Protein AF-A0A353LVR1-F1 (afdb_monomer_lite)

Foldseek 3Di:
DFFFPQDQQFDWEFDDDDDDDDDDDDDDDDPLDLVHYPVQFPDKDKDALQNDPFFDKDWDQAPVRDIDIDGFRFTKMKTKHQDQFCVSVVVSCVVQVWAWRDDDRAWTWIWGQDPVAIKIWIWGHPDRGIIMIMIGGGDDHDDDDPDDDDPDDDDDDDDDDDDDDDDPDDDDDPDDPDDDPPVPPPVPDDDDPLDLVVDPVQFPDKDKDAFAWDKDWDQAPVRDIDIDTATFIKMKTKHADDDPDQVQVSSVVSCVVLVKDWPGDDSFWTWIWHQDPLQWIKIWIWGDDPPHRIIMIMIGTAREFDAPDKDKDQDDQPDFKDKHKYFAPLWFQKKKKKFFPWFWKKKWKWWWDDADQKIKIDIDIDIGHVLLPRMFIFLQDFRHGTMMMIMIGADNVRGTRMMMIHMYTFGTDDDAAAHLAWFKEKEPDLDDADKWKDARSNMDIDHPPDDDGAWFAEQNRITMGGGHFHFMKMWGDDPPFFIAIAGRQTTHGLFYWYFYFPVLLCLRVDPAAAEAEAEPQKDWADWDDDAQKIKTKIFGDLVPDDPFDFDQVQKWKAWLLHTWRWPDKAWDPDAAAEEEEQEQAQVCQVPLVVSLVLVLVLLVPGDQPHFYWYWYDALATDTFDDGTSVRVNVRSVPRHRYFHGAPQNNLVVQLVVCQPPDHYAYEYEDAEDQAGPVRPDGSHPDDLVVSLVSLLVRLHQYEYEYEDPHYDPVSNQSSRVSHVYGYDYPVDPCRSVVNVVSVVSSRRRMMMIMTRHDFDPPRFLQAEEEEEEEQAQQCQDDCVVDVLRRSNLSLVLVLVLVLLSLADLRYWYWYWYDAPAIHGLHRTDSDSSSVNSSSSPRHHHHHGDLLRSLVSQLSSQQSRSHLNAEYEHEDQDQNADPPPNVSSLVSLQSLLVGSYAYEAEHASCPVPVVRQVVSCVSNVYYYDHYNDSVVVSVVSVVVRVSSPDGDPPDQWMKMKMWGWDQDPPSHIYIHIYIDTHGDDNRHHDPDNDDPCSIDTRDPPDDPDPVNSVQQVSDPPPPDPKNKGKHAFFWWDDWQFKTKTWGIKIKTQDDPRRGAPPQKIKIKTKIKMATPADWDWFWAFPVGDFDDDDPPDDPPTDTDIDTGRGKDKDQAQQQFKWKCFPLPDTWTFDLSLCRHPFRQDDNPGRMHIHDHPDIHIGITMTMGGPDHGQWIKMWGDDPVTDTDIITGGDDHPPDDPPQVQAAADDDPDPPQFWDKDFPDKDWAQDDPPGGHPPPTTTIGTGIRTGTRHPDGPPDPSVVPVPPPSPDD

Structure (mmCIF, N/CA/C/O backbone):
data_AF-A0A353LVR1-F1
#
_entry.id   AF-A0A353LVR1-F1
#
loop_
_atom_site.group_PDB
_atom_site.id
_atom_site.type_symbol
_atom_site.label_atom_id
_atom_site.label_alt_id
_atom_site.label_comp_id
_atom_site.label_asym_id
_atom_site.label_entity_id
_atom_site.label_seq_id
_atom_site.pdbx_PDB_ins_code
_atom_site.Cartn_x
_atom_site.Cartn_y
_atom_site.Cartn_z
_atom_site.occupancy
_atom_site.B_iso_or_equiv
_atom_site.auth_seq_id
_atom_site.auth_comp_id
_atom_site.auth_asym_id
_atom_site.auth_atom_id
_atom_site.pdbx_PDB_model_num
ATOM 1 N N . MET A 1 1 ? -41.857 15.232 -18.801 1.00 36.56 1 MET A N 1
ATOM 2 C CA . MET A 1 1 ? -41.812 16.324 -17.791 1.00 36.56 1 MET A CA 1
ATOM 3 C C . MET A 1 1 ? -40.558 16.066 -16.995 1.00 36.56 1 MET A C 1
ATOM 5 O O . MET A 1 1 ? -40.290 14.905 -16.788 1.00 36.56 1 MET A O 1
ATOM 9 N N . ALA A 1 2 ? -39.736 17.067 -16.703 1.00 32.31 2 ALA A N 1
ATOM 10 C CA . ALA A 1 2 ? -38.332 16.871 -16.335 1.00 32.31 2 ALA A CA 1
ATOM 11 C C . ALA A 1 2 ? -37.907 17.927 -15.306 1.00 32.31 2 ALA A C 1
ATOM 13 O O . ALA A 1 2 ? -38.621 18.932 -15.181 1.00 32.31 2 ALA A O 1
ATOM 14 N N . PRO A 1 3 ? -36.763 17.743 -14.622 1.00 29.50 3 PRO A N 1
ATOM 15 C CA . PRO A 1 3 ? -36.069 18.810 -13.916 1.00 29.50 3 PRO A CA 1
ATOM 16 C C . PRO A 1 3 ? -35.928 20.020 -14.823 1.00 29.50 3 PRO A C 1
ATOM 18 O O . PRO A 1 3 ? -35.878 19.894 -16.052 1.00 29.50 3 PRO A O 1
ATOM 21 N N . GLY A 1 4 ? -35.862 21.204 -14.214 1.00 32.81 4 GLY A N 1
ATOM 22 C CA . GLY A 1 4 ? -35.329 22.357 -14.918 1.00 32.81 4 GLY A CA 1
ATOM 23 C C . GLY A 1 4 ? -34.028 21.920 -15.576 1.00 32.81 4 GLY A C 1
ATOM 24 O O . GLY A 1 4 ? -33.097 21.502 -14.899 1.00 32.81 4 GLY A O 1
ATOM 25 N N . LYS A 1 5 ? -33.995 21.940 -16.906 1.00 30.67 5 LYS A N 1
ATOM 26 C CA . LYS A 1 5 ? -32.736 21.933 -17.632 1.00 30.67 5 LYS A CA 1
ATOM 27 C C . LYS A 1 5 ? -31.898 23.049 -17.004 1.00 30.67 5 LYS A C 1
ATOM 29 O O . LYS A 1 5 ? -32.273 24.213 -17.151 1.00 30.67 5 LYS A O 1
ATOM 34 N N . TYR A 1 6 ? -30.790 22.723 -16.344 1.00 32.91 6 TYR A N 1
ATOM 35 C CA . TYR A 1 6 ? -29.706 23.687 -16.238 1.00 32.91 6 TYR A CA 1
ATOM 36 C C . TYR A 1 6 ? -29.227 23.904 -17.671 1.00 32.91 6 TYR A C 1
ATOM 38 O O . TYR A 1 6 ? -28.541 23.092 -18.284 1.00 32.91 6 TYR A O 1
ATOM 46 N N . HIS A 1 7 ? -29.753 24.948 -18.292 1.00 34.16 7 HIS A N 1
ATOM 47 C CA . HIS A 1 7 ? -29.200 25.476 -19.516 1.00 34.16 7 HIS A CA 1
ATOM 48 C C . HIS A 1 7 ? -28.336 26.646 -19.083 1.00 34.16 7 HIS A C 1
ATOM 50 O O . HIS A 1 7 ? -28.871 27.724 -18.845 1.00 34.16 7 HIS A O 1
ATOM 56 N N . ARG A 1 8 ? -27.013 26.446 -19.012 1.00 29.73 8 ARG A N 1
ATOM 57 C CA . ARG A 1 8 ? -26.073 27.564 -19.128 1.00 29.73 8 ARG A CA 1
ATOM 58 C C . ARG A 1 8 ? -26.325 28.189 -20.497 1.00 29.73 8 ARG A C 1
ATOM 60 O O . ARG A 1 8 ? -25.906 27.671 -21.530 1.00 29.73 8 ARG A O 1
ATOM 67 N N . VAL A 1 9 ? -27.126 29.248 -20.532 1.00 32.09 9 VAL A N 1
ATOM 68 C CA . VAL A 1 9 ? -27.379 29.991 -21.765 1.00 32.09 9 VAL A CA 1
ATOM 69 C C . VAL A 1 9 ? -26.359 31.105 -21.848 1.00 32.09 9 VAL A C 1
ATOM 71 O O . VAL A 1 9 ? -26.551 32.158 -21.254 1.00 32.09 9 VAL A O 1
ATOM 74 N N . LEU A 1 10 ? -25.316 30.882 -22.641 1.00 32.91 10 LEU A N 1
ATOM 75 C CA . LEU A 1 10 ? -24.325 31.893 -22.982 1.00 32.91 10 LEU A CA 1
ATOM 76 C C . LEU A 1 10 ? -25.000 33.049 -23.744 1.00 32.91 10 LEU A C 1
ATOM 78 O O . LEU A 1 10 ? -25.311 32.931 -24.932 1.00 32.91 10 LEU A O 1
ATOM 82 N N . VAL A 1 11 ? -25.272 34.170 -23.071 1.00 35.19 11 VAL A N 1
ATOM 83 C CA . VAL A 1 11 ? -25.813 35.374 -23.725 1.00 35.19 11 VAL A CA 1
ATOM 84 C C . VAL A 1 11 ? -24.747 36.455 -23.825 1.00 35.19 11 VAL A C 1
ATOM 86 O O . VAL A 1 11 ? -24.528 37.214 -22.889 1.00 35.19 11 VAL A O 1
ATOM 89 N N . VAL A 1 12 ? -24.164 36.582 -25.013 1.00 35.00 12 VAL A N 1
ATOM 90 C CA . VAL A 1 12 ? -23.096 37.540 -25.308 1.00 35.00 12 VAL A CA 1
ATOM 91 C C . VAL A 1 12 ? -23.592 38.981 -25.490 1.00 35.00 12 VAL A C 1
ATOM 93 O O . VAL A 1 12 ? -24.300 39.286 -26.447 1.00 35.00 12 VAL A O 1
ATOM 96 N N . CYS A 1 13 ? -23.181 39.887 -24.590 1.00 33.50 13 CYS A N 1
ATOM 97 C CA . CYS A 1 13 ? -23.453 41.339 -24.619 1.00 33.50 13 CYS A CA 1
ATOM 98 C C . CYS A 1 13 ? -22.220 42.220 -24.313 1.00 33.50 13 CYS A C 1
ATOM 100 O O . CYS A 1 13 ? -21.720 42.207 -23.197 1.00 33.50 13 CYS A O 1
ATOM 102 N N . VAL A 1 14 ? -21.816 43.099 -25.235 1.00 30.19 14 VAL A N 1
ATOM 103 C CA . VAL A 1 14 ? -20.640 43.993 -25.094 1.00 30.19 14 VAL A CA 1
ATOM 104 C C . VAL A 1 14 ? -20.987 45.314 -24.372 1.00 30.19 14 VAL A C 1
ATOM 106 O O . VAL A 1 14 ? -21.784 46.078 -24.917 1.00 30.19 14 VAL A O 1
ATOM 109 N N . VAL A 1 15 ? -20.392 45.653 -23.208 1.00 26.73 15 VAL A N 1
ATOM 110 C CA . VAL A 1 15 ? -20.510 47.005 -22.573 1.00 26.73 15 VAL A CA 1
ATOM 111 C C . VAL A 1 15 ? -19.268 47.413 -21.735 1.00 26.73 15 VAL A C 1
ATOM 113 O O . VAL A 1 15 ? -18.753 46.594 -20.981 1.00 26.73 15 VAL A O 1
ATOM 116 N N . LEU A 1 16 ? -18.868 48.702 -21.811 1.00 29.47 16 LEU A N 1
ATOM 117 C CA . LEU A 1 16 ? -17.653 49.376 -21.273 1.00 29.47 16 LEU A CA 1
ATOM 118 C C . LEU A 1 16 ? -17.880 50.241 -20.001 1.00 29.47 16 LEU A C 1
ATOM 120 O O . LEU A 1 16 ? -18.845 51.007 -19.992 1.00 29.47 16 LEU A O 1
ATOM 124 N N . LEU A 1 17 ? -16.947 50.260 -19.020 1.00 25.28 17 LEU A N 1
ATOM 125 C CA . LEU A 1 17 ? -16.780 51.348 -18.011 1.00 25.28 17 LEU A CA 1
ATOM 126 C C . LEU A 1 17 ? -15.429 51.317 -17.228 1.00 25.28 17 LEU A C 1
ATOM 128 O O . LEU A 1 17 ? -14.849 50.258 -17.043 1.00 25.28 17 LEU A O 1
ATOM 132 N N . LEU A 1 18 ? -14.959 52.497 -16.770 1.00 34.00 18 LEU A N 1
ATOM 133 C CA . LEU A 1 18 ? -13.667 52.836 -16.102 1.00 34.00 18 LEU A CA 1
ATOM 134 C C . LEU A 1 18 ? -13.894 53.476 -14.704 1.00 34.00 18 LEU A C 1
ATOM 136 O O . LEU A 1 18 ? -14.921 54.141 -14.572 1.00 34.00 18 LEU A O 1
ATOM 140 N N . ILE A 1 19 ? -12.929 53.402 -13.748 1.00 26.00 19 ILE A N 1
ATOM 141 C CA . ILE A 1 19 ? -12.440 54.472 -12.803 1.00 26.00 19 ILE A CA 1
ATOM 142 C C . ILE A 1 19 ? -11.344 53.958 -11.805 1.00 26.00 19 ILE A C 1
ATOM 144 O O . ILE A 1 19 ? -11.320 52.786 -11.466 1.00 26.00 19 ILE A O 1
ATOM 148 N N . GLN A 1 20 ? -10.462 54.880 -11.357 1.00 26.86 20 GLN A N 1
ATOM 149 C CA . GLN A 1 20 ? -9.179 54.786 -10.602 1.00 26.86 20 GLN A CA 1
ATOM 150 C C . GLN A 1 20 ? -9.241 54.976 -9.049 1.00 26.86 20 GLN A C 1
ATOM 152 O O . GLN A 1 20 ? -10.103 55.729 -8.594 1.00 26.86 20 GLN A O 1
ATOM 157 N N . GLY A 1 21 ? -8.195 54.536 -8.298 1.00 27.19 21 GLY A N 1
ATOM 158 C CA . GLY A 1 21 ? -7.348 55.432 -7.450 1.00 27.19 21 GLY A CA 1
ATOM 159 C C . GLY A 1 21 ? -6.803 55.020 -6.038 1.00 27.19 21 GLY A C 1
ATOM 160 O O . GLY A 1 21 ? -7.577 55.085 -5.089 1.00 27.19 21 GLY A O 1
ATOM 161 N N . ALA A 1 22 ? -5.452 54.883 -5.934 1.00 24.38 22 ALA A N 1
ATOM 162 C CA . ALA A 1 22 ? -4.429 55.272 -4.893 1.00 24.38 22 ALA A CA 1
ATOM 163 C C . ALA A 1 22 ? -4.274 54.552 -3.516 1.00 24.38 22 ALA A C 1
ATOM 165 O O . ALA A 1 22 ? -5.298 54.230 -2.930 1.00 24.38 22 ALA A O 1
ATOM 166 N N . VAL A 1 23 ? -3.125 54.467 -2.791 1.00 27.66 23 VAL A N 1
ATOM 167 C CA . VAL A 1 23 ? -1.611 54.430 -2.894 1.00 27.66 23 VAL A CA 1
ATOM 168 C C . VAL A 1 23 ? -1.082 54.476 -1.426 1.00 27.66 23 VAL A C 1
ATOM 170 O O . VAL A 1 23 ? -1.587 55.360 -0.730 1.00 27.66 23 VAL A O 1
ATOM 173 N N . VAL A 1 24 ? -0.067 53.680 -0.996 1.00 26.11 24 VAL A N 1
ATOM 174 C CA . VAL A 1 24 ? 1.196 54.023 -0.227 1.00 26.11 24 VAL A CA 1
ATOM 175 C C . VAL A 1 24 ? 2.090 52.753 -0.073 1.00 26.11 24 VAL A C 1
ATOM 177 O O . VAL A 1 24 ? 1.785 51.941 0.779 1.00 26.11 24 VAL A O 1
ATOM 180 N N . GLN A 1 25 ? 3.123 52.517 -0.898 1.00 29.98 25 GLN A N 1
ATOM 181 C CA . GLN A 1 25 ? 4.590 52.805 -0.799 1.00 29.98 25 GLN A CA 1
ATOM 182 C C . GLN A 1 25 ? 5.501 52.008 0.196 1.00 29.98 25 GLN A C 1
ATOM 184 O O . GLN A 1 25 ? 5.551 52.327 1.386 1.00 29.98 25 GLN A O 1
ATOM 189 N N . ALA A 1 26 ? 6.370 51.131 -0.354 1.00 31.02 26 ALA A N 1
ATOM 190 C CA . ALA A 1 26 ? 7.584 50.541 0.253 1.00 31.02 26 ALA A CA 1
ATOM 191 C C . ALA A 1 26 ? 8.863 50.865 -0.577 1.00 31.02 26 ALA A C 1
ATOM 193 O O . ALA A 1 26 ? 8.777 51.262 -1.737 1.00 31.02 26 ALA A O 1
ATOM 194 N N . ASP A 1 27 ? 10.045 50.784 0.050 1.00 42.00 27 ASP A N 1
ATOM 195 C CA . ASP A 1 27 ? 11.240 51.623 -0.216 1.00 42.00 27 ASP A CA 1
ATOM 196 C C . ASP A 1 27 ? 12.225 51.182 -1.336 1.00 42.00 27 ASP A C 1
ATOM 198 O O . ASP A 1 27 ? 13.273 51.808 -1.501 1.00 42.00 27 ASP A O 1
ATOM 202 N N . SER A 1 28 ? 11.903 50.196 -2.171 1.00 62.25 28 SER A N 1
ATOM 203 C CA . SER A 1 28 ? 12.523 50.043 -3.503 1.00 62.25 28 SER A CA 1
ATOM 204 C C . SER A 1 28 ? 11.581 49.257 -4.401 1.00 62.25 28 SER A C 1
ATOM 206 O O . SER A 1 28 ? 11.556 48.029 -4.405 1.00 62.25 28 SER A O 1
ATOM 208 N N . GLU A 1 29 ? 10.741 50.008 -5.096 1.00 66.94 29 GLU A N 1
ATOM 209 C CA . GLU A 1 29 ? 9.706 49.486 -5.972 1.00 66.94 29 GLU A CA 1
ATOM 210 C C . GLU A 1 29 ? 10.323 49.041 -7.307 1.00 66.94 29 GLU A C 1
ATOM 212 O O . GLU A 1 29 ? 11.092 49.818 -7.888 1.00 66.94 29 GLU A O 1
ATOM 217 N N . PRO A 1 30 ? 10.016 47.827 -7.803 1.00 83.31 30 PRO A N 1
ATOM 218 C CA . PRO A 1 30 ? 10.460 47.406 -9.124 1.00 83.31 30 PRO A CA 1
ATOM 219 C C . PRO A 1 30 ? 9.888 48.359 -10.181 1.00 83.31 30 PRO A C 1
ATOM 221 O O . PRO A 1 30 ? 8.786 48.900 -10.036 1.00 83.31 30 PRO A O 1
ATOM 224 N N . TYR A 1 31 ? 10.616 48.559 -11.280 1.00 83.81 31 TYR A N 1
ATOM 225 C CA . TYR A 1 31 ? 10.121 49.390 -12.380 1.00 83.81 31 TYR A CA 1
ATOM 226 C C . TYR A 1 31 ? 8.847 48.804 -13.006 1.00 83.81 31 TYR A C 1
ATOM 228 O O . TYR A 1 31 ? 7.928 49.544 -13.369 1.00 83.81 31 TYR A O 1
ATOM 236 N N . VAL A 1 32 ? 8.786 47.472 -13.095 1.00 85.38 32 VAL A N 1
ATOM 237 C CA . VAL A 1 32 ? 7.589 46.725 -13.480 1.00 85.38 32 VAL A CA 1
ATOM 238 C C . VAL A 1 32 ? 6.810 46.384 -12.210 1.00 85.38 32 VAL A C 1
ATOM 240 O O . VAL A 1 32 ? 7.077 45.396 -11.541 1.00 85.38 32 VAL A O 1
ATOM 243 N N . ASN A 1 33 ? 5.831 47.226 -11.890 1.00 87.50 33 ASN A N 1
ATOM 244 C CA . ASN A 1 33 ? 4.884 47.028 -10.796 1.00 87.50 33 ASN A CA 1
ATOM 245 C C . ASN A 1 33 ? 3.447 47.181 -11.337 1.00 87.50 33 ASN A C 1
ATOM 247 O O . ASN A 1 33 ? 2.930 48.308 -11.374 1.00 87.50 33 ASN A O 1
ATOM 251 N N . PRO A 1 34 ? 2.794 46.100 -11.807 1.00 82.69 34 PRO A N 1
ATOM 252 C CA . PRO A 1 34 ? 1.479 46.178 -12.448 1.00 82.69 34 PRO A CA 1
ATOM 253 C C . PRO A 1 34 ? 0.365 46.702 -11.537 1.00 82.69 34 PRO A C 1
ATOM 255 O O . PRO A 1 34 ? -0.509 47.432 -12.020 1.00 82.69 34 PRO A O 1
ATOM 258 N N . LEU A 1 35 ? 0.408 46.394 -10.236 1.00 82.50 35 LEU A N 1
ATOM 259 C CA . LEU A 1 35 ? -0.560 46.907 -9.261 1.00 82.50 35 LEU A CA 1
ATOM 260 C C . LEU A 1 35 ? -0.219 48.325 -8.775 1.00 82.50 35 LEU A C 1
ATOM 262 O O . LEU A 1 35 ? -1.095 49.043 -8.289 1.00 82.50 35 LEU A O 1
ATOM 266 N N . GLY A 1 36 ? 1.030 48.765 -8.969 1.00 70.81 36 GLY A N 1
ATOM 267 C CA . GLY A 1 36 ? 1.512 50.110 -8.639 1.00 70.81 36 GLY A CA 1
ATOM 268 C C . GLY A 1 36 ? 1.531 50.431 -7.141 1.00 70.81 36 GLY A C 1
ATOM 269 O O . GLY A 1 36 ? 1.701 51.595 -6.776 1.00 70.81 36 GLY A O 1
ATOM 270 N N . ASP A 1 37 ? 1.297 49.426 -6.295 1.00 77.19 37 ASP A N 1
ATOM 271 C CA . ASP A 1 37 ? 1.430 49.480 -4.843 1.00 77.19 37 ASP A CA 1
ATOM 272 C C . ASP A 1 37 ? 1.903 48.110 -4.347 1.00 77.19 37 ASP A C 1
ATOM 274 O O . ASP A 1 37 ? 1.313 47.094 -4.708 1.00 77.19 37 ASP A O 1
ATOM 278 N N . LEU A 1 38 ? 2.981 48.072 -3.563 1.00 72.38 38 LEU A N 1
ATOM 279 C CA . LEU A 1 38 ? 3.578 46.810 -3.108 1.00 72.38 38 LEU A CA 1
ATOM 280 C C . LEU A 1 38 ? 2.737 46.113 -2.031 1.00 72.38 38 LEU A C 1
ATOM 282 O O . LEU A 1 38 ? 2.775 44.895 -1.926 1.00 72.38 38 LEU A O 1
ATOM 286 N N . ASP A 1 39 ? 1.911 46.866 -1.305 1.00 72.06 39 ASP A N 1
ATOM 287 C CA . ASP A 1 39 ? 0.977 46.315 -0.315 1.00 72.06 39 ASP A CA 1
ATOM 288 C C . ASP A 1 39 ? -0.264 45.660 -0.962 1.00 72.06 39 ASP A C 1
ATOM 290 O O . ASP A 1 39 ? -1.131 45.142 -0.257 1.00 72.06 39 ASP A O 1
ATOM 294 N N . ALA A 1 40 ? -0.404 45.732 -2.294 1.00 71.62 40 ALA A N 1
ATOM 295 C CA . ALA A 1 40 ? -1.528 45.146 -3.026 1.00 71.62 40 ALA A CA 1
ATOM 296 C C . ALA A 1 40 ? -1.305 43.678 -3.424 1.00 71.62 40 ALA A C 1
ATOM 298 O O . ALA A 1 40 ? -2.254 43.037 -3.872 1.00 71.62 40 ALA A O 1
ATOM 299 N N . TYR A 1 41 ? -0.083 43.167 -3.273 1.00 76.88 41 TYR A N 1
ATOM 300 C CA . TYR A 1 41 ? 0.246 41.767 -3.520 1.00 76.88 41 TYR A CA 1
ATOM 301 C C . TYR A 1 41 ? -0.067 40.929 -2.276 1.00 76.88 41 TYR A C 1
ATOM 303 O O . TYR A 1 41 ? 0.176 41.372 -1.150 1.00 76.88 41 TYR A O 1
ATOM 311 N N . SER A 1 42 ? -0.628 39.733 -2.465 1.00 74.50 42 SER A N 1
ATOM 312 C CA . SER A 1 42 ? -0.910 38.792 -1.369 1.00 74.50 42 SER A CA 1
ATOM 313 C C . SER A 1 42 ? 0.377 38.218 -0.772 1.00 74.50 42 SER A C 1
ATOM 315 O O . SER A 1 42 ? 0.441 37.970 0.435 1.00 74.50 42 SER A O 1
ATOM 317 N N . TYR A 1 43 ? 1.416 38.105 -1.596 1.00 72.75 43 TYR A N 1
ATOM 318 C CA . TYR A 1 43 ? 2.765 37.706 -1.223 1.00 72.75 43 TYR A CA 1
ATOM 319 C C . TYR A 1 43 ? 3.795 38.528 -2.010 1.00 72.75 43 TYR A C 1
ATOM 321 O O . TYR A 1 43 ? 3.567 38.883 -3.169 1.00 72.75 43 TYR A O 1
ATOM 329 N N . LEU A 1 44 ? 4.909 38.869 -1.362 1.00 78.62 44 LEU A N 1
ATOM 330 C CA . LEU A 1 44 ? 6.015 39.620 -1.950 1.00 78.62 44 LEU A CA 1
ATOM 331 C C . LEU A 1 44 ? 7.324 39.173 -1.308 1.00 78.62 44 LEU A C 1
ATOM 333 O O . LEU A 1 44 ? 7.465 39.264 -0.086 1.00 78.62 44 LEU A O 1
ATOM 337 N N . ASP A 1 45 ? 8.285 38.787 -2.142 1.00 78.44 45 ASP A N 1
ATOM 338 C CA . ASP A 1 45 ? 9.665 38.525 -1.741 1.00 78.44 45 ASP A CA 1
ATOM 339 C C . ASP A 1 45 ? 10.660 39.229 -2.678 1.00 78.44 45 ASP A C 1
ATOM 341 O O . ASP A 1 45 ? 10.379 39.449 -3.859 1.00 78.44 45 ASP A O 1
ATOM 345 N N . LEU A 1 46 ? 11.809 39.636 -2.134 1.00 83.69 46 LEU A N 1
ATOM 346 C CA . LEU A 1 46 ? 12.903 40.267 -2.878 1.00 83.69 46 LEU A CA 1
ATOM 347 C C . LEU A 1 46 ? 14.208 39.544 -2.569 1.00 83.69 46 LEU A C 1
ATOM 349 O O . LEU A 1 46 ? 14.715 39.621 -1.449 1.00 83.69 46 LEU A O 1
ATOM 353 N N . ILE A 1 47 ? 14.793 38.960 -3.606 1.00 81.62 47 ILE A N 1
ATOM 354 C CA . ILE A 1 47 ? 16.097 38.313 -3.573 1.00 81.62 47 ILE A CA 1
ATOM 355 C C . ILE A 1 47 ? 17.084 39.220 -4.323 1.00 81.62 47 ILE A C 1
ATOM 357 O O . ILE A 1 47 ? 17.003 39.344 -5.547 1.00 81.62 47 ILE A O 1
ATOM 361 N N . PRO A 1 48 ? 17.994 39.922 -3.627 1.00 80.50 48 PRO A N 1
ATOM 362 C CA . PRO A 1 48 ? 18.969 40.776 -4.294 1.00 80.50 48 PRO A CA 1
ATOM 363 C C . PRO A 1 48 ? 20.030 39.937 -5.022 1.00 80.50 48 PRO A C 1
ATOM 365 O O . PRO A 1 48 ? 20.424 38.874 -4.547 1.00 80.50 48 PRO A O 1
ATOM 368 N N . VAL A 1 49 ? 20.579 40.455 -6.125 1.00 81.69 49 VAL A N 1
ATOM 369 C CA . VAL A 1 49 ? 21.576 39.768 -6.973 1.00 81.69 49 VAL A CA 1
ATOM 370 C C . VAL A 1 49 ? 22.837 39.350 -6.208 1.00 81.69 49 VAL A C 1
ATOM 372 O O . VAL A 1 49 ? 23.529 38.417 -6.597 1.00 81.69 49 VAL A O 1
ATOM 375 N N . SER A 1 50 ? 23.153 40.021 -5.093 1.00 77.06 50 SER A N 1
ATOM 376 C CA . SER A 1 50 ? 24.270 39.637 -4.220 1.00 77.06 50 SER A CA 1
ATOM 377 C C . SER A 1 50 ? 24.082 38.272 -3.560 1.00 77.06 50 SER A C 1
ATOM 379 O O . SER A 1 50 ? 25.076 37.613 -3.236 1.00 77.06 50 SER A O 1
ATOM 381 N N . ASP A 1 51 ? 22.828 37.872 -3.363 1.00 76.44 51 ASP A N 1
ATOM 382 C CA . ASP A 1 51 ? 22.433 36.700 -2.590 1.00 76.44 51 ASP A CA 1
ATOM 383 C C . ASP A 1 51 ? 22.150 35.492 -3.504 1.00 76.44 51 ASP A C 1
ATOM 385 O O . ASP A 1 51 ? 22.116 34.363 -3.019 1.00 76.44 51 ASP A O 1
ATOM 389 N N . LEU A 1 52 ? 22.053 35.704 -4.825 1.00 72.44 52 LEU A N 1
ATOM 390 C CA . LEU A 1 52 ? 21.962 34.642 -5.834 1.00 72.44 52 LEU A CA 1
ATOM 391 C C . LEU A 1 52 ? 23.302 33.909 -5.988 1.00 72.44 52 LEU A C 1
ATOM 393 O O . LEU A 1 52 ? 24.352 34.547 -6.091 1.00 72.44 52 LEU A O 1
ATOM 397 N N . TRP A 1 53 ? 23.280 32.574 -5.960 1.00 70.00 53 TRP A N 1
ATOM 398 C CA . TRP A 1 53 ? 24.460 31.729 -6.201 1.00 70.00 53 TRP A CA 1
ATOM 399 C C . TRP A 1 53 ? 24.680 31.409 -7.678 1.00 70.00 53 TRP A C 1
ATOM 401 O O . TRP A 1 53 ? 25.838 31.409 -8.089 1.00 70.00 53 TRP A O 1
ATOM 411 N N . ASP A 1 54 ? 23.589 31.293 -8.432 1.00 79.94 54 ASP A N 1
ATOM 412 C CA . ASP A 1 54 ? 23.509 31.013 -9.868 1.00 79.94 54 ASP A CA 1
ATOM 413 C C . ASP A 1 54 ? 22.513 32.001 -10.521 1.00 79.94 54 ASP A C 1
ATOM 415 O O . ASP A 1 54 ? 21.748 32.656 -9.790 1.00 79.94 54 ASP A O 1
ATOM 419 N N . PRO A 1 55 ? 22.543 32.213 -11.856 1.00 81.38 55 PRO A N 1
ATOM 420 C CA . PRO A 1 55 ? 21.560 33.068 -12.518 1.00 81.38 55 PRO A CA 1
ATOM 421 C C . PRO A 1 55 ? 20.141 32.537 -12.295 1.00 81.38 55 PRO A C 1
ATOM 423 O O . PRO A 1 55 ? 19.924 31.354 -12.068 1.00 81.38 55 PRO A O 1
ATOM 426 N N . TRP A 1 56 ? 19.149 33.422 -12.354 1.00 84.06 56 TRP A N 1
ATOM 427 C CA . TRP A 1 56 ? 17.761 32.995 -12.244 1.00 84.06 56 TRP A CA 1
ATOM 428 C C . TRP A 1 56 ? 17.295 32.410 -13.579 1.00 84.06 56 TRP A C 1
ATOM 430 O O . TRP A 1 56 ? 17.178 33.154 -14.561 1.00 84.06 56 TRP A O 1
ATOM 440 N N . ASP A 1 57 ? 17.021 31.106 -13.592 1.00 84.31 57 ASP A N 1
ATOM 441 C CA . ASP A 1 57 ? 16.662 30.350 -14.791 1.00 84.31 57 ASP A CA 1
ATOM 442 C C . ASP A 1 57 ? 15.149 30.175 -14.944 1.00 84.31 57 ASP A C 1
ATOM 444 O O . ASP A 1 57 ? 14.423 29.833 -14.009 1.00 84.31 57 ASP A O 1
ATOM 448 N N . PHE A 1 58 ? 14.653 30.439 -16.149 1.00 81.69 58 PHE A N 1
ATOM 449 C CA . PHE A 1 58 ? 13.270 30.195 -16.550 1.00 81.69 58 PHE A CA 1
ATOM 450 C C . PHE A 1 58 ? 13.176 30.105 -18.072 1.00 81.69 58 PHE A C 1
ATOM 452 O O . PHE A 1 58 ? 13.973 30.714 -18.767 1.00 81.69 58 PHE A O 1
ATOM 459 N N . GLY A 1 59 ? 12.184 29.407 -18.620 1.00 77.50 59 GLY A N 1
ATOM 460 C CA . GLY A 1 59 ? 11.993 29.337 -20.072 1.00 77.50 59 GLY A CA 1
ATOM 461 C C . GLY A 1 59 ? 10.581 29.666 -20.524 1.00 77.50 59 GLY A C 1
ATOM 462 O O . GLY A 1 59 ? 9.678 29.902 -19.712 1.00 77.50 59 GLY A O 1
ATOM 463 N N . TYR A 1 60 ? 10.406 29.712 -21.840 1.00 78.88 60 TYR A N 1
ATOM 464 C CA . TYR A 1 60 ? 9.105 29.826 -22.483 1.00 78.88 60 TYR A CA 1
ATOM 465 C C . TYR A 1 60 ? 9.068 29.105 -23.827 1.00 78.88 60 TYR A C 1
ATOM 467 O O . TYR A 1 60 ? 10.087 29.005 -24.496 1.00 78.88 60 TYR A O 1
ATOM 475 N N . LEU A 1 61 ? 7.877 28.661 -24.229 1.00 71.00 61 LEU A N 1
ATOM 476 C CA . LEU A 1 61 ? 7.602 28.210 -25.593 1.00 71.00 61 LEU A CA 1
ATOM 477 C C . LEU A 1 61 ? 7.247 29.427 -26.455 1.00 71.00 61 LEU A C 1
ATOM 479 O O . LEU A 1 61 ? 6.442 30.270 -26.026 1.00 71.00 61 LEU A O 1
ATOM 483 N N . ASP A 1 62 ? 7.881 29.567 -27.615 1.00 68.56 62 ASP A N 1
ATOM 484 C CA . ASP A 1 62 ? 7.583 30.647 -28.558 1.00 68.56 62 ASP A CA 1
ATOM 485 C C . ASP A 1 62 ? 6.334 30.348 -29.420 1.00 68.56 62 ASP A C 1
ATOM 487 O O . ASP A 1 62 ? 5.519 29.494 -29.077 1.00 68.56 62 ASP A O 1
ATOM 491 N N . GLU A 1 63 ? 6.094 31.123 -30.486 1.00 58.56 63 GLU A N 1
ATOM 492 C CA . GLU A 1 63 ? 4.897 30.944 -31.329 1.00 58.56 63 GLU A CA 1
ATOM 493 C C . GLU A 1 63 ? 4.917 29.640 -32.163 1.00 58.56 63 GLU A C 1
ATOM 495 O O . GLU A 1 63 ? 3.873 29.299 -32.724 1.00 58.56 63 GLU A O 1
ATOM 500 N N . ASP A 1 64 ? 6.051 28.929 -32.219 1.00 72.06 64 ASP A N 1
ATOM 501 C CA . ASP A 1 64 ? 6.261 27.686 -32.971 1.00 72.06 64 ASP A CA 1
ATOM 502 C C . ASP A 1 64 ? 6.419 26.445 -32.045 1.00 72.06 64 ASP A C 1
ATOM 504 O O . ASP A 1 64 ? 6.791 25.376 -32.516 1.00 72.06 64 ASP A O 1
ATOM 508 N N . ASP A 1 65 ? 6.068 26.553 -30.751 1.00 63.38 65 ASP A N 1
ATOM 509 C CA . ASP A 1 65 ? 6.184 25.497 -29.716 1.00 63.38 65 ASP A CA 1
ATOM 510 C C . ASP A 1 65 ? 7.636 25.039 -29.409 1.00 63.38 65 ASP A C 1
ATOM 512 O O . ASP A 1 65 ? 7.849 23.983 -28.809 1.00 63.38 65 ASP A O 1
ATOM 516 N N . GLU A 1 66 ? 8.644 25.858 -29.732 1.00 68.75 66 GLU A N 1
ATOM 517 C CA . GLU A 1 66 ? 10.052 25.602 -29.395 1.00 68.75 66 GLU A CA 1
ATOM 518 C C . GLU A 1 66 ? 10.417 26.204 -28.022 1.00 68.75 66 GLU A C 1
ATOM 520 O O . GLU A 1 66 ? 10.052 27.344 -27.707 1.00 68.75 66 GLU A O 1
ATOM 525 N N . TYR A 1 67 ? 11.107 25.439 -27.163 1.00 73.75 67 TYR A N 1
ATOM 526 C CA . TYR A 1 67 ? 11.435 25.860 -25.794 1.00 73.75 67 TYR A CA 1
ATOM 527 C C . TYR A 1 67 ? 12.714 26.699 -25.740 1.00 73.75 67 TYR A C 1
ATOM 529 O O . TYR A 1 67 ? 13.808 26.209 -25.998 1.00 73.75 67 TYR A O 1
ATOM 537 N N . TRP A 1 68 ? 12.584 27.947 -25.293 1.00 72.69 68 TRP A N 1
ATOM 538 C CA . TRP A 1 68 ? 13.694 28.879 -25.120 1.00 72.69 68 TRP A CA 1
ATOM 539 C C . TRP A 1 68 ? 14.038 29.078 -23.636 1.00 72.69 68 TRP A C 1
ATOM 541 O O . TRP A 1 68 ? 13.265 29.733 -22.921 1.00 72.69 68 TRP A O 1
ATOM 551 N N . PRO A 1 69 ? 15.194 28.582 -23.151 1.00 77.88 69 PRO A N 1
ATOM 552 C CA . PRO A 1 69 ? 15.675 28.867 -21.802 1.00 77.88 69 PRO A CA 1
ATOM 553 C C . PRO A 1 69 ? 16.237 30.297 -21.690 1.00 77.88 69 PRO A C 1
ATOM 555 O O . PRO A 1 69 ? 16.860 30.831 -22.610 1.00 77.88 69 PRO A O 1
ATOM 558 N N . ILE A 1 70 ? 16.022 30.934 -20.539 1.00 82.06 70 ILE A N 1
ATOM 559 C CA . ILE A 1 70 ? 16.517 32.265 -20.180 1.00 82.06 70 ILE A CA 1
ATOM 560 C C . ILE A 1 70 ? 17.202 32.193 -18.808 1.00 82.06 70 ILE A C 1
ATOM 562 O O . ILE A 1 70 ? 16.551 31.910 -17.806 1.00 82.06 70 ILE A O 1
ATOM 566 N N . SER A 1 71 ? 18.481 32.567 -18.765 1.00 86.12 71 SER A N 1
ATOM 567 C CA . SER A 1 71 ? 19.285 32.686 -17.540 1.00 86.12 71 SER A CA 1
ATOM 568 C C . SER A 1 71 ? 19.656 34.145 -17.281 1.00 86.12 71 SER A C 1
ATOM 570 O O . SER A 1 71 ? 20.352 34.762 -18.095 1.00 86.12 71 SER A O 1
ATOM 572 N N . VAL A 1 72 ? 19.198 34.736 -16.169 1.00 86.75 72 VAL A N 1
ATOM 573 C CA . VAL A 1 72 ? 19.379 36.178 -15.893 1.00 86.75 72 VAL A CA 1
ATOM 574 C C . VAL A 1 72 ? 19.926 36.431 -14.489 1.00 86.75 72 VAL A C 1
ATOM 576 O O . VAL A 1 72 ? 19.312 36.082 -13.486 1.00 86.75 72 VAL A O 1
ATOM 579 N N . TRP A 1 73 ? 21.052 37.144 -14.409 1.00 85.94 73 TRP A N 1
ATOM 580 C CA . TRP A 1 73 ? 21.538 37.736 -13.160 1.00 85.94 73 TRP A CA 1
ATOM 581 C C . TRP A 1 73 ? 20.801 39.046 -12.884 1.00 85.94 73 TRP A C 1
ATOM 583 O O . TRP A 1 73 ? 20.743 39.922 -13.746 1.00 85.94 73 TRP A O 1
ATOM 593 N N . GLY A 1 74 ? 20.237 39.214 -11.689 1.00 87.00 74 GLY A N 1
ATOM 594 C CA . GLY A 1 74 ? 19.496 40.426 -11.356 1.00 87.00 74 GLY A CA 1
ATOM 595 C C . GLY A 1 74 ? 18.919 40.441 -9.951 1.00 87.00 74 GLY A C 1
ATOM 596 O O . GLY A 1 74 ? 18.954 39.436 -9.250 1.00 87.00 74 GLY A O 1
ATOM 597 N N . ASP A 1 75 ? 18.407 41.596 -9.524 1.00 87.12 75 ASP A N 1
ATOM 598 C CA . ASP A 1 75 ? 17.551 41.623 -8.334 1.00 87.12 75 ASP A CA 1
ATOM 599 C C . ASP A 1 75 ? 16.201 41.016 -8.739 1.00 87.12 75 ASP A C 1
ATOM 601 O O . ASP A 1 75 ? 15.586 41.478 -9.705 1.00 87.12 75 ASP A O 1
ATOM 605 N N . VAL A 1 76 ? 15.770 39.971 -8.036 1.00 89.62 76 VAL A N 1
ATOM 606 C CA . VAL A 1 76 ? 14.562 39.201 -8.342 1.00 89.62 76 VAL A CA 1
ATOM 607 C C . VAL A 1 76 ? 13.477 39.587 -7.353 1.00 89.62 76 VAL A C 1
ATOM 609 O O . VAL A 1 76 ? 13.619 39.401 -6.146 1.00 89.62 76 VAL A O 1
ATOM 612 N N . TRP A 1 77 ? 12.372 40.111 -7.866 1.00 90.38 77 TRP A N 1
ATOM 613 C CA . TRP A 1 77 ? 11.152 40.276 -7.096 1.00 90.38 77 TRP A CA 1
ATOM 614 C C . TRP A 1 77 ? 10.147 39.205 -7.496 1.00 90.38 77 TRP A C 1
ATOM 616 O O . TRP A 1 77 ? 9.844 39.064 -8.681 1.00 90.38 77 TRP A O 1
ATOM 626 N N . HIS A 1 78 ? 9.595 38.509 -6.510 1.00 87.88 78 HIS A N 1
ATOM 627 C CA . HIS A 1 78 ? 8.523 37.542 -6.704 1.00 87.88 78 HIS A CA 1
ATOM 628 C C . HIS A 1 78 ? 7.249 38.045 -6.023 1.00 87.88 78 HIS A C 1
ATOM 630 O O . HIS A 1 78 ? 7.271 38.448 -4.857 1.00 87.88 78 HIS A O 1
ATOM 636 N N . PHE A 1 79 ? 6.146 38.062 -6.763 1.00 85.31 79 PHE A N 1
ATOM 637 C CA . PHE A 1 79 ? 4.853 38.567 -6.322 1.00 85.31 79 PHE A CA 1
ATOM 638 C C . PHE A 1 79 ? 3.763 37.533 -6.548 1.00 85.31 79 PHE A C 1
ATOM 640 O O . PHE A 1 79 ? 3.746 36.866 -7.575 1.00 85.31 79 PHE A O 1
ATOM 647 N N . GLU A 1 80 ? 2.773 37.515 -5.666 1.00 86.25 80 GLU A N 1
ATOM 648 C CA . GLU A 1 80 ? 1.501 36.848 -5.929 1.00 86.25 80 GLU A CA 1
ATOM 649 C C . GLU A 1 80 ? 0.433 37.904 -6.220 1.00 86.25 80 GLU A C 1
ATOM 651 O O . GLU A 1 80 ? 0.194 38.830 -5.430 1.00 86.25 80 GLU A O 1
ATOM 656 N N . VAL A 1 81 ? -0.176 37.808 -7.399 1.00 82.62 81 VAL A N 1
ATOM 657 C CA . VAL A 1 81 ? -1.186 38.747 -7.878 1.00 82.62 81 VAL A CA 1
ATOM 658 C C . VAL A 1 81 ? -2.538 38.062 -7.829 1.00 82.62 81 VAL A C 1
ATOM 660 O O . VAL A 1 81 ? -2.792 37.164 -8.622 1.00 82.62 81 VAL A O 1
ATOM 663 N N . SER A 1 82 ? -3.420 38.502 -6.925 1.00 82.00 82 SER A N 1
ATOM 664 C CA . SER A 1 82 ? -4.797 37.991 -6.802 1.00 82.00 82 SER A CA 1
ATOM 665 C C . SER A 1 82 ? -5.682 38.448 -7.972 1.00 82.00 82 SER A C 1
ATOM 667 O O . SER A 1 82 ? -6.581 39.284 -7.831 1.00 82.00 82 SER A O 1
ATOM 669 N N . ASP A 1 83 ? -5.356 37.956 -9.156 1.00 75.06 83 ASP A N 1
ATOM 670 C CA . ASP A 1 83 ? -6.051 38.151 -10.413 1.00 75.06 83 ASP A CA 1
ATOM 671 C C . ASP A 1 83 ? -6.003 36.812 -11.143 1.00 75.06 83 ASP A C 1
ATOM 673 O O . ASP A 1 83 ? -4.947 36.204 -11.274 1.00 75.06 83 ASP A O 1
ATOM 677 N N . SER A 1 84 ? -7.145 36.350 -11.624 1.00 74.19 84 SER A N 1
ATOM 678 C CA . SER A 1 84 ? -7.285 35.038 -12.252 1.00 74.19 84 SER A CA 1
ATOM 679 C C . SER A 1 84 ? -6.806 35.002 -13.706 1.00 74.19 84 SER A C 1
ATOM 681 O O . SER A 1 84 ? -7.135 34.095 -14.466 1.00 74.19 84 SER A O 1
ATOM 683 N N . SER A 1 85 ? -6.126 36.062 -14.159 1.00 81.81 85 SER A N 1
ATOM 684 C CA . SER A 1 85 ? -5.719 36.223 -15.550 1.00 81.81 85 SER A CA 1
ATOM 685 C C . SER A 1 85 ? -4.522 37.156 -15.724 1.00 81.81 85 SER A C 1
ATOM 687 O O . SER A 1 85 ? -4.503 38.296 -15.252 1.00 81.81 85 SER A O 1
ATOM 689 N N . LEU A 1 86 ? -3.595 36.752 -16.595 1.00 84.75 86 LEU A N 1
ATOM 690 C CA . LEU A 1 86 ? -2.434 37.549 -17.014 1.00 84.75 86 LEU A CA 1
ATOM 691 C C . LEU A 1 86 ? -2.787 38.760 -17.903 1.00 84.75 86 LEU A C 1
ATOM 693 O O . LEU A 1 86 ? -1.927 39.564 -18.278 1.00 84.75 86 LEU A O 1
ATOM 697 N N . LYS A 1 87 ? -4.065 38.961 -18.244 1.00 82.56 87 LYS A N 1
ATOM 698 C CA . LYS A 1 87 ? -4.517 40.015 -19.168 1.00 82.56 87 LYS A CA 1
ATOM 699 C C . LYS A 1 87 ? -4.220 41.428 -18.669 1.00 82.56 87 LYS A C 1
ATOM 701 O O . LYS A 1 87 ? -3.850 42.302 -19.464 1.00 82.56 87 LYS A O 1
ATOM 706 N N . ASN A 1 88 ? -4.390 41.674 -17.370 1.00 83.50 88 ASN A N 1
ATOM 707 C CA . ASN A 1 88 ? -4.122 42.986 -16.780 1.00 83.50 88 ASN A CA 1
ATOM 708 C C . ASN A 1 88 ? -2.619 43.285 -16.750 1.00 83.50 88 ASN A C 1
ATOM 710 O O . ASN A 1 88 ? -2.217 44.407 -17.084 1.00 83.50 88 ASN A O 1
ATOM 714 N N . LEU A 1 89 ? -1.797 42.270 -16.469 1.00 87.62 89 LEU A N 1
ATOM 715 C CA . LEU A 1 89 ? -0.345 42.336 -16.594 1.00 87.62 89 LEU A CA 1
ATOM 716 C C . LEU A 1 89 ? 0.078 42.640 -18.032 1.00 87.62 89 LEU A C 1
ATOM 718 O O . LEU A 1 89 ? 0.799 43.608 -18.263 1.00 87.62 89 LEU A O 1
ATOM 722 N N . ARG A 1 90 ? -0.440 41.913 -19.027 1.00 86.31 90 ARG A N 1
ATOM 723 C CA . ARG A 1 90 ? -0.124 42.153 -20.444 1.00 86.31 90 ARG A CA 1
ATOM 724 C C . ARG A 1 90 ? -0.454 43.579 -20.886 1.00 86.31 90 ARG A C 1
ATOM 726 O O . ARG A 1 90 ? 0.346 44.244 -21.545 1.00 86.31 90 ARG A O 1
ATOM 733 N N . ALA A 1 91 ? -1.629 44.084 -20.509 1.00 83.88 91 ALA A N 1
ATOM 734 C CA . ALA A 1 91 ? -2.039 45.453 -20.819 1.00 83.88 91 ALA A CA 1
ATOM 735 C C . ALA A 1 91 ? -1.200 46.510 -20.074 1.00 83.88 91 ALA A C 1
ATOM 737 O O . ALA A 1 91 ? -1.061 47.648 -20.535 1.00 83.88 91 ALA A O 1
ATOM 738 N N . TYR A 1 92 ? -0.664 46.173 -18.901 1.00 88.12 92 TYR A N 1
ATOM 739 C CA . TYR A 1 92 ? 0.311 46.994 -18.193 1.00 88.12 92 TYR A CA 1
ATOM 740 C C . TYR A 1 92 ? 1.662 47.016 -18.916 1.00 88.12 92 TYR A C 1
ATOM 742 O O . TYR A 1 92 ? 2.145 48.104 -19.232 1.00 88.12 92 TYR A O 1
ATOM 750 N N . LEU A 1 93 ? 2.204 45.856 -19.280 1.00 87.06 93 LEU A N 1
ATOM 751 C CA . LEU A 1 93 ? 3.477 45.721 -19.991 1.00 87.06 93 LEU A CA 1
ATOM 752 C C . LEU A 1 93 ? 3.451 46.425 -21.354 1.00 87.06 93 LEU A C 1
ATOM 754 O O . LEU A 1 93 ? 4.337 47.222 -21.660 1.00 87.06 93 LEU A O 1
ATOM 758 N N . GLY A 1 94 ? 2.354 46.296 -22.106 1.00 81.19 94 GLY A N 1
ATOM 759 C CA . GLY A 1 94 ? 2.171 47.022 -23.367 1.00 81.19 94 GLY A CA 1
ATOM 760 C C . GLY A 1 94 ? 2.188 48.555 -23.227 1.00 81.19 94 GLY A C 1
ATOM 761 O O . GLY A 1 94 ? 2.477 49.259 -24.193 1.00 81.19 94 GLY A O 1
ATOM 762 N N . ARG A 1 95 ? 1.919 49.112 -22.033 1.00 86.69 95 ARG A N 1
ATOM 763 C CA . ARG A 1 95 ? 2.075 50.559 -21.760 1.00 86.69 95 ARG A CA 1
ATOM 764 C C . ARG A 1 95 ? 3.520 50.961 -21.470 1.00 86.69 95 ARG A C 1
ATOM 766 O O . ARG A 1 95 ? 3.832 52.145 -21.601 1.00 86.69 95 ARG A O 1
ATOM 773 N N . LEU A 1 96 ? 4.366 50.011 -21.083 1.00 81.56 96 LEU A N 1
ATOM 774 C CA . LEU A 1 96 ? 5.799 50.192 -20.855 1.00 81.56 96 LEU A CA 1
ATOM 775 C C . LEU A 1 96 ? 6.639 49.955 -22.121 1.00 81.56 96 LEU A C 1
ATOM 777 O O . LEU A 1 96 ? 7.861 49.954 -22.035 1.00 81.56 96 LEU A O 1
ATOM 781 N N . ASP A 1 97 ? 5.997 49.806 -23.289 1.00 81.50 97 ASP A N 1
ATOM 782 C CA . ASP A 1 97 ? 6.666 49.504 -24.567 1.00 81.50 97 ASP A CA 1
ATOM 783 C C . ASP A 1 97 ? 7.494 48.202 -24.475 1.00 81.50 97 ASP A C 1
ATOM 785 O O . ASP A 1 97 ? 8.622 48.114 -24.959 1.00 81.50 97 ASP A O 1
ATOM 789 N N . SER A 1 98 ? 6.934 47.203 -23.777 1.00 85.88 98 SER A N 1
ATOM 790 C CA . SER A 1 98 ? 7.543 45.889 -23.564 1.00 85.88 98 SER A CA 1
ATOM 791 C C . SER A 1 98 ? 7.585 45.053 -24.842 1.00 85.88 98 SER A C 1
ATOM 793 O O . SER A 1 98 ? 6.626 45.058 -25.619 1.00 85.88 98 SER A O 1
ATOM 795 N N . THR A 1 99 ? 8.622 44.236 -24.992 1.00 91.00 99 THR A N 1
ATOM 796 C CA . THR A 1 99 ? 8.673 43.157 -25.985 1.00 91.00 99 THR A CA 1
ATOM 797 C C . THR A 1 99 ? 8.150 41.886 -25.325 1.00 91.00 99 THR A C 1
ATOM 799 O O . THR A 1 99 ? 8.796 41.358 -24.428 1.00 91.00 99 THR A O 1
ATOM 802 N N . ILE A 1 100 ? 6.949 41.446 -25.701 1.00 87.88 100 ILE A N 1
ATOM 803 C CA . ILE A 1 100 ? 6.373 40.187 -25.203 1.00 87.88 100 ILE A CA 1
ATOM 804 C C . ILE A 1 100 ? 6.985 39.056 -26.022 1.00 87.88 100 ILE A C 1
ATOM 806 O O . ILE A 1 100 ? 6.914 39.117 -27.248 1.00 87.88 100 ILE A O 1
ATOM 810 N N . MET A 1 101 ? 7.582 38.085 -25.338 1.00 83.88 101 MET A N 1
ATOM 811 C CA . MET A 1 101 ? 8.239 36.933 -25.950 1.00 83.88 101 MET A CA 1
ATOM 812 C C . MET A 1 101 ? 7.269 35.758 -26.090 1.00 83.88 101 MET A C 1
ATOM 814 O O . MET A 1 101 ? 7.133 35.217 -27.176 1.00 83.88 101 MET A O 1
ATOM 818 N N . THR A 1 102 ? 6.502 35.462 -25.033 1.00 84.12 102 THR A N 1
ATOM 819 C CA . THR A 1 102 ? 5.350 34.551 -25.098 1.00 84.12 102 THR A CA 1
ATOM 820 C C . THR A 1 102 ? 4.182 35.068 -24.275 1.00 84.12 102 THR A C 1
ATOM 822 O O . THR A 1 102 ? 4.355 35.853 -23.333 1.00 84.12 102 THR A O 1
ATOM 825 N N . HIS A 1 103 ? 2.981 34.619 -24.624 1.00 82.75 103 HIS A N 1
ATOM 826 C CA . HIS A 1 103 ? 1.780 34.871 -23.842 1.00 82.75 103 HIS A CA 1
ATOM 827 C C . HIS A 1 103 ? 0.684 33.842 -24.149 1.00 82.75 103 HIS A C 1
ATOM 829 O O . HIS A 1 103 ? -0.017 33.962 -25.160 1.00 82.75 103 HIS A O 1
ATOM 835 N N . THR A 1 104 ? 0.473 32.919 -23.218 1.00 83.19 104 THR A N 1
ATOM 836 C CA . THR A 1 104 ? -0.682 32.020 -23.134 1.00 83.19 104 THR A CA 1
ATOM 837 C C . THR A 1 104 ? -1.644 32.501 -22.036 1.00 83.19 104 THR A C 1
ATOM 839 O O . THR A 1 104 ? -1.480 33.598 -21.492 1.00 83.19 104 THR A O 1
ATOM 842 N N . GLU A 1 105 ? -2.704 31.740 -21.745 1.00 74.19 105 GLU A N 1
ATOM 843 C CA . GLU A 1 105 ? -3.578 32.046 -20.600 1.00 74.19 105 GLU A CA 1
ATOM 844 C C . GLU A 1 105 ? -2.871 31.799 -19.257 1.00 74.19 105 GLU A C 1
ATOM 846 O O . GLU A 1 105 ? -3.124 32.535 -18.303 1.00 74.19 105 GLU A O 1
ATOM 851 N N . GLU A 1 106 ? -1.938 30.844 -19.225 1.00 82.69 106 GLU A N 1
ATOM 852 C CA . GLU A 1 106 ? -1.235 30.391 -18.022 1.00 82.69 106 GLU A CA 1
ATOM 853 C C . GLU A 1 106 ? 0.181 30.964 -17.890 1.00 82.69 106 GLU A C 1
ATOM 855 O O . GLU A 1 106 ? 0.662 31.068 -16.774 1.00 82.69 106 GLU A O 1
ATOM 860 N N . LEU A 1 107 ? 0.841 31.402 -18.970 1.00 87.12 107 LEU A N 1
ATOM 861 C CA . LEU A 1 107 ? 2.228 31.886 -18.942 1.00 87.12 107 LEU A CA 1
ATOM 862 C C . LEU A 1 107 ? 2.406 33.179 -19.752 1.00 87.12 107 LEU A C 1
ATOM 864 O O . LEU A 1 107 ? 1.970 33.290 -20.896 1.00 87.12 107 LEU A O 1
ATOM 868 N N . LEU A 1 108 ? 3.109 34.168 -19.199 1.00 90.31 108 LEU A N 1
ATOM 869 C CA . LEU A 1 108 ? 3.510 35.393 -19.898 1.00 90.31 108 LEU A CA 1
ATOM 870 C C . LEU A 1 108 ? 4.983 35.675 -19.626 1.00 90.31 108 LEU A C 1
ATOM 872 O O . LEU A 1 108 ? 5.349 35.920 -18.480 1.00 90.31 108 LEU A O 1
ATOM 876 N N . VAL A 1 109 ? 5.799 35.751 -20.682 1.00 91.81 109 VAL A N 1
ATOM 877 C CA . VAL A 1 109 ? 7.194 36.211 -20.589 1.00 91.81 109 VAL A CA 1
ATOM 878 C C . VAL A 1 109 ? 7.415 37.451 -21.449 1.00 91.81 109 VAL A C 1
ATOM 880 O O . VAL A 1 109 ? 7.030 37.499 -22.619 1.00 91.81 109 VAL A O 1
ATOM 883 N N . ALA A 1 110 ? 8.024 38.489 -20.878 1.00 93.00 110 ALA A N 1
ATOM 884 C CA . ALA A 1 110 ? 8.291 39.743 -21.570 1.00 93.00 110 ALA A CA 1
ATOM 885 C C . ALA A 1 110 ? 9.567 40.437 -21.083 1.00 93.00 110 ALA A C 1
ATOM 887 O O . ALA A 1 110 ? 9.955 40.345 -19.922 1.00 93.00 110 ALA A O 1
ATOM 888 N N . GLN A 1 111 ? 10.157 41.229 -21.975 1.00 93.38 111 GLN A N 1
ATOM 889 C CA . GLN A 1 111 ? 11.225 42.173 -21.675 1.00 93.38 111 GLN A CA 1
ATOM 890 C C . GLN A 1 111 ? 10.705 43.609 -21.666 1.00 93.38 111 GLN A C 1
ATOM 892 O O . GLN A 1 111 ? 9.953 44.032 -22.549 1.00 93.38 111 GLN A O 1
ATOM 897 N N . VAL A 1 112 ? 11.167 44.408 -20.713 1.00 90.75 112 VAL A N 1
ATOM 898 C CA . VAL A 1 112 ? 10.821 45.822 -20.578 1.00 90.75 112 VAL A CA 1
ATOM 899 C C . VAL A 1 112 ? 12.100 46.644 -20.487 1.00 90.75 112 VAL A C 1
ATOM 901 O O . VAL A 1 112 ? 12.953 46.407 -19.639 1.00 90.75 112 VAL A O 1
ATOM 904 N N . ASN A 1 113 ? 12.237 47.659 -21.340 1.00 86.25 113 ASN A N 1
ATOM 905 C CA . ASN A 1 113 ? 13.364 48.585 -21.249 1.00 86.25 113 ASN A CA 1
ATOM 906 C C . ASN A 1 113 ? 13.127 49.583 -20.108 1.00 86.25 113 ASN A C 1
ATOM 908 O O . ASN A 1 113 ? 12.393 50.563 -20.266 1.00 86.25 113 ASN A O 1
ATOM 912 N N . GLY A 1 114 ? 13.743 49.321 -18.957 1.00 79.81 114 GLY A N 1
ATOM 913 C CA . GLY A 1 114 ? 13.671 50.168 -17.775 1.00 79.81 114 GLY A CA 1
ATOM 914 C C . GLY A 1 114 ? 14.654 51.347 -17.794 1.00 79.81 114 GLY A C 1
ATOM 915 O O . GLY A 1 114 ? 15.463 51.505 -18.710 1.00 79.81 114 GLY A O 1
ATOM 916 N N . PRO A 1 115 ? 14.588 52.232 -16.785 1.00 72.94 115 PRO A N 1
ATOM 917 C CA . PRO A 1 115 ? 15.431 53.423 -16.704 1.00 72.94 115 PRO A CA 1
ATOM 918 C C . PRO A 1 115 ? 16.910 53.125 -16.406 1.00 72.94 115 PRO A C 1
ATOM 920 O O . PRO A 1 115 ? 17.756 53.931 -16.801 1.00 72.94 115 PRO A O 1
ATOM 923 N N . GLU A 1 116 ? 17.215 52.013 -15.726 1.00 72.38 116 GLU A N 1
ATOM 924 C CA . GLU A 1 116 ? 18.580 51.622 -15.325 1.00 72.38 116 GLU A CA 1
ATOM 925 C C . GLU A 1 116 ? 19.113 50.370 -16.045 1.00 72.38 116 GLU A C 1
ATOM 927 O O . GLU A 1 116 ? 20.316 50.125 -16.006 1.00 72.38 116 GLU A O 1
ATOM 932 N N . GLY A 1 117 ? 18.272 49.645 -16.788 1.00 79.25 117 GLY A N 1
ATOM 933 C CA . GLY A 1 117 ? 18.653 48.399 -17.454 1.00 79.25 117 GLY A CA 1
ATOM 934 C C . GLY A 1 117 ? 17.469 47.696 -18.112 1.00 79.25 117 GLY A C 1
ATOM 935 O O . GLY A 1 117 ? 16.368 48.254 -18.183 1.00 79.25 117 GLY A O 1
ATOM 936 N N . LEU A 1 118 ? 17.707 46.488 -18.617 1.00 89.44 118 LEU A N 1
ATOM 937 C CA . LEU A 1 118 ? 16.659 45.605 -19.123 1.00 89.44 118 LEU A CA 1
ATOM 938 C C . LEU A 1 118 ? 15.960 44.926 -17.940 1.00 89.44 118 LEU A C 1
ATOM 940 O O . LEU A 1 118 ? 16.597 44.586 -16.948 1.00 89.44 118 LEU A O 1
ATOM 944 N N . TRP A 1 119 ? 14.645 44.782 -18.029 1.00 93.38 119 TRP A N 1
ATOM 945 C CA . TRP A 1 119 ? 13.841 44.109 -17.018 1.00 93.38 119 TRP A CA 1
ATOM 946 C C . TRP A 1 119 ? 13.146 42.914 -17.645 1.00 93.38 119 TRP A C 1
ATOM 948 O O . TRP A 1 119 ? 12.544 43.048 -18.713 1.00 93.38 119 TRP A O 1
ATOM 958 N N . TRP A 1 120 ? 13.188 41.782 -16.961 1.00 94.06 120 TRP A N 1
ATOM 959 C CA . TRP A 1 120 ? 12.475 40.575 -17.343 1.00 94.06 120 TRP A CA 1
ATOM 960 C C . TRP A 1 120 ? 11.231 40.404 -16.495 1.00 94.06 120 TRP A C 1
ATOM 962 O O . TRP A 1 120 ? 11.200 40.780 -15.325 1.00 94.06 120 TRP A O 1
ATOM 972 N N . VAL A 1 121 ? 10.188 39.873 -17.116 1.00 92.88 121 VAL A N 1
ATOM 973 C CA . VAL A 1 121 ? 8.894 39.644 -16.492 1.00 92.88 121 VAL A CA 1
ATOM 974 C C . VAL A 1 121 ? 8.436 38.259 -16.895 1.00 92.88 121 VAL A C 1
ATOM 976 O O . VAL A 1 121 ? 8.242 38.025 -18.085 1.00 92.88 121 VAL A O 1
ATOM 979 N N . ARG A 1 122 ? 8.250 37.375 -15.919 1.00 93.56 122 ARG A N 1
ATOM 980 C CA . ARG A 1 122 ? 7.613 36.068 -16.078 1.00 93.56 122 ARG A CA 1
ATOM 981 C C . ARG A 1 122 ? 6.406 36.020 -15.163 1.00 93.56 122 ARG A C 1
ATOM 983 O O . ARG A 1 122 ? 6.522 36.369 -13.995 1.00 93.56 122 ARG A O 1
ATOM 990 N N . ALA A 1 123 ? 5.264 35.602 -15.676 1.00 91.94 123 ALA A N 1
ATOM 991 C CA . ALA A 1 123 ? 4.098 35.354 -14.853 1.00 91.94 123 ALA A CA 1
ATOM 992 C C . ALA A 1 123 ? 3.460 34.026 -15.212 1.00 91.94 123 ALA A C 1
ATOM 994 O O . ALA A 1 123 ? 3.331 33.738 -16.399 1.00 91.94 123 ALA A O 1
ATOM 995 N N . GLU A 1 124 ? 3.075 33.265 -14.196 1.00 90.06 124 GLU A N 1
ATOM 996 C CA . GLU A 1 124 ? 2.525 31.921 -14.325 1.00 90.06 124 GLU A CA 1
ATOM 997 C C . GLU A 1 124 ? 1.272 31.778 -13.455 1.00 90.06 124 GLU A C 1
ATOM 999 O O . GLU A 1 124 ? 1.270 32.149 -12.281 1.00 90.06 124 GLU A O 1
ATOM 1004 N N . SER A 1 125 ? 0.179 31.311 -14.049 1.00 81.00 125 SER A N 1
ATOM 1005 C CA . SER A 1 125 ? -1.105 31.100 -13.383 1.00 81.00 125 SER A CA 1
ATOM 1006 C C . SER A 1 125 ? -1.224 29.628 -13.006 1.00 81.00 125 SER A C 1
ATOM 1008 O O . SER A 1 125 ? -1.331 28.787 -13.891 1.00 81.00 125 SER A O 1
ATOM 1010 N N . TRP A 1 126 ? -1.214 29.325 -11.708 1.00 59.19 126 TRP A N 1
ATOM 1011 C CA . TRP A 1 126 ? -1.283 27.949 -11.196 1.00 59.19 126 TRP A CA 1
ATOM 1012 C C . TRP A 1 126 ? -2.702 27.515 -10.786 1.00 59.19 126 TRP A C 1
ATOM 1014 O O . TRP A 1 126 ? -2.957 26.321 -10.665 1.00 59.19 126 TRP A O 1
ATOM 1024 N N . ASP A 1 127 ? -3.625 28.464 -10.575 1.00 54.75 127 ASP A N 1
ATOM 1025 C CA . ASP A 1 127 ? -4.998 28.209 -10.108 1.00 54.75 127 ASP A CA 1
ATOM 1026 C C . ASP A 1 127 ? -5.979 29.302 -10.604 1.00 54.75 127 ASP A C 1
ATOM 1028 O O . ASP A 1 127 ? -5.555 30.319 -11.160 1.00 54.75 127 ASP A O 1
ATOM 1032 N N . GLU A 1 128 ? -7.295 29.140 -10.403 1.00 59.09 128 GLU A N 1
ATOM 1033 C CA . GLU A 1 128 ? -8.319 30.068 -10.943 1.00 59.09 128 GLU A CA 1
ATOM 1034 C C . GLU A 1 128 ? -8.408 31.444 -10.239 1.00 59.09 128 GLU A C 1
ATOM 1036 O O . GLU A 1 128 ? -9.184 32.282 -10.690 1.00 59.09 128 GLU A O 1
ATOM 1041 N N . ASP A 1 129 ? -7.656 31.723 -9.165 1.00 73.81 129 ASP A N 1
ATOM 1042 C CA . ASP A 1 129 ? -7.844 32.936 -8.338 1.00 73.81 129 ASP A CA 1
ATOM 1043 C C . ASP A 1 129 ? -6.606 33.860 -8.214 1.00 73.81 129 ASP A C 1
ATOM 1045 O O . ASP A 1 129 ? -6.743 35.002 -7.751 1.00 73.81 129 ASP A O 1
ATOM 1049 N N . TYR A 1 130 ? -5.409 33.425 -8.634 1.00 82.88 130 TYR A N 1
ATOM 1050 C CA . TYR A 1 130 ? -4.182 34.236 -8.604 1.00 82.88 130 TYR A CA 1
ATOM 1051 C C . TYR A 1 130 ? -3.133 33.766 -9.628 1.00 82.88 130 TYR A C 1
ATOM 1053 O O . TYR A 1 130 ? -3.170 32.629 -10.090 1.00 82.88 130 TYR A O 1
ATOM 1061 N N . TYR A 1 131 ? -2.160 34.628 -9.939 1.00 87.38 131 TYR A N 1
ATOM 1062 C CA . TYR A 1 131 ? -0.951 34.249 -10.672 1.00 87.38 131 TYR A CA 1
ATOM 1063 C C . TYR A 1 131 ? 0.316 34.713 -9.953 1.00 87.38 131 TYR A C 1
ATOM 1065 O O . TYR A 1 131 ? 0.344 35.761 -9.298 1.00 87.38 131 TYR A O 1
ATOM 1073 N N . GLU A 1 132 ? 1.384 33.946 -10.113 1.00 90.19 132 GLU A N 1
ATOM 1074 C CA . GLU A 1 132 ? 2.721 34.296 -9.656 1.00 90.19 132 GLU A CA 1
ATOM 1075 C C . GLU A 1 132 ? 3.403 35.190 -10.688 1.00 90.19 132 GLU A C 1
ATOM 1077 O O . GLU A 1 132 ? 3.274 34.994 -11.895 1.00 90.19 132 GLU A O 1
ATOM 1082 N N . LEU A 1 133 ? 4.123 36.205 -10.228 1.00 92.62 133 LEU A N 1
ATOM 1083 C CA . LEU A 1 133 ? 4.803 37.189 -11.056 1.00 92.62 133 LEU A CA 1
ATOM 1084 C C . LEU A 1 133 ? 6.231 37.369 -10.565 1.00 92.62 133 LEU A C 1
ATOM 1086 O O . LEU A 1 133 ? 6.470 37.963 -9.518 1.00 92.62 133 LEU A O 1
ATOM 1090 N N . THR A 1 134 ? 7.179 36.956 -11.388 1.00 92.94 134 THR A N 1
ATOM 1091 C CA . THR A 1 134 ? 8.601 37.203 -11.191 1.00 92.94 134 THR A CA 1
ATOM 1092 C C . THR A 1 134 ? 9.046 38.356 -12.084 1.00 92.94 134 THR A C 1
ATOM 1094 O O . THR A 1 134 ? 8.836 38.355 -13.299 1.00 92.94 134 THR A O 1
ATOM 1097 N N . VAL A 1 135 ? 9.670 39.365 -11.484 1.00 92.50 135 VAL A N 1
ATOM 1098 C CA . VAL A 1 135 ? 10.249 40.519 -12.174 1.00 92.50 135 VAL A CA 1
ATOM 1099 C C . VAL A 1 135 ? 11.722 40.606 -11.814 1.00 92.50 135 VAL A C 1
ATOM 1101 O O . VAL A 1 135 ? 12.061 40.628 -10.636 1.00 92.50 135 VAL A O 1
ATOM 1104 N N . ILE A 1 136 ? 12.591 40.710 -12.817 1.00 92.31 136 ILE A N 1
ATOM 1105 C CA . ILE A 1 136 ? 14.043 40.707 -12.622 1.00 92.31 136 ILE A CA 1
ATOM 1106 C C . ILE A 1 136 ? 14.642 41.956 -13.258 1.00 92.31 136 ILE A C 1
ATOM 1108 O O . ILE A 1 136 ? 14.442 42.203 -14.447 1.00 92.31 136 ILE A O 1
ATOM 1112 N N . GLU A 1 137 ? 15.376 42.751 -12.480 1.00 91.44 137 GLU A N 1
ATOM 1113 C CA . GLU A 1 137 ? 16.227 43.812 -13.029 1.00 91.44 137 GLU A CA 1
ATOM 1114 C C . GLU A 1 137 ? 17.580 43.218 -13.410 1.00 91.44 137 GLU A C 1
ATOM 1116 O O . GLU A 1 137 ? 18.367 42.897 -12.522 1.00 91.44 137 GLU A O 1
ATOM 1121 N N . GLU A 1 138 ? 17.863 43.100 -14.707 1.00 89.88 138 GLU A N 1
ATOM 1122 C CA . GLU A 1 138 ? 19.105 42.494 -15.190 1.00 89.88 138 GLU A CA 1
ATOM 1123 C C . GLU A 1 138 ? 20.329 43.323 -14.763 1.00 89.88 138 GLU A C 1
ATOM 1125 O O . GLU A 1 138 ? 20.430 44.525 -15.045 1.00 89.88 138 GLU A O 1
ATOM 1130 N N . LYS A 1 139 ? 21.264 42.670 -14.066 1.00 87.56 139 LYS A N 1
ATOM 1131 C CA . LYS A 1 139 ? 22.512 43.227 -13.529 1.00 87.56 139 LYS A CA 1
ATOM 1132 C C . LYS A 1 139 ? 23.681 42.303 -13.850 1.00 87.56 139 LYS A C 1
ATOM 1134 O O . LYS A 1 139 ? 23.507 41.127 -14.144 1.00 87.56 139 LYS A O 1
ATOM 1139 N N . ASP A 1 140 ? 24.893 42.846 -13.767 1.00 86.00 140 ASP A N 1
ATOM 1140 C CA . ASP A 1 140 ? 26.100 42.025 -13.848 1.00 86.00 140 ASP A CA 1
ATOM 1141 C C . ASP A 1 140 ? 26.129 41.016 -12.682 1.00 86.00 140 ASP A C 1
ATOM 1143 O O . ASP A 1 140 ? 25.714 41.343 -11.564 1.00 86.00 140 ASP A O 1
ATOM 1147 N N . ALA A 1 141 ? 26.649 39.813 -12.941 1.00 80.69 141 ALA A N 1
ATOM 1148 C CA . ALA A 1 141 ? 26.855 38.787 -11.921 1.00 80.69 141 ALA A CA 1
ATOM 1149 C C . ALA A 1 141 ? 27.668 39.339 -10.726 1.00 80.69 141 ALA A C 1
ATOM 1151 O O . ALA A 1 141 ? 28.557 40.180 -10.919 1.00 80.69 141 ALA A O 1
ATOM 1152 N N . PRO A 1 142 ? 27.390 38.898 -9.486 1.00 81.00 142 PRO A N 1
ATOM 1153 C CA . PRO A 1 142 ? 28.076 39.419 -8.310 1.00 81.00 142 PRO A CA 1
ATOM 1154 C C . PRO A 1 142 ? 29.577 39.082 -8.349 1.00 81.00 142 PRO A C 1
ATOM 1156 O O . PRO A 1 142 ? 29.962 37.927 -8.509 1.00 81.00 142 PRO A O 1
ATOM 1159 N N . ASP A 1 143 ? 30.440 40.088 -8.148 1.00 68.81 143 ASP A N 1
ATOM 1160 C CA . ASP A 1 143 ? 31.893 39.893 -8.008 1.00 68.81 143 ASP A CA 1
ATOM 1161 C C . ASP A 1 143 ? 32.183 39.045 -6.750 1.00 68.81 143 ASP A C 1
ATOM 1163 O O . ASP A 1 143 ? 32.169 39.560 -5.625 1.00 68.81 143 ASP A O 1
ATOM 1167 N N . ARG A 1 144 ? 32.458 37.748 -6.924 1.00 64.69 144 ARG A N 1
ATOM 1168 C CA . ARG A 1 144 ? 32.883 36.839 -5.848 1.00 64.69 144 ARG A CA 1
ATOM 1169 C C . ARG A 1 144 ? 34.368 36.503 -6.019 1.00 64.69 144 ARG A C 1
ATOM 1171 O O . ARG A 1 144 ? 34.798 36.075 -7.085 1.00 64.69 144 ARG A O 1
ATOM 1178 N N . ASP A 1 145 ? 35.166 36.757 -4.976 1.00 45.50 145 ASP A N 1
ATOM 1179 C CA . ASP A 1 145 ? 36.577 36.353 -4.928 1.00 45.50 145 ASP A CA 1
ATOM 1180 C C . ASP A 1 145 ? 36.640 34.811 -4.990 1.00 45.50 145 ASP A C 1
ATOM 1182 O O . ASP A 1 145 ? 36.127 34.143 -4.092 1.00 45.50 145 ASP A O 1
ATOM 1186 N N . GLU A 1 146 ? 37.253 34.262 -6.047 1.00 47.84 146 GLU A N 1
ATOM 1187 C CA . GLU A 1 146 ? 37.546 32.830 -6.243 1.00 47.84 146 GLU A CA 1
ATOM 1188 C C . GLU A 1 146 ? 38.465 32.305 -5.121 1.00 47.84 146 GLU A C 1
ATOM 1190 O O . GLU A 1 146 ? 39.679 32.255 -5.290 1.00 47.84 146 GLU A O 1
ATOM 1195 N N . ASP A 1 147 ? 37.920 32.001 -3.944 1.00 41.38 147 ASP A N 1
ATOM 1196 C CA . ASP A 1 147 ? 38.620 31.309 -2.850 1.00 41.38 147 ASP A CA 1
ATOM 1197 C C . ASP A 1 147 ? 37.612 30.869 -1.756 1.00 41.38 147 ASP A C 1
ATOM 1199 O O . ASP A 1 147 ? 37.839 31.129 -0.580 1.00 41.38 147 ASP A O 1
ATOM 1203 N N . TYR A 1 148 ? 36.481 30.240 -2.104 1.00 32.53 148 TYR A N 1
ATOM 1204 C CA . TYR A 1 148 ? 35.690 29.404 -1.178 1.00 32.53 148 TYR A CA 1
ATOM 1205 C C . TYR A 1 148 ? 34.916 28.334 -1.964 1.00 32.53 148 TYR A C 1
ATOM 1207 O O . TYR A 1 148 ? 34.247 28.648 -2.943 1.00 32.53 148 TYR A O 1
ATOM 1215 N N . ASP A 1 149 ? 35.090 27.089 -1.524 1.00 43.38 149 ASP A N 1
ATOM 1216 C CA . ASP A 1 149 ? 34.656 25.827 -2.127 1.00 43.38 149 ASP A CA 1
ATOM 1217 C C . ASP A 1 149 ? 33.151 25.749 -2.445 1.00 43.38 149 ASP A C 1
ATOM 1219 O O . ASP A 1 149 ? 32.326 26.153 -1.627 1.00 43.38 149 ASP A O 1
ATOM 1223 N N . ASN A 1 150 ? 32.816 25.148 -3.595 1.00 31.06 150 ASN A N 1
ATOM 1224 C CA . ASN A 1 150 ? 31.532 24.485 -3.821 1.00 31.06 150 ASN A CA 1
ATOM 1225 C C . ASN A 1 150 ? 31.751 23.257 -4.725 1.00 31.06 150 ASN A C 1
ATOM 1227 O O . ASN A 1 150 ? 31.852 23.357 -5.946 1.00 31.06 150 ASN A O 1
ATOM 1231 N N . GLU A 1 151 ? 31.894 22.101 -4.078 1.00 39.47 151 GLU A N 1
ATOM 1232 C CA . GLU A 1 151 ? 31.544 20.797 -4.634 1.00 39.47 151 GLU A CA 1
ATOM 1233 C C . GLU A 1 151 ? 30.016 20.710 -4.630 1.00 39.47 151 GLU A C 1
ATOM 1235 O O . GLU A 1 151 ? 29.436 20.504 -3.575 1.00 39.47 151 GLU A O 1
ATOM 1240 N N . TYR A 1 152 ? 29.378 20.899 -5.781 1.00 29.58 152 TYR A N 1
ATOM 1241 C CA . TYR A 1 152 ? 28.148 20.212 -6.181 1.00 29.58 152 TYR A CA 1
ATOM 1242 C C . TYR A 1 152 ? 28.104 20.306 -7.709 1.00 29.58 152 TYR A C 1
ATOM 1244 O O . TYR A 1 152 ? 28.117 21.395 -8.274 1.00 29.58 152 TYR A O 1
ATOM 1252 N N . TYR A 1 153 ? 28.194 19.149 -8.361 1.00 29.70 153 TYR A N 1
ATOM 1253 C CA . TYR A 1 153 ? 28.080 19.014 -9.807 1.00 29.70 153 TYR A CA 1
ATOM 1254 C C . TYR A 1 153 ? 26.607 19.195 -10.187 1.00 29.70 153 TYR A C 1
ATOM 1256 O O . TYR A 1 153 ? 25.777 18.388 -9.772 1.00 29.70 153 TYR A O 1
ATOM 1264 N N . GLU A 1 154 ? 26.301 20.232 -10.963 1.00 29.36 154 GLU A N 1
ATOM 1265 C CA . GLU A 1 154 ? 25.185 20.197 -11.905 1.00 29.36 154 GLU A CA 1
ATOM 1266 C C . GLU A 1 154 ? 25.706 19.640 -13.231 1.00 29.36 154 GLU A C 1
ATOM 1268 O O . GLU A 1 154 ? 26.782 20.012 -13.711 1.00 29.36 154 GLU A O 1
ATOM 1273 N N . ASP A 1 155 ? 24.952 18.679 -13.753 1.00 31.05 155 ASP A N 1
ATOM 1274 C CA . ASP A 1 155 ? 25.130 18.070 -15.058 1.00 31.05 155 ASP A CA 1
ATOM 1275 C C . ASP A 1 155 ? 24.705 19.060 -16.150 1.00 31.05 155 ASP A C 1
ATOM 1277 O O . ASP A 1 155 ? 23.550 19.480 -16.220 1.00 31.05 155 ASP A O 1
ATOM 1281 N N . ASP A 1 156 ? 25.644 19.381 -17.039 1.00 27.89 156 ASP A N 1
ATOM 1282 C CA . ASP A 1 156 ? 25.368 19.983 -18.339 1.00 27.89 156 ASP A CA 1
ATOM 1283 C C . ASP A 1 156 ? 24.620 18.960 -19.222 1.00 27.89 156 ASP A C 1
ATOM 1285 O O . ASP A 1 156 ? 25.228 18.030 -19.761 1.00 27.89 156 ASP A O 1
ATOM 1289 N N . TYR A 1 157 ? 23.318 19.161 -19.430 1.00 26.77 157 TYR A N 1
ATOM 1290 C CA . TYR A 1 157 ? 22.638 18.762 -20.666 1.00 26.77 157 TYR A CA 1
ATOM 1291 C C . TYR A 1 157 ? 22.020 20.013 -21.308 1.00 26.77 157 TYR A C 1
ATOM 1293 O O . TYR A 1 157 ? 20.875 20.370 -21.046 1.00 26.77 157 TYR A O 1
ATOM 1301 N N . GLU A 1 158 ? 22.806 20.682 -22.156 1.00 28.73 158 GLU A N 1
ATOM 1302 C CA . GLU A 1 158 ? 22.281 21.452 -23.288 1.00 28.73 158 GLU A CA 1
ATOM 1303 C C . GLU A 1 158 ? 21.820 20.441 -24.355 1.00 28.73 158 GLU A C 1
ATOM 1305 O O . GLU A 1 158 ? 22.655 19.794 -24.988 1.00 28.73 158 GLU A O 1
ATOM 1310 N N . ASP A 1 159 ? 20.506 20.306 -24.554 1.00 28.36 159 ASP A N 1
ATOM 1311 C CA . ASP A 1 159 ? 19.925 19.807 -25.804 1.00 28.36 159 ASP A CA 1
ATOM 1312 C C . ASP A 1 159 ? 19.381 21.022 -26.574 1.00 28.36 159 ASP A C 1
ATOM 1314 O O . ASP A 1 159 ? 18.309 21.548 -26.276 1.00 28.36 159 ASP A O 1
ATOM 1318 N N . ASP A 1 160 ? 20.158 21.467 -27.564 1.00 27.72 160 ASP A N 1
ATOM 1319 C CA . ASP A 1 160 ? 19.680 22.257 -28.698 1.00 27.72 160 ASP A CA 1
ATOM 1320 C C . ASP A 1 160 ? 18.777 21.356 -29.570 1.00 27.72 160 ASP A C 1
ATOM 1322 O O . ASP A 1 160 ? 19.270 20.423 -30.212 1.00 27.72 160 ASP A O 1
ATOM 1326 N N . TYR A 1 161 ? 17.480 21.659 -29.660 1.00 27.52 161 TYR A N 1
ATOM 1327 C CA . TYR A 1 161 ? 16.627 21.232 -30.775 1.00 27.52 161 TYR A CA 1
ATOM 1328 C C . TYR A 1 161 ? 15.913 22.454 -31.365 1.00 27.52 161 TYR A C 1
ATOM 1330 O O . TYR A 1 161 ? 14.826 22.802 -30.918 1.00 27.52 161 TYR A O 1
ATOM 1338 N N . ASP A 1 162 ? 16.537 23.047 -32.392 1.00 30.19 162 ASP A N 1
ATOM 1339 C CA . ASP A 1 162 ? 15.853 23.832 -33.430 1.00 30.19 162 ASP A CA 1
ATOM 1340 C C . ASP A 1 162 ? 14.858 22.906 -34.166 1.00 30.19 162 ASP A C 1
ATOM 1342 O O . ASP A 1 162 ? 15.251 21.859 -34.707 1.00 30.19 162 ASP A O 1
ATOM 1346 N N . ASP A 1 163 ? 13.587 23.312 -34.224 1.00 31.09 163 ASP A N 1
ATOM 1347 C CA . ASP A 1 163 ? 12.521 22.686 -35.010 1.00 31.09 163 ASP A CA 1
ATOM 1348 C C . ASP A 1 163 ? 12.510 23.267 -36.442 1.00 31.09 163 ASP A C 1
ATOM 1350 O O . ASP A 1 163 ? 12.158 24.420 -36.688 1.00 31.09 163 ASP A O 1
ATOM 1354 N N . GLU A 1 164 ? 12.871 22.455 -37.441 1.00 31.02 164 GLU A N 1
ATOM 1355 C CA . GLU A 1 164 ? 12.414 22.668 -38.820 1.00 31.02 164 GLU A CA 1
ATOM 1356 C C . GLU A 1 164 ? 11.720 21.395 -39.337 1.00 31.02 164 GLU A C 1
ATOM 1358 O O . GLU A 1 164 ? 12.306 20.577 -40.044 1.00 31.02 164 GLU A O 1
ATOM 1363 N N . GLY A 1 165 ? 10.443 21.252 -38.972 1.00 33.44 165 GLY A N 1
ATOM 1364 C CA . GLY A 1 165 ? 9.306 20.883 -39.824 1.00 33.44 165 GLY A CA 1
ATOM 1365 C C . GLY A 1 165 ? 9.472 19.762 -40.857 1.00 33.44 165 GLY A C 1
ATOM 1366 O O . GLY A 1 165 ? 10.105 19.943 -41.897 1.00 33.44 165 GLY A O 1
ATOM 1367 N N . TYR A 1 166 ? 8.703 18.678 -40.686 1.00 26.34 166 TYR A N 1
ATOM 1368 C CA . TYR A 1 166 ? 8.465 17.704 -41.755 1.00 26.34 166 TYR A CA 1
ATOM 1369 C C . TYR A 1 166 ? 6.982 17.425 -42.014 1.00 26.34 166 TYR A C 1
ATOM 1371 O O . TYR A 1 166 ? 6.257 16.837 -41.213 1.00 26.34 166 TYR A O 1
ATOM 1379 N N . ASP A 1 167 ? 6.583 17.852 -43.215 1.00 27.95 167 ASP A N 1
ATOM 1380 C CA . ASP A 1 167 ? 5.526 17.274 -44.037 1.00 27.95 167 ASP A CA 1
ATOM 1381 C C . ASP A 1 167 ? 5.693 15.744 -44.147 1.00 27.95 167 ASP A C 1
ATOM 1383 O O . ASP A 1 167 ? 6.802 15.216 -44.246 1.00 27.95 167 ASP A O 1
ATOM 1387 N N . ASP A 1 168 ? 4.555 15.052 -44.227 1.00 35.69 168 ASP A N 1
ATOM 1388 C CA . ASP A 1 168 ? 4.428 13.664 -44.671 1.00 35.69 168 ASP A CA 1
ATOM 1389 C C . ASP A 1 168 ? 5.229 13.406 -45.968 1.00 35.69 168 ASP A C 1
ATOM 1391 O O . ASP A 1 168 ? 4.833 13.882 -47.033 1.00 35.69 168 ASP A O 1
ATOM 1395 N N . GLU A 1 169 ? 6.306 12.615 -45.862 1.00 31.92 169 GLU A N 1
ATOM 1396 C CA . GLU A 1 169 ? 7.067 11.868 -46.893 1.00 31.92 169 GLU A CA 1
ATOM 1397 C C . GLU A 1 169 ? 8.589 12.011 -46.666 1.00 31.92 169 GLU A C 1
ATOM 1399 O O . GLU A 1 169 ? 9.230 12.698 -47.443 1.00 31.92 169 GLU A O 1
ATOM 1404 N N . ASP A 1 170 ? 9.178 11.350 -45.654 1.00 25.91 170 ASP A N 1
ATOM 1405 C CA . ASP A 1 170 ? 10.553 10.797 -45.707 1.00 25.91 170 ASP A CA 1
ATOM 1406 C C . ASP A 1 170 ? 10.861 9.939 -44.454 1.00 25.91 170 ASP A C 1
ATOM 1408 O O . ASP A 1 170 ? 11.073 10.425 -43.349 1.00 25.91 170 ASP A O 1
ATOM 1412 N N . TYR A 1 171 ? 10.858 8.612 -44.624 1.00 31.02 171 TYR A N 1
ATOM 1413 C CA . TYR A 1 171 ? 11.416 7.663 -43.653 1.00 31.02 171 TYR A CA 1
ATOM 1414 C C . TYR A 1 171 ? 12.940 7.630 -43.839 1.00 31.02 171 TYR A C 1
ATOM 1416 O O . TYR A 1 171 ? 13.436 6.841 -44.650 1.00 31.02 171 TYR A O 1
ATOM 1424 N N . GLU A 1 172 ? 13.687 8.447 -43.096 1.00 27.00 172 GLU A N 1
ATOM 1425 C CA . GLU A 1 172 ? 15.137 8.273 -42.968 1.00 27.00 172 GLU A CA 1
ATOM 1426 C C . GLU A 1 172 ? 15.450 7.367 -41.769 1.00 27.00 172 GLU A C 1
ATOM 1428 O O . GLU A 1 172 ? 15.285 7.709 -40.602 1.00 27.00 172 GLU A O 1
ATOM 1433 N N . ALA A 1 173 ? 15.862 6.140 -42.089 1.00 29.92 173 ALA A N 1
ATOM 1434 C CA . ALA A 1 173 ? 16.573 5.264 -41.174 1.00 29.92 173 ALA A CA 1
ATOM 1435 C C . ALA A 1 173 ? 17.874 5.951 -40.745 1.00 29.92 173 ALA A C 1
ATOM 1437 O O . ALA A 1 173 ? 18.560 6.483 -41.615 1.00 29.92 173 ALA A O 1
ATOM 1438 N N . TYR A 1 174 ? 18.238 5.877 -39.458 1.00 31.70 174 TYR A N 1
ATOM 1439 C CA . TYR A 1 174 ? 19.573 6.245 -38.983 1.00 31.70 174 TYR A CA 1
ATOM 1440 C C . TYR A 1 174 ? 20.624 5.752 -39.980 1.00 31.70 174 TYR A C 1
ATOM 1442 O O . TYR A 1 174 ? 20.750 4.542 -40.219 1.00 31.70 174 TYR A O 1
ATOM 1450 N N . GLU A 1 175 ? 21.330 6.695 -40.604 1.00 30.09 175 GLU A N 1
ATOM 1451 C CA . GLU A 1 175 ? 22.447 6.390 -41.476 1.00 30.09 175 GLU A CA 1
ATOM 1452 C C . GLU A 1 175 ? 23.444 5.555 -40.671 1.00 30.09 175 GLU A C 1
ATOM 1454 O O . GLU A 1 175 ? 24.101 6.008 -39.733 1.00 30.09 175 GLU A O 1
ATOM 1459 N N . ARG A 1 176 ? 23.524 4.274 -41.041 1.00 40.69 176 ARG A N 1
ATOM 1460 C CA . ARG A 1 176 ? 24.686 3.421 -40.802 1.00 40.69 176 ARG A CA 1
ATOM 1461 C C . ARG A 1 176 ? 25.917 4.268 -41.107 1.00 40.69 176 ARG A C 1
ATOM 1463 O O . ARG A 1 176 ? 25.957 4.818 -42.198 1.00 40.69 176 ARG A O 1
ATOM 1470 N N . TYR A 1 177 ? 26.886 4.329 -40.192 1.00 35.78 177 TYR A N 1
ATOM 1471 C CA . TYR A 1 177 ? 28.204 4.933 -40.414 1.00 35.78 177 TYR A CA 1
ATOM 1472 C C . TYR A 1 177 ? 28.769 4.571 -41.801 1.00 35.78 177 TYR A C 1
ATOM 1474 O O . TYR A 1 177 ? 29.428 3.545 -41.973 1.00 35.78 177 TYR A O 1
ATOM 1482 N N . ASP A 1 178 ? 28.495 5.430 -42.772 1.00 36.53 178 ASP A N 1
ATOM 1483 C CA . ASP A 1 178 ? 28.966 5.404 -44.150 1.00 36.53 178 ASP A CA 1
ATOM 1484 C C . ASP A 1 178 ? 29.287 6.865 -44.504 1.00 36.53 178 ASP A C 1
ATOM 1486 O O . ASP A 1 178 ? 28.668 7.444 -45.379 1.00 36.53 178 ASP A O 1
ATOM 1490 N N . ASP A 1 179 ? 30.214 7.495 -43.767 1.00 32.91 179 ASP A N 1
ATOM 1491 C CA . ASP A 1 179 ? 31.104 8.538 -44.307 1.00 32.91 179 ASP A CA 1
ATOM 1492 C C . ASP A 1 179 ? 32.154 8.999 -43.275 1.00 32.91 179 ASP A C 1
ATOM 1494 O O . ASP A 1 179 ? 31.957 9.906 -42.477 1.00 32.91 179 ASP A O 1
ATOM 1498 N N . GLU A 1 180 ? 33.310 8.339 -43.283 1.00 34.38 180 GLU A N 1
ATOM 1499 C CA . GLU A 1 180 ? 34.609 8.937 -43.622 1.00 34.38 180 GLU A CA 1
ATOM 1500 C C . GLU A 1 180 ? 35.645 7.802 -43.598 1.00 34.38 180 GLU A C 1
ATOM 1502 O O . GLU A 1 180 ? 35.747 7.052 -42.627 1.00 34.38 180 GLU A O 1
ATOM 1507 N N . GLU A 1 181 ? 36.416 7.652 -44.683 1.00 39.25 181 GLU A N 1
ATOM 1508 C CA . GLU A 1 181 ? 37.581 6.760 -44.777 1.00 39.25 181 GLU A CA 1
ATOM 1509 C C . GLU A 1 181 ? 38.643 7.146 -43.721 1.00 39.25 181 GLU A C 1
ATOM 1511 O O . GLU A 1 181 ? 39.696 7.706 -44.034 1.00 39.25 181 GLU A O 1
ATOM 1516 N N . SER A 1 182 ? 38.414 6.820 -42.451 1.00 38.88 182 SER A N 1
ATOM 1517 C CA . SER A 1 182 ? 39.507 6.427 -41.578 1.00 38.88 182 SER A CA 1
ATOM 1518 C C . SER A 1 182 ? 39.780 4.965 -41.917 1.00 38.88 182 SER A C 1
ATOM 1520 O O . SER A 1 182 ? 38.912 4.110 -41.756 1.00 38.88 182 SER A O 1
ATOM 1522 N N . GLU A 1 183 ? 40.952 4.665 -42.482 1.00 43.19 183 GLU A N 1
ATOM 1523 C CA . GLU A 1 183 ? 41.439 3.285 -42.553 1.00 43.19 183 GLU A CA 1
ATOM 1524 C C . GLU A 1 183 ? 41.566 2.791 -41.104 1.00 43.19 183 GLU A C 1
ATOM 1526 O O . GLU A 1 183 ? 42.611 2.950 -40.473 1.00 43.19 183 GLU A O 1
ATOM 1531 N N . THR A 1 184 ? 40.481 2.256 -40.539 1.00 50.50 184 THR A N 1
ATOM 1532 C CA . THR A 1 184 ? 40.523 1.560 -39.260 1.00 50.50 184 THR A CA 1
ATOM 1533 C C . THR A 1 184 ? 41.452 0.377 -39.485 1.00 50.50 184 THR A C 1
ATOM 1535 O O . THR A 1 184 ? 41.184 -0.474 -40.336 1.00 50.50 184 THR A O 1
ATOM 1538 N N . ASP A 1 185 ? 42.598 0.353 -38.806 1.00 60.28 185 ASP A N 1
ATOM 1539 C CA . ASP A 1 185 ? 43.533 -0.759 -38.927 1.00 60.28 185 ASP A CA 1
ATOM 1540 C C . ASP A 1 185 ? 42.859 -2.011 -38.350 1.00 60.28 185 ASP A C 1
ATOM 1542 O O . ASP A 1 185 ? 42.868 -2.252 -37.143 1.00 60.28 185 ASP A O 1
ATOM 1546 N N . LEU A 1 186 ? 42.249 -2.813 -39.228 1.00 64.56 186 LEU A N 1
ATOM 1547 C CA . LEU A 1 186 ? 41.534 -4.043 -38.879 1.00 64.56 186 LEU A CA 1
ATOM 1548 C C . LEU A 1 186 ? 42.430 -5.059 -38.149 1.00 64.56 186 LEU A C 1
ATOM 1550 O O . LEU A 1 186 ? 41.921 -6.033 -37.599 1.00 64.56 186 LEU A O 1
ATOM 1554 N N . SER A 1 187 ? 43.756 -4.853 -38.120 1.00 64.06 187 SER A N 1
ATOM 1555 C CA . SER A 1 187 ? 44.679 -5.685 -37.346 1.00 64.06 187 SER A CA 1
ATOM 1556 C C . SER A 1 187 ? 44.682 -5.394 -35.839 1.00 64.06 187 SER A C 1
ATOM 1558 O O . SER A 1 187 ? 45.160 -6.237 -35.075 1.00 64.06 187 SER A O 1
ATOM 1560 N N . GLU A 1 188 ? 44.129 -4.256 -35.404 1.00 71.38 188 GLU A N 1
ATOM 1561 C CA . GLU A 1 188 ? 44.034 -3.858 -33.990 1.00 71.38 188 GLU A CA 1
ATOM 1562 C C . GLU A 1 188 ? 42.626 -4.054 -33.391 1.00 71.38 188 GLU A C 1
ATOM 1564 O O . GLU A 1 188 ? 42.447 -3.912 -32.180 1.00 71.38 188 GLU A O 1
ATOM 1569 N N . VAL A 1 189 ? 41.636 -4.441 -34.206 1.00 80.06 189 VAL A N 1
ATOM 1570 C CA . VAL A 1 189 ? 40.243 -4.643 -33.775 1.00 80.06 189 VAL A CA 1
ATOM 1571 C C . VAL A 1 189 ? 40.086 -5.985 -33.036 1.00 80.06 189 VAL A C 1
ATOM 1573 O O . VAL A 1 189 ? 40.515 -7.025 -33.551 1.00 80.06 189 VAL A O 1
ATOM 1576 N N . PRO A 1 190 ? 39.467 -6.016 -31.839 1.00 86.94 190 PRO A N 1
ATOM 1577 C CA . PRO A 1 190 ? 39.166 -7.270 -31.154 1.00 86.94 190 PRO A CA 1
ATOM 1578 C C . PRO A 1 190 ? 38.162 -8.102 -31.965 1.00 86.94 190 PRO A C 1
ATOM 1580 O O . PRO A 1 190 ? 37.206 -7.578 -32.527 1.00 86.94 190 PRO A O 1
ATOM 1583 N N . LEU A 1 191 ? 38.374 -9.419 -32.031 1.00 89.00 191 LEU A N 1
ATOM 1584 C CA . LEU A 1 191 ? 37.473 -10.332 -32.742 1.00 89.00 191 LEU A CA 1
ATOM 1585 C C . LEU A 1 191 ? 36.293 -10.753 -31.855 1.00 89.00 191 LEU A C 1
ATOM 1587 O O . LEU A 1 191 ? 36.537 -11.149 -30.709 1.00 89.00 191 LEU A O 1
ATOM 1591 N N . PRO A 1 192 ? 35.053 -10.789 -32.382 1.00 93.44 192 PRO A N 1
ATOM 1592 C CA . PRO A 1 192 ? 33.918 -11.297 -31.629 1.00 93.44 192 PRO A CA 1
ATOM 1593 C C . PRO A 1 192 ? 34.016 -12.814 -31.435 1.00 93.44 192 PRO A C 1
ATOM 1595 O O . PRO A 1 192 ? 34.534 -13.534 -32.294 1.00 93.44 192 PRO A O 1
ATOM 1598 N N . LEU A 1 193 ? 33.480 -13.320 -30.317 1.00 93.62 193 LEU A N 1
ATOM 1599 C CA . LEU A 1 193 ? 33.395 -14.763 -30.057 1.00 93.62 193 LEU A CA 1
ATOM 1600 C C . LEU A 1 193 ? 32.528 -15.473 -31.108 1.00 93.62 193 LEU A C 1
ATOM 1602 O O . LEU A 1 193 ? 32.878 -16.558 -31.579 1.00 93.62 193 LEU A O 1
ATOM 1606 N N . ILE A 1 194 ? 31.403 -14.853 -31.473 1.00 94.19 194 ILE A N 1
ATOM 1607 C CA . ILE A 1 194 ? 30.508 -15.330 -32.528 1.00 94.19 194 ILE A CA 1
ATOM 1608 C C . ILE A 1 194 ? 31.039 -14.794 -33.858 1.00 94.19 194 ILE A C 1
ATOM 1610 O O . ILE A 1 194 ? 30.749 -13.672 -34.258 1.00 94.19 194 ILE A O 1
ATOM 1614 N N . ASN A 1 195 ? 31.855 -15.603 -34.530 1.00 92.75 195 ASN A N 1
ATOM 1615 C CA . ASN A 1 195 ? 32.532 -15.226 -35.768 1.00 92.75 195 ASN A CA 1
ATOM 1616 C C . ASN A 1 195 ? 32.478 -16.391 -36.777 1.00 92.75 195 ASN A C 1
ATOM 1618 O O . ASN A 1 195 ? 33.359 -17.259 -36.764 1.00 92.75 195 ASN A O 1
ATOM 1622 N N . PRO A 1 196 ? 31.460 -16.435 -37.662 1.00 90.75 196 PRO A N 1
ATOM 1623 C CA . PRO A 1 196 ? 31.255 -17.560 -38.576 1.00 90.75 196 PRO A CA 1
ATOM 1624 C C . PRO A 1 196 ? 32.349 -17.724 -39.643 1.00 90.75 196 PRO A C 1
ATOM 1626 O O . PRO A 1 196 ? 32.561 -18.844 -40.113 1.00 90.75 196 PRO A O 1
ATOM 1629 N N . LEU A 1 197 ? 33.047 -16.651 -40.037 1.00 88.19 197 LEU A N 1
ATOM 1630 C CA . LEU A 1 197 ? 34.066 -16.706 -41.097 1.00 88.19 197 LEU A CA 1
ATOM 1631 C C . LEU A 1 197 ? 35.502 -16.834 -40.575 1.00 88.19 197 LEU A C 1
ATOM 1633 O O . LEU A 1 197 ? 36.376 -17.258 -41.332 1.00 88.19 197 LEU A O 1
ATOM 1637 N N . VAL A 1 198 ? 35.745 -16.533 -39.293 1.00 80.31 198 VAL A N 1
ATOM 1638 C CA . VAL A 1 198 ? 37.055 -16.491 -38.607 1.00 80.31 198 VAL A CA 1
ATOM 1639 C C . VAL A 1 198 ? 38.015 -15.422 -39.156 1.00 80.31 198 VAL A C 1
ATOM 1641 O O . VAL A 1 198 ? 38.673 -14.745 -38.371 1.00 80.31 198 VAL A O 1
ATOM 1644 N N . ASP A 1 199 ? 38.092 -15.258 -40.475 1.00 85.31 199 ASP A N 1
ATOM 1645 C CA . ASP A 1 199 ? 38.895 -14.264 -41.189 1.00 85.31 199 ASP A CA 1
ATOM 1646 C C . ASP A 1 199 ? 38.073 -12.993 -41.466 1.00 85.31 199 ASP A C 1
ATOM 1648 O O . ASP A 1 199 ? 37.050 -13.065 -42.149 1.00 85.31 199 ASP A O 1
ATOM 1652 N N . ILE A 1 200 ? 38.508 -11.836 -40.944 1.00 82.56 200 ILE A N 1
ATOM 1653 C CA . ILE A 1 200 ? 37.808 -10.550 -41.134 1.00 82.56 200 ILE A CA 1
ATOM 1654 C C . ILE A 1 200 ? 37.794 -10.152 -42.617 1.00 82.56 200 ILE A C 1
ATOM 1656 O O . ILE A 1 200 ? 36.794 -9.631 -43.099 1.00 82.56 200 ILE A O 1
ATOM 1660 N N . GLU A 1 201 ? 38.856 -10.458 -43.375 1.00 84.75 201 GLU A N 1
ATOM 1661 C CA . GLU A 1 201 ? 38.937 -10.111 -44.804 1.00 84.75 201 GLU A CA 1
ATOM 1662 C C . GLU A 1 201 ? 37.912 -10.879 -45.666 1.00 84.75 201 GLU A C 1
ATOM 1664 O O . GLU A 1 201 ? 37.734 -10.571 -46.845 1.00 84.75 201 GLU A O 1
ATOM 1669 N N . ALA A 1 202 ? 37.249 -11.898 -45.103 1.00 88.31 202 ALA A N 1
ATOM 1670 C CA . ALA A 1 202 ? 36.209 -12.665 -45.782 1.00 88.31 202 ALA A CA 1
ATOM 1671 C C . ALA A 1 202 ? 34.805 -12.042 -45.668 1.00 88.31 202 ALA A C 1
ATOM 1673 O O . ALA A 1 202 ? 33.901 -12.478 -46.387 1.00 88.31 202 ALA A O 1
ATOM 1674 N N . TYR A 1 203 ? 34.612 -11.057 -44.787 1.00 89.75 203 TYR A N 1
ATOM 1675 C CA . TYR A 1 203 ? 33.364 -10.301 -44.694 1.00 89.75 203 TYR A CA 1
ATOM 1676 C C . TYR A 1 203 ? 33.276 -9.277 -45.831 1.00 89.75 203 TYR A C 1
ATOM 1678 O O . TYR A 1 203 ? 34.287 -8.737 -46.273 1.00 89.75 203 TYR A O 1
ATOM 1686 N N . GLU A 1 204 ? 32.062 -8.990 -46.308 1.00 89.81 204 GLU A N 1
ATOM 1687 C CA . GLU A 1 204 ? 31.866 -7.883 -47.260 1.00 89.81 204 GLU A CA 1
ATOM 1688 C C . GLU A 1 204 ? 32.006 -6.522 -46.575 1.00 89.81 204 GLU A C 1
ATOM 1690 O O . GLU A 1 204 ? 32.463 -5.561 -47.190 1.00 89.81 204 GLU A O 1
ATOM 1695 N N . TYR A 1 205 ? 31.625 -6.468 -45.302 1.00 89.38 205 TYR A N 1
ATOM 1696 C CA . TYR A 1 205 ? 31.744 -5.317 -44.423 1.00 89.38 205 TYR A CA 1
ATOM 1697 C C . TYR A 1 205 ? 31.909 -5.816 -42.989 1.00 89.38 205 TYR A C 1
ATOM 1699 O O . TYR A 1 205 ? 31.286 -6.812 -42.604 1.00 89.38 205 TYR A O 1
ATOM 1707 N N . PHE A 1 206 ? 32.757 -5.144 -42.220 1.00 90.00 206 PHE A N 1
ATOM 1708 C CA . PHE A 1 206 ? 33.015 -5.457 -40.822 1.00 90.00 206 PHE A CA 1
ATOM 1709 C C . PHE A 1 206 ? 33.426 -4.181 -40.097 1.00 90.00 206 PHE A C 1
ATOM 1711 O O . PHE A 1 206 ? 34.402 -3.541 -40.489 1.00 90.00 206 PHE A O 1
ATOM 1718 N N . GLY A 1 207 ? 32.713 -3.843 -39.031 1.00 89.81 207 GLY A N 1
ATOM 1719 C CA . GLY A 1 207 ? 33.074 -2.748 -38.148 1.00 89.81 207 GLY A CA 1
ATOM 1720 C C . GLY A 1 207 ? 32.900 -3.107 -36.680 1.00 89.81 207 GLY A C 1
ATOM 1721 O O . GLY A 1 207 ? 32.394 -4.177 -36.328 1.00 89.81 207 GLY A O 1
ATOM 1722 N N . TYR A 1 208 ? 33.407 -2.217 -35.834 1.00 91.19 208 TYR A N 1
ATOM 1723 C CA . TYR A 1 208 ? 33.502 -2.393 -34.393 1.00 91.19 208 TYR A CA 1
ATOM 1724 C C . TYR A 1 208 ? 33.268 -1.056 -33.690 1.00 91.19 208 TYR A C 1
ATOM 1726 O O . TYR A 1 208 ? 33.959 -0.078 -33.980 1.00 91.19 208 TYR A O 1
ATOM 1734 N N . GLY A 1 209 ? 32.319 -1.049 -32.760 1.00 89.44 209 GLY A N 1
ATOM 1735 C CA . GLY A 1 209 ? 32.103 0.006 -31.782 1.00 89.44 209 GLY A CA 1
ATOM 1736 C C . GLY A 1 209 ? 32.681 -0.413 -30.423 1.00 89.44 209 GLY A C 1
ATOM 1737 O O . GLY A 1 209 ? 32.385 -1.524 -29.964 1.00 89.44 209 GLY A O 1
ATOM 1738 N N . PRO A 1 210 ? 33.512 0.428 -29.776 1.00 86.75 210 PRO A N 1
ATOM 1739 C CA . PRO A 1 210 ? 33.953 0.191 -28.403 1.00 86.75 210 PRO A CA 1
ATOM 1740 C C . PRO A 1 210 ? 32.770 0.242 -27.423 1.00 86.75 210 PRO A C 1
ATOM 1742 O O . PRO A 1 210 ? 31.643 0.512 -27.817 1.00 86.75 210 PRO A O 1
ATOM 1745 N N . THR A 1 211 ? 33.030 -0.042 -26.144 1.00 86.44 211 THR A N 1
ATOM 1746 C CA . THR A 1 211 ? 32.000 -0.025 -25.097 1.00 86.44 211 THR A CA 1
ATOM 1747 C C . THR A 1 211 ? 31.298 1.324 -25.005 1.00 86.44 211 THR A C 1
ATOM 1749 O O . THR A 1 211 ? 31.891 2.285 -24.522 1.00 86.44 211 THR A O 1
ATOM 1752 N N . ASP A 1 212 ? 30.037 1.345 -25.417 1.00 87.31 212 ASP A N 1
ATOM 1753 C CA . ASP A 1 212 ? 29.151 2.503 -25.370 1.00 87.31 212 ASP A CA 1
ATOM 1754 C C . ASP A 1 212 ? 27.686 2.035 -25.352 1.00 87.31 212 ASP A C 1
ATOM 1756 O O . ASP A 1 212 ? 27.404 0.829 -25.452 1.00 87.31 212 ASP A O 1
ATOM 1760 N N . LEU A 1 213 ? 26.758 2.979 -25.222 1.00 86.31 213 LEU A N 1
ATOM 1761 C CA . LEU A 1 213 ? 25.346 2.734 -25.450 1.00 86.31 213 LEU A CA 1
ATOM 1762 C C . LEU A 1 213 ? 25.105 2.336 -26.909 1.00 86.31 213 LEU A C 1
ATOM 1764 O O . LEU A 1 213 ? 25.626 2.953 -27.836 1.00 86.31 213 LEU A O 1
ATOM 1768 N N . PHE A 1 214 ? 24.286 1.310 -27.123 1.00 88.31 214 PHE A N 1
ATOM 1769 C CA . PHE A 1 214 ? 23.917 0.887 -28.465 1.00 88.31 214 PHE A CA 1
ATOM 1770 C C . PHE A 1 214 ? 22.439 0.539 -28.586 1.00 88.31 214 PHE A C 1
ATOM 1772 O O . PHE A 1 214 ? 21.796 0.033 -27.660 1.00 88.31 214 PHE A O 1
ATOM 1779 N N . GLU A 1 215 ? 21.940 0.725 -29.802 1.00 88.19 215 GLU A N 1
ATOM 1780 C CA . GLU A 1 215 ? 20.607 0.333 -30.220 1.00 88.19 215 GLU A CA 1
ATOM 1781 C C . GLU A 1 215 ? 20.687 -0.437 -31.543 1.00 88.19 215 GLU A C 1
ATOM 1783 O O . GLU A 1 215 ? 21.240 0.045 -32.529 1.00 88.19 215 GLU A O 1
ATOM 1788 N N . ILE A 1 216 ? 20.147 -1.658 -31.573 1.00 88.00 216 ILE A N 1
ATOM 1789 C CA . ILE A 1 216 ? 20.116 -2.494 -32.778 1.00 88.00 216 ILE A CA 1
ATOM 1790 C C . ILE A 1 216 ? 18.665 -2.763 -33.157 1.00 88.00 216 ILE A C 1
ATOM 1792 O O . ILE A 1 216 ? 17.967 -3.527 -32.487 1.00 88.00 216 ILE A O 1
ATOM 1796 N N . SER A 1 217 ? 18.227 -2.169 -34.264 1.00 86.12 217 SER A N 1
ATOM 1797 C CA . SER A 1 217 ? 16.917 -2.431 -34.863 1.00 86.12 217 SER A CA 1
ATOM 1798 C C . SER A 1 217 ? 16.914 -3.742 -35.655 1.00 86.12 217 SER A C 1
ATOM 1800 O O . SER A 1 217 ? 17.800 -4.010 -36.471 1.00 86.12 217 SER A O 1
ATOM 1802 N N . TYR A 1 218 ? 15.891 -4.567 -35.452 1.00 88.50 218 TYR A N 1
ATOM 1803 C CA . TYR A 1 218 ? 15.692 -5.820 -36.172 1.00 88.50 218 TYR A CA 1
ATOM 1804 C C . TYR A 1 218 ? 14.214 -6.155 -36.346 1.00 88.50 218 TYR A C 1
ATOM 1806 O O . TYR A 1 218 ? 13.364 -5.650 -35.624 1.00 88.50 218 TYR A O 1
ATOM 1814 N N . TYR A 1 219 ? 13.903 -7.033 -37.298 1.00 85.25 219 TYR A N 1
ATOM 1815 C CA . TYR A 1 219 ? 12.575 -7.625 -37.412 1.00 85.25 219 TYR A CA 1
ATOM 1816 C C . TYR A 1 219 ? 12.540 -8.967 -36.684 1.00 85.25 219 TYR A C 1
ATOM 1818 O O . TYR A 1 219 ? 13.344 -9.859 -36.977 1.00 85.25 219 TYR A O 1
ATOM 1826 N N . ASN A 1 220 ? 11.619 -9.102 -35.731 1.00 83.75 220 ASN A N 1
ATOM 1827 C CA . ASN A 1 220 ? 11.454 -10.321 -34.941 1.00 83.75 220 ASN A CA 1
ATOM 1828 C C . ASN A 1 220 ? 10.868 -11.475 -35.784 1.00 83.75 220 ASN A C 1
ATOM 1830 O O . ASN A 1 220 ? 10.542 -11.328 -36.968 1.00 83.75 220 ASN A O 1
ATOM 1834 N N . ALA A 1 221 ? 10.694 -12.652 -35.178 1.00 82.25 221 ALA A N 1
ATOM 1835 C CA . ALA A 1 221 ? 10.140 -13.815 -35.876 1.00 82.25 221 ALA A CA 1
ATOM 1836 C C . ALA A 1 221 ? 8.702 -13.628 -36.424 1.00 82.25 221 ALA A C 1
ATOM 1838 O O . ALA A 1 221 ? 8.296 -14.386 -37.312 1.00 82.25 221 ALA A O 1
ATOM 1839 N N . LEU A 1 222 ? 7.944 -12.646 -35.919 1.00 79.00 222 LEU A N 1
ATOM 1840 C CA . LEU A 1 222 ? 6.604 -12.268 -36.388 1.00 79.00 222 LEU A CA 1
ATOM 1841 C C . LEU A 1 222 ? 6.645 -11.252 -37.545 1.00 79.00 222 LEU A C 1
ATOM 1843 O O . LEU A 1 222 ? 5.637 -11.060 -38.223 1.00 79.00 222 LEU A O 1
ATOM 1847 N N . GLY A 1 223 ? 7.816 -10.677 -37.837 1.00 79.19 223 GLY A N 1
ATOM 1848 C CA . GLY A 1 223 ? 8.005 -9.651 -38.863 1.00 79.19 223 GLY A CA 1
ATOM 1849 C C . GLY A 1 223 ? 7.732 -8.228 -38.373 1.00 79.19 223 GLY A C 1
ATOM 1850 O O . GLY A 1 223 ? 7.613 -7.324 -39.197 1.00 79.19 223 GLY A O 1
ATOM 1851 N N . GLU A 1 224 ? 7.635 -8.028 -37.061 1.00 77.75 224 GLU A N 1
ATOM 1852 C CA . GLU A 1 224 ? 7.447 -6.722 -36.426 1.00 77.75 224 GLU A CA 1
ATOM 1853 C C . GLU A 1 224 ? 8.806 -6.060 -36.187 1.00 77.75 224 GLU A C 1
ATOM 1855 O O . GLU A 1 224 ? 9.796 -6.748 -35.920 1.00 77.75 224 GLU A O 1
ATOM 1860 N N . ALA A 1 225 ? 8.858 -4.730 -36.279 1.00 79.25 225 ALA A N 1
ATOM 1861 C CA . ALA A 1 225 ? 10.050 -3.978 -35.906 1.00 79.25 225 ALA A CA 1
ATOM 1862 C C . ALA A 1 225 ? 10.297 -4.119 -34.396 1.00 79.25 225 ALA A C 1
ATOM 1864 O O . ALA A 1 225 ? 9.374 -4.098 -33.586 1.00 79.25 225 ALA A O 1
ATOM 1865 N N . SER A 1 226 ? 11.547 -4.324 -34.010 1.00 82.69 226 SER A N 1
ATOM 1866 C CA . SER A 1 226 ? 11.967 -4.539 -32.632 1.00 82.69 226 SER A CA 1
ATOM 1867 C C . SER A 1 226 ? 13.358 -3.965 -32.424 1.00 82.69 226 SER A C 1
ATOM 1869 O O . SER A 1 226 ? 14.157 -3.875 -33.355 1.00 82.69 226 SER A O 1
ATOM 1871 N N . THR A 1 227 ? 13.667 -3.639 -31.177 1.00 83.69 227 THR A N 1
ATOM 1872 C CA . THR A 1 227 ? 14.941 -3.030 -30.809 1.00 83.69 227 THR A CA 1
ATOM 1873 C C . THR A 1 227 ? 15.654 -3.880 -29.765 1.00 83.69 227 THR A C 1
ATOM 1875 O O . THR A 1 227 ? 15.051 -4.387 -28.818 1.00 83.69 227 THR A O 1
ATOM 1878 N N . HIS A 1 228 ? 16.963 -4.046 -29.931 1.00 85.81 228 HIS A N 1
ATOM 1879 C CA . HIS A 1 228 ? 17.856 -4.562 -28.906 1.00 85.81 228 HIS A CA 1
ATOM 1880 C C . HIS A 1 228 ? 18.728 -3.426 -28.373 1.00 85.81 228 HIS A C 1
ATOM 1882 O O . HIS A 1 228 ? 19.624 -2.946 -29.061 1.00 85.81 228 HIS A O 1
ATOM 1888 N N . PHE A 1 229 ? 18.445 -3.018 -27.141 1.00 86.44 229 PHE A N 1
ATOM 1889 C CA . PHE A 1 229 ? 19.147 -1.953 -26.432 1.00 86.44 229 PHE A CA 1
ATOM 1890 C C . PHE A 1 229 ? 20.184 -2.543 -25.467 1.00 86.44 229 PHE A C 1
ATOM 1892 O O . PHE A 1 229 ? 19.937 -3.607 -24.882 1.00 86.44 229 PHE A O 1
ATOM 1899 N N . GLY A 1 230 ? 21.333 -1.893 -25.285 1.00 88.50 230 GLY A N 1
ATOM 1900 C CA . GLY A 1 230 ? 22.401 -2.380 -24.407 1.00 88.50 230 GLY A CA 1
ATOM 1901 C C . GLY A 1 230 ? 23.537 -1.385 -24.192 1.00 88.50 230 GLY A C 1
ATOM 1902 O O . GLY A 1 230 ? 23.539 -0.301 -24.766 1.00 88.50 230 GLY A O 1
ATOM 1903 N N . TRP A 1 231 ? 24.503 -1.773 -23.356 1.00 90.81 231 TRP A N 1
ATOM 1904 C CA . TRP A 1 231 ? 25.724 -0.997 -23.112 1.00 90.81 231 TRP A CA 1
ATOM 1905 C C . TRP A 1 231 ? 26.940 -1.917 -23.120 1.00 90.81 231 TRP A C 1
ATOM 1907 O O . TRP A 1 231 ? 27.148 -2.702 -22.187 1.00 90.81 231 TRP A O 1
ATOM 1917 N N . GLY A 1 232 ? 27.755 -1.842 -24.167 1.00 92.12 232 GLY A N 1
ATOM 1918 C CA . GLY A 1 232 ? 28.781 -2.847 -24.425 1.00 92.12 232 GLY A CA 1
ATOM 1919 C C . GLY A 1 232 ? 29.515 -2.642 -25.741 1.00 92.12 232 GLY A C 1
ATOM 1920 O O . GLY A 1 232 ? 29.343 -1.638 -26.420 1.00 92.12 232 GLY A O 1
ATOM 1921 N N . GLU A 1 233 ? 30.376 -3.597 -26.084 1.00 94.31 233 GLU A N 1
ATOM 1922 C CA . GLU A 1 233 ? 31.052 -3.615 -27.387 1.00 94.31 233 GLU A CA 1
ATOM 1923 C C . GLU A 1 233 ? 30.091 -4.152 -28.462 1.00 94.31 233 GLU A C 1
ATOM 1925 O O . GLU A 1 233 ? 29.347 -5.106 -28.200 1.00 94.31 233 GLU A O 1
ATOM 1930 N N . VAL A 1 234 ? 30.141 -3.595 -29.676 1.00 95.25 234 VAL A N 1
ATOM 1931 C CA . VAL A 1 234 ? 29.296 -4.023 -30.804 1.00 95.25 234 VAL A CA 1
ATOM 1932 C C . VAL A 1 234 ? 30.147 -4.284 -32.041 1.00 95.25 234 VAL A C 1
ATOM 1934 O O . VAL A 1 234 ? 31.004 -3.487 -32.405 1.00 95.25 234 VAL A O 1
ATOM 1937 N N . TRP A 1 235 ? 29.883 -5.387 -32.730 1.00 95.12 235 TRP A N 1
ATOM 1938 C CA . TRP A 1 235 ? 30.414 -5.690 -34.054 1.00 95.12 235 TRP A CA 1
ATOM 1939 C C . TRP A 1 235 ? 29.264 -5.775 -35.035 1.00 95.12 235 TRP A C 1
ATOM 1941 O O . TRP A 1 235 ? 28.298 -6.490 -34.791 1.00 95.12 235 TRP A O 1
ATOM 1951 N N . PHE A 1 236 ? 29.399 -5.114 -36.171 1.00 93.44 236 PHE A N 1
ATOM 1952 C CA . PHE A 1 236 ? 28.397 -5.118 -37.228 1.00 93.44 236 PHE A CA 1
ATOM 1953 C C . PHE A 1 236 ? 29.053 -5.570 -38.526 1.00 93.44 236 PHE A C 1
ATOM 1955 O O . PHE A 1 236 ? 30.152 -5.137 -38.880 1.00 93.44 236 PHE A O 1
ATOM 1962 N N . SER A 1 237 ? 28.420 -6.511 -39.222 1.00 94.25 237 SER A N 1
ATOM 1963 C CA . SER A 1 237 ? 29.053 -7.167 -40.363 1.00 94.25 237 SER A CA 1
ATOM 1964 C C . SER A 1 237 ? 28.066 -7.653 -41.420 1.00 94.25 237 SER A C 1
ATOM 1966 O O . SER A 1 237 ? 26.909 -7.945 -41.123 1.00 94.25 237 SER A O 1
ATOM 1968 N N . HIS A 1 238 ? 28.537 -7.787 -42.662 1.00 94.50 238 HIS A N 1
ATOM 1969 C CA . HIS A 1 238 ? 27.802 -8.435 -43.753 1.00 94.50 238 HIS A CA 1
ATOM 1970 C C . HIS A 1 238 ? 28.506 -9.722 -44.170 1.00 94.50 238 HIS A C 1
ATOM 1972 O O . HIS A 1 238 ? 29.645 -9.710 -44.646 1.00 94.50 238 HIS A O 1
ATOM 1978 N N . VAL A 1 239 ? 27.808 -10.845 -44.006 1.00 94.31 239 VAL A N 1
ATOM 1979 C CA . VAL A 1 239 ? 28.349 -12.184 -44.254 1.00 94.31 239 VAL A CA 1
ATOM 1980 C C . VAL A 1 239 ? 27.860 -12.709 -45.608 1.00 94.31 239 VAL A C 1
ATOM 1982 O O . VAL A 1 239 ? 26.664 -12.996 -45.744 1.00 94.31 239 VAL A O 1
ATOM 1985 N N . PRO A 1 240 ? 28.743 -12.874 -46.612 1.00 93.69 240 PRO A N 1
ATOM 1986 C CA . PRO A 1 240 ? 28.365 -13.422 -47.912 1.00 93.69 240 PRO A CA 1
ATOM 1987 C C . PRO A 1 240 ? 28.136 -14.940 -47.855 1.00 93.69 240 PRO A C 1
ATOM 1989 O O . PRO A 1 240 ? 28.810 -15.666 -47.123 1.00 93.69 240 PRO A O 1
ATOM 1992 N N . PHE A 1 241 ? 27.229 -15.449 -48.691 1.00 92.56 241 PHE A N 1
ATOM 1993 C CA . PHE A 1 241 ? 26.989 -16.886 -48.868 1.00 92.56 241 PHE A CA 1
ATOM 1994 C C . PHE A 1 241 ? 26.753 -17.266 -50.339 1.00 92.56 241 PHE A C 1
ATOM 1996 O O . PHE A 1 241 ? 26.539 -16.418 -51.203 1.00 92.56 241 PHE A O 1
ATOM 2003 N N . GLY A 1 242 ? 26.849 -18.557 -50.666 1.00 87.81 242 GLY A N 1
ATOM 2004 C CA . GLY A 1 242 ? 26.670 -19.055 -52.029 1.00 87.81 242 GLY A CA 1
ATOM 2005 C C . GLY A 1 242 ? 25.208 -19.298 -52.414 1.00 87.81 242 GLY A C 1
ATOM 2006 O O . GLY A 1 242 ? 24.346 -19.553 -51.574 1.00 87.81 242 GLY A O 1
ATOM 2007 N N . ASP A 1 243 ? 24.927 -19.292 -53.722 1.00 79.12 243 ASP A N 1
ATOM 2008 C CA . ASP A 1 243 ? 23.600 -19.627 -54.256 1.00 79.12 243 ASP A CA 1
ATOM 2009 C C . ASP A 1 243 ? 23.138 -21.022 -53.791 1.00 79.12 243 ASP A C 1
ATOM 2011 O O . ASP A 1 243 ? 23.707 -22.048 -54.179 1.00 79.12 243 ASP A O 1
ATOM 2015 N N . GLY A 1 244 ? 22.047 -21.064 -53.022 1.00 76.50 244 GLY A N 1
ATOM 2016 C CA . GLY A 1 244 ? 21.448 -22.298 -52.504 1.00 76.50 244 GLY A CA 1
ATOM 2017 C C . GLY A 1 244 ? 21.965 -22.752 -51.135 1.00 76.50 244 GLY A C 1
ATOM 2018 O O . GLY A 1 244 ? 21.508 -23.792 -50.650 1.00 76.50 244 GLY A O 1
ATOM 2019 N N . ASP A 1 245 ? 22.867 -21.992 -50.511 1.00 85.56 245 ASP A N 1
ATOM 2020 C CA . ASP A 1 245 ? 23.264 -22.204 -49.120 1.00 85.56 245 ASP A CA 1
ATOM 2021 C C . ASP A 1 245 ? 22.123 -21.834 -48.157 1.00 85.56 245 ASP A C 1
ATOM 2023 O O . ASP A 1 245 ? 21.233 -21.044 -48.474 1.00 85.56 245 ASP A O 1
ATOM 2027 N N . ARG A 1 246 ? 22.136 -22.429 -46.957 1.00 86.25 246 ARG A N 1
ATOM 2028 C CA . ARG A 1 246 ? 21.237 -22.064 -45.850 1.00 86.25 246 ARG A CA 1
ATOM 2029 C C . ARG A 1 246 ? 22.081 -21.415 -44.745 1.00 86.25 246 ARG A C 1
ATOM 2031 O O . ARG A 1 246 ? 22.525 -22.136 -43.850 1.00 86.25 246 ARG A O 1
ATOM 2038 N N . PRO A 1 247 ? 22.355 -20.101 -44.831 1.00 90.31 247 PRO A N 1
ATOM 2039 C CA . PRO A 1 247 ? 23.357 -19.437 -43.997 1.00 90.31 247 PRO A CA 1
ATOM 2040 C C . PRO A 1 247 ? 22.955 -19.373 -42.520 1.00 90.31 247 PRO A C 1
ATOM 2042 O O . PRO A 1 247 ? 23.763 -19.707 -41.659 1.00 90.31 247 PRO A O 1
ATOM 2045 N N . LEU A 1 248 ? 21.695 -19.038 -42.217 1.00 93.88 248 LEU A N 1
ATOM 2046 C CA . LEU A 1 248 ? 21.230 -18.902 -40.832 1.00 93.88 248 LEU A CA 1
ATOM 2047 C C . LEU A 1 248 ? 21.240 -20.236 -40.059 1.00 93.88 248 LEU A C 1
ATOM 2049 O O . LEU A 1 248 ? 21.782 -20.251 -38.960 1.00 93.88 248 LEU A O 1
ATOM 2053 N N . PRO A 1 249 ? 20.798 -21.386 -40.617 1.00 94.12 249 PRO A N 1
ATOM 2054 C CA . PRO A 1 249 ? 20.989 -22.681 -39.953 1.00 94.12 249 PRO A CA 1
ATOM 2055 C C . PRO A 1 249 ? 22.456 -23.070 -39.712 1.00 94.12 249 PRO A C 1
ATOM 2057 O O . PRO A 1 249 ? 22.751 -23.778 -38.752 1.00 94.12 249 PRO A O 1
ATOM 2060 N N . ALA A 1 250 ? 23.385 -22.641 -40.575 1.00 91.88 250 ALA A N 1
ATOM 2061 C CA . ALA A 1 250 ? 24.813 -22.887 -40.368 1.00 91.88 250 ALA A CA 1
ATOM 2062 C C . ALA A 1 250 ? 25.379 -22.013 -39.235 1.00 91.88 250 ALA A C 1
ATOM 2064 O O . ALA A 1 250 ? 26.176 -22.494 -38.429 1.00 91.88 250 ALA A O 1
ATOM 2065 N N . LEU A 1 251 ? 24.935 -20.755 -39.145 1.00 94.56 251 LEU A N 1
ATOM 2066 C CA . LEU A 1 251 ? 25.234 -19.872 -38.017 1.00 94.56 251 LEU A CA 1
ATOM 2067 C C . LEU A 1 251 ? 24.630 -20.408 -36.710 1.00 94.56 251 LEU A C 1
ATOM 2069 O O . LEU A 1 251 ? 25.314 -20.427 -35.691 1.00 94.56 251 LEU A O 1
ATOM 2073 N N . GLU A 1 252 ? 23.398 -20.918 -36.747 1.00 95.88 252 GLU A N 1
ATOM 2074 C CA . GLU A 1 252 ? 22.750 -21.575 -35.609 1.00 95.88 252 GLU A CA 1
ATOM 2075 C C . GLU A 1 252 ? 23.594 -22.757 -35.100 1.00 95.88 252 GLU A C 1
ATOM 2077 O O . GLU A 1 252 ? 23.897 -22.835 -33.910 1.00 95.88 252 GLU A O 1
ATOM 2082 N N . GLU A 1 253 ? 24.058 -23.641 -35.994 1.00 94.62 253 GLU A N 1
ATOM 2083 C CA . GLU A 1 253 ? 24.952 -24.749 -35.631 1.00 94.62 253 GLU A CA 1
ATOM 2084 C C . GLU A 1 253 ? 26.278 -24.248 -35.036 1.00 94.62 253 GLU A C 1
ATOM 2086 O O . GLU A 1 253 ? 26.743 -24.791 -34.031 1.00 94.62 253 GLU A O 1
ATOM 2091 N N . HIS A 1 254 ? 26.874 -23.198 -35.612 1.00 93.88 254 HIS A N 1
ATOM 2092 C CA . HIS A 1 254 ? 28.095 -22.585 -35.085 1.00 93.88 254 HIS A CA 1
ATOM 2093 C C . HIS A 1 254 ? 27.902 -22.073 -33.649 1.00 93.88 254 HIS A C 1
ATOM 2095 O O . HIS A 1 254 ? 28.707 -22.385 -32.771 1.00 93.88 254 HIS A O 1
ATOM 2101 N N . ILE A 1 255 ? 26.804 -21.362 -33.384 1.00 95.88 255 ILE A N 1
ATOM 2102 C CA . ILE A 1 255 ? 26.469 -20.830 -32.058 1.00 95.88 255 ILE A CA 1
ATOM 2103 C C . ILE A 1 255 ? 26.195 -21.961 -31.058 1.00 95.88 255 ILE A C 1
ATOM 2105 O O . ILE A 1 255 ? 26.708 -21.938 -29.939 1.00 95.88 255 ILE A O 1
ATOM 2109 N N . LEU A 1 256 ? 25.470 -23.008 -31.462 1.00 95.25 256 LEU A N 1
ATOM 2110 C CA . LEU A 1 256 ? 25.241 -24.189 -30.622 1.00 95.25 256 LEU A CA 1
ATOM 2111 C C . LEU A 1 256 ? 26.552 -24.915 -30.267 1.00 95.25 256 LEU A C 1
ATOM 2113 O O . LEU A 1 256 ? 26.689 -25.432 -29.157 1.00 95.25 256 LEU A O 1
ATOM 2117 N N . VAL A 1 257 ? 27.543 -24.934 -31.168 1.00 95.31 257 VAL A N 1
ATOM 2118 C CA . VAL A 1 257 ? 28.886 -25.487 -30.894 1.00 95.31 257 VAL A CA 1
ATOM 2119 C C . VAL A 1 257 ? 29.653 -24.649 -29.870 1.00 95.31 257 VAL A C 1
ATOM 2121 O O . VAL A 1 257 ? 30.394 -25.216 -29.064 1.00 95.31 257 VAL A O 1
ATOM 2124 N N . LEU A 1 258 ? 29.446 -23.331 -29.854 1.00 94.56 258 LEU A N 1
ATOM 2125 C CA . LEU A 1 258 ? 29.965 -22.434 -28.816 1.00 94.56 258 LEU A CA 1
ATOM 2126 C C . LEU A 1 258 ? 29.232 -22.593 -27.470 1.00 94.56 258 LEU A C 1
ATOM 2128 O O . LEU A 1 258 ? 29.652 -22.011 -26.474 1.00 94.56 258 LEU A O 1
ATOM 2132 N N . GLY A 1 259 ? 28.177 -23.416 -27.416 1.00 94.12 259 GLY A N 1
ATOM 2133 C CA . GLY A 1 259 ? 27.342 -23.610 -26.231 1.00 94.12 259 GLY A CA 1
ATOM 2134 C C . GLY A 1 259 ? 26.246 -22.555 -26.074 1.00 94.12 259 GLY A C 1
ATOM 2135 O O . GLY A 1 259 ? 25.724 -22.399 -24.973 1.00 94.12 259 GLY A O 1
ATOM 2136 N N . GLY A 1 260 ? 25.916 -21.831 -27.146 1.00 93.19 260 GLY A N 1
ATOM 2137 C CA . GLY A 1 260 ? 24.881 -20.804 -27.146 1.00 93.19 260 GLY A CA 1
ATOM 2138 C C . GLY A 1 260 ? 23.456 -21.344 -27.092 1.00 93.19 260 GLY A C 1
ATOM 2139 O O . GLY A 1 260 ? 23.191 -22.520 -27.345 1.00 93.19 260 GLY A O 1
ATOM 2140 N N . THR A 1 261 ? 22.529 -20.445 -26.781 1.00 95.81 261 THR A N 1
ATOM 2141 C CA . THR A 1 261 ? 21.083 -20.668 -26.767 1.00 95.81 261 THR A CA 1
ATOM 2142 C C . THR A 1 261 ? 20.444 -19.868 -27.893 1.00 95.81 261 THR A C 1
ATOM 2144 O O . THR A 1 261 ? 20.730 -18.685 -28.061 1.00 95.81 261 THR A O 1
ATOM 2147 N N . ILE A 1 262 ? 19.571 -20.513 -28.662 1.00 95.62 262 ILE A N 1
ATOM 2148 C CA . ILE A 1 262 ? 18.800 -19.854 -29.718 1.00 95.62 262 ILE A CA 1
ATOM 2149 C C . ILE A 1 262 ? 17.561 -19.228 -29.082 1.00 95.62 262 ILE A C 1
ATOM 2151 O O . ILE A 1 262 ? 16.794 -19.931 -28.424 1.00 95.62 262 ILE A O 1
ATOM 2155 N N . ILE A 1 263 ? 17.405 -17.918 -29.261 1.00 91.56 263 ILE A N 1
ATOM 2156 C CA . ILE A 1 263 ? 16.286 -17.128 -28.736 1.00 91.56 263 ILE A CA 1
ATOM 2157 C C . ILE A 1 263 ? 15.154 -17.149 -29.768 1.00 91.56 263 ILE A C 1
ATOM 2159 O O . ILE A 1 263 ? 14.043 -17.568 -29.458 1.00 91.56 263 ILE A O 1
ATOM 2163 N N . GLU A 1 264 ? 15.468 -16.805 -31.019 1.00 91.06 264 GLU A N 1
ATOM 2164 C CA . GLU A 1 264 ? 14.537 -16.800 -32.152 1.00 91.06 264 GLU A CA 1
ATOM 2165 C C . GLU A 1 264 ? 15.250 -17.289 -33.420 1.00 91.06 264 GLU A C 1
ATOM 2167 O O . GLU A 1 264 ? 16.420 -16.985 -33.641 1.00 91.06 264 GLU A O 1
ATOM 2172 N N . SER A 1 265 ? 14.566 -18.056 -34.270 1.00 92.69 265 SER A N 1
ATOM 2173 C CA . SER A 1 265 ? 15.130 -18.549 -35.536 1.00 92.69 265 SER A CA 1
ATOM 2174 C C . SER A 1 265 ? 14.021 -18.739 -36.566 1.00 92.69 265 SER A C 1
ATOM 2176 O O . SER A 1 265 ? 13.051 -19.464 -36.330 1.00 92.69 265 SER A O 1
ATOM 2178 N N . THR A 1 266 ? 14.163 -18.086 -37.717 1.00 92.25 266 THR A N 1
ATOM 2179 C CA . THR A 1 266 ? 13.300 -18.238 -38.893 1.00 92.25 266 THR A CA 1
ATOM 2180 C C . THR A 1 266 ? 14.155 -18.446 -40.147 1.00 92.25 266 THR A C 1
ATOM 2182 O O . THR A 1 266 ? 15.379 -18.558 -40.084 1.00 92.25 266 THR A O 1
ATOM 2185 N N . GLU A 1 267 ? 13.535 -18.526 -41.329 1.00 87.31 267 GLU A N 1
ATOM 2186 C CA . GLU A 1 267 ? 14.309 -18.562 -42.578 1.00 87.31 267 GLU A CA 1
ATOM 2187 C C . GLU A 1 267 ? 14.984 -17.221 -42.909 1.00 87.31 267 GLU A C 1
ATOM 2189 O O . GLU A 1 267 ? 15.911 -17.219 -43.716 1.00 87.31 267 GLU A O 1
ATOM 2194 N N . SER A 1 268 ? 14.546 -16.110 -42.304 1.00 89.88 268 SER A N 1
ATOM 2195 C CA . SER A 1 268 ? 15.020 -14.751 -42.599 1.00 89.88 268 SER A CA 1
ATOM 2196 C C . SER A 1 268 ? 15.765 -14.069 -41.456 1.00 89.88 268 SER A C 1
ATOM 2198 O O . SER A 1 268 ? 16.459 -13.093 -41.724 1.00 89.88 268 SER A O 1
ATOM 2200 N N . MET A 1 269 ? 15.668 -14.566 -40.221 1.00 93.75 269 MET A N 1
ATOM 2201 C CA . MET A 1 269 ? 16.380 -14.006 -39.070 1.00 93.75 269 MET A CA 1
ATOM 2202 C C . MET A 1 269 ? 16.859 -15.093 -38.098 1.00 93.75 269 MET A C 1
ATOM 2204 O O . MET A 1 269 ? 16.257 -16.163 -38.003 1.00 93.75 269 MET A O 1
ATOM 2208 N N . LEU A 1 270 ? 17.932 -14.816 -37.358 1.00 95.50 270 LEU A N 1
ATOM 2209 C CA . LEU A 1 270 ? 18.400 -15.610 -36.221 1.00 95.50 270 LEU A CA 1
ATOM 2210 C C . LEU A 1 270 ? 18.809 -14.675 -35.077 1.00 95.50 270 LEU A C 1
ATOM 2212 O O . LEU A 1 270 ? 19.625 -13.785 -35.285 1.00 95.50 270 LEU A O 1
ATOM 2216 N N . ARG A 1 271 ? 18.297 -14.916 -33.870 1.00 95.50 271 ARG A N 1
ATOM 2217 C CA . ARG A 1 271 ? 18.739 -14.265 -32.636 1.00 95.50 271 ARG A CA 1
ATOM 2218 C C . ARG A 1 271 ? 19.173 -15.319 -31.629 1.00 95.50 271 ARG A C 1
ATOM 2220 O O . ARG A 1 271 ? 18.440 -16.271 -31.353 1.00 95.50 271 ARG A O 1
ATOM 2227 N N . ALA A 1 272 ? 20.364 -15.165 -31.071 1.00 96.19 272 ALA A N 1
ATOM 2228 C CA . ALA A 1 272 ? 20.925 -16.128 -30.133 1.00 96.19 272 ALA A CA 1
ATOM 2229 C C . ALA A 1 272 ? 21.875 -15.460 -29.136 1.00 96.19 272 ALA A C 1
ATOM 2231 O O . ALA A 1 272 ? 22.341 -14.350 -29.367 1.00 96.19 272 ALA A O 1
ATOM 2232 N N . SER A 1 273 ? 22.167 -16.156 -28.040 1.00 95.62 273 SER A N 1
ATOM 2233 C CA . SER A 1 273 ? 23.076 -15.699 -26.983 1.00 95.62 273 SER A CA 1
ATOM 2234 C C . SER A 1 273 ? 24.100 -16.782 -26.634 1.00 95.62 273 SER A C 1
ATOM 2236 O O . SER A 1 273 ? 23.766 -17.968 -26.573 1.00 95.62 273 SER A O 1
ATOM 2238 N N . VAL A 1 274 ? 25.355 -16.395 -26.407 1.00 96.94 274 VAL A N 1
ATOM 2239 C CA . VAL A 1 274 ? 26.434 -17.244 -25.884 1.00 96.94 274 VAL A CA 1
ATOM 2240 C C . VAL A 1 274 ? 26.994 -16.575 -24.641 1.00 96.94 274 VAL A C 1
ATOM 2242 O O . VAL A 1 274 ? 27.441 -15.439 -24.711 1.00 96.94 274 VAL A O 1
ATOM 2245 N N . ILE A 1 275 ? 27.044 -17.284 -23.516 1.00 94.62 275 ILE A N 1
ATOM 2246 C CA . ILE A 1 275 ? 27.729 -16.777 -22.325 1.00 94.62 275 ILE A CA 1
ATOM 2247 C C . ILE A 1 275 ? 29.097 -17.440 -22.226 1.00 94.62 275 ILE A C 1
ATOM 2249 O O . ILE A 1 275 ? 29.197 -18.671 -22.189 1.00 94.62 275 ILE A O 1
ATOM 2253 N N . ASP A 1 276 ? 30.150 -16.630 -22.193 1.00 92.81 276 ASP A N 1
ATOM 2254 C CA . ASP A 1 276 ? 31.521 -17.122 -22.127 1.00 92.81 276 ASP A CA 1
ATOM 2255 C C . ASP A 1 276 ? 31.971 -17.475 -20.692 1.00 92.81 276 ASP A C 1
ATOM 2257 O O . ASP A 1 276 ? 31.224 -17.399 -19.713 1.00 92.81 276 ASP A O 1
ATOM 2261 N N . ALA A 1 277 ? 33.221 -17.927 -20.557 1.00 88.94 277 ALA A N 1
ATOM 2262 C CA . ALA A 1 277 ? 33.786 -18.325 -19.267 1.00 88.94 277 ALA A CA 1
ATOM 2263 C C . ALA A 1 277 ? 34.066 -17.145 -18.315 1.00 88.94 277 ALA A C 1
ATOM 2265 O O . ALA A 1 277 ? 34.247 -17.374 -17.118 1.00 88.94 277 ALA A O 1
ATOM 2266 N N . GLU A 1 278 ? 34.116 -15.922 -18.839 1.00 87.94 278 GLU A N 1
ATOM 2267 C CA . GLU A 1 278 ? 34.342 -14.672 -18.107 1.00 87.94 278 GLU A CA 1
ATOM 2268 C C . GLU A 1 278 ? 33.019 -13.988 -17.727 1.00 87.94 278 GLU A C 1
ATOM 2270 O O . GLU A 1 278 ? 33.034 -12.942 -17.087 1.00 87.94 278 GLU A O 1
ATOM 2275 N N . SER A 1 279 ? 31.880 -14.633 -18.016 1.00 91.06 279 SER A N 1
ATOM 2276 C CA . SER A 1 279 ? 30.531 -14.114 -17.777 1.00 91.06 279 SER A CA 1
ATOM 2277 C C . SER A 1 279 ? 30.145 -12.961 -18.706 1.00 91.06 279 SER A C 1
ATOM 2279 O O . SER A 1 279 ? 29.210 -12.234 -18.389 1.00 91.06 279 SER A O 1
ATOM 2281 N N . ASN A 1 280 ? 30.801 -12.803 -19.860 1.00 94.06 280 ASN A N 1
ATOM 2282 C CA . ASN A 1 280 ? 30.273 -11.920 -20.898 1.00 94.06 280 ASN A CA 1
ATOM 2283 C C . ASN A 1 280 ? 29.156 -12.647 -21.649 1.00 94.06 280 ASN A C 1
ATOM 2285 O O . ASN A 1 280 ? 29.328 -13.791 -22.086 1.00 94.06 280 ASN A O 1
ATOM 2289 N N . GLU A 1 281 ? 28.017 -11.982 -21.798 1.00 95.56 281 GLU A N 1
ATOM 2290 C CA . GLU A 1 281 ? 26.972 -12.383 -22.722 1.00 95.56 281 GLU A CA 1
ATOM 2291 C C . GLU A 1 281 ? 27.276 -11.812 -24.106 1.00 95.56 281 GLU A C 1
ATOM 2293 O O . GLU A 1 281 ? 27.445 -10.608 -24.276 1.00 95.56 281 GLU A O 1
ATOM 2298 N N . TRP A 1 282 ? 27.320 -12.703 -25.089 1.00 96.94 282 TRP A N 1
ATOM 2299 C CA . TRP A 1 282 ? 27.473 -12.384 -26.494 1.00 96.94 282 TRP A CA 1
ATOM 2300 C C . TRP A 1 282 ? 26.142 -12.616 -27.203 1.00 96.94 282 TRP A C 1
ATOM 2302 O O . TRP A 1 282 ? 25.769 -13.777 -27.400 1.00 96.94 282 TRP A O 1
ATOM 2312 N N . GLN A 1 283 ? 25.419 -11.561 -27.587 1.00 95.88 283 GLN A N 1
ATOM 2313 C CA . GLN A 1 283 ? 24.212 -11.723 -28.407 1.00 95.88 283 GLN A CA 1
ATOM 2314 C C . GLN A 1 283 ? 24.550 -11.590 -29.884 1.00 95.88 283 GLN A C 1
ATOM 2316 O O . GLN A 1 283 ? 25.367 -10.764 -30.263 1.00 95.88 283 GLN A O 1
ATOM 2321 N N . ALA A 1 284 ? 23.925 -12.416 -30.717 1.00 96.69 284 ALA A N 1
ATOM 2322 C CA . ALA A 1 284 ? 24.002 -12.332 -32.167 1.00 96.69 284 ALA A CA 1
ATOM 2323 C C . ALA A 1 284 ? 22.603 -12.109 -32.734 1.00 96.69 284 ALA A C 1
ATOM 2325 O O . ALA A 1 284 ? 21.695 -12.889 -32.437 1.00 96.69 284 ALA A O 1
ATOM 2326 N N . ILE A 1 285 ? 22.456 -11.085 -33.570 1.00 96.62 285 ILE A N 1
ATOM 2327 C CA . ILE A 1 285 ? 21.245 -10.761 -34.321 1.00 96.62 285 ILE A CA 1
ATOM 2328 C C . ILE A 1 285 ? 21.618 -10.796 -35.800 1.00 96.62 285 ILE A C 1
ATOM 2330 O O . ILE A 1 285 ? 22.419 -9.997 -36.275 1.00 96.62 285 ILE A O 1
ATOM 2334 N N . ALA A 1 286 ? 21.072 -11.763 -36.529 1.00 96.31 286 ALA A N 1
ATOM 2335 C CA . ALA A 1 286 ? 21.345 -11.962 -37.942 1.00 96.31 286 ALA A CA 1
ATOM 2336 C C . ALA A 1 286 ? 20.068 -11.845 -38.772 1.00 96.31 286 ALA A C 1
ATOM 2338 O O . ALA A 1 286 ? 19.065 -12.469 -38.433 1.00 96.31 286 ALA A O 1
ATOM 2339 N N . GLN A 1 287 ? 20.109 -11.103 -39.879 1.00 95.31 287 GLN A N 1
ATOM 2340 C CA . GLN A 1 287 ? 18.963 -10.898 -40.773 1.00 95.31 287 GLN A CA 1
ATOM 2341 C C . GLN A 1 287 ? 19.384 -11.026 -42.241 1.00 95.31 287 GLN A C 1
ATOM 2343 O O . GLN A 1 287 ? 20.385 -10.450 -42.670 1.00 95.31 287 GLN A O 1
ATOM 2348 N N . LEU A 1 288 ? 18.634 -11.796 -43.036 1.00 92.88 288 LEU A N 1
ATOM 2349 C CA . LEU A 1 288 ? 18.862 -11.891 -44.480 1.00 92.88 288 LEU A CA 1
ATOM 2350 C C . LEU A 1 288 ? 18.617 -10.535 -45.144 1.00 92.88 288 LEU A C 1
ATOM 2352 O O . LEU A 1 288 ? 17.576 -9.921 -44.919 1.00 92.88 288 LEU A O 1
ATOM 2356 N N . VAL A 1 289 ? 19.518 -10.119 -46.037 1.00 89.94 289 VAL A N 1
ATOM 2357 C CA . VAL A 1 289 ? 19.310 -8.896 -46.817 1.00 89.94 289 VAL A CA 1
ATOM 2358 C C . VAL A 1 289 ? 18.479 -9.223 -48.067 1.00 89.94 289 VAL A C 1
ATOM 2360 O O . VAL A 1 289 ? 18.900 -10.049 -48.887 1.00 89.94 289 VAL A O 1
ATOM 2363 N N . PRO A 1 290 ? 17.282 -8.629 -48.249 1.00 85.69 290 PRO A N 1
ATOM 2364 C CA . PRO A 1 290 ? 16.407 -8.976 -49.364 1.00 85.69 290 PRO A CA 1
ATOM 2365 C C . PRO A 1 290 ? 17.060 -8.740 -50.733 1.00 85.69 290 PRO A C 1
ATOM 2367 O O . PRO A 1 290 ? 17.451 -7.630 -51.075 1.00 85.69 290 PRO A O 1
ATOM 2370 N N . GLY A 1 291 ? 17.115 -9.788 -51.560 1.00 84.94 291 GLY A N 1
ATOM 2371 C CA . GLY A 1 291 ? 17.632 -9.706 -52.933 1.00 84.94 291 GLY A CA 1
ATOM 2372 C C . GLY A 1 291 ? 19.152 -9.837 -53.067 1.00 84.94 291 GLY A C 1
ATOM 2373 O O . GLY A 1 291 ? 19.658 -9.771 -54.189 1.00 84.94 291 GLY A O 1
ATOM 2374 N N . GLU A 1 292 ? 19.864 -10.079 -51.967 1.00 89.06 292 GLU A N 1
ATOM 2375 C CA . GLU A 1 292 ? 21.319 -10.193 -51.930 1.00 89.06 292 GLU A CA 1
ATOM 2376 C C . GLU A 1 292 ? 21.748 -11.528 -51.302 1.00 89.06 292 GLU A C 1
ATOM 2378 O O . GLU A 1 292 ? 21.068 -12.085 -50.443 1.00 89.06 292 GLU A O 1
ATOM 2383 N N . ASN A 1 293 ? 22.895 -12.066 -51.724 1.00 92.69 293 ASN A N 1
ATOM 2384 C CA . ASN A 1 293 ? 23.445 -13.312 -51.176 1.00 92.69 293 ASN A CA 1
ATOM 2385 C C . ASN A 1 293 ? 24.296 -13.040 -49.926 1.00 92.69 293 ASN A C 1
ATOM 2387 O O . ASN A 1 293 ? 25.446 -13.476 -49.831 1.00 92.69 293 ASN A O 1
ATOM 2391 N N . ARG A 1 294 ? 23.737 -12.272 -48.989 1.00 93.19 294 ARG A N 1
ATOM 2392 C CA . ARG A 1 294 ? 24.369 -11.930 -47.715 1.00 93.19 294 ARG A CA 1
ATOM 2393 C C . ARG A 1 294 ? 23.340 -11.738 -46.610 1.00 93.19 294 ARG A C 1
ATOM 2395 O O . ARG A 1 294 ? 22.153 -11.537 -46.871 1.00 93.19 294 ARG A O 1
ATOM 2402 N N . TYR A 1 295 ? 23.803 -11.810 -45.373 1.00 94.62 295 TYR A N 1
ATOM 2403 C CA . TYR A 1 295 ? 23.020 -11.444 -44.198 1.00 94.62 295 TYR A CA 1
ATOM 2404 C C . TYR A 1 295 ? 23.793 -10.433 -43.357 1.00 94.62 295 TYR A C 1
ATOM 2406 O O . TYR A 1 295 ? 25.026 -10.482 -43.332 1.00 94.62 295 TYR A O 1
ATOM 2414 N N . SER A 1 296 ? 23.088 -9.508 -42.705 1.00 95.69 296 SER A N 1
ATOM 2415 C CA . SER A 1 296 ? 23.690 -8.681 -41.659 1.00 95.69 296 SER A CA 1
ATOM 2416 C C . SER A 1 296 ? 23.834 -9.516 -40.396 1.00 95.69 296 SER A C 1
ATOM 2418 O O . SER A 1 296 ? 22.954 -10.323 -40.097 1.00 95.69 296 SER A O 1
ATOM 2420 N N . LEU A 1 297 ? 24.943 -9.352 -39.687 1.00 96.31 297 LEU A N 1
ATOM 2421 C CA . LEU A 1 297 ? 25.212 -9.967 -38.398 1.00 96.31 297 LEU A CA 1
ATOM 2422 C C . LEU A 1 297 ? 25.747 -8.899 -37.457 1.00 96.31 297 LEU A C 1
ATOM 2424 O O . LEU A 1 297 ? 26.879 -8.435 -37.627 1.00 96.31 297 LEU A O 1
ATOM 2428 N N . ASP A 1 298 ? 24.932 -8.584 -36.463 1.00 96.81 298 ASP A N 1
ATOM 2429 C CA . ASP A 1 298 ? 25.273 -7.719 -35.350 1.00 96.81 298 ASP A CA 1
ATOM 2430 C C . ASP A 1 298 ? 25.566 -8.606 -34.136 1.00 96.81 298 ASP A C 1
ATOM 2432 O O . ASP A 1 298 ? 24.766 -9.474 -33.774 1.00 96.81 298 ASP A O 1
ATOM 2436 N N . VAL A 1 299 ? 26.750 -8.449 -33.550 1.00 96.62 299 VAL A N 1
ATOM 2437 C CA . VAL A 1 299 ? 27.188 -9.171 -32.355 1.00 96.62 299 VAL A CA 1
ATOM 2438 C C . VAL A 1 299 ? 27.458 -8.156 -31.262 1.00 96.62 299 VAL A C 1
ATOM 2440 O O . VAL A 1 299 ? 28.182 -7.198 -31.494 1.00 96.62 299 VAL A O 1
ATOM 2443 N N . THR A 1 300 ? 26.920 -8.369 -30.072 1.00 96.75 300 THR A N 1
ATOM 2444 C CA . THR A 1 300 ? 27.175 -7.520 -28.904 1.00 96.75 300 THR A CA 1
ATOM 2445 C C . THR A 1 300 ? 27.938 -8.305 -27.851 1.00 96.75 300 THR A C 1
ATOM 2447 O O . THR A 1 300 ? 27.907 -9.538 -27.854 1.00 96.75 300 THR A O 1
ATOM 2450 N N . LYS A 1 301 ? 28.636 -7.608 -26.957 1.00 96.12 301 LYS A N 1
ATOM 2451 C CA . LYS A 1 301 ? 29.271 -8.192 -25.773 1.00 96.12 301 LYS A CA 1
ATOM 2452 C C . LYS A 1 301 ? 29.005 -7.307 -24.564 1.00 96.12 301 LYS A C 1
ATOM 2454 O O . LYS A 1 301 ? 29.474 -6.172 -24.502 1.00 96.12 301 LYS A O 1
ATOM 2459 N N . GLU A 1 302 ? 28.307 -7.869 -23.587 1.00 95.88 302 GLU A N 1
ATOM 2460 C CA . GLU A 1 302 ? 27.905 -7.198 -22.350 1.00 95.88 302 GLU A CA 1
ATOM 2461 C C . GLU A 1 302 ? 28.324 -8.050 -21.141 1.00 95.88 302 GLU A C 1
ATOM 2463 O O . GLU A 1 302 ? 28.263 -9.281 -21.179 1.00 95.88 302 GLU A O 1
ATOM 2468 N N . LEU A 1 303 ? 28.761 -7.426 -20.045 1.00 94.62 303 LEU A N 1
ATOM 2469 C CA . LEU A 1 303 ? 29.177 -8.155 -18.844 1.00 94.62 303 LEU A CA 1
ATOM 2470 C C . LEU A 1 303 ? 27.952 -8.569 -18.015 1.00 94.62 303 LEU A C 1
ATOM 2472 O O . LEU A 1 303 ? 27.292 -7.731 -17.408 1.00 94.62 303 LEU A O 1
ATOM 2476 N N . LEU A 1 304 ? 27.652 -9.867 -17.955 1.00 95.00 304 LEU A N 1
ATOM 2477 C CA . LEU A 1 304 ? 26.465 -10.401 -17.288 1.00 95.00 304 LEU A CA 1
ATOM 2478 C C . LEU A 1 304 ? 26.747 -10.788 -15.834 1.00 95.00 304 LEU A C 1
ATOM 2480 O O . LEU A 1 304 ? 27.562 -11.673 -15.551 1.00 95.00 304 LEU A O 1
ATOM 2484 N N . VAL A 1 305 ? 25.973 -10.224 -14.907 1.00 95.19 305 VAL A N 1
ATOM 2485 C CA . VAL A 1 305 ? 25.920 -10.675 -13.511 1.00 95.19 305 VAL A CA 1
ATOM 2486 C C . VAL A 1 305 ? 24.895 -11.803 -13.393 1.00 95.19 305 VAL A C 1
ATOM 2488 O O . VAL A 1 305 ? 23.685 -11.587 -13.346 1.00 95.19 305 VAL A O 1
ATOM 2491 N N . GLN A 1 306 ? 25.382 -13.043 -13.350 1.00 89.25 306 GLN A N 1
ATOM 2492 C CA . GLN A 1 306 ? 24.517 -14.212 -13.172 1.00 89.25 306 GLN A CA 1
ATOM 2493 C C . GLN A 1 306 ? 24.025 -14.335 -11.719 1.00 89.25 306 GLN A C 1
ATOM 2495 O O . GLN A 1 306 ? 24.830 -14.158 -10.798 1.00 89.25 306 GLN A O 1
ATOM 2500 N N . PRO A 1 307 ? 22.762 -14.744 -11.486 1.00 86.50 307 PRO A N 1
ATOM 2501 C CA . PRO A 1 307 ? 22.265 -15.028 -10.143 1.00 86.50 307 PRO A CA 1
ATOM 2502 C C . PRO A 1 307 ? 23.185 -15.974 -9.356 1.00 86.50 307 PRO A C 1
ATOM 2504 O O . PRO A 1 307 ? 23.629 -17.013 -9.855 1.00 86.50 307 PRO A O 1
ATOM 2507 N N . GLY A 1 308 ? 23.507 -15.599 -8.115 1.00 80.38 308 GLY A N 1
ATOM 2508 C CA . GLY A 1 308 ? 24.389 -16.375 -7.235 1.00 80.38 308 GLY A CA 1
ATOM 2509 C C . GLY A 1 308 ? 25.886 -16.333 -7.586 1.00 80.38 308 GLY A C 1
ATOM 2510 O O . GLY A 1 308 ? 26.678 -17.020 -6.934 1.00 80.38 308 GLY A O 1
ATOM 2511 N N . ARG A 1 309 ? 26.299 -15.536 -8.582 1.00 87.44 309 ARG A N 1
ATOM 2512 C CA . ARG A 1 309 ? 27.704 -15.217 -8.871 1.00 87.44 309 ARG A CA 1
ATOM 2513 C C . ARG A 1 309 ? 27.952 -13.725 -8.669 1.00 87.44 309 ARG A C 1
ATOM 2515 O O . ARG A 1 309 ? 27.122 -12.897 -9.019 1.00 87.44 309 ARG A O 1
ATOM 2522 N N . SER A 1 310 ? 29.115 -13.391 -8.119 1.00 91.31 310 SER A N 1
ATOM 2523 C CA . SER A 1 310 ? 29.582 -12.010 -8.023 1.00 91.31 310 SER A CA 1
ATOM 2524 C C . SER A 1 310 ? 30.532 -11.686 -9.170 1.00 91.31 310 SER A C 1
ATOM 2526 O O . SER A 1 310 ? 31.460 -12.456 -9.435 1.00 91.31 310 SER A O 1
ATOM 2528 N N . VAL A 1 311 ? 30.349 -10.526 -9.783 1.00 92.88 311 VAL A N 1
ATOM 2529 C CA . VAL A 1 311 ? 31.304 -9.908 -10.701 1.00 92.88 311 VAL A CA 1
ATOM 2530 C C . VAL A 1 311 ? 32.140 -8.910 -9.909 1.00 92.88 311 VAL A C 1
ATOM 2532 O O . VAL A 1 311 ? 31.610 -8.154 -9.101 1.00 92.88 311 VAL A O 1
ATOM 2535 N N . THR A 1 312 ? 33.456 -8.923 -10.111 1.00 94.56 312 THR A N 1
ATOM 2536 C CA . THR A 1 312 ? 34.366 -7.956 -9.490 1.00 94.56 312 THR A CA 1
ATOM 2537 C C . THR A 1 312 ? 35.056 -7.148 -10.570 1.00 94.56 312 THR A C 1
ATOM 2539 O O . THR A 1 312 ? 35.731 -7.707 -11.433 1.00 94.56 312 THR A O 1
ATOM 2542 N N . ILE A 1 313 ? 34.913 -5.836 -10.470 1.00 93.31 313 ILE A N 1
ATOM 2543 C CA . ILE A 1 313 ? 35.501 -4.847 -11.359 1.00 93.31 313 ILE A CA 1
ATOM 2544 C C . ILE A 1 313 ? 36.628 -4.150 -10.596 1.00 93.31 313 ILE A C 1
ATOM 2546 O O . ILE A 1 313 ? 36.489 -3.812 -9.419 1.00 93.31 313 ILE A O 1
ATOM 2550 N N . MET A 1 314 ? 37.753 -3.961 -11.282 1.00 94.25 314 MET A N 1
ATOM 2551 C CA . MET A 1 314 ? 38.901 -3.185 -10.813 1.00 94.25 314 MET A CA 1
ATOM 2552 C C . MET A 1 314 ? 39.043 -1.973 -11.745 1.00 94.25 314 MET A C 1
ATOM 2554 O O . MET A 1 314 ? 39.716 -2.103 -12.780 1.00 94.25 314 MET A O 1
ATOM 2558 N N . PRO A 1 315 ? 38.374 -0.845 -11.439 1.00 92.19 315 PRO A N 1
ATOM 2559 C CA . PRO A 1 315 ? 38.375 0.333 -12.299 1.00 92.19 315 PRO A CA 1
ATOM 2560 C C . PRO A 1 315 ? 39.791 0.814 -12.633 1.00 92.19 315 PRO A C 1
ATOM 2562 O O . PRO A 1 315 ? 40.678 0.818 -11.776 1.00 92.19 315 PRO A O 1
ATOM 2565 N N . GLN A 1 316 ? 40.025 1.204 -13.886 1.00 89.25 316 GLN A N 1
ATOM 2566 C CA . GLN A 1 316 ? 41.323 1.728 -14.324 1.00 89.25 316 GLN A CA 1
ATOM 2567 C C . GLN A 1 316 ? 41.368 3.267 -14.266 1.00 89.25 316 GLN A C 1
ATOM 2569 O O . GLN A 1 316 ? 40.335 3.921 -14.415 1.00 89.25 316 GLN A O 1
ATOM 2574 N N . PRO A 1 317 ? 42.555 3.885 -14.101 1.00 84.50 317 PRO A N 1
ATOM 2575 C CA . PRO A 1 317 ? 42.705 5.331 -14.264 1.00 84.50 317 PRO A CA 1
ATOM 2576 C C . PRO A 1 317 ? 42.239 5.796 -15.651 1.00 84.50 317 PRO A C 1
ATOM 2578 O O . PRO A 1 317 ? 42.630 5.202 -16.656 1.00 84.50 317 PRO A O 1
ATOM 2581 N N . GLY A 1 318 ? 41.426 6.854 -15.700 1.00 81.75 318 GLY A N 1
ATOM 2582 C CA . GLY A 1 318 ? 40.831 7.382 -16.935 1.00 81.75 318 GLY A CA 1
ATOM 2583 C C . GLY A 1 318 ? 39.588 6.629 -17.428 1.00 81.75 318 GLY A C 1
ATOM 2584 O O . GLY A 1 318 ? 39.043 6.988 -18.466 1.00 81.75 318 GLY A O 1
ATOM 2585 N N . GLN A 1 319 ? 39.126 5.603 -16.706 1.00 84.31 319 GLN A N 1
ATOM 2586 C CA . GLN A 1 319 ? 37.848 4.950 -16.976 1.00 84.31 319 GLN A CA 1
ATOM 2587 C C . GLN A 1 319 ? 36.718 5.761 -16.329 1.00 84.31 319 GLN A C 1
ATOM 2589 O O . GLN A 1 319 ? 36.667 5.853 -15.099 1.00 84.31 319 GLN A O 1
ATOM 2594 N N . GLY A 1 320 ? 35.873 6.379 -17.159 1.00 86.69 320 GLY A N 1
ATOM 2595 C CA . GLY A 1 320 ? 34.734 7.193 -16.715 1.00 86.69 320 GLY A CA 1
ATOM 2596 C C . GLY A 1 320 ? 33.481 6.374 -16.406 1.00 86.69 320 GLY A C 1
ATOM 2597 O O . GLY A 1 320 ? 32.760 6.705 -15.475 1.00 86.69 320 GLY A O 1
ATOM 2598 N N . THR A 1 321 ? 33.260 5.267 -17.122 1.00 91.06 321 THR A N 1
ATOM 2599 C CA . THR A 1 321 ? 32.075 4.418 -16.942 1.00 91.06 321 THR A CA 1
ATOM 2600 C C . THR A 1 321 ? 32.409 2.926 -16.928 1.00 91.06 321 THR A C 1
ATOM 2602 O O . THR A 1 321 ? 33.403 2.457 -17.502 1.00 91.06 321 THR A O 1
ATOM 2605 N N . VAL A 1 322 ? 31.567 2.158 -16.239 1.00 92.00 322 VAL A N 1
ATOM 2606 C CA . VAL A 1 322 ? 31.535 0.691 -16.289 1.00 92.00 322 VAL A CA 1
ATOM 2607 C C . VAL A 1 322 ? 30.083 0.254 -16.411 1.00 92.00 322 VAL A C 1
ATOM 2609 O O . VAL A 1 322 ? 29.247 0.774 -15.687 1.00 92.00 322 VAL A O 1
ATOM 2612 N N . SER A 1 323 ? 29.781 -0.737 -17.249 1.00 93.62 323 SER A N 1
ATOM 2613 C CA . SER A 1 323 ? 28.438 -1.313 -17.325 1.00 93.62 323 SER A CA 1
ATOM 2614 C C . SER A 1 323 ? 28.410 -2.793 -16.951 1.00 93.62 323 SER A C 1
ATOM 2616 O O . SER A 1 323 ? 29.376 -3.538 -17.153 1.00 93.62 323 SER A O 1
ATOM 2618 N N . VAL A 1 324 ? 27.276 -3.230 -16.406 1.00 95.38 324 VAL A N 1
ATOM 2619 C CA . VAL A 1 324 ? 26.904 -4.642 -16.280 1.00 95.38 324 VAL A CA 1
ATOM 2620 C C . VAL A 1 324 ? 25.434 -4.829 -16.639 1.00 95.38 324 VAL A C 1
ATOM 2622 O O . VAL A 1 324 ? 24.648 -3.892 -16.574 1.00 95.38 324 VAL A O 1
ATOM 2625 N N . ILE A 1 325 ? 25.039 -6.051 -16.982 1.00 95.44 325 ILE A N 1
ATOM 2626 C CA . ILE A 1 325 ? 23.638 -6.398 -17.234 1.00 95.44 325 ILE A CA 1
ATOM 2627 C C . ILE A 1 325 ? 23.153 -7.498 -16.293 1.00 95.44 325 ILE A C 1
ATOM 2629 O O . ILE A 1 325 ? 23.925 -8.346 -15.829 1.00 95.44 325 ILE A O 1
ATOM 2633 N N . THR A 1 326 ? 21.847 -7.511 -16.047 1.00 95.00 326 THR A N 1
ATOM 2634 C CA . THR A 1 326 ? 21.141 -8.561 -15.303 1.00 95.00 326 THR A CA 1
ATOM 2635 C C . THR A 1 326 ? 19.879 -8.980 -16.049 1.00 95.00 326 THR A C 1
ATOM 2637 O O . THR A 1 326 ? 19.187 -8.137 -16.605 1.00 95.00 326 THR A O 1
ATOM 2640 N N . HIS A 1 327 ? 19.540 -10.272 -16.023 1.00 91.56 327 HIS A N 1
ATOM 2641 C CA . HIS A 1 327 ? 18.322 -10.807 -16.654 1.00 91.56 327 HIS A CA 1
ATOM 2642 C C . HIS A 1 327 ? 17.358 -11.362 -15.628 1.00 91.56 327 HIS A C 1
ATOM 2644 O O . HIS A 1 327 ? 17.742 -12.303 -14.930 1.00 91.56 327 HIS A O 1
ATOM 2650 N N . SER A 1 328 ? 16.126 -10.858 -15.583 1.00 90.88 328 SER A N 1
ATOM 2651 C CA . SER A 1 328 ? 15.019 -11.386 -14.778 1.00 90.88 328 SER A CA 1
ATOM 2652 C C . SER A 1 328 ? 14.060 -12.239 -15.602 1.00 90.88 328 SER A C 1
ATOM 2654 O O . SER A 1 328 ? 13.708 -11.895 -16.728 1.00 90.88 328 SER A O 1
ATOM 2656 N N . ASP A 1 329 ? 13.637 -13.369 -15.030 1.00 88.12 329 ASP A N 1
ATOM 2657 C CA . ASP A 1 329 ? 12.597 -14.234 -15.591 1.00 88.12 329 ASP A CA 1
ATOM 2658 C C . ASP A 1 329 ? 11.216 -14.001 -14.953 1.00 88.12 329 ASP A C 1
ATOM 2660 O O . ASP A 1 329 ? 10.264 -14.707 -15.289 1.00 88.12 329 ASP A O 1
ATOM 2664 N N . GLY A 1 330 ? 11.109 -13.043 -14.022 1.00 89.50 330 GLY A N 1
ATOM 2665 C CA . GLY A 1 330 ? 9.869 -12.709 -13.321 1.00 89.50 330 GLY A CA 1
ATOM 2666 C C . GLY A 1 330 ? 9.379 -13.765 -12.324 1.00 89.50 330 GLY A C 1
ATOM 2667 O O . GLY A 1 330 ? 8.215 -13.732 -11.931 1.00 89.50 330 GLY A O 1
ATOM 2668 N N . ARG A 1 331 ? 10.206 -14.753 -11.940 1.00 90.69 331 ARG A N 1
ATOM 2669 C CA . ARG A 1 331 ? 9.770 -15.877 -11.080 1.00 90.69 331 ARG A CA 1
ATOM 2670 C C . ARG A 1 331 ? 10.360 -15.883 -9.685 1.00 90.69 331 ARG A C 1
ATOM 2672 O O . ARG A 1 331 ? 9.844 -16.597 -8.821 1.00 90.69 331 ARG A O 1
ATOM 2679 N N . GLN A 1 332 ? 11.465 -15.184 -9.472 1.00 92.12 332 GLN A N 1
ATOM 2680 C CA . GLN A 1 332 ? 12.138 -15.103 -8.181 1.00 92.12 332 GLN A CA 1
ATOM 2681 C C . GLN A 1 332 ? 12.428 -13.646 -7.850 1.00 92.12 332 GLN A C 1
ATOM 2683 O O . GLN A 1 332 ? 12.951 -12.925 -8.695 1.00 92.12 332 GLN A O 1
ATOM 2688 N N . HIS A 1 333 ? 12.140 -13.259 -6.611 1.00 94.25 333 HIS A N 1
ATOM 2689 C CA . HIS A 1 333 ? 12.530 -11.982 -6.046 1.00 94.25 333 HIS A CA 1
ATOM 2690 C C . HIS A 1 333 ? 14.047 -11.880 -6.065 1.00 94.25 333 HIS A C 1
ATOM 2692 O O . HIS A 1 333 ? 14.749 -12.831 -5.690 1.00 94.25 333 HIS A O 1
ATOM 2698 N N . ARG A 1 334 ? 14.534 -10.715 -6.475 1.00 93.81 334 ARG A N 1
ATOM 2699 C CA . ARG A 1 334 ? 15.940 -10.412 -6.669 1.00 93.81 334 ARG A CA 1
ATOM 2700 C C . ARG A 1 334 ? 16.319 -9.136 -5.961 1.00 93.81 334 ARG A C 1
ATOM 2702 O O . ARG A 1 334 ? 15.634 -8.130 -6.081 1.00 93.81 334 ARG A O 1
ATOM 2709 N N . SER A 1 335 ? 17.476 -9.191 -5.326 1.00 95.75 335 SER A N 1
ATOM 2710 C CA . SER A 1 335 ? 18.117 -8.022 -4.743 1.00 95.75 335 SER A CA 1
ATOM 2711 C C . SER A 1 335 ? 19.447 -7.792 -5.437 1.00 95.75 335 SER A C 1
ATOM 2713 O O . SER A 1 335 ? 20.242 -8.733 -5.596 1.00 95.75 335 SER A O 1
ATOM 2715 N N . LEU A 1 336 ? 19.695 -6.549 -5.840 1.00 96.50 336 LEU A N 1
ATOM 2716 C CA . LEU A 1 336 ? 21.007 -6.134 -6.315 1.00 96.50 336 LEU A CA 1
ATOM 2717 C C . LEU A 1 336 ? 21.875 -5.836 -5.096 1.00 96.50 336 LEU A C 1
ATOM 2719 O O . LEU A 1 336 ? 21.468 -5.118 -4.188 1.00 96.50 336 LEU A O 1
ATOM 2723 N N . VAL A 1 337 ? 23.072 -6.410 -5.064 1.00 97.06 337 VAL A N 1
ATOM 2724 C CA . VAL A 1 337 ? 24.036 -6.196 -3.988 1.00 97.06 337 VAL A CA 1
ATOM 2725 C C . VAL A 1 337 ? 25.308 -5.628 -4.582 1.00 97.06 337 VAL A C 1
ATOM 2727 O O . VAL A 1 337 ? 25.952 -6.294 -5.400 1.00 97.06 337 VAL A O 1
ATOM 2730 N N . VAL A 1 338 ? 25.673 -4.430 -4.136 1.00 97.38 338 VAL A N 1
ATOM 2731 C CA . VAL A 1 338 ? 26.855 -3.698 -4.589 1.00 97.38 338 VAL A CA 1
ATOM 2732 C C . VAL A 1 338 ? 27.765 -3.427 -3.400 1.00 97.38 338 VAL A C 1
ATOM 2734 O O . VAL A 1 338 ? 27.332 -2.921 -2.369 1.00 97.38 338 VAL A O 1
ATOM 2737 N N . GLU A 1 339 ? 29.036 -3.789 -3.528 1.00 97.44 339 GLU A N 1
ATOM 2738 C CA . GLU A 1 339 ? 30.061 -3.550 -2.516 1.00 97.44 339 GLU A CA 1
ATOM 2739 C C . GLU A 1 339 ? 31.214 -2.749 -3.124 1.00 97.44 339 GLU A C 1
ATOM 2741 O O . GLU A 1 339 ? 31.793 -3.172 -4.132 1.00 97.44 339 GLU A O 1
ATOM 2746 N N . ILE A 1 340 ? 31.578 -1.631 -2.494 1.00 97.19 340 ILE A N 1
ATOM 2747 C CA . ILE A 1 340 ? 32.705 -0.786 -2.908 1.00 97.19 340 ILE A CA 1
ATOM 2748 C C . ILE A 1 340 ? 33.759 -0.673 -1.806 1.00 97.19 340 ILE A C 1
ATOM 2750 O O . ILE A 1 340 ? 33.455 -0.610 -0.613 1.00 97.19 340 ILE A O 1
ATOM 2754 N N . SER A 1 341 ? 35.032 -0.670 -2.203 1.00 96.06 341 SER A N 1
ATOM 2755 C CA . SER A 1 341 ? 36.159 -0.643 -1.261 1.00 96.06 341 SER A CA 1
ATOM 2756 C C . SER A 1 341 ? 36.401 0.709 -0.592 1.00 96.06 341 SER A C 1
ATOM 2758 O O . SER A 1 341 ? 36.965 0.724 0.499 1.00 96.06 341 SER A O 1
ATOM 2760 N N . ASN A 1 342 ? 36.053 1.804 -1.270 1.00 95.38 342 ASN A N 1
ATOM 2761 C CA . ASN A 1 342 ? 36.279 3.200 -0.888 1.00 95.38 342 ASN A CA 1
ATOM 2762 C C . ASN A 1 342 ? 35.575 4.120 -1.898 1.00 95.38 342 ASN A C 1
ATOM 2764 O O . ASN A 1 342 ? 35.266 3.657 -2.997 1.00 95.38 342 ASN A O 1
ATOM 2768 N N . GLY A 1 343 ? 35.440 5.403 -1.557 1.00 94.44 343 GLY A N 1
ATOM 2769 C CA . GLY A 1 343 ? 34.938 6.424 -2.472 1.00 94.44 343 GLY A CA 1
ATOM 2770 C C . GLY A 1 343 ? 33.465 6.233 -2.816 1.00 94.44 343 GLY A C 1
ATOM 2771 O O . GLY A 1 343 ? 32.715 5.672 -2.015 1.00 94.44 343 GLY A O 1
ATOM 2772 N N . GLU A 1 344 ? 33.058 6.658 -4.005 1.00 94.88 344 GLU A N 1
ATOM 2773 C CA . GLU A 1 344 ? 31.653 6.643 -4.410 1.00 94.88 344 GLU A CA 1
ATOM 2774 C C . GLU A 1 344 ? 31.473 6.405 -5.911 1.00 94.88 344 GLU A C 1
ATOM 2776 O O . GLU A 1 344 ? 32.409 6.557 -6.700 1.00 94.88 344 GLU A O 1
ATOM 2781 N N . ILE A 1 345 ? 30.264 5.993 -6.287 1.00 95.62 345 ILE A N 1
ATOM 2782 C CA . ILE A 1 345 ? 29.810 5.857 -7.673 1.00 95.62 345 ILE A CA 1
ATOM 2783 C C . ILE A 1 345 ? 28.344 6.289 -7.769 1.00 95.62 345 ILE A C 1
ATOM 2785 O O . ILE A 1 345 ? 27.573 6.039 -6.839 1.00 95.62 345 ILE A O 1
ATOM 2789 N N . SER A 1 346 ? 27.951 6.855 -8.911 1.00 95.88 346 SER A N 1
ATOM 2790 C CA . SER A 1 346 ? 26.541 6.838 -9.324 1.00 95.88 346 SER A CA 1
ATOM 2791 C C . SER A 1 346 ? 26.270 5.516 -10.026 1.00 95.88 346 SER A C 1
ATOM 2793 O O . SER A 1 346 ? 27.069 5.102 -10.870 1.00 95.88 346 SER A O 1
ATOM 2795 N N . LEU A 1 347 ? 25.200 4.825 -9.644 1.00 96.56 347 LEU A N 1
ATOM 2796 C CA . LEU A 1 347 ? 24.735 3.609 -10.296 1.00 96.56 347 LEU A CA 1
ATOM 2797 C C . LEU A 1 347 ? 23.365 3.862 -10.917 1.00 96.56 347 LEU A C 1
ATOM 2799 O O . LEU A 1 347 ? 22.384 3.960 -10.194 1.00 96.56 347 LEU A O 1
ATOM 2803 N N . ASP A 1 348 ? 23.289 3.837 -12.236 1.00 95.69 348 ASP A N 1
ATOM 2804 C CA . ASP A 1 348 ? 22.068 4.082 -12.992 1.00 95.69 348 ASP A CA 1
ATOM 2805 C C . ASP A 1 348 ? 21.540 2.769 -13.571 1.00 95.69 348 ASP A C 1
ATOM 2807 O O . ASP A 1 348 ? 22.248 2.028 -14.264 1.00 95.69 348 ASP A O 1
ATOM 2811 N N . GLY A 1 349 ? 20.304 2.431 -13.221 1.00 95.00 349 GLY A N 1
ATOM 2812 C CA . GLY A 1 349 ? 19.616 1.230 -13.662 1.00 95.00 349 GLY A CA 1
ATOM 2813 C C . GLY A 1 349 ? 18.584 1.554 -14.732 1.00 95.00 349 GLY A C 1
ATOM 2814 O O . GLY A 1 349 ? 17.676 2.334 -14.489 1.00 95.00 349 GLY A O 1
ATOM 2815 N N . ARG A 1 350 ? 18.671 0.898 -15.894 1.00 93.88 350 ARG A N 1
ATOM 2816 C CA . ARG A 1 350 ? 17.741 1.101 -17.010 1.00 93.88 350 ARG A CA 1
ATOM 2817 C C . ARG A 1 350 ? 17.152 -0.207 -17.508 1.00 93.88 350 ARG A C 1
ATOM 2819 O O . ARG A 1 350 ? 17.869 -1.175 -17.778 1.00 93.88 350 ARG A O 1
ATOM 2826 N N . MET A 1 351 ? 15.836 -0.244 -17.674 1.00 92.25 351 MET A N 1
ATOM 2827 C CA . MET A 1 351 ? 15.115 -1.382 -18.245 1.00 92.25 351 MET A CA 1
ATOM 2828 C C . MET A 1 351 ? 14.087 -0.888 -19.256 1.00 92.25 351 MET A C 1
ATOM 2830 O O . MET A 1 351 ? 13.372 0.071 -19.001 1.00 92.25 351 MET A O 1
ATOM 2834 N N . VAL A 1 352 ? 13.982 -1.565 -20.398 1.00 89.06 352 VAL A N 1
ATOM 2835 C CA . VAL A 1 352 ? 12.918 -1.324 -21.378 1.00 89.06 352 VAL A CA 1
ATOM 2836 C C . VAL A 1 352 ? 12.396 -2.669 -21.856 1.00 89.06 352 VAL A C 1
ATOM 2838 O O . VAL A 1 352 ? 13.171 -3.514 -22.309 1.00 89.06 352 VAL A O 1
ATOM 2841 N N . VAL A 1 353 ? 11.086 -2.872 -21.748 1.00 85.38 353 VAL A N 1
ATOM 2842 C CA . VAL A 1 353 ? 10.415 -4.095 -22.189 1.00 85.38 353 VAL A CA 1
ATOM 2843 C C . VAL A 1 353 ? 9.192 -3.727 -23.018 1.00 85.38 353 VAL A C 1
ATOM 2845 O O . VAL A 1 353 ? 8.414 -2.858 -22.631 1.00 85.38 353 VAL A O 1
ATOM 2848 N N . SER A 1 354 ? 9.024 -4.401 -24.153 1.00 83.44 354 SER A N 1
ATOM 2849 C CA . SER A 1 354 ? 7.916 -4.175 -25.080 1.00 83.44 354 SER A CA 1
ATOM 2850 C C . SER A 1 354 ? 7.149 -5.466 -25.330 1.00 83.44 354 SER A C 1
ATOM 2852 O O . SER A 1 354 ? 7.741 -6.535 -25.498 1.00 83.44 354 SER A O 1
ATOM 2854 N N . TYR A 1 355 ? 5.830 -5.343 -25.388 1.00 81.19 355 TYR A N 1
ATOM 2855 C CA . TYR A 1 355 ? 4.873 -6.384 -25.724 1.00 81.19 355 TYR A CA 1
ATOM 2856 C C . TYR A 1 355 ? 3.970 -5.798 -26.808 1.00 81.19 355 TYR A C 1
ATOM 2858 O O . TYR A 1 355 ? 2.937 -5.232 -26.485 1.00 81.19 355 TYR A O 1
ATOM 2866 N N . GLY A 1 356 ? 4.416 -5.853 -28.067 1.00 75.81 356 GLY A N 1
ATOM 2867 C CA . GLY A 1 356 ? 3.788 -5.119 -29.171 1.00 75.81 356 GLY A CA 1
ATOM 2868 C C . GLY A 1 356 ? 3.778 -3.600 -28.927 1.00 75.81 356 GLY A C 1
ATOM 2869 O O . GLY A 1 356 ? 4.848 -3.054 -28.655 1.00 75.81 356 GLY A O 1
ATOM 2870 N N . GLU A 1 357 ? 2.630 -2.917 -28.999 1.00 74.38 357 GLU A N 1
ATOM 2871 C CA . GLU A 1 357 ? 2.534 -1.460 -28.737 1.00 74.38 357 GLU A CA 1
ATOM 2872 C C . GLU A 1 357 ? 2.633 -1.093 -27.245 1.00 74.38 357 GLU A C 1
ATOM 2874 O O . GLU A 1 357 ? 2.903 0.058 -26.894 1.00 74.38 357 GLU A O 1
ATOM 2879 N N . TYR A 1 358 ? 2.473 -2.068 -26.346 1.00 85.31 358 TYR A N 1
ATOM 2880 C CA . TYR A 1 358 ? 2.665 -1.853 -24.917 1.00 85.31 358 TYR A CA 1
ATOM 2881 C C . TYR A 1 358 ? 4.159 -1.813 -24.556 1.00 85.31 358 TYR A C 1
ATOM 2883 O O . TYR A 1 358 ? 4.871 -2.810 -24.699 1.00 85.31 358 TYR A O 1
ATOM 2891 N N . LYS A 1 359 ? 4.639 -0.692 -24.007 1.00 87.69 359 LYS A N 1
ATOM 2892 C CA . LYS A 1 359 ? 6.008 -0.513 -23.506 1.00 87.69 359 LYS A CA 1
ATOM 2893 C C . LYS A 1 359 ? 6.018 -0.193 -22.008 1.00 87.69 359 LYS A C 1
ATOM 2895 O O . LYS A 1 359 ? 5.272 0.664 -21.537 1.00 87.69 359 LYS A O 1
ATOM 2900 N N . ARG A 1 360 ? 6.910 -0.856 -21.268 1.00 89.75 360 ARG A N 1
ATOM 2901 C CA . ARG A 1 360 ? 7.296 -0.502 -19.893 1.00 89.75 360 ARG A CA 1
ATOM 2902 C C . ARG A 1 360 ? 8.755 -0.077 -19.880 1.00 89.75 360 ARG A C 1
ATOM 2904 O O . ARG A 1 360 ? 9.595 -0.733 -20.504 1.00 89.75 360 ARG A O 1
ATOM 2911 N N . SER A 1 361 ? 9.058 0.995 -19.167 1.00 92.50 361 SER A N 1
ATOM 2912 C CA . SER A 1 361 ? 10.420 1.489 -19.000 1.00 92.50 361 SER A CA 1
ATOM 2913 C C . SER A 1 361 ? 10.709 1.847 -17.555 1.00 92.50 361 SER A C 1
ATOM 2915 O O . SER A 1 361 ? 9.842 2.318 -16.831 1.00 92.50 361 SER A O 1
ATOM 2917 N N . TRP A 1 362 ? 11.957 1.647 -17.167 1.00 94.94 362 TRP A N 1
ATOM 2918 C CA . TRP A 1 362 ? 12.501 2.033 -15.881 1.00 94.94 362 TRP A CA 1
ATOM 2919 C C . TRP A 1 362 ? 13.802 2.771 -16.089 1.00 94.94 362 TRP A C 1
ATOM 2921 O O . TRP A 1 362 ? 14.627 2.314 -16.892 1.00 94.94 362 TRP A O 1
ATOM 2931 N N . ASP A 1 363 ? 13.987 3.829 -15.322 1.00 93.12 363 ASP A N 1
ATOM 2932 C CA . ASP A 1 363 ? 15.257 4.510 -15.170 1.00 93.12 363 ASP A CA 1
ATOM 2933 C C . ASP A 1 363 ? 15.356 4.999 -13.721 1.00 93.12 363 ASP A C 1
ATOM 2935 O O . ASP A 1 363 ? 14.431 5.651 -13.239 1.00 93.12 363 ASP A O 1
ATOM 2939 N N . GLN A 1 364 ? 16.406 4.609 -12.999 1.00 94.19 364 GLN A N 1
ATOM 2940 C CA . GLN A 1 364 ? 16.623 5.060 -11.625 1.00 94.19 364 GLN A CA 1
ATOM 2941 C C . GLN A 1 364 ? 18.111 5.084 -11.276 1.00 94.19 364 GLN A C 1
ATOM 2943 O O . GLN A 1 364 ? 18.820 4.086 -11.449 1.00 94.19 364 GLN A O 1
ATOM 2948 N N . GLY A 1 365 ? 18.552 6.212 -10.721 1.00 93.50 365 GLY A N 1
ATOM 2949 C CA . GLY A 1 365 ? 19.896 6.412 -10.191 1.00 93.50 365 GLY A CA 1
ATOM 2950 C C . GLY A 1 365 ? 19.993 6.081 -8.702 1.00 93.50 365 GLY A C 1
ATOM 2951 O O . GLY A 1 365 ? 19.098 6.377 -7.909 1.00 93.50 365 GLY A O 1
ATOM 2952 N N . PHE A 1 366 ? 21.110 5.479 -8.305 1.00 93.00 366 PHE A N 1
ATOM 2953 C CA . PHE A 1 366 ? 21.431 5.140 -6.924 1.00 93.00 366 PHE A CA 1
ATOM 2954 C C . PHE A 1 366 ? 22.811 5.695 -6.559 1.00 93.00 366 PHE A C 1
ATOM 2956 O O . PHE A 1 366 ? 23.820 5.214 -7.089 1.00 93.00 366 PHE A O 1
ATOM 2963 N N . PRO A 1 367 ? 22.908 6.639 -5.607 1.00 92.44 367 PRO A N 1
ATOM 2964 C CA . PRO A 1 367 ? 24.198 7.040 -5.070 1.00 92.44 367 PRO A CA 1
ATOM 2965 C C . PRO A 1 367 ? 24.757 5.916 -4.189 1.00 92.44 367 PRO A C 1
ATOM 2967 O O . PRO A 1 367 ? 24.114 5.464 -3.238 1.00 92.44 367 PRO A O 1
ATOM 2970 N N . ILE A 1 368 ? 25.971 5.456 -4.488 1.00 94.81 368 ILE A N 1
ATOM 2971 C CA . ILE A 1 368 ? 26.660 4.417 -3.717 1.00 94.81 368 ILE A CA 1
ATOM 2972 C C . ILE A 1 368 ? 27.929 5.014 -3.137 1.00 94.81 368 ILE A C 1
ATOM 2974 O O . ILE A 1 368 ? 28.924 5.183 -3.835 1.00 94.81 368 ILE A O 1
ATOM 2978 N N . VAL A 1 369 ? 27.900 5.274 -1.834 1.00 93.44 369 VAL A N 1
ATOM 2979 C CA . VAL A 1 369 ? 28.959 5.991 -1.115 1.00 93.44 369 VAL A CA 1
ATOM 2980 C C . VAL A 1 369 ? 29.506 5.097 -0.005 1.00 93.44 369 VAL A C 1
ATOM 2982 O O . VAL A 1 369 ? 28.759 4.605 0.845 1.00 93.44 369 VAL A O 1
ATOM 2985 N N . HIS A 1 370 ? 30.817 4.863 0.007 1.00 94.06 370 HIS A N 1
ATOM 2986 C CA . HIS A 1 370 ? 31.447 3.917 0.929 1.00 94.06 370 HIS A CA 1
ATOM 2987 C C . HIS A 1 370 ? 31.279 4.340 2.395 1.00 94.06 370 HIS A C 1
ATOM 2989 O O . HIS A 1 370 ? 31.071 3.499 3.274 1.00 94.06 370 HIS A O 1
ATOM 2995 N N . GLU A 1 371 ? 31.348 5.644 2.653 1.00 89.25 371 GLU A N 1
ATOM 2996 C CA . GLU A 1 371 ? 31.190 6.279 3.958 1.00 89.25 371 GLU A CA 1
ATOM 2997 C C . GLU A 1 371 ? 29.792 6.023 4.541 1.00 89.25 371 GLU A C 1
ATOM 2999 O O . GLU A 1 371 ? 29.663 5.789 5.751 1.00 89.25 371 GLU A O 1
ATOM 3004 N N . ARG A 1 372 ? 28.756 5.964 3.685 1.00 89.25 372 ARG A N 1
ATOM 3005 C CA . ARG A 1 372 ? 27.412 5.520 4.081 1.00 89.25 372 ARG A CA 1
ATOM 3006 C C . ARG A 1 372 ? 27.470 4.061 4.507 1.00 89.25 372 ARG A C 1
ATOM 3008 O O . ARG A 1 372 ? 27.186 3.716 5.656 1.00 89.25 372 ARG A O 1
ATOM 3015 N N . THR A 1 373 ? 27.919 3.186 3.615 1.00 92.31 373 THR A N 1
ATOM 3016 C CA . THR A 1 373 ? 28.218 1.785 3.925 1.00 92.31 373 THR A CA 1
ATOM 3017 C C . THR A 1 373 ? 29.035 1.153 2.798 1.00 92.31 373 THR A C 1
ATOM 3019 O O . THR A 1 373 ? 28.753 1.388 1.631 1.00 92.31 373 THR A O 1
ATOM 3022 N N . PRO A 1 374 ? 30.008 0.270 3.081 1.00 94.12 374 PRO A N 1
ATOM 3023 C CA . PRO A 1 374 ? 30.713 -0.449 2.021 1.00 94.12 374 PRO A CA 1
ATOM 3024 C C . PRO A 1 374 ? 29.799 -1.384 1.220 1.00 94.12 374 PRO A C 1
ATOM 3026 O O . PRO A 1 374 ? 30.136 -1.726 0.093 1.00 94.12 374 PRO A O 1
ATOM 3029 N N . LEU A 1 375 ? 28.670 -1.818 1.793 1.00 95.38 375 LEU A N 1
ATOM 3030 C CA . LEU A 1 375 ? 27.719 -2.760 1.202 1.00 95.38 375 LEU A CA 1
ATOM 3031 C C . LEU A 1 375 ? 26.355 -2.085 1.034 1.00 95.38 375 LEU A C 1
ATOM 3033 O O . LEU A 1 375 ? 25.793 -1.624 2.024 1.00 95.38 375 LEU A O 1
ATOM 3037 N N . HIS A 1 376 ? 25.808 -2.093 -0.175 1.00 96.56 376 HIS A N 1
ATOM 3038 C CA . HIS A 1 376 ? 24.473 -1.599 -0.511 1.00 96.56 376 HIS A CA 1
ATOM 3039 C C . HIS A 1 376 ? 23.623 -2.757 -1.038 1.00 96.56 376 HIS A C 1
ATOM 3041 O O . HIS A 1 376 ? 24.093 -3.566 -1.845 1.00 96.56 376 HIS A O 1
ATOM 3047 N N . ILE A 1 377 ? 22.388 -2.858 -0.553 1.00 96.62 377 ILE A N 1
ATOM 3048 C CA . ILE A 1 377 ? 21.402 -3.849 -0.985 1.00 96.62 377 ILE A CA 1
ATOM 3049 C C . ILE A 1 377 ? 20.171 -3.088 -1.468 1.00 96.62 377 ILE A C 1
ATOM 3051 O O . ILE A 1 377 ? 19.624 -2.271 -0.727 1.00 96.62 377 ILE A O 1
ATOM 3055 N N . PHE A 1 378 ? 19.746 -3.374 -2.696 1.00 95.75 378 PHE A N 1
ATOM 3056 C CA . PHE A 1 378 ? 18.575 -2.772 -3.324 1.00 95.75 378 PHE A CA 1
ATOM 3057 C C . PHE A 1 378 ? 17.506 -3.839 -3.551 1.00 95.75 378 PHE A C 1
ATOM 3059 O O . PHE A 1 378 ? 17.702 -4.772 -4.336 1.00 95.75 378 PHE A O 1
ATOM 3066 N N . ASP A 1 379 ? 16.387 -3.691 -2.842 1.00 95.31 379 ASP A N 1
ATOM 3067 C CA . ASP A 1 379 ? 15.194 -4.542 -2.950 1.00 95.31 379 ASP A CA 1
ATOM 3068 C C . ASP A 1 379 ? 14.074 -3.893 -3.787 1.00 95.31 379 ASP A C 1
ATOM 3070 O O . ASP A 1 379 ? 13.153 -4.573 -4.229 1.00 95.31 379 ASP A O 1
ATOM 3074 N N . CYS A 1 380 ? 14.165 -2.587 -4.057 1.00 91.88 380 CYS A N 1
ATOM 3075 C CA . CYS A 1 380 ? 13.208 -1.823 -4.864 1.00 91.88 380 CYS A CA 1
ATOM 3076 C C . CYS A 1 380 ? 13.550 -1.797 -6.368 1.00 91.88 380 CYS A C 1
ATOM 3078 O O . CYS A 1 380 ? 13.144 -0.886 -7.075 1.00 91.88 380 CYS A O 1
ATOM 3080 N N . ILE A 1 381 ? 14.272 -2.800 -6.876 1.00 93.56 381 ILE A N 1
ATOM 3081 C CA . ILE A 1 381 ? 14.588 -2.921 -8.310 1.00 93.56 381 ILE A CA 1
ATOM 3082 C C . ILE A 1 381 ? 13.475 -3.674 -9.059 1.00 93.56 381 ILE A C 1
ATOM 3084 O O . ILE A 1 381 ? 12.814 -4.519 -8.441 1.00 93.56 381 ILE A O 1
ATOM 3088 N N . PRO A 1 382 ? 13.299 -3.469 -10.379 1.00 91.94 382 PRO A N 1
ATOM 3089 C CA . PRO A 1 382 ? 12.255 -4.143 -11.141 1.00 91.94 382 PRO A CA 1
ATOM 3090 C C . PRO A 1 382 ? 12.354 -5.668 -11.053 1.00 91.94 382 PRO A C 1
ATOM 3092 O O . PRO A 1 382 ? 13.403 -6.268 -11.297 1.00 91.94 382 PRO A O 1
ATOM 3095 N N . GLN A 1 383 ? 11.231 -6.304 -10.724 1.00 92.81 383 GLN A N 1
ATOM 3096 C CA . GLN A 1 383 ? 11.140 -7.759 -10.550 1.00 92.81 383 GLN A CA 1
ATOM 3097 C C . GLN A 1 383 ? 10.560 -8.483 -11.774 1.00 92.81 383 GLN A C 1
ATOM 3099 O O . GLN A 1 383 ? 10.589 -9.711 -11.844 1.00 92.81 383 GLN A O 1
ATOM 3104 N N . GLU A 1 384 ? 10.035 -7.732 -12.741 1.00 88.88 384 GLU A N 1
ATOM 3105 C CA . GLU A 1 384 ? 9.389 -8.237 -13.954 1.00 88.88 384 GLU A CA 1
ATOM 3106 C C . GLU A 1 384 ? 10.385 -8.936 -14.897 1.00 88.88 384 GLU A C 1
ATOM 3108 O O . GLU A 1 384 ? 11.600 -8.880 -14.710 1.00 88.88 384 GLU A O 1
ATOM 3113 N N . GLN A 1 385 ? 9.881 -9.646 -15.912 1.00 89.31 385 GLN A N 1
ATOM 3114 C CA . GLN A 1 385 ? 10.738 -10.292 -16.908 1.00 89.31 385 GLN A CA 1
ATOM 3115 C C . GLN A 1 385 ? 11.411 -9.236 -17.799 1.00 89.31 385 GLN A C 1
ATOM 3117 O O . GLN A 1 385 ? 10.724 -8.446 -18.440 1.00 89.31 385 GLN A O 1
ATOM 3122 N N . GLY A 1 386 ? 12.741 -9.269 -17.911 1.00 89.25 386 GLY A N 1
ATOM 3123 C CA . GLY A 1 386 ? 13.474 -8.297 -18.723 1.00 89.25 386 GLY A CA 1
ATOM 3124 C C . GLY A 1 386 ? 14.988 -8.307 -18.522 1.00 89.25 386 GLY A C 1
ATOM 3125 O O . GLY A 1 386 ? 15.512 -8.987 -17.635 1.00 89.25 386 GLY A O 1
ATOM 3126 N N . LYS A 1 387 ? 15.689 -7.545 -19.372 1.00 91.81 387 LYS A N 1
ATOM 3127 C CA . LYS A 1 387 ? 17.112 -7.210 -19.217 1.00 91.81 387 LYS A CA 1
ATOM 3128 C C . LYS A 1 387 ? 17.214 -5.824 -18.580 1.00 91.81 387 LYS A C 1
ATOM 3130 O O . LYS A 1 387 ? 16.680 -4.872 -19.141 1.00 91.81 387 LYS A O 1
ATOM 3135 N N . THR A 1 388 ? 17.943 -5.714 -17.476 1.00 94.50 388 THR A N 1
ATOM 3136 C CA . THR A 1 388 ? 18.309 -4.433 -16.856 1.00 94.50 388 THR A CA 1
ATOM 3137 C C . THR A 1 388 ? 19.778 -4.150 -17.133 1.00 94.50 388 THR A C 1
ATOM 3139 O O . THR A 1 388 ? 20.624 -5.037 -16.976 1.00 94.50 388 THR A O 1
ATOM 3142 N N . ILE A 1 389 ? 20.066 -2.928 -17.556 1.00 94.75 389 ILE A N 1
ATOM 3143 C CA . ILE A 1 389 ? 21.406 -2.396 -17.771 1.00 94.75 389 ILE A CA 1
ATOM 3144 C C . ILE A 1 389 ? 21.748 -1.549 -16.555 1.00 94.75 389 ILE A C 1
ATOM 3146 O O . ILE A 1 389 ? 20.930 -0.756 -16.110 1.00 94.75 389 ILE A O 1
ATOM 3150 N N . TRP A 1 390 ? 22.944 -1.737 -16.025 1.00 96.00 390 TRP A N 1
ATOM 3151 C CA . TRP A 1 390 ? 23.463 -0.994 -14.890 1.00 96.00 390 TRP A CA 1
ATOM 3152 C C . TRP A 1 390 ? 24.714 -0.262 -15.340 1.00 96.00 390 TRP A C 1
ATOM 3154 O O . TRP A 1 390 ? 25.697 -0.912 -15.707 1.00 96.00 390 TRP A O 1
ATOM 3164 N N . VAL A 1 391 ? 24.680 1.063 -15.323 1.00 94.88 391 VAL A N 1
ATOM 3165 C CA . VAL A 1 391 ? 25.811 1.923 -15.667 1.00 94.88 391 VAL A CA 1
ATOM 3166 C C . VAL A 1 391 ? 26.348 2.527 -14.381 1.00 94.88 391 VAL A C 1
ATOM 3168 O O . VAL A 1 391 ? 25.598 2.999 -13.543 1.00 94.88 391 VAL A O 1
ATOM 3171 N N . MET A 1 392 ? 27.657 2.450 -14.189 1.00 95.31 392 MET A N 1
ATOM 3172 C CA . MET A 1 392 ? 28.347 3.062 -13.064 1.00 95.31 392 MET A CA 1
ATOM 3173 C C . MET A 1 392 ? 29.203 4.202 -13.576 1.00 95.31 392 MET A C 1
ATOM 3175 O O . MET A 1 392 ? 30.138 3.958 -14.348 1.00 95.31 392 MET A O 1
ATOM 3179 N N . THR A 1 393 ? 28.929 5.405 -13.094 1.00 94.62 393 THR A N 1
ATOM 3180 C CA . THR A 1 393 ? 29.726 6.597 -13.381 1.00 94.62 393 THR A CA 1
ATOM 3181 C C . THR A 1 393 ? 30.786 6.772 -12.299 1.00 94.62 393 THR A C 1
ATOM 3183 O O . THR A 1 393 ? 30.510 6.675 -11.102 1.00 94.62 393 THR A O 1
ATOM 3186 N N . LEU A 1 394 ? 32.036 6.959 -12.731 1.00 93.31 394 LEU A N 1
ATOM 3187 C CA . LEU A 1 394 ? 33.225 6.965 -11.883 1.00 93.31 394 LEU A CA 1
ATOM 3188 C C . LEU A 1 394 ? 33.929 8.325 -11.949 1.00 93.31 394 LEU A C 1
ATOM 3190 O O . LEU A 1 394 ? 34.664 8.599 -12.904 1.00 93.31 394 LEU A O 1
ATOM 3194 N N . ALA A 1 395 ? 33.799 9.132 -10.897 1.00 90.44 395 ALA A N 1
ATOM 3195 C CA . ALA A 1 395 ? 34.594 10.348 -10.746 1.00 90.44 395 ALA A CA 1
ATOM 3196 C C . ALA A 1 395 ? 36.074 10.009 -10.487 1.00 90.44 395 ALA A C 1
ATOM 3198 O O . ALA A 1 395 ? 36.404 9.003 -9.857 1.00 90.44 395 ALA A O 1
ATOM 3199 N N . GLU A 1 396 ? 37.005 10.822 -10.998 1.00 88.25 396 GLU A N 1
ATOM 3200 C CA . GLU A 1 396 ? 38.437 10.499 -10.927 1.00 88.25 396 GLU A CA 1
ATOM 3201 C C . GLU A 1 396 ? 38.984 10.513 -9.490 1.00 88.25 396 GLU A C 1
ATOM 3203 O O . GLU A 1 396 ? 39.829 9.676 -9.158 1.00 88.25 396 GLU A O 1
ATOM 3208 N N . GLU A 1 397 ? 38.482 11.417 -8.647 1.00 89.38 397 GLU A N 1
ATOM 3209 C CA . GLU A 1 397 ? 38.960 11.632 -7.276 1.00 89.38 397 GLU A CA 1
ATOM 3210 C C . GLU A 1 397 ? 38.383 10.626 -6.275 1.00 89.38 397 GLU A C 1
ATOM 3212 O O . GLU A 1 397 ? 39.103 10.144 -5.396 1.00 89.38 397 GLU A O 1
ATOM 3217 N N . THR A 1 398 ? 37.118 10.244 -6.453 1.00 91.94 398 THR A N 1
ATOM 3218 C CA . THR A 1 398 ? 36.384 9.329 -5.567 1.00 91.94 398 THR A CA 1
ATOM 3219 C C . THR A 1 398 ? 36.269 7.909 -6.134 1.00 91.94 398 THR A C 1
ATOM 3221 O O . THR A 1 398 ? 35.600 7.059 -5.552 1.00 91.94 398 THR A O 1
ATOM 3224 N N . ARG A 1 399 ? 36.992 7.588 -7.220 1.00 93.94 399 ARG A N 1
ATOM 3225 C CA . ARG A 1 399 ? 36.988 6.260 -7.861 1.00 93.94 399 ARG A CA 1
ATOM 3226 C C . ARG A 1 399 ? 37.296 5.126 -6.861 1.00 93.94 399 ARG A C 1
ATOM 3228 O O . ARG A 1 399 ? 38.396 5.090 -6.290 1.00 93.94 399 ARG A O 1
ATOM 3235 N N . PRO A 1 400 ? 36.420 4.113 -6.734 1.00 95.31 400 PRO A N 1
ATOM 3236 C CA . PRO A 1 400 ? 36.715 2.934 -5.928 1.00 95.31 400 PRO A CA 1
ATOM 3237 C C . PRO A 1 400 ? 37.850 2.088 -6.516 1.00 95.31 400 PRO A C 1
ATOM 3239 O O . PRO A 1 400 ? 37.930 1.872 -7.726 1.00 95.31 400 PRO A O 1
ATOM 3242 N N . GLU A 1 401 ? 38.694 1.508 -5.657 1.00 95.25 401 GLU A N 1
ATOM 3243 C CA . GLU A 1 401 ? 39.707 0.532 -6.090 1.00 95.25 401 GLU A CA 1
ATOM 3244 C C . GLU A 1 401 ? 39.079 -0.787 -6.569 1.00 95.25 401 GLU A C 1
ATOM 3246 O O . GLU A 1 401 ? 39.641 -1.488 -7.416 1.00 95.25 401 GLU A O 1
ATOM 3251 N N . LYS A 1 402 ? 37.928 -1.152 -5.996 1.00 96.75 402 LYS A N 1
ATOM 3252 C CA . LYS A 1 402 ? 37.224 -2.403 -6.263 1.00 96.75 402 LYS A CA 1
ATOM 3253 C C . LYS A 1 402 ? 35.717 -2.207 -6.124 1.00 96.75 402 LYS A C 1
ATOM 3255 O O . LYS A 1 402 ? 35.249 -1.753 -5.083 1.00 96.75 402 LYS A O 1
ATOM 3260 N N . ILE A 1 403 ? 34.979 -2.680 -7.127 1.00 97.31 403 ILE A N 1
ATOM 3261 C CA . ILE A 1 403 ? 33.514 -2.761 -7.130 1.00 97.31 403 ILE A CA 1
ATOM 3262 C C . ILE A 1 403 ? 33.126 -4.234 -7.263 1.00 97.31 403 ILE A C 1
ATOM 3264 O O . ILE A 1 403 ? 33.664 -4.955 -8.105 1.00 97.31 403 ILE A O 1
ATOM 3268 N N . THR A 1 404 ? 32.232 -4.723 -6.411 1.00 97.50 404 THR A N 1
ATOM 3269 C CA . THR A 1 404 ? 31.688 -6.085 -6.493 1.00 97.50 404 THR A CA 1
ATOM 3270 C C . THR A 1 404 ? 30.178 -6.018 -6.622 1.00 97.50 404 THR A C 1
ATOM 3272 O O . THR A 1 404 ? 29.525 -5.438 -5.766 1.00 97.50 404 THR A O 1
ATOM 3275 N N . ILE A 1 405 ? 29.628 -6.639 -7.663 1.00 96.50 405 ILE A N 1
ATOM 3276 C CA . ILE A 1 405 ? 28.188 -6.658 -7.935 1.00 96.50 405 ILE A CA 1
ATOM 3277 C C . ILE A 1 405 ? 27.709 -8.100 -7.953 1.00 96.50 405 ILE A C 1
ATOM 3279 O O . ILE A 1 405 ? 28.354 -8.980 -8.527 1.00 96.50 405 ILE A O 1
ATOM 3283 N N . SER A 1 406 ? 26.571 -8.359 -7.324 1.00 95.81 406 SER A N 1
ATOM 3284 C CA . SER A 1 406 ? 25.899 -9.652 -7.393 1.00 95.81 406 SER A CA 1
ATOM 3285 C C . SER A 1 406 ? 24.387 -9.490 -7.353 1.00 95.81 406 SER A C 1
ATOM 3287 O O . SER A 1 406 ? 23.877 -8.561 -6.737 1.00 95.81 406 SER A O 1
ATOM 3289 N N . VAL A 1 407 ? 23.678 -10.434 -7.970 1.00 95.25 407 VAL A N 1
ATOM 3290 C CA . VAL A 1 407 ? 22.222 -10.559 -7.848 1.00 95.25 407 VAL A CA 1
ATOM 3291 C C . VAL A 1 407 ? 21.910 -11.765 -6.972 1.00 95.25 407 VAL A C 1
ATOM 3293 O O . VAL A 1 407 ? 22.352 -12.889 -7.256 1.00 95.25 407 VAL A O 1
ATOM 3296 N N . LYS A 1 408 ? 21.157 -11.535 -5.896 1.00 94.00 408 LYS A N 1
ATOM 3297 C CA . LYS A 1 408 ? 20.679 -12.584 -4.992 1.00 94.00 408 LYS A CA 1
ATOM 3298 C C . LYS A 1 408 ? 19.221 -12.898 -5.300 1.00 94.00 408 LYS A C 1
ATOM 3300 O O . LYS A 1 408 ? 18.378 -12.024 -5.170 1.00 94.00 408 LYS A O 1
ATOM 3305 N N . GLU A 1 409 ? 18.929 -14.147 -5.650 1.00 93.81 409 GLU A N 1
ATOM 3306 C CA . GLU A 1 409 ? 17.554 -14.659 -5.720 1.00 93.81 409 GLU A CA 1
ATOM 3307 C C . GLU A 1 409 ? 17.147 -15.228 -4.358 1.00 93.81 409 GLU A C 1
ATOM 3309 O O . GLU A 1 409 ? 17.903 -16.007 -3.766 1.00 93.81 409 GLU A O 1
ATOM 3314 N N . SER A 1 410 ? 15.974 -14.842 -3.851 1.00 90.56 410 SER A N 1
ATOM 3315 C CA . SER A 1 410 ? 15.581 -15.143 -2.467 1.00 90.56 410 SER A CA 1
ATOM 3316 C C . SER A 1 410 ? 14.220 -15.831 -2.310 1.00 90.56 410 SER A C 1
ATOM 3318 O O . SER A 1 410 ? 14.123 -16.800 -1.552 1.00 90.56 410 SER A O 1
ATOM 3320 N N . LEU A 1 411 ? 13.173 -15.364 -2.996 1.00 90.00 411 LEU A N 1
ATOM 3321 C CA . LEU A 1 411 ? 11.781 -15.782 -2.767 1.00 90.00 411 LEU A CA 1
ATOM 3322 C C . LEU A 1 411 ? 11.054 -16.045 -4.092 1.00 90.00 411 LEU A C 1
ATOM 3324 O O . LEU A 1 411 ? 11.342 -15.364 -5.067 1.00 90.00 411 LEU A O 1
ATOM 3328 N N . PRO A 1 412 ? 10.086 -16.974 -4.168 1.00 88.25 412 PRO A N 1
ATOM 3329 C CA . PRO A 1 412 ? 9.243 -17.098 -5.353 1.00 88.25 412 PRO A CA 1
ATOM 3330 C C . PRO A 1 412 ? 8.311 -15.889 -5.497 1.00 88.25 412 PRO A C 1
ATOM 3332 O O . PRO A 1 412 ? 7.682 -15.488 -4.523 1.00 88.25 412 PRO A O 1
ATOM 3335 N N . LEU A 1 413 ? 8.188 -15.369 -6.718 1.00 85.62 413 LEU A N 1
ATOM 3336 C CA . LEU A 1 413 ? 7.226 -14.324 -7.076 1.00 85.62 413 LEU A CA 1
ATOM 3337 C C . LEU A 1 413 ? 5.986 -14.916 -7.738 1.00 85.62 413 LEU A C 1
ATOM 3339 O O . LEU A 1 413 ? 6.012 -16.014 -8.309 1.00 85.62 413 LEU A O 1
ATOM 3343 N N . GLN A 1 414 ? 4.900 -14.153 -7.707 1.00 76.44 414 GLN A N 1
ATOM 3344 C CA . GLN A 1 414 ? 3.735 -14.457 -8.517 1.00 76.44 414 GLN A CA 1
ATOM 3345 C C . GLN A 1 414 ? 4.036 -14.235 -9.996 1.00 76.44 414 GLN A C 1
ATOM 3347 O O . GLN A 1 414 ? 4.460 -13.160 -10.393 1.00 76.44 414 GLN A O 1
ATOM 3352 N N . THR A 1 415 ? 3.795 -15.249 -10.824 1.00 75.31 415 THR A N 1
ATOM 3353 C CA . THR A 1 415 ? 4.041 -15.143 -12.265 1.00 75.31 415 THR A CA 1
ATOM 3354 C C . THR A 1 415 ? 3.035 -14.195 -12.912 1.00 75.31 415 THR A C 1
ATOM 3356 O O . THR A 1 415 ? 1.834 -14.449 -12.841 1.00 75.31 415 THR A O 1
ATOM 3359 N N . LEU A 1 416 ? 3.544 -13.150 -13.567 1.00 84.75 416 LEU A N 1
ATOM 3360 C CA . LEU A 1 416 ? 2.760 -12.231 -14.386 1.00 84.75 416 LEU A CA 1
ATOM 3361 C C . LEU A 1 416 ? 2.546 -12.797 -15.795 1.00 84.75 416 LEU A C 1
ATOM 3363 O O . LEU A 1 416 ? 3.466 -13.337 -16.416 1.00 84.75 416 LEU A O 1
ATOM 3367 N N . ARG A 1 417 ? 1.333 -12.641 -16.323 1.00 85.56 417 ARG A N 1
ATOM 3368 C CA . ARG A 1 417 ? 1.012 -12.840 -17.736 1.00 85.56 417 ARG A CA 1
ATOM 3369 C C . ARG A 1 417 ? 1.040 -11.484 -18.435 1.00 85.56 417 ARG A C 1
ATOM 3371 O O . ARG A 1 417 ? 0.051 -10.760 -18.423 1.00 85.56 417 ARG A O 1
ATOM 3378 N N . MET A 1 418 ? 2.178 -11.170 -19.039 1.00 84.81 418 MET A N 1
ATOM 3379 C CA . MET A 1 418 ? 2.366 -9.944 -19.819 1.00 84.81 418 MET A CA 1
ATOM 3380 C C . MET A 1 418 ? 1.686 -10.048 -21.195 1.00 84.81 418 MET A C 1
ATOM 3382 O O . MET A 1 418 ? 1.572 -11.147 -21.749 1.00 84.81 418 MET A O 1
ATOM 3386 N N . GLY A 1 419 ? 1.247 -8.915 -21.745 1.00 79.56 419 GLY A N 1
ATOM 3387 C CA . GLY A 1 419 ? 0.641 -8.805 -23.076 1.00 79.56 419 GLY A CA 1
ATOM 3388 C C . GLY A 1 419 ? 0.011 -7.429 -23.319 1.00 79.56 419 GLY A C 1
ATOM 3389 O O . GLY A 1 419 ? -0.142 -6.664 -22.375 1.00 79.56 419 GLY A O 1
ATOM 3390 N N . GLU A 1 420 ? -0.367 -7.149 -24.571 1.00 75.81 420 GLU A N 1
ATOM 3391 C CA . GLU A 1 420 ? -1.035 -5.901 -25.009 1.00 75.81 420 GLU A CA 1
ATOM 3392 C C . GLU A 1 420 ? -2.457 -5.723 -24.469 1.00 75.81 420 GLU A C 1
ATOM 3394 O O . GLU A 1 420 ? -3.045 -4.663 -24.593 1.00 75.81 420 GLU A O 1
ATOM 3399 N N . GLN A 1 421 ? -3.070 -6.771 -23.921 1.00 75.06 421 GLN A N 1
ATOM 3400 C CA . GLN A 1 421 ? -4.414 -6.648 -23.367 1.00 75.06 421 GLN A CA 1
ATOM 3401 C C . GLN A 1 421 ? -4.340 -6.054 -21.961 1.00 75.06 421 GLN A C 1
ATOM 3403 O O . GLN A 1 421 ? -3.596 -6.562 -21.117 1.00 75.06 421 GLN A O 1
ATOM 3408 N N . LEU A 1 422 ? -5.182 -5.058 -21.677 1.00 80.19 422 LEU A N 1
ATOM 3409 C CA . LEU A 1 422 ? -5.396 -4.584 -20.311 1.00 80.19 422 LEU A CA 1
ATOM 3410 C C . LEU A 1 422 ? -5.891 -5.730 -19.409 1.00 80.19 422 LEU A C 1
ATOM 3412 O O . LEU A 1 422 ? -6.622 -6.633 -19.832 1.00 80.19 422 LEU A O 1
ATOM 3416 N N . GLY A 1 423 ? -5.471 -5.695 -18.150 1.00 82.19 423 GLY A N 1
ATOM 3417 C CA . GLY A 1 423 ? -6.070 -6.452 -17.059 1.00 82.19 423 GLY A CA 1
ATOM 3418 C C . GLY A 1 423 ? -7.018 -5.577 -16.245 1.00 82.19 423 GLY A C 1
ATOM 3419 O O . GLY A 1 423 ? -7.122 -4.370 -16.459 1.00 82.19 423 GLY A O 1
ATOM 3420 N N . VAL A 1 424 ? -7.704 -6.189 -15.284 1.00 81.75 424 VAL A N 1
ATOM 3421 C CA . VAL A 1 424 ? -8.573 -5.477 -14.340 1.00 81.75 424 VAL A CA 1
ATOM 3422 C C . VAL A 1 424 ? -8.080 -5.709 -12.921 1.00 81.75 424 VAL A C 1
ATOM 3424 O O . VAL A 1 424 ? -7.876 -6.852 -12.522 1.00 81.75 424 VAL A O 1
ATOM 3427 N N . LEU A 1 425 ? -7.937 -4.645 -12.139 1.00 86.12 425 LEU A N 1
ATOM 3428 C CA . LEU A 1 425 ? -7.702 -4.706 -10.702 1.00 86.12 425 LEU A CA 1
ATOM 3429 C C . LEU A 1 425 ? -8.958 -4.231 -9.968 1.00 86.12 425 LEU A C 1
ATOM 3431 O O . LEU A 1 425 ? -9.316 -3.061 -10.036 1.00 86.12 425 LEU A O 1
ATOM 3435 N N . ARG A 1 426 ? -9.631 -5.140 -9.260 1.00 84.31 426 ARG A N 1
ATOM 3436 C CA . ARG A 1 426 ? -10.769 -4.828 -8.388 1.00 84.31 426 ARG A CA 1
ATOM 3437 C C . ARG A 1 426 ? -10.316 -4.798 -6.932 1.00 84.31 426 ARG A C 1
ATOM 3439 O O . ARG A 1 426 ? -9.854 -5.816 -6.422 1.00 84.31 426 ARG A O 1
ATOM 3446 N N . ILE A 1 427 ? -10.479 -3.668 -6.257 1.00 85.19 427 ILE A N 1
ATOM 3447 C CA . ILE A 1 427 ? -10.127 -3.464 -4.851 1.00 85.19 427 ILE A CA 1
ATOM 3448 C C . ILE A 1 427 ? -11.398 -3.493 -4.007 1.00 85.19 427 ILE A C 1
ATOM 3450 O O . ILE A 1 427 ? -12.286 -2.657 -4.159 1.00 85.19 427 ILE A O 1
ATOM 3454 N N . VAL A 1 428 ? -11.466 -4.466 -3.103 1.00 81.38 428 VAL A N 1
ATOM 3455 C CA . VAL A 1 428 ? -12.634 -4.772 -2.273 1.00 81.38 428 VAL A CA 1
ATOM 3456 C C . VAL A 1 428 ? -12.382 -4.355 -0.831 1.00 81.38 428 VAL A C 1
ATOM 3458 O O . VAL A 1 428 ? -11.341 -4.680 -0.252 1.00 81.38 428 VAL A O 1
ATOM 3461 N N . GLY A 1 429 ? -13.389 -3.731 -0.218 1.00 73.81 429 GLY A N 1
ATOM 3462 C CA . GLY A 1 429 ? -13.426 -3.478 1.223 1.00 73.81 429 GLY A CA 1
ATOM 3463 C C . GLY A 1 429 ? -12.658 -2.244 1.694 1.00 73.81 429 GLY A C 1
ATOM 3464 O O . GLY A 1 429 ? -12.386 -2.163 2.889 1.00 73.81 429 GLY A O 1
ATOM 3465 N N . ALA A 1 430 ? -12.317 -1.313 0.799 1.00 80.75 430 ALA A N 1
ATOM 3466 C CA . ALA A 1 430 ? -11.843 0.021 1.165 1.00 80.75 430 ALA A CA 1
A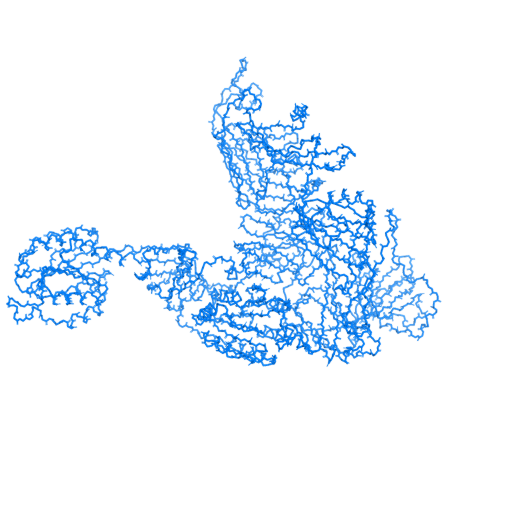TOM 3467 C C . ALA A 1 430 ? -13.004 0.816 1.800 1.00 80.75 430 ALA A C 1
ATOM 3469 O O . ALA A 1 430 ? -14.006 1.079 1.142 1.00 80.75 430 ALA A O 1
ATOM 3470 N N . SER A 1 431 ? -12.917 1.118 3.098 1.00 67.00 431 SER A N 1
ATOM 3471 C CA . SER A 1 431 ? -14.041 1.635 3.892 1.00 67.00 431 SER A CA 1
ATOM 3472 C C . SER A 1 431 ? -14.279 3.138 3.738 1.00 67.00 431 SER A C 1
ATOM 3474 O O . SER A 1 431 ? -15.430 3.572 3.736 1.00 67.00 431 SER A O 1
ATOM 3476 N N . VAL A 1 432 ? -13.202 3.925 3.668 1.00 68.50 432 VAL A N 1
ATOM 3477 C CA . VAL A 1 432 ? -13.201 5.396 3.639 1.00 68.50 432 VAL A CA 1
ATOM 3478 C C . VAL A 1 432 ? -11.942 5.877 2.910 1.00 68.50 432 VAL A C 1
ATOM 3480 O O . VAL A 1 432 ? -10.916 5.197 2.946 1.00 68.50 432 VAL A O 1
ATOM 3483 N N . GLY A 1 433 ? -12.001 7.055 2.295 1.00 71.44 433 GLY A N 1
ATOM 3484 C CA . GLY A 1 433 ? -10.859 7.669 1.622 1.00 71.44 433 GLY A CA 1
ATOM 3485 C C . GLY A 1 433 ? -10.795 7.358 0.130 1.00 71.44 433 GLY A C 1
ATOM 3486 O O . GLY A 1 433 ? -11.543 6.528 -0.391 1.00 71.44 433 GLY A O 1
ATOM 3487 N N . GLU A 1 434 ? -9.907 8.074 -0.542 1.00 82.19 434 GLU A N 1
ATOM 3488 C CA . GLU A 1 434 ? -9.595 7.893 -1.952 1.00 82.19 434 GLU A CA 1
ATOM 3489 C C . GLU A 1 434 ? -8.666 6.689 -2.123 1.00 82.19 434 GLU A C 1
ATOM 3491 O O . GLU A 1 434 ? -7.805 6.433 -1.277 1.00 82.19 434 GLU A O 1
ATOM 3496 N N . VAL A 1 435 ? -8.872 5.931 -3.199 1.00 89.06 435 VAL A N 1
ATOM 3497 C CA . VAL A 1 435 ? -8.011 4.813 -3.587 1.00 89.06 435 VAL A CA 1
ATOM 3498 C C . VAL A 1 435 ? -7.401 5.136 -4.940 1.00 89.06 435 VAL A C 1
ATOM 3500 O O . VAL A 1 435 ? -8.130 5.371 -5.902 1.00 89.06 435 VAL A O 1
ATOM 3503 N N . SER A 1 436 ? -6.078 5.095 -5.011 1.00 91.06 436 SER A N 1
ATOM 3504 C CA . SER A 1 436 ? -5.292 5.274 -6.228 1.00 91.06 436 SER A CA 1
ATOM 3505 C C . SER A 1 436 ? -4.382 4.067 -6.450 1.00 91.06 436 SER A C 1
ATOM 3507 O O . SER A 1 436 ? -4.204 3.213 -5.571 1.00 91.06 436 SER A O 1
ATOM 3509 N N . VAL A 1 437 ? -3.842 3.960 -7.661 1.00 92.75 437 VAL A N 1
ATOM 3510 C CA . VAL A 1 437 ? -2.880 2.920 -8.020 1.00 92.75 437 VAL A CA 1
ATOM 3511 C C . VAL A 1 437 ? -1.747 3.529 -8.820 1.00 92.75 437 VAL A C 1
ATOM 3513 O O . VAL A 1 437 ? -1.993 4.353 -9.685 1.00 92.75 437 VAL A O 1
ATOM 3516 N N . GLU A 1 438 ? -0.525 3.079 -8.581 1.00 93.38 438 GLU A N 1
ATOM 3517 C CA . GLU A 1 438 ? 0.657 3.512 -9.327 1.00 93.38 438 GLU A CA 1
ATOM 3518 C C . GLU A 1 438 ? 1.474 2.291 -9.772 1.00 93.38 438 GLU A C 1
ATOM 3520 O O . GLU A 1 438 ? 1.400 1.231 -9.141 1.00 93.38 438 GLU A O 1
ATOM 3525 N N . PRO A 1 439 ? 2.239 2.358 -10.870 1.00 93.31 439 PRO A N 1
ATOM 3526 C CA . PRO A 1 439 ? 3.116 1.258 -11.246 1.00 93.31 439 PRO A CA 1
ATOM 3527 C C . PRO A 1 439 ? 4.184 1.029 -10.167 1.00 93.31 439 PRO A C 1
ATOM 3529 O O . PRO A 1 439 ? 4.934 1.944 -9.831 1.00 93.31 439 PRO A O 1
ATOM 3532 N N . SER A 1 440 ? 4.313 -0.204 -9.660 1.00 92.31 440 SER A N 1
ATOM 3533 C CA . SER A 1 440 ? 5.384 -0.527 -8.707 1.00 92.31 440 SER A CA 1
ATOM 3534 C C . SER A 1 440 ? 6.757 -0.237 -9.321 1.00 92.31 440 SER A C 1
ATOM 3536 O O . SER A 1 440 ? 6.935 -0.352 -10.537 1.00 92.31 440 SER A O 1
ATOM 3538 N N . PHE A 1 441 ? 7.754 0.042 -8.474 1.00 91.38 441 PHE A N 1
ATOM 3539 C CA . PHE A 1 441 ? 9.131 0.367 -8.894 1.00 91.38 441 PHE A CA 1
ATOM 3540 C C . PHE A 1 441 ? 9.249 1.648 -9.734 1.00 91.38 441 PHE A C 1
ATOM 3542 O O . PHE A 1 441 ? 10.251 1.802 -10.429 1.00 91.38 441 PHE A O 1
ATOM 3549 N N . GLU A 1 442 ? 8.235 2.521 -9.707 1.00 89.81 442 GLU A N 1
ATOM 3550 C CA . GLU A 1 442 ? 8.200 3.759 -10.499 1.00 89.81 442 GLU A CA 1
ATOM 3551 C C . GLU A 1 442 ? 8.323 3.467 -12.012 1.00 89.81 442 GLU A C 1
ATOM 3553 O O . GLU A 1 442 ? 9.052 4.123 -12.754 1.00 89.81 442 GLU A O 1
ATOM 3558 N N . MET A 1 443 ? 7.634 2.418 -12.492 1.00 91.12 443 MET A N 1
ATOM 3559 C CA . MET A 1 443 ? 7.624 2.073 -13.921 1.00 91.12 443 MET A CA 1
ATOM 3560 C C . MET A 1 443 ? 6.920 3.131 -14.766 1.00 91.12 443 MET A C 1
ATOM 3562 O O . MET A 1 443 ? 5.721 3.360 -14.623 1.00 91.12 443 MET A O 1
ATOM 3566 N N . GLY A 1 444 ? 7.627 3.644 -15.771 1.00 91.69 444 GLY A N 1
ATOM 3567 C CA . GLY A 1 444 ? 7.019 4.327 -16.904 1.00 91.69 444 GLY A CA 1
ATOM 3568 C C . GLY A 1 444 ? 6.222 3.346 -17.765 1.00 91.69 444 GLY A C 1
ATOM 3569 O O . GLY A 1 444 ? 6.689 2.250 -18.093 1.00 91.69 444 GLY A O 1
ATOM 3570 N N . ILE A 1 445 ? 5.010 3.741 -18.146 1.00 90.06 445 ILE A N 1
ATOM 3571 C CA . ILE A 1 445 ? 4.081 2.938 -18.943 1.00 90.06 445 ILE A CA 1
ATOM 3572 C C . ILE A 1 445 ? 3.667 3.733 -20.176 1.00 90.06 445 ILE A C 1
ATOM 3574 O O . ILE A 1 445 ? 3.205 4.863 -20.070 1.00 90.06 445 ILE A O 1
ATOM 3578 N N . HIS A 1 446 ? 3.760 3.102 -21.342 1.00 86.94 446 HIS A N 1
ATOM 3579 C CA . HIS A 1 446 ? 3.146 3.587 -22.570 1.00 86.94 446 HIS A CA 1
ATOM 3580 C C . HIS A 1 446 ? 2.283 2.480 -23.166 1.00 86.94 446 HIS A C 1
ATOM 3582 O O . HIS A 1 446 ? 2.789 1.400 -23.468 1.00 86.94 446 HIS A O 1
ATOM 3588 N N . HIS A 1 447 ? 0.985 2.728 -23.313 1.00 82.25 447 HIS A N 1
ATOM 3589 C CA . HIS A 1 447 ? 0.041 1.761 -23.861 1.00 82.25 447 HIS A CA 1
ATOM 3590 C C . HIS A 1 447 ? -1.112 2.508 -24.555 1.00 82.25 447 HIS A C 1
ATOM 3592 O O . HIS A 1 447 ? -1.664 3.425 -23.949 1.00 82.25 447 HIS A O 1
ATOM 3598 N N . PRO A 1 448 ? -1.519 2.122 -25.779 1.00 68.12 448 PRO A N 1
ATOM 3599 C CA . PRO A 1 448 ? -2.494 2.875 -26.581 1.00 68.12 448 PRO A CA 1
ATOM 3600 C C . PRO A 1 448 ? -3.855 3.044 -25.884 1.00 68.12 448 PRO A C 1
ATOM 3602 O O . PRO A 1 448 ? -4.437 4.127 -25.904 1.00 68.12 448 PRO A O 1
ATOM 3605 N N . ASP A 1 449 ? -4.326 1.995 -25.205 1.00 67.44 449 ASP A N 1
ATOM 3606 C CA . ASP A 1 449 ? -5.606 2.001 -24.478 1.00 67.44 449 ASP A CA 1
ATOM 3607 C C . ASP A 1 449 ? -5.528 2.449 -23.004 1.00 67.44 449 ASP A C 1
ATOM 3609 O O . ASP A 1 449 ? -6.535 2.393 -22.296 1.00 67.44 449 ASP A O 1
ATOM 3613 N N . PHE A 1 450 ? -4.361 2.871 -22.505 1.00 73.81 450 PHE A N 1
ATOM 3614 C CA . PHE A 1 450 ? -4.191 3.315 -21.116 1.00 73.81 450 PHE A CA 1
ATOM 3615 C C . PHE A 1 450 ? -3.803 4.791 -21.087 1.00 73.81 450 PHE A C 1
ATOM 3617 O O . PHE A 1 450 ? -2.692 5.157 -21.460 1.00 73.81 450 PHE A O 1
ATOM 3624 N N . GLN A 1 451 ? -4.731 5.637 -20.641 1.00 56.19 451 GLN A N 1
ATOM 3625 C CA . GLN A 1 451 ? -4.505 7.082 -20.550 1.00 56.19 451 GLN A CA 1
ATOM 3626 C C . GLN A 1 451 ? -4.368 7.583 -19.112 1.00 56.19 451 GLN A C 1
ATOM 3628 O O . GLN A 1 451 ? -3.690 8.585 -18.906 1.00 56.19 451 GLN A O 1
ATOM 3633 N N . ARG A 1 452 ? -5.016 6.930 -18.132 1.00 62.16 452 ARG A N 1
ATOM 3634 C CA . ARG A 1 452 ? -4.978 7.296 -16.706 1.00 62.16 452 ARG A CA 1
ATOM 3635 C C . ARG A 1 452 ? -5.235 6.085 -15.805 1.00 62.16 452 ARG A C 1
ATOM 3637 O O . ARG A 1 452 ? -5.929 5.146 -16.186 1.00 62.16 452 ARG A O 1
ATOM 3644 N N . ASP A 1 453 ? -4.729 6.172 -14.590 1.00 65.88 453 ASP A N 1
ATOM 3645 C CA . ASP A 1 453 ? -4.782 5.242 -13.461 1.00 65.88 453 ASP A CA 1
ATOM 3646 C C . ASP A 1 453 ? -5.961 5.513 -12.505 1.00 65.88 453 ASP A C 1
ATOM 3648 O O . ASP A 1 453 ? -5.844 5.360 -11.291 1.00 65.88 453 ASP A O 1
ATOM 3652 N N . VAL A 1 454 ? -7.133 5.896 -13.031 1.00 66.19 454 VAL A N 1
ATOM 3653 C CA . VAL A 1 454 ? -8.292 6.235 -12.185 1.00 66.19 454 VAL A CA 1
ATOM 3654 C C . VAL A 1 454 ? -9.293 5.086 -12.073 1.00 66.19 454 VAL A C 1
ATOM 3656 O O . VAL A 1 454 ? -9.668 4.471 -13.074 1.00 66.19 454 VAL A O 1
ATOM 3659 N N . GLY A 1 455 ? -9.733 4.802 -10.847 1.00 75.19 455 GLY A N 1
ATOM 3660 C CA . GLY A 1 455 ? -10.633 3.694 -10.531 1.00 75.19 455 GLY A CA 1
ATOM 3661 C C . GLY A 1 455 ? -12.109 4.067 -10.640 1.00 75.19 455 GLY A C 1
ATOM 3662 O O . GLY A 1 455 ? -12.547 5.074 -10.088 1.00 75.19 455 GLY A O 1
ATOM 3663 N N . ASP A 1 456 ? -12.895 3.220 -11.303 1.00 78.94 456 ASP A N 1
ATOM 3664 C CA . ASP A 1 456 ? -14.356 3.311 -11.311 1.00 78.94 456 ASP A CA 1
ATOM 3665 C C . ASP A 1 456 ? -14.939 2.625 -10.068 1.00 78.94 456 ASP A C 1
ATOM 3667 O O . ASP A 1 456 ? -14.507 1.536 -9.685 1.00 78.94 456 ASP A O 1
ATOM 3671 N N . LEU A 1 457 ? -15.975 3.205 -9.466 1.00 81.19 457 LEU A N 1
ATOM 3672 C CA . LEU A 1 457 ? -16.725 2.570 -8.390 1.00 81.19 457 LEU A CA 1
ATOM 3673 C C . LEU A 1 457 ? -17.750 1.581 -8.967 1.00 81.19 457 LEU A C 1
ATOM 3675 O O . LEU A 1 457 ? -18.523 1.898 -9.872 1.00 81.19 457 LEU A O 1
ATOM 3679 N N . SER A 1 458 ? -17.782 0.368 -8.430 1.00 80.56 458 SER A N 1
ATOM 3680 C CA . SER A 1 458 ? -18.796 -0.644 -8.741 1.00 80.56 458 SER A CA 1
ATOM 3681 C C . SER A 1 458 ? -20.082 -0.444 -7.916 1.00 80.56 458 SER A C 1
ATOM 3683 O O . SER A 1 458 ? -20.070 0.272 -6.910 1.00 80.56 458 SER A O 1
ATOM 3685 N N . PRO A 1 459 ? -21.208 -1.089 -8.281 1.00 75.38 459 PRO A N 1
ATOM 3686 C CA . PRO A 1 459 ? -22.439 -1.057 -7.482 1.00 75.38 459 PRO A CA 1
ATOM 3687 C C . PRO A 1 459 ? -22.268 -1.584 -6.054 1.00 75.38 459 PRO A C 1
ATOM 3689 O O . PRO A 1 459 ? -22.969 -1.146 -5.143 1.00 75.38 459 PRO A O 1
ATOM 3692 N N . GLU A 1 460 ? -21.342 -2.522 -5.855 1.00 74.62 460 GLU A N 1
ATOM 3693 C CA . GLU A 1 460 ? -20.997 -3.089 -4.553 1.00 74.62 460 GLU A CA 1
ATOM 3694 C C . GLU A 1 460 ? -20.124 -2.152 -3.697 1.00 74.62 460 GLU A C 1
ATOM 3696 O O . GLU A 1 460 ? -19.943 -2.417 -2.508 1.00 74.62 460 GLU A O 1
ATOM 3701 N N . GLY A 1 461 ? -19.619 -1.052 -4.272 1.00 77.81 461 GLY A N 1
ATOM 3702 C CA . GLY A 1 461 ? -18.700 -0.115 -3.621 1.00 77.81 461 GLY A CA 1
ATOM 3703 C C . GLY A 1 461 ? -17.219 -0.488 -3.752 1.00 77.81 461 GLY A C 1
ATOM 3704 O O . GLY A 1 461 ? -16.378 0.162 -3.139 1.00 77.81 461 GLY A O 1
ATOM 3705 N N . ASP A 1 462 ? -16.885 -1.512 -4.542 1.00 82.75 462 ASP A N 1
ATOM 3706 C CA . ASP A 1 462 ? -15.497 -1.862 -4.871 1.00 82.75 462 ASP A CA 1
ATOM 3707 C C . ASP A 1 462 ? -14.932 -0.896 -5.918 1.00 82.75 462 ASP A C 1
ATOM 3709 O O . ASP A 1 462 ? -15.659 -0.502 -6.834 1.00 82.75 462 ASP A O 1
ATOM 3713 N N . TYR A 1 463 ? -13.635 -0.596 -5.850 1.00 84.81 463 TYR A N 1
ATOM 3714 C CA . TYR A 1 463 ? -12.935 0.164 -6.889 1.00 84.81 463 TYR A CA 1
ATOM 3715 C C . TYR A 1 463 ? -12.445 -0.769 -8.000 1.00 84.81 463 TYR A C 1
ATOM 3717 O O . TYR A 1 463 ? -11.956 -1.862 -7.721 1.00 84.81 463 TYR A O 1
ATOM 3725 N N . VAL A 1 464 ? -12.555 -0.359 -9.261 1.00 82.75 464 VAL A N 1
ATOM 3726 C CA . VAL A 1 464 ? -12.193 -1.152 -10.442 1.00 82.75 464 VAL A CA 1
ATOM 3727 C C . VAL A 1 464 ? -11.281 -0.334 -11.350 1.00 82.75 464 VAL A C 1
ATOM 3729 O O . VAL A 1 464 ? -11.687 0.692 -11.885 1.00 82.75 464 VAL A O 1
ATOM 3732 N N . PHE A 1 465 ? -10.066 -0.823 -11.567 1.00 85.00 465 PHE A N 1
ATOM 3733 C CA . PHE A 1 465 ? -9.054 -0.201 -12.414 1.00 85.00 465 PHE A CA 1
ATOM 3734 C C . PHE A 1 465 ? -8.778 -1.078 -13.635 1.00 85.00 465 PHE A C 1
ATOM 3736 O O . PHE A 1 465 ? -8.674 -2.299 -13.511 1.00 85.00 465 PHE A O 1
ATOM 3743 N N . TYR A 1 466 ? -8.622 -0.461 -14.803 1.00 80.50 466 TYR A N 1
ATOM 3744 C CA . TYR A 1 466 ? -8.220 -1.132 -16.040 1.00 80.50 466 TYR A CA 1
ATOM 3745 C C . TYR A 1 466 ? -6.767 -0.781 -16.318 1.00 80.50 466 TYR A C 1
ATOM 3747 O O . TYR A 1 466 ? -6.457 0.352 -16.672 1.00 80.50 466 TYR A O 1
ATOM 3755 N N . LEU A 1 467 ? -5.876 -1.740 -16.102 1.00 87.00 467 LEU A N 1
ATOM 3756 C CA . LEU A 1 467 ? -4.448 -1.475 -15.988 1.00 87.00 467 LEU A CA 1
ATOM 3757 C C . LEU A 1 467 ? -3.662 -2.389 -16.931 1.00 87.00 467 LEU A C 1
ATOM 3759 O O . LEU A 1 467 ? -3.975 -3.581 -17.030 1.00 87.00 467 LEU A O 1
ATOM 3763 N N . PRO A 1 468 ? -2.619 -1.880 -17.605 1.00 89.56 468 PRO A N 1
ATOM 3764 C CA . PRO A 1 468 ? -1.654 -2.724 -18.290 1.00 89.56 468 PRO A CA 1
ATOM 3765 C C . PRO A 1 468 ? -1.041 -3.771 -17.351 1.00 89.56 468 PRO A C 1
ATOM 3767 O O . PRO A 1 468 ? -0.878 -3.547 -16.147 1.00 89.56 468 PRO A O 1
ATOM 3770 N N . ALA A 1 469 ? -0.693 -4.932 -17.906 1.00 90.06 469 ALA A N 1
ATOM 3771 C CA . ALA A 1 469 ? -0.118 -6.024 -17.128 1.00 90.06 469 ALA A CA 1
ATOM 3772 C C . ALA A 1 469 ? 1.220 -5.623 -16.481 1.00 90.06 469 ALA A C 1
ATOM 3774 O O . ALA A 1 469 ? 2.083 -5.040 -17.132 1.00 90.06 469 ALA A O 1
ATOM 3775 N N . GLY A 1 470 ? 1.408 -5.959 -15.208 1.00 91.75 470 GLY A N 1
ATOM 3776 C CA . GLY A 1 470 ? 2.568 -5.541 -14.421 1.00 91.75 470 GLY A CA 1
ATOM 3777 C C . GLY A 1 470 ? 2.298 -5.614 -12.922 1.00 91.75 470 GLY A C 1
ATOM 3778 O O . GLY A 1 470 ? 1.216 -6.031 -12.500 1.00 91.75 470 GLY A O 1
ATOM 3779 N N . TYR A 1 471 ? 3.274 -5.208 -12.116 1.00 92.81 471 TYR A N 1
ATOM 3780 C CA . TYR A 1 471 ? 3.046 -4.944 -10.694 1.00 92.81 471 TYR A CA 1
ATOM 3781 C C . TYR A 1 471 ? 2.586 -3.500 -10.471 1.00 92.81 471 TYR A C 1
ATOM 3783 O O . TYR A 1 471 ? 3.088 -2.577 -11.117 1.00 92.81 471 TYR A O 1
ATOM 3791 N N . TRP A 1 472 ? 1.631 -3.339 -9.560 1.00 93.31 472 TRP A N 1
ATOM 3792 C CA . TRP A 1 472 ? 1.017 -2.071 -9.188 1.00 93.31 472 TRP A CA 1
ATOM 3793 C C . TRP A 1 472 ? 0.994 -1.916 -7.672 1.00 93.31 472 TRP A C 1
ATOM 3795 O O . TRP A 1 472 ? 0.731 -2.876 -6.946 1.00 93.31 472 TRP A O 1
ATOM 3805 N N . ASP A 1 473 ? 1.232 -0.709 -7.193 1.00 94.06 473 ASP A N 1
ATOM 3806 C CA . ASP A 1 473 ? 1.036 -0.342 -5.805 1.00 94.06 473 ASP A CA 1
ATOM 3807 C C . ASP A 1 473 ? -0.358 0.257 -5.654 1.00 94.06 473 ASP A C 1
ATOM 3809 O O . ASP A 1 473 ? -0.811 1.033 -6.488 1.00 94.06 473 ASP A O 1
ATOM 3813 N N . VAL A 1 474 ? -1.064 -0.156 -4.608 1.00 93.06 474 VAL A N 1
ATOM 3814 C CA . VAL A 1 474 ? -2.373 0.388 -4.246 1.00 93.06 474 VAL A CA 1
ATOM 3815 C C . VAL A 1 474 ? -2.174 1.335 -3.081 1.00 93.06 474 VAL A C 1
ATOM 3817 O O . VAL A 1 474 ? -1.662 0.905 -2.046 1.00 93.06 474 VAL A O 1
ATOM 3820 N N . GLU A 1 475 ? -2.634 2.571 -3.207 1.00 92.81 475 GLU A N 1
ATOM 3821 C CA . GLU A 1 475 ? -2.630 3.549 -2.128 1.00 92.81 475 GLU A CA 1
ATOM 3822 C C . GLU A 1 475 ? -4.062 3.899 -1.722 1.00 92.81 475 GLU A C 1
ATOM 3824 O O . GLU A 1 475 ? -4.962 4.035 -2.547 1.00 92.81 475 GLU A O 1
ATOM 3829 N N . GLN A 1 476 ? -4.288 3.991 -0.416 1.00 90.88 476 GLN A N 1
ATOM 3830 C CA . GLN A 1 476 ? -5.524 4.481 0.168 1.00 90.88 476 GLN A CA 1
ATOM 3831 C C . GLN A 1 476 ? -5.190 5.656 1.077 1.00 90.88 476 GLN A C 1
ATOM 3833 O O . GLN A 1 476 ? -4.408 5.523 2.025 1.00 90.88 476 GLN A O 1
ATOM 3838 N N . PHE A 1 477 ? -5.816 6.794 0.806 1.00 86.31 477 PHE A N 1
ATOM 3839 C CA . PHE A 1 477 ? -5.567 8.042 1.507 1.00 86.31 477 PHE A CA 1
ATOM 3840 C C . PHE A 1 477 ? -6.867 8.653 2.029 1.00 86.31 477 PHE A C 1
ATOM 3842 O O . PHE A 1 477 ? -7.901 8.666 1.365 1.00 86.31 477 PHE A O 1
ATOM 3849 N N . SER A 1 478 ? -6.806 9.192 3.243 1.00 85.50 478 SER A N 1
ATOM 3850 C CA . SER A 1 478 ? -7.875 9.985 3.840 1.00 85.50 478 SER A CA 1
ATOM 3851 C C . SER A 1 478 ? -7.249 11.165 4.567 1.00 85.50 478 SER A C 1
ATOM 3853 O O . SER A 1 478 ? -6.284 10.993 5.317 1.00 85.50 478 SER A O 1
ATOM 3855 N N . THR A 1 479 ? -7.791 12.366 4.363 1.00 81.56 479 THR A N 1
ATOM 3856 C CA . THR A 1 479 ? -7.282 13.585 4.997 1.00 81.56 479 THR A CA 1
ATOM 3857 C C . THR A 1 479 ? -7.200 13.413 6.518 1.00 81.56 479 THR A C 1
ATOM 3859 O O . THR A 1 479 ? -8.141 12.939 7.152 1.00 81.56 479 THR A O 1
ATOM 3862 N N . GLY A 1 480 ? -6.062 13.793 7.107 1.00 79.88 480 GLY A N 1
ATOM 3863 C CA . GLY A 1 480 ? -5.828 13.708 8.555 1.00 79.88 480 GLY A CA 1
ATOM 3864 C C . GLY A 1 480 ? -5.430 12.323 9.081 1.00 79.88 480 GLY A C 1
ATOM 3865 O O . GLY A 1 480 ? -5.198 12.190 10.279 1.00 79.88 480 GLY A O 1
ATOM 3866 N N . HIS A 1 481 ? -5.307 11.314 8.215 1.00 87.12 481 HIS A N 1
ATOM 3867 C CA . HIS A 1 481 ? -4.934 9.952 8.594 1.00 87.12 481 HIS A CA 1
ATOM 3868 C C . HIS A 1 481 ? -3.659 9.485 7.883 1.00 87.12 481 HIS A C 1
ATOM 3870 O O . HIS A 1 481 ? -3.274 10.019 6.845 1.00 87.12 481 HIS A O 1
ATOM 3876 N N . ALA A 1 482 ? -3.010 8.461 8.444 1.00 90.44 482 ALA A N 1
ATOM 3877 C CA . ALA A 1 482 ? -1.839 7.839 7.832 1.00 90.44 482 ALA A CA 1
ATOM 3878 C C . ALA A 1 482 ? -2.231 7.130 6.520 1.00 90.44 482 ALA A C 1
ATOM 3880 O O . ALA A 1 482 ? -3.131 6.280 6.561 1.00 90.44 482 ALA A O 1
ATOM 3881 N N . PRO A 1 483 ? -1.571 7.423 5.383 1.00 93.12 483 PRO A N 1
ATOM 3882 C CA . PRO A 1 483 ? -1.828 6.717 4.135 1.00 93.12 483 PRO A CA 1
ATOM 3883 C C . PRO A 1 483 ? -1.442 5.241 4.248 1.00 93.12 483 PRO A C 1
ATOM 3885 O O . PRO A 1 483 ? -0.525 4.858 4.988 1.00 93.12 483 PRO A O 1
ATOM 3888 N N . ILE A 1 484 ? -2.163 4.406 3.503 1.00 92.81 484 ILE A N 1
ATOM 3889 C CA . ILE A 1 484 ? -1.968 2.959 3.461 1.00 92.81 484 ILE A CA 1
ATOM 3890 C C . ILE A 1 484 ? -1.543 2.558 2.061 1.00 92.81 484 ILE A C 1
ATOM 3892 O O . ILE A 1 484 ? -2.279 2.793 1.112 1.00 92.81 484 ILE A O 1
ATOM 3896 N N . ARG A 1 485 ? -0.414 1.861 1.948 1.00 94.62 485 ARG A N 1
ATOM 3897 C CA . ARG A 1 485 ? 0.070 1.307 0.684 1.00 94.62 485 ARG A CA 1
ATOM 3898 C C . ARG A 1 485 ? 0.053 -0.214 0.699 1.00 94.62 485 ARG A C 1
ATOM 3900 O O . ARG A 1 485 ? 0.276 -0.854 1.727 1.00 94.62 485 ARG A O 1
ATOM 3907 N N . ALA A 1 486 ? -0.204 -0.830 -0.442 1.00 92.12 486 ALA A N 1
ATOM 3908 C CA . ALA A 1 486 ? 0.001 -2.251 -0.672 1.00 92.12 486 ALA A CA 1
ATOM 3909 C C . ALA A 1 486 ? 0.826 -2.421 -1.941 1.00 92.12 486 ALA A C 1
ATOM 3911 O O . ALA A 1 486 ? 0.361 -2.097 -3.029 1.00 92.12 486 ALA A O 1
ATOM 3912 N N . ARG A 1 487 ? 2.051 -2.917 -1.785 1.00 92.12 487 ARG A N 1
ATOM 3913 C CA . ARG A 1 487 ? 3.050 -2.948 -2.845 1.00 92.12 487 ARG A CA 1
ATOM 3914 C C . ARG A 1 487 ? 2.998 -4.240 -3.649 1.00 92.12 487 ARG A C 1
ATOM 3916 O O . ARG A 1 487 ? 2.732 -5.317 -3.100 1.00 92.12 487 ARG A O 1
ATOM 3923 N N . MET A 1 488 ? 3.360 -4.148 -4.924 1.00 91.75 488 MET A N 1
ATOM 3924 C CA . MET A 1 488 ? 3.497 -5.282 -5.844 1.00 91.75 488 MET A CA 1
ATOM 3925 C C . MET A 1 488 ? 2.211 -6.111 -6.038 1.00 91.75 488 MET A C 1
ATOM 3927 O O . MET A 1 488 ? 2.253 -7.341 -6.128 1.00 91.75 488 MET A O 1
ATOM 3931 N N . VAL A 1 489 ? 1.050 -5.463 -6.136 1.00 90.44 489 VAL A N 1
ATOM 3932 C CA . VAL A 1 489 ? -0.215 -6.107 -6.519 1.00 90.44 489 VAL A CA 1
ATOM 3933 C C . VAL A 1 489 ? -0.166 -6.469 -8.013 1.00 90.44 489 VAL A C 1
ATOM 3935 O O . VAL A 1 489 ? 0.009 -5.593 -8.856 1.00 90.44 489 VAL A O 1
ATOM 3938 N N . PRO A 1 490 ? -0.292 -7.752 -8.396 1.00 89.12 490 PRO A N 1
ATOM 3939 C CA . PRO A 1 490 ? -0.086 -8.163 -9.781 1.00 89.12 490 PRO A CA 1
ATOM 3940 C C . PRO A 1 490 ? -1.340 -7.959 -10.632 1.00 89.12 490 PRO A C 1
ATOM 3942 O O . PRO A 1 490 ? -2.417 -8.449 -10.292 1.00 89.12 490 PRO A O 1
ATOM 3945 N N . VAL A 1 491 ? -1.181 -7.355 -11.804 1.00 88.25 491 VAL A N 1
ATOM 3946 C CA . VAL A 1 491 ? -2.204 -7.272 -12.852 1.00 88.25 491 VAL A CA 1
ATOM 3947 C C . VAL A 1 491 ? -1.762 -8.106 -14.047 1.00 88.25 491 VAL A C 1
ATOM 3949 O O . VAL A 1 491 ? -0.635 -7.989 -14.524 1.00 88.25 491 VAL A O 1
ATOM 3952 N N . ASN A 1 492 ? -2.651 -8.972 -14.528 1.00 85.81 492 ASN A N 1
ATOM 3953 C CA . ASN A 1 492 ? -2.378 -9.892 -15.629 1.00 85.81 492 ASN A CA 1
ATOM 3954 C C . ASN A 1 492 ? -3.189 -9.499 -16.865 1.00 85.81 492 ASN A C 1
ATOM 3956 O O . ASN A 1 492 ? -4.374 -9.186 -16.752 1.00 85.81 492 ASN A O 1
ATOM 3960 N N . ALA A 1 493 ? -2.568 -9.580 -18.042 1.00 83.31 493 ALA A N 1
ATOM 3961 C CA . ALA A 1 493 ? -3.218 -9.264 -19.308 1.00 83.31 493 ALA A CA 1
ATOM 3962 C C . ALA A 1 493 ? -4.440 -10.169 -19.533 1.00 83.31 493 ALA A C 1
ATOM 3964 O O . ALA A 1 493 ? -4.322 -11.403 -19.524 1.00 83.31 493 ALA A O 1
ATOM 3965 N N . GLY A 1 494 ? -5.608 -9.554 -19.741 1.00 74.31 494 GLY A N 1
ATOM 3966 C C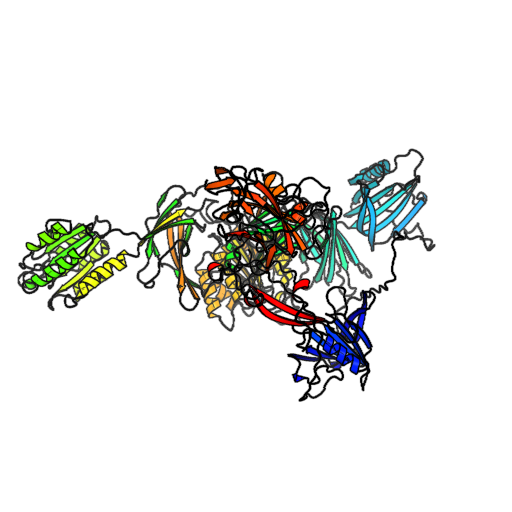A . GLY A 1 494 ? -6.864 -10.262 -19.986 1.00 74.31 494 GLY A CA 1
ATOM 3967 C C . GLY A 1 494 ? -7.449 -10.997 -18.771 1.00 74.31 494 GLY A C 1
ATOM 3968 O O . GLY A 1 494 ? -8.299 -11.872 -18.952 1.00 74.31 494 GLY A O 1
ATOM 3969 N N . GLU A 1 495 ? -7.010 -10.693 -17.545 1.00 76.44 495 GLU A N 1
ATOM 3970 C CA . GLU A 1 495 ? -7.524 -11.311 -16.311 1.00 76.44 495 GLU A CA 1
ATOM 3971 C C . GLU A 1 495 ? -7.990 -10.266 -15.283 1.00 76.44 495 GLU A C 1
ATOM 3973 O O . GLU A 1 495 ? -7.679 -9.081 -15.394 1.00 76.44 495 GLU A O 1
ATOM 3978 N N . ILE A 1 496 ? -8.735 -10.722 -14.267 1.00 76.31 496 ILE A N 1
ATOM 3979 C CA . ILE A 1 496 ? -9.205 -9.890 -13.153 1.00 76.31 496 ILE A CA 1
ATOM 3980 C C . ILE A 1 496 ? -8.435 -10.274 -11.883 1.00 76.31 496 ILE A C 1
ATOM 3982 O O . ILE A 1 496 ? -8.540 -11.394 -11.376 1.00 76.31 496 ILE A O 1
ATOM 3986 N N . THR A 1 497 ? -7.694 -9.326 -11.325 1.00 81.31 497 THR A N 1
ATOM 3987 C CA . THR A 1 497 ? -7.100 -9.417 -9.992 1.00 81.31 497 THR A CA 1
ATOM 3988 C C . THR A 1 497 ? -8.069 -8.820 -8.979 1.00 81.31 497 THR A C 1
ATOM 3990 O O . THR A 1 497 ? -8.479 -7.676 -9.131 1.00 81.31 497 THR A O 1
ATOM 3993 N N . VAL A 1 498 ? -8.430 -9.568 -7.930 1.00 80.38 498 VAL A N 1
ATOM 3994 C CA . VAL A 1 498 ? -9.244 -9.044 -6.823 1.00 80.38 498 VAL A CA 1
ATOM 3995 C C . VAL A 1 498 ? -8.363 -8.871 -5.590 1.00 80.38 498 VAL A C 1
ATOM 3997 O O . VAL A 1 498 ? -7.948 -9.832 -4.937 1.00 80.38 498 VAL A O 1
ATOM 4000 N N . PHE A 1 499 ? -8.066 -7.623 -5.268 1.00 81.62 499 PHE A N 1
ATOM 4001 C CA . PHE A 1 499 ? -7.311 -7.241 -4.089 1.00 81.62 499 PHE A CA 1
ATOM 4002 C C . PHE A 1 499 ? -8.278 -6.933 -2.941 1.00 81.62 499 PHE A C 1
ATOM 4004 O O . PHE A 1 499 ? -9.223 -6.170 -3.107 1.00 81.62 499 PHE A O 1
ATOM 4011 N N . HIS A 1 500 ? -8.077 -7.544 -1.776 1.00 77.19 500 HIS A N 1
ATOM 4012 C CA . HIS A 1 500 ? -8.888 -7.286 -0.588 1.00 77.19 500 HIS A CA 1
ATOM 4013 C C . HIS A 1 500 ? -8.088 -6.429 0.381 1.00 77.19 500 HIS A C 1
ATOM 4015 O O . HIS A 1 500 ? -7.118 -6.902 0.978 1.00 77.19 500 HIS A O 1
ATOM 4021 N N . MET A 1 501 ? -8.531 -5.191 0.583 1.00 77.44 501 MET A N 1
ATOM 4022 C CA . MET A 1 501 ? -7.854 -4.285 1.497 1.00 77.44 501 MET A CA 1
ATOM 4023 C C . MET A 1 501 ? -7.944 -4.826 2.938 1.00 77.44 501 MET A C 1
ATOM 4025 O O . MET A 1 501 ? -9.052 -5.069 3.433 1.00 77.44 501 MET A O 1
ATOM 4029 N N . PRO A 1 502 ? -6.822 -5.031 3.657 1.00 75.81 502 PRO A N 1
ATOM 4030 C CA . PRO A 1 502 ? -6.862 -5.578 5.010 1.00 75.81 502 PRO A CA 1
ATOM 4031 C C . PRO A 1 502 ? -7.615 -4.657 5.974 1.00 75.81 502 PRO A C 1
ATOM 4033 O O . PRO A 1 502 ? -7.145 -3.570 6.307 1.00 75.81 502 PRO A O 1
ATOM 4036 N N . SER A 1 503 ? -8.760 -5.108 6.490 1.00 71.44 503 SER A N 1
ATOM 4037 C CA . SER A 1 503 ? -9.578 -4.315 7.425 1.00 71.44 503 SER A CA 1
ATOM 4038 C C . SER A 1 503 ? -8.824 -3.919 8.699 1.00 71.44 503 SER A C 1
ATOM 4040 O O . SER A 1 503 ? -9.045 -2.844 9.243 1.00 71.44 503 SER A O 1
ATOM 4042 N N . ILE A 1 504 ? -7.885 -4.757 9.153 1.00 71.31 504 ILE A N 1
ATOM 4043 C CA . ILE A 1 504 ? -7.024 -4.476 10.314 1.00 71.31 504 ILE A CA 1
ATOM 4044 C C . ILE A 1 504 ? -6.147 -3.243 10.063 1.00 71.31 504 ILE A C 1
ATOM 4046 O O . ILE A 1 504 ? -5.996 -2.412 10.957 1.00 71.31 504 ILE A O 1
ATOM 4050 N N . THR A 1 505 ? -5.580 -3.106 8.862 1.00 80.19 505 THR A N 1
ATOM 4051 C CA . THR A 1 505 ? -4.743 -1.954 8.506 1.00 80.19 505 THR A CA 1
ATOM 4052 C C . THR A 1 505 ? -5.599 -0.699 8.364 1.00 80.19 505 THR A C 1
ATOM 4054 O O . THR A 1 505 ? -5.229 0.337 8.898 1.00 80.19 505 THR A O 1
ATOM 4057 N N . GLN A 1 506 ? -6.795 -0.818 7.781 1.00 81.25 506 GLN A N 1
ATOM 4058 C CA . GLN A 1 506 ? -7.749 0.289 7.625 1.00 81.25 506 GLN A CA 1
ATOM 4059 C C . GLN A 1 506 ? -8.273 0.867 8.936 1.00 81.25 506 GLN A C 1
ATOM 4061 O O . GLN A 1 506 ? -8.834 1.960 8.925 1.00 81.25 506 GLN A O 1
ATOM 4066 N N . THR A 1 507 ? -8.047 0.193 10.072 1.00 78.50 507 THR A N 1
ATOM 4067 C CA . THR A 1 507 ? -8.378 0.781 11.371 1.00 78.50 507 THR A CA 1
ATOM 4068 C C . THR A 1 507 ? -7.757 2.155 11.522 1.00 78.50 507 THR A C 1
ATOM 4070 O O . THR A 1 507 ? -8.392 2.969 12.155 1.00 78.50 507 THR A O 1
ATOM 4073 N N . VAL A 1 508 ? -6.598 2.462 10.924 1.00 83.19 508 VAL A N 1
ATOM 4074 C CA . VAL A 1 508 ? -5.939 3.780 11.025 1.00 83.19 508 VAL A CA 1
ATOM 4075 C C . VAL A 1 508 ? -6.690 4.933 10.370 1.00 83.19 508 VAL A C 1
ATOM 4077 O O . VAL A 1 508 ? -6.395 6.065 10.726 1.00 83.19 508 VAL A O 1
ATOM 4080 N N . LEU A 1 509 ? -7.642 4.659 9.475 1.00 81.75 509 LEU A N 1
ATOM 4081 C CA . LEU A 1 509 ? -8.433 5.665 8.753 1.00 81.75 509 LEU A CA 1
ATOM 4082 C C . LEU A 1 509 ? -9.727 6.054 9.477 1.00 81.75 509 LEU A C 1
ATOM 4084 O O . LEU A 1 509 ? -10.507 6.851 8.966 1.00 81.75 509 LEU A O 1
ATOM 4088 N N . GLU A 1 510 ? -10.009 5.447 10.629 1.00 73.75 510 GLU A N 1
ATOM 4089 C CA . GLU A 1 510 ? -11.199 5.797 11.398 1.00 73.75 510 GLU A CA 1
ATOM 4090 C C . GLU A 1 510 ? -10.864 7.023 12.272 1.00 73.75 510 GLU A C 1
ATOM 4092 O O . GLU A 1 510 ? -9.910 6.988 13.058 1.00 73.75 510 GLU A O 1
ATOM 4097 N N . ASP A 1 511 ? -11.644 8.101 12.176 1.00 59.19 511 ASP A N 1
ATOM 4098 C CA . ASP A 1 511 ? -11.543 9.225 13.109 1.00 59.19 511 ASP A CA 1
ATOM 4099 C C . ASP A 1 511 ? -11.954 8.717 14.490 1.00 59.19 511 ASP A C 1
ATOM 4101 O O . ASP A 1 511 ? -13.150 8.565 14.770 1.00 59.19 511 ASP A O 1
ATOM 4105 N N . PHE A 1 512 ? -10.976 8.411 15.352 1.00 50.59 512 PHE A N 1
ATOM 4106 C CA . PHE A 1 512 ? -11.293 8.127 16.738 1.00 50.59 512 PHE A CA 1
ATOM 4107 C C . PHE A 1 512 ? -11.109 9.363 17.593 1.00 50.59 512 PHE A C 1
ATOM 4109 O O . PHE A 1 512 ? -9.998 9.876 17.725 1.00 50.59 512 PHE A O 1
ATOM 4116 N N . PRO A 1 513 ? -12.198 9.806 18.226 1.00 45.47 513 PRO A N 1
ATOM 4117 C CA . PRO A 1 513 ? -12.072 10.723 19.320 1.00 45.47 513 PRO A CA 1
ATOM 4118 C C . PRO A 1 513 ? -11.189 10.132 20.431 1.00 45.47 513 PRO A C 1
ATOM 4120 O O . PRO A 1 513 ? -11.077 8.908 20.518 1.00 45.47 513 PRO A O 1
ATOM 4123 N N . GLU A 1 514 ? -10.585 10.986 21.267 1.00 49.53 514 GLU A N 1
ATOM 4124 C CA . GLU A 1 514 ? -9.670 10.622 22.367 1.00 49.53 514 GLU A CA 1
ATOM 4125 C C . GLU A 1 514 ? -10.057 9.264 22.997 1.00 49.53 514 GLU A C 1
ATOM 4127 O O . GLU A 1 514 ? -11.196 9.072 23.436 1.00 49.53 514 GLU A O 1
ATOM 4132 N N . LEU A 1 515 ? -9.157 8.274 22.935 1.00 51.56 515 LEU A N 1
ATOM 4133 C CA . LEU A 1 515 ? -9.496 6.882 23.236 1.00 51.56 515 LEU A CA 1
ATOM 4134 C C . LEU A 1 515 ? -9.257 6.574 24.715 1.00 51.56 515 LEU A C 1
ATOM 4136 O O . LEU A 1 515 ? -8.116 6.527 25.168 1.00 51.56 515 LEU A O 1
ATOM 4140 N N . VAL A 1 516 ? -10.321 6.265 25.451 1.00 58.41 516 VAL A N 1
ATOM 4141 C CA . VAL A 1 516 ? -10.224 5.807 26.844 1.00 58.41 516 VAL A CA 1
ATOM 4142 C C . VAL A 1 516 ? -10.608 4.333 26.918 1.00 58.41 516 VAL A C 1
ATOM 4144 O O . VAL A 1 516 ? -11.757 3.967 26.673 1.00 58.41 516 VAL A O 1
ATOM 4147 N N . GLU A 1 517 ? -9.665 3.459 27.271 1.00 61.25 517 GLU A N 1
ATOM 4148 C CA . GLU A 1 517 ? -9.955 2.040 27.497 1.00 61.25 517 GLU A CA 1
ATOM 4149 C C . GLU A 1 517 ? -10.274 1.768 28.972 1.00 61.25 517 GLU A C 1
ATOM 4151 O O . GLU A 1 517 ? -9.468 2.006 29.871 1.00 61.25 517 GLU A O 1
ATOM 4156 N N . VAL A 1 518 ? -11.460 1.219 29.234 1.00 68.56 518 VAL A N 1
ATOM 4157 C CA . VAL A 1 518 ? -11.891 0.804 30.573 1.00 68.56 518 VAL A CA 1
ATOM 4158 C C . VAL A 1 518 ? -11.911 -0.719 30.624 1.00 68.56 518 VAL A C 1
ATOM 4160 O O . VAL A 1 518 ? -12.869 -1.372 30.203 1.00 68.56 518 VAL A O 1
ATOM 4163 N N . SER A 1 519 ? -10.829 -1.291 31.147 1.00 66.56 519 SER A N 1
ATOM 4164 C CA . SER A 1 519 ? -10.697 -2.735 31.354 1.00 66.56 519 SER A CA 1
ATOM 4165 C C . SER A 1 519 ? -11.507 -3.225 32.557 1.00 66.56 519 SER A C 1
ATOM 4167 O O . SER A 1 519 ? -11.620 -2.540 33.573 1.00 66.56 519 SER A O 1
ATOM 4169 N N . GLY A 1 520 ? -12.045 -4.445 32.466 1.00 64.19 520 GLY A N 1
ATOM 4170 C CA . GLY A 1 520 ? -12.853 -5.049 33.532 1.00 64.19 520 GLY A CA 1
ATOM 4171 C C . GLY A 1 520 ? -14.261 -4.458 33.639 1.00 64.19 520 GLY A C 1
ATOM 4172 O O . GLY A 1 520 ? -14.872 -4.506 34.705 1.00 64.19 520 GLY A O 1
ATOM 4173 N N . ALA A 1 521 ? -14.769 -3.886 32.546 1.00 67.75 521 ALA A N 1
ATOM 4174 C CA . ALA A 1 521 ? -16.066 -3.218 32.504 1.00 67.75 521 ALA A CA 1
ATOM 4175 C C . ALA A 1 521 ? -17.262 -4.185 32.587 1.00 67.75 521 ALA A C 1
ATOM 4177 O O . ALA A 1 521 ? -18.363 -3.800 32.992 1.00 67.75 521 ALA A O 1
ATOM 4178 N N . PHE A 1 522 ? -17.044 -5.445 32.212 1.00 76.81 522 PHE A N 1
ATOM 4179 C CA . PHE A 1 522 ? -18.077 -6.472 32.160 1.00 76.81 522 PHE A CA 1
ATOM 4180 C C . PHE A 1 522 ? -17.677 -7.688 32.983 1.00 76.81 522 PHE A C 1
ATOM 4182 O O . PHE A 1 522 ? -16.527 -8.127 32.930 1.00 76.81 522 PHE A O 1
ATOM 4189 N N . ASP A 1 523 ? -18.657 -8.278 33.662 1.00 72.19 523 ASP A N 1
ATOM 4190 C CA . ASP A 1 523 ? -18.543 -9.646 34.163 1.00 72.19 523 ASP A CA 1
ATOM 4191 C C . ASP A 1 523 ? -19.169 -10.593 33.133 1.00 72.19 523 ASP A C 1
ATOM 4193 O O . ASP A 1 523 ? -20.391 -10.606 32.941 1.00 72.19 523 ASP A O 1
ATOM 4197 N N . LEU A 1 524 ? -18.320 -11.320 32.401 1.00 78.44 524 LEU A N 1
ATOM 4198 C CA . LEU A 1 524 ? -18.735 -12.286 31.386 1.00 78.44 524 LEU A CA 1
ATOM 4199 C C . LEU A 1 524 ? -18.930 -13.656 32.038 1.00 78.44 524 LEU A C 1
ATOM 4201 O O . LEU A 1 524 ? -18.031 -14.202 32.674 1.00 78.44 524 LEU A O 1
ATOM 4205 N N . SER A 1 525 ? -20.084 -14.272 31.806 1.00 74.56 525 SER A N 1
ATOM 4206 C CA . SER A 1 525 ? -20.430 -15.565 32.386 1.00 74.56 525 SER A CA 1
ATOM 4207 C C . SER A 1 525 ? -21.181 -16.460 31.398 1.00 74.56 525 SER A C 1
ATOM 4209 O O . SER A 1 525 ? -21.640 -16.037 30.340 1.00 74.56 525 SER A O 1
ATOM 4211 N N . ARG A 1 526 ? -21.301 -17.749 31.742 1.00 67.88 526 ARG A N 1
ATOM 4212 C CA . ARG A 1 526 ? -22.148 -18.715 31.020 1.00 67.88 526 ARG A CA 1
ATOM 4213 C C . ARG A 1 526 ? -21.822 -18.890 29.527 1.00 67.88 526 ARG A C 1
ATOM 4215 O O . ARG A 1 526 ? -22.715 -19.155 28.729 1.00 67.88 526 ARG A O 1
ATOM 4222 N N . HIS A 1 527 ? -20.544 -18.816 29.156 1.00 78.88 527 HIS A N 1
ATOM 4223 C CA . HIS A 1 527 ? -20.129 -19.116 27.785 1.00 78.88 527 HIS A CA 1
ATOM 4224 C C . HIS A 1 527 ? -20.471 -20.559 27.398 1.00 78.88 527 HIS A C 1
ATOM 4226 O O . HIS A 1 527 ? -20.079 -21.520 28.069 1.00 78.88 527 HIS A O 1
ATOM 4232 N N . MET A 1 528 ? -21.239 -20.704 26.322 1.00 77.25 528 MET A N 1
ATOM 4233 C CA . MET A 1 528 ? -21.691 -21.974 25.778 1.00 77.25 528 MET A CA 1
ATOM 4234 C C . MET A 1 528 ? -21.486 -22.008 24.266 1.00 77.25 528 MET A C 1
ATOM 4236 O O . MET A 1 528 ? -22.027 -21.199 23.520 1.00 77.25 528 MET A O 1
ATOM 4240 N N . VAL A 1 529 ? -20.762 -23.021 23.796 1.00 78.00 529 VAL A N 1
ATOM 4241 C CA . VAL A 1 529 ? -20.561 -23.271 22.365 1.00 78.00 529 VAL A CA 1
ATOM 4242 C C . VAL A 1 529 ? -21.676 -24.171 21.821 1.00 78.00 529 VAL A C 1
ATOM 4244 O O . VAL A 1 529 ? -21.918 -25.264 22.345 1.00 78.00 529 VAL A O 1
ATOM 4247 N N . LYS A 1 530 ? -22.324 -23.749 20.730 1.00 79.00 530 LYS A N 1
ATOM 4248 C CA . LYS A 1 530 ? -23.368 -24.486 19.999 1.00 79.00 530 LYS A CA 1
ATOM 4249 C C . LYS A 1 530 ? -23.021 -24.583 18.508 1.00 79.00 530 LYS A C 1
ATOM 4251 O O . LYS A 1 530 ? -23.538 -23.846 17.675 1.00 79.00 530 LYS A O 1
ATOM 4256 N N . GLY A 1 531 ? -22.173 -25.549 18.154 1.00 76.12 531 GLY A N 1
ATOM 4257 C CA . GLY A 1 531 ? -21.733 -25.735 16.767 1.00 76.12 531 GLY A CA 1
ATOM 4258 C C . GLY A 1 531 ? -20.781 -24.617 16.336 1.00 76.12 531 GLY A C 1
ATOM 4259 O O . GLY A 1 531 ? -19.726 -24.458 16.946 1.00 76.12 531 GLY A O 1
ATOM 4260 N N . GLU A 1 532 ? -21.157 -23.865 15.301 1.00 79.19 532 GLU A N 1
ATOM 4261 C CA . GLU A 1 532 ? -20.391 -22.716 14.785 1.00 79.19 532 GLU A CA 1
ATOM 4262 C C . GLU A 1 532 ? -20.737 -21.395 15.491 1.00 79.19 532 GLU A C 1
ATOM 4264 O O . GLU A 1 532 ? -20.125 -20.369 15.224 1.00 79.19 532 GLU A O 1
ATOM 4269 N N . GLN A 1 533 ? -21.696 -21.414 16.418 1.00 85.62 533 GLN A N 1
ATOM 4270 C CA . GLN A 1 533 ? -22.090 -20.255 17.216 1.00 85.62 533 GLN A CA 1
ATOM 4271 C C . GLN A 1 533 ? -21.675 -20.440 18.673 1.00 85.62 533 GLN A C 1
ATOM 4273 O O . GLN A 1 533 ? -21.520 -21.566 19.161 1.00 85.62 533 GLN A O 1
ATOM 4278 N N . ALA A 1 534 ? -21.517 -19.330 19.379 1.00 83.88 534 ALA A N 1
ATOM 4279 C CA . ALA A 1 534 ? -21.401 -19.308 20.825 1.00 83.88 534 ALA A CA 1
ATOM 4280 C C . ALA A 1 534 ? -22.315 -18.235 21.406 1.00 83.88 534 ALA A C 1
ATOM 4282 O O . ALA A 1 534 ? -22.671 -17.256 20.752 1.00 83.88 534 ALA A O 1
ATOM 4283 N N . GLU A 1 535 ? -22.713 -18.468 22.648 1.00 88.44 535 GLU A N 1
ATOM 4284 C CA . GLU A 1 535 ? -23.548 -17.564 23.423 1.00 88.44 535 GLU A CA 1
ATOM 4285 C C . GLU A 1 535 ? -22.936 -17.363 24.808 1.00 88.44 535 GLU A C 1
ATOM 4287 O O . GLU A 1 535 ? -22.317 -18.282 25.352 1.00 88.44 535 GLU A O 1
ATOM 4292 N N . PHE A 1 536 ? -23.094 -16.177 25.383 1.00 85.81 536 PHE A N 1
ATOM 4293 C CA . PHE A 1 536 ? -22.731 -15.902 26.773 1.00 85.81 536 PHE A CA 1
ATOM 4294 C C . PHE A 1 536 ? -23.606 -14.782 27.339 1.00 85.81 536 PHE A C 1
ATOM 4296 O O . PHE A 1 536 ? -24.220 -14.013 26.597 1.00 85.81 536 PHE A O 1
ATOM 4303 N N . ASP A 1 537 ? -23.653 -14.715 28.667 1.00 83.25 537 ASP A N 1
ATOM 4304 C CA . ASP A 1 537 ? -24.351 -13.669 29.404 1.00 83.25 537 ASP A CA 1
ATOM 4305 C C . ASP A 1 537 ? -23.299 -12.688 29.944 1.00 83.25 537 ASP A C 1
ATOM 4307 O O . ASP A 1 537 ? -22.267 -13.116 30.465 1.00 83.25 537 ASP A O 1
ATOM 4311 N N . PHE A 1 538 ? -23.539 -11.381 29.857 1.00 82.50 538 PHE A N 1
ATOM 4312 C CA . PHE A 1 538 ? -22.661 -10.388 30.482 1.00 82.50 538 PHE A CA 1
ATOM 4313 C C . PHE A 1 538 ? -23.443 -9.370 31.308 1.00 82.50 538 PHE A C 1
ATOM 4315 O O . PHE A 1 538 ? -24.587 -9.028 30.991 1.00 82.50 538 PHE A O 1
ATOM 4322 N N . VAL A 1 539 ? -22.820 -8.910 32.394 1.00 76.06 539 VAL A N 1
ATOM 4323 C CA . VAL A 1 539 ? -23.376 -7.896 33.296 1.00 76.06 539 VAL A CA 1
ATOM 4324 C C . VAL A 1 539 ? -22.567 -6.608 33.177 1.00 76.06 539 VAL A C 1
ATOM 4326 O O . VAL A 1 539 ? -21.347 -6.625 33.341 1.00 76.06 539 VAL A O 1
ATOM 4329 N N . LEU A 1 540 ? -23.253 -5.493 32.915 1.00 72.00 540 LEU A N 1
ATOM 4330 C CA . LEU A 1 540 ? -22.666 -4.153 32.980 1.00 72.00 540 LEU A CA 1
ATOM 4331 C C . LEU A 1 540 ? -22.424 -3.774 34.447 1.00 72.00 540 LEU A C 1
ATOM 4333 O O . LEU A 1 540 ? -23.361 -3.767 35.253 1.00 72.00 540 LEU A O 1
ATOM 4337 N N . ALA A 1 541 ? -21.182 -3.435 34.801 1.00 65.31 541 ALA A N 1
ATOM 4338 C CA . ALA A 1 541 ? -20.863 -2.973 36.148 1.00 65.31 541 ALA A CA 1
ATOM 4339 C C . ALA A 1 541 ? -21.613 -1.664 36.467 1.00 65.31 541 ALA A C 1
ATOM 4341 O O . ALA A 1 541 ? -21.531 -0.699 35.713 1.00 65.31 541 ALA A O 1
ATOM 4342 N N . SER A 1 542 ? -22.308 -1.590 37.613 1.00 53.53 542 SER A N 1
ATOM 4343 C CA . SER A 1 542 ? -23.176 -0.442 37.961 1.00 53.53 542 SER A CA 1
ATOM 4344 C C . SER A 1 542 ? -22.435 0.890 38.183 1.00 53.53 542 SER A C 1
ATOM 4346 O O . SER A 1 542 ? -23.076 1.903 38.452 1.00 53.53 542 SER A O 1
ATOM 4348 N N . ALA A 1 543 ? -21.099 0.877 38.159 1.00 53.56 543 ALA A N 1
ATOM 4349 C CA . ALA A 1 543 ? -20.250 2.061 38.282 1.00 53.56 543 ALA A CA 1
ATOM 4350 C C . ALA A 1 543 ? -19.983 2.758 36.933 1.00 53.56 543 ALA A C 1
ATOM 4352 O O . ALA A 1 543 ? -19.461 3.870 36.923 1.00 53.56 543 ALA A O 1
ATOM 4353 N N . LEU A 1 544 ? -20.320 2.108 35.817 1.00 56.09 544 LEU A N 1
ATOM 4354 C CA . LEU A 1 544 ? -20.238 2.657 34.466 1.00 56.09 544 LEU A CA 1
ATOM 4355 C C . LEU A 1 544 ? -21.564 3.387 34.199 1.00 56.09 544 LEU A C 1
ATOM 4357 O O . LEU A 1 544 ? -22.612 2.869 34.574 1.00 56.09 544 LEU A O 1
ATOM 4361 N N . GLY A 1 545 ? -21.501 4.619 33.686 1.00 50.22 545 GLY A N 1
ATOM 4362 C CA . GLY A 1 545 ? -22.553 5.642 33.775 1.00 50.22 545 GLY A CA 1
ATOM 4363 C C . GLY A 1 545 ? -23.992 5.209 33.449 1.00 50.22 545 GLY A C 1
ATOM 4364 O O . GLY A 1 545 ? -24.244 4.237 32.740 1.00 50.22 545 GLY A O 1
ATOM 4365 N N . GLU A 1 546 ? -24.961 5.972 33.970 1.00 50.75 546 GLU A N 1
ATOM 4366 C CA . GLU A 1 546 ? -26.387 5.837 33.638 1.00 50.75 546 GLU A CA 1
ATOM 4367 C C . GLU A 1 546 ? -26.600 6.024 32.116 1.00 50.75 546 GLU A C 1
ATOM 4369 O O . GLU A 1 546 ? -26.827 7.145 31.669 1.00 50.75 546 GLU A O 1
ATOM 4374 N N . GLY A 1 547 ? -26.522 4.962 31.300 1.00 59.16 547 GLY A N 1
ATOM 4375 C CA . GLY A 1 547 ? -26.810 5.077 29.861 1.00 59.16 547 GLY A CA 1
ATOM 4376 C C . GLY A 1 547 ? -26.194 4.059 28.896 1.00 59.16 547 GLY A C 1
ATOM 4377 O O . GLY A 1 547 ? -26.683 3.980 27.771 1.00 59.16 547 GLY A O 1
ATOM 4378 N N . LEU A 1 548 ? -25.192 3.263 29.289 1.00 72.94 548 LEU A N 1
ATOM 4379 C CA . LEU A 1 548 ? -24.518 2.351 28.352 1.00 72.94 548 LEU A CA 1
ATOM 4380 C C . LEU A 1 548 ? -25.448 1.209 27.894 1.00 72.94 548 LEU A C 1
ATOM 4382 O O . LEU A 1 548 ? -25.732 0.279 28.652 1.00 72.94 548 LEU A O 1
ATOM 4386 N N . VAL A 1 549 ? -25.912 1.264 26.640 1.00 80.38 549 VAL A N 1
ATOM 4387 C CA . VAL A 1 549 ? -26.746 0.222 26.016 1.00 80.38 549 VAL A CA 1
ATOM 4388 C C . VAL A 1 549 ? -25.962 -0.451 24.880 1.00 80.38 549 VAL A C 1
ATOM 4390 O O . VAL A 1 549 ? -25.771 0.160 23.828 1.00 80.38 549 VAL A O 1
ATOM 4393 N N . PRO A 1 550 ? -25.507 -1.705 25.052 1.00 84.19 550 PRO A N 1
ATOM 4394 C CA . PRO A 1 550 ? -24.816 -2.441 24.002 1.00 84.19 550 PRO A CA 1
ATOM 4395 C C . PRO A 1 550 ? -25.776 -2.789 22.858 1.00 84.19 550 PRO A C 1
ATOM 4397 O O . PRO A 1 550 ? -26.841 -3.374 23.068 1.00 84.19 550 PRO A O 1
ATOM 4400 N N . THR A 1 551 ? -25.380 -2.451 21.633 1.00 85.75 551 THR A N 1
ATOM 4401 C CA . THR A 1 551 ? -26.079 -2.803 20.387 1.00 85.75 551 THR A CA 1
ATOM 4402 C C . THR A 1 551 ? -25.129 -3.543 19.450 1.00 85.75 551 THR A C 1
ATOM 4404 O O . THR A 1 551 ? -23.923 -3.540 19.678 1.00 85.75 551 THR A O 1
ATOM 4407 N N . ILE A 1 552 ? -25.644 -4.178 18.393 1.00 83.44 552 ILE A N 1
ATOM 4408 C CA . ILE A 1 552 ? -24.797 -4.867 17.402 1.00 83.44 552 ILE A CA 1
ATOM 4409 C C . ILE A 1 552 ? -23.807 -3.885 16.748 1.00 83.44 552 ILE A C 1
ATOM 4411 O O . ILE A 1 552 ? -22.661 -4.247 16.524 1.00 83.44 552 ILE A O 1
ATOM 4415 N N . GLU A 1 553 ? -24.227 -2.643 16.501 1.00 75.62 553 GLU A N 1
ATOM 4416 C CA . GLU A 1 553 ? -23.406 -1.596 15.871 1.00 75.62 553 GLU A CA 1
ATOM 4417 C C . GLU A 1 553 ? -22.330 -1.040 16.816 1.00 75.62 553 GLU A C 1
ATOM 4419 O O . GLU A 1 553 ? -21.259 -0.632 16.378 1.00 75.62 553 GLU A O 1
ATOM 4424 N N . THR A 1 554 ? -22.594 -1.046 18.126 1.00 81.12 554 THR A N 1
ATOM 4425 C CA . THR A 1 554 ? -21.690 -0.486 19.145 1.00 81.12 554 THR A CA 1
ATOM 4426 C C . THR A 1 554 ? -20.863 -1.539 19.879 1.00 81.12 554 THR A C 1
ATOM 4428 O O . THR A 1 554 ? -20.113 -1.194 20.792 1.00 81.12 554 THR A O 1
ATOM 4431 N N . THR A 1 555 ? -20.977 -2.818 19.510 1.00 83.94 555 THR A N 1
ATOM 4432 C CA . THR A 1 555 ? -20.337 -3.931 20.222 1.00 83.94 555 THR A CA 1
ATOM 4433 C C . THR A 1 555 ? -19.475 -4.760 19.280 1.00 83.94 555 THR A C 1
ATOM 4435 O O . THR A 1 555 ? -19.892 -5.105 18.181 1.00 83.94 555 THR A O 1
ATOM 4438 N N . GLU A 1 556 ? -18.288 -5.147 19.735 1.00 82.31 556 GLU A N 1
ATOM 4439 C CA . GLU A 1 556 ? -17.387 -6.053 19.023 1.00 82.31 556 GLU A CA 1
ATOM 4440 C C . GLU A 1 556 ? -17.091 -7.279 19.877 1.00 82.31 556 GLU A C 1
ATOM 4442 O O . GLU A 1 556 ? -17.005 -7.197 21.107 1.00 82.31 556 GLU A O 1
ATOM 4447 N N . ILE A 1 557 ? -16.879 -8.417 19.218 1.00 80.81 557 ILE A N 1
ATOM 4448 C CA . ILE A 1 557 ? -16.463 -9.640 19.887 1.00 80.81 557 ILE A CA 1
ATOM 4449 C C . ILE A 1 557 ? -15.330 -10.331 19.148 1.00 80.81 557 ILE A C 1
ATOM 4451 O O . ILE A 1 557 ? -15.379 -10.515 17.932 1.00 80.81 557 ILE A O 1
ATOM 4455 N N . SER A 1 558 ? -14.343 -10.792 19.908 1.00 68.50 558 SER A N 1
ATOM 4456 C CA . SER A 1 558 ? -13.314 -11.685 19.402 1.00 68.50 558 SER A CA 1
ATOM 4457 C C . SER A 1 558 ? -13.120 -12.909 20.288 1.00 68.50 558 SER A C 1
ATOM 4459 O O . SER A 1 558 ? -13.334 -12.878 21.499 1.00 68.50 558 SER A O 1
ATOM 4461 N N . GLU A 1 559 ? -12.727 -14.021 19.671 1.00 70.56 559 GLU A N 1
ATOM 4462 C CA . GLU A 1 559 ? -12.420 -15.284 20.336 1.00 70.56 559 GLU A CA 1
ATOM 4463 C C . GLU A 1 559 ? -11.034 -15.758 19.885 1.00 70.56 559 GLU A C 1
ATOM 4465 O O . GLU A 1 559 ? -10.807 -16.051 18.714 1.00 70.56 559 GLU A O 1
ATOM 4470 N N . GLY A 1 560 ? -10.083 -15.810 20.819 1.00 60.66 560 GLY A N 1
ATOM 4471 C CA . GLY A 1 560 ? -8.688 -16.128 20.520 1.00 60.66 560 GLY A CA 1
ATOM 4472 C C . GLY A 1 560 ? -8.048 -15.087 19.612 1.00 60.66 560 GLY A C 1
ATOM 4473 O O . GLY A 1 560 ? -7.281 -15.448 18.732 1.00 60.66 560 GLY A O 1
ATOM 4474 N N . GLY A 1 561 ? -8.432 -13.820 19.781 1.00 53.97 561 GLY A N 1
ATOM 4475 C CA . GLY A 1 561 ? -8.043 -12.717 18.909 1.00 53.97 561 GLY A CA 1
ATOM 4476 C C . GLY A 1 561 ? -8.954 -12.560 17.693 1.00 53.97 561 GLY A C 1
ATOM 4477 O O . GLY A 1 561 ? -9.255 -11.431 17.339 1.00 53.97 561 GLY A O 1
ATOM 4478 N N . LEU A 1 562 ? -9.442 -13.641 17.079 1.00 58.12 562 LEU A N 1
ATOM 4479 C CA . LEU A 1 562 ? -10.199 -13.589 15.820 1.00 58.12 562 LEU A CA 1
ATOM 4480 C C . LEU A 1 562 ? -11.599 -12.981 16.000 1.00 58.12 562 LEU A C 1
ATOM 4482 O O . LEU A 1 562 ? -12.326 -13.369 16.915 1.00 58.12 562 LEU A O 1
ATOM 4486 N N . MET A 1 563 ? -11.996 -12.070 15.106 1.00 61.12 563 MET A N 1
ATOM 4487 C CA . MET A 1 563 ? -13.308 -11.414 15.158 1.00 61.12 563 MET A CA 1
ATOM 4488 C C . MET A 1 563 ? -14.445 -12.394 14.856 1.00 61.12 563 MET A C 1
ATOM 4490 O O . MET A 1 563 ? -14.404 -13.140 13.877 1.00 61.12 563 MET A O 1
ATOM 4494 N N . GLY A 1 564 ? -15.469 -12.377 15.706 1.00 68.31 564 GLY A N 1
ATOM 4495 C CA . GLY A 1 564 ? -16.744 -13.047 15.470 1.00 68.31 564 GLY A CA 1
ATOM 4496 C C . GLY A 1 564 ? -17.801 -12.057 14.984 1.00 68.31 564 GLY A C 1
ATOM 4497 O O . GLY A 1 564 ? -17.725 -10.863 15.263 1.00 68.31 564 GLY A O 1
ATOM 4498 N N . SER A 1 565 ? -18.822 -12.549 14.286 1.00 78.44 565 SER A N 1
ATOM 4499 C CA . SER A 1 565 ? -19.963 -11.719 13.879 1.00 78.44 565 SER A CA 1
ATOM 4500 C C . SER A 1 565 ? -21.071 -11.820 14.924 1.00 78.44 565 SER A C 1
ATOM 4502 O O . SER A 1 565 ? -21.603 -12.908 15.156 1.00 78.44 565 SER A O 1
ATOM 4504 N N . ILE A 1 566 ? -21.433 -10.707 15.564 1.00 85.44 566 ILE A N 1
ATOM 4505 C CA . ILE A 1 566 ? -22.542 -10.676 16.527 1.00 85.44 566 ILE A CA 1
ATOM 4506 C C . ILE A 1 566 ? -23.856 -10.901 15.775 1.00 85.44 566 ILE A C 1
ATOM 4508 O O . ILE A 1 566 ? -24.163 -10.211 14.810 1.00 85.44 566 ILE A O 1
ATOM 4512 N N . ILE A 1 567 ? -24.631 -11.884 16.227 1.00 88.06 567 ILE A N 1
ATOM 4513 C CA . ILE A 1 567 ? -25.929 -12.243 15.647 1.00 88.06 567 ILE A CA 1
ATOM 4514 C C . ILE A 1 567 ? -27.049 -11.512 16.389 1.00 88.06 567 ILE A C 1
ATOM 4516 O O . ILE A 1 567 ? -27.984 -11.015 15.765 1.00 88.06 567 ILE A O 1
ATOM 4520 N N . SER A 1 568 ? -26.973 -11.454 17.721 1.00 89.19 568 SER A N 1
ATOM 4521 C CA . SER A 1 568 ? -27.982 -10.792 18.549 1.00 89.19 568 SER A CA 1
ATOM 4522 C C . SER A 1 568 ? -27.432 -10.378 19.909 1.00 89.19 568 SER A C 1
ATOM 4524 O O . SER A 1 568 ? -26.631 -11.104 20.500 1.00 89.19 568 SER A O 1
ATOM 4526 N N . ILE A 1 569 ? -27.940 -9.260 20.432 1.00 91.19 569 ILE A N 1
ATOM 4527 C CA . ILE A 1 569 ? -27.765 -8.811 21.818 1.00 91.19 569 ILE A CA 1
ATOM 4528 C C . ILE A 1 569 ? -29.161 -8.525 22.374 1.00 91.19 569 ILE A C 1
ATOM 4530 O O . ILE A 1 569 ? -29.864 -7.660 21.855 1.00 91.19 569 ILE A O 1
ATOM 4534 N N . GLU A 1 570 ? -29.578 -9.257 23.404 1.00 86.44 570 GLU A N 1
ATOM 4535 C CA . GLU A 1 570 ? -30.907 -9.118 24.008 1.00 86.44 570 GLU A CA 1
ATOM 4536 C C . GLU A 1 570 ? -30.800 -8.886 25.523 1.00 86.44 570 GLU A C 1
ATOM 4538 O O . GLU A 1 570 ? -30.064 -9.609 26.196 1.00 86.44 570 GLU A O 1
ATOM 4543 N N . PRO A 1 571 ? -31.533 -7.922 26.111 1.00 80.00 571 PRO A N 1
ATOM 4544 C CA . PRO A 1 571 ? -31.579 -7.773 27.561 1.00 80.00 571 PRO A CA 1
ATOM 4545 C C . PRO A 1 571 ? -32.256 -8.991 28.207 1.00 80.00 571 PRO A C 1
ATOM 4547 O O . PRO A 1 571 ? -33.321 -9.444 27.780 1.00 80.00 571 PRO A O 1
ATOM 4550 N N . VAL A 1 572 ? -31.667 -9.513 29.283 1.00 71.31 572 VAL A N 1
ATOM 4551 C CA . VAL A 1 572 ? -32.201 -10.670 30.011 1.00 71.31 572 VAL A CA 1
ATOM 4552 C C . VAL A 1 572 ? -33.314 -10.220 30.958 1.00 71.31 572 VAL A C 1
ATOM 4554 O O . VAL A 1 572 ? -33.086 -9.845 32.109 1.00 71.31 572 VAL A O 1
ATOM 4557 N N . ILE A 1 573 ? -34.558 -10.301 30.489 1.00 62.59 573 ILE A N 1
ATOM 4558 C CA . ILE A 1 573 ? -35.753 -9.982 31.282 1.00 62.59 573 ILE A CA 1
ATOM 4559 C C . ILE A 1 573 ? -36.225 -11.256 32.002 1.00 62.59 573 ILE A C 1
ATOM 4561 O O . ILE A 1 573 ? -37.092 -11.979 31.516 1.00 62.59 573 ILE A O 1
ATOM 4565 N N . MET A 1 574 ? -35.631 -11.569 33.159 1.00 63.47 574 MET A N 1
ATOM 4566 C CA . MET A 1 574 ? -36.068 -12.688 34.011 1.00 63.47 574 MET A CA 1
ATOM 4567 C C . MET A 1 574 ? -36.597 -12.159 35.356 1.00 63.47 574 MET A C 1
ATOM 4569 O O . MET A 1 574 ? -35.848 -11.470 36.051 1.00 63.47 574 MET A O 1
ATOM 4573 N N . PRO A 1 575 ? -37.850 -12.441 35.762 1.00 69.62 575 PRO A N 1
ATOM 4574 C CA . PRO A 1 575 ? -38.399 -11.914 37.013 1.00 69.62 575 PRO A CA 1
ATOM 4575 C C . PRO A 1 575 ? -37.648 -12.477 38.240 1.00 69.62 575 PRO A C 1
ATOM 4577 O O . PRO A 1 575 ? -37.216 -13.633 38.211 1.00 69.62 575 PRO A O 1
ATOM 4580 N N . PRO A 1 576 ? -37.453 -11.687 39.313 1.00 78.19 576 PRO A N 1
ATOM 4581 C CA . PRO A 1 576 ? -36.730 -12.133 40.504 1.00 78.19 576 PRO A CA 1
ATOM 4582 C C . PRO A 1 576 ? -37.511 -13.172 41.335 1.00 78.19 576 PRO A C 1
ATOM 4584 O O . PRO A 1 576 ? -38.739 -13.220 41.327 1.00 78.19 576 PRO A O 1
ATOM 4587 N N . ASP A 1 577 ? -36.793 -13.986 42.110 1.00 88.19 577 ASP A N 1
ATOM 4588 C CA . ASP A 1 577 ? -37.345 -14.864 43.145 1.00 88.19 577 ASP A CA 1
ATOM 4589 C C . ASP A 1 577 ? -37.202 -14.168 44.510 1.00 88.19 577 ASP A C 1
ATOM 4591 O O . ASP A 1 577 ? -36.105 -14.088 45.061 1.00 88.19 577 ASP A O 1
ATOM 4595 N N . ILE A 1 578 ? -38.295 -13.659 45.081 1.00 90.44 578 ILE A N 1
ATOM 4596 C CA . ILE A 1 578 ? -38.238 -12.795 46.269 1.00 90.44 578 ILE A CA 1
ATOM 4597 C C . ILE A 1 578 ? -38.703 -13.538 47.525 1.00 90.44 578 ILE A C 1
ATOM 4599 O O . ILE A 1 578 ? -39.810 -14.081 47.580 1.00 90.44 578 ILE A O 1
ATOM 4603 N N . VAL A 1 579 ? -37.895 -13.495 48.587 1.00 94.50 579 VAL A N 1
ATOM 4604 C CA . VAL A 1 579 ? -38.342 -13.821 49.949 1.00 94.50 579 VAL A CA 1
ATOM 4605 C C . VAL A 1 579 ? -38.454 -12.541 50.766 1.00 94.50 579 VAL A C 1
ATOM 4607 O O . VAL A 1 579 ? -37.515 -11.754 50.844 1.00 94.50 579 VAL A O 1
ATOM 4610 N N . VAL A 1 580 ? -39.606 -12.343 51.404 1.00 93.12 580 VAL A N 1
ATOM 4611 C CA . VAL A 1 580 ? -39.863 -11.197 52.283 1.00 93.12 580 VAL A CA 1
ATOM 4612 C C . VAL A 1 580 ? -39.931 -11.677 53.726 1.00 93.12 580 VAL A C 1
ATOM 4614 O O . VAL A 1 580 ? -40.802 -12.472 54.074 1.00 93.12 580 VAL A O 1
ATOM 4617 N N . LEU A 1 581 ? -39.042 -11.179 54.577 1.00 95.06 581 LEU A N 1
ATOM 4618 C CA . LEU A 1 581 ? -39.088 -11.375 56.020 1.00 95.06 581 LEU A CA 1
ATOM 4619 C C . LEU A 1 581 ? -39.855 -10.214 56.648 1.00 95.06 581 LEU A C 1
ATOM 4621 O O . LEU A 1 581 ? -39.469 -9.055 56.502 1.00 95.06 581 LEU A O 1
ATOM 4625 N N . LEU A 1 582 ? -40.939 -10.531 57.342 1.00 92.94 582 LEU A N 1
ATOM 4626 C CA . LEU A 1 582 ? -41.829 -9.563 57.961 1.00 92.94 582 LEU A CA 1
ATOM 4627 C C . LEU A 1 582 ? -41.775 -9.725 59.478 1.00 92.94 582 LEU A C 1
ATOM 4629 O O . LEU A 1 582 ? -42.238 -10.735 60.005 1.00 92.94 582 LEU A O 1
ATOM 4633 N N . ASP A 1 583 ? -41.214 -8.737 60.166 1.00 90.81 583 ASP A N 1
ATOM 4634 C CA . ASP A 1 583 ? -41.154 -8.726 61.624 1.00 90.81 583 ASP A CA 1
ATOM 4635 C C . ASP A 1 583 ? -42.554 -8.533 62.203 1.00 90.81 583 ASP A C 1
ATOM 4637 O O . ASP A 1 583 ? -43.230 -7.533 61.943 1.00 90.81 583 ASP A O 1
ATOM 4641 N N . SER A 1 584 ? -42.985 -9.504 62.996 1.00 90.25 584 SER A N 1
ATOM 4642 C CA . SER A 1 584 ? -44.233 -9.502 63.737 1.00 90.25 584 SER A CA 1
ATOM 4643 C C . SER A 1 584 ? -44.027 -9.536 65.239 1.00 90.25 584 SER A C 1
ATOM 4645 O O . SER A 1 584 ? -44.929 -9.967 65.949 1.00 90.25 584 SER A O 1
ATOM 4647 N N . SER A 1 585 ? -42.876 -9.102 65.737 1.00 88.75 585 SER A N 1
ATOM 4648 C CA . SER A 1 585 ? -42.590 -9.026 67.167 1.00 88.75 585 SER A CA 1
ATOM 4649 C C . SER A 1 585 ? -43.523 -8.064 67.913 1.00 88.75 585 SER A C 1
ATOM 4651 O O . SER A 1 585 ? -44.214 -7.217 67.338 1.00 88.75 585 SER A O 1
ATOM 4653 N N . GLY A 1 586 ? -43.571 -8.181 69.243 1.00 84.19 586 GLY A N 1
ATOM 4654 C CA . GLY A 1 586 ? -44.429 -7.341 70.081 1.00 84.19 586 GLY A CA 1
ATOM 4655 C C . GLY A 1 586 ? -44.140 -5.833 69.977 1.00 84.19 586 GLY A C 1
ATOM 4656 O O . GLY A 1 586 ? -45.069 -5.036 70.151 1.00 84.19 586 GLY A O 1
ATOM 4657 N N . SER A 1 587 ? -42.900 -5.427 69.665 1.00 82.81 587 SER A N 1
ATOM 4658 C CA . SER A 1 587 ? -42.522 -4.018 69.438 1.00 82.81 587 SER A CA 1
ATOM 4659 C C . SER A 1 587 ? -43.242 -3.420 68.231 1.00 82.81 587 SER A C 1
ATOM 4661 O O . SER A 1 587 ? -43.720 -2.282 68.298 1.00 82.81 587 SER A O 1
ATOM 4663 N N . MET A 1 588 ? -43.480 -4.245 67.208 1.00 85.75 588 MET A N 1
ATOM 4664 C CA . MET A 1 588 ? -44.168 -3.857 65.983 1.00 85.75 588 MET A CA 1
ATOM 4665 C C . MET A 1 588 ? -45.648 -3.515 66.196 1.00 85.75 588 MET A C 1
ATOM 4667 O O . MET A 1 588 ? -46.270 -2.983 65.283 1.00 85.75 588 MET A O 1
ATOM 4671 N N . TRP A 1 589 ? -46.263 -3.757 67.365 1.00 84.31 589 TRP A N 1
ATOM 4672 C CA . TRP A 1 589 ? -47.710 -3.549 67.580 1.00 84.31 589 TRP A CA 1
ATOM 4673 C C . TRP A 1 589 ? -48.220 -2.166 67.141 1.00 84.31 589 TRP A C 1
ATOM 4675 O O . TRP A 1 589 ? -49.312 -2.053 66.586 1.00 84.31 589 TRP A O 1
ATOM 4685 N N . GLY A 1 590 ? -47.444 -1.102 67.379 1.00 81.19 590 GLY A N 1
ATOM 4686 C CA . GLY A 1 590 ? -47.813 0.266 66.991 1.00 81.19 590 GLY A CA 1
ATOM 4687 C C . GLY A 1 590 ? -47.613 0.594 65.506 1.00 81.19 590 GLY A C 1
ATOM 4688 O O . GLY A 1 590 ? -48.149 1.598 65.042 1.00 81.19 590 GLY A O 1
ATOM 4689 N N . GLN A 1 591 ? -46.850 -0.230 64.783 1.00 83.38 591 GLN A N 1
ATOM 4690 C CA . GLN A 1 591 ? -46.399 0.002 63.405 1.00 83.38 591 GLN A CA 1
ATOM 4691 C C . GLN A 1 591 ? -46.882 -1.087 62.431 1.00 83.38 591 GLN A C 1
ATOM 4693 O O . GLN A 1 591 ? -46.848 -0.881 61.225 1.00 83.38 591 GLN A O 1
ATOM 4698 N N . MET A 1 592 ? -47.426 -2.196 62.940 1.00 86.69 592 MET A N 1
ATOM 4699 C CA . MET A 1 592 ? -47.835 -3.380 62.182 1.00 86.69 592 MET A CA 1
ATOM 4700 C C . MET A 1 592 ? -48.802 -3.056 61.041 1.00 86.69 592 MET A C 1
ATOM 4702 O O . MET A 1 592 ? -48.655 -3.575 59.939 1.00 86.69 592 MET A O 1
ATOM 4706 N N . ASP A 1 593 ? -49.766 -2.160 61.271 1.00 83.56 593 ASP A N 1
ATOM 4707 C CA . ASP A 1 593 ? -50.690 -1.733 60.216 1.00 83.56 593 ASP A CA 1
ATOM 4708 C C . ASP A 1 593 ? -49.945 -1.040 59.061 1.00 83.56 593 ASP A C 1
ATOM 4710 O O . ASP A 1 593 ? -50.256 -1.284 57.897 1.00 83.56 593 ASP A O 1
ATOM 4714 N N . GLN A 1 594 ? -48.937 -0.215 59.363 1.00 79.50 594 GLN A N 1
ATOM 4715 C CA . GLN A 1 594 ? -48.107 0.456 58.356 1.00 79.50 594 GLN A CA 1
ATOM 4716 C C . GLN A 1 594 ? -47.167 -0.529 57.660 1.00 79.50 594 GLN A C 1
ATOM 4718 O O . GLN A 1 594 ? -47.051 -0.492 56.440 1.00 79.50 594 GLN A O 1
ATOM 4723 N N . THR A 1 595 ? -46.558 -1.452 58.403 1.00 83.56 595 THR A N 1
ATOM 4724 C CA . THR A 1 595 ? -45.691 -2.499 57.854 1.00 83.56 595 THR A CA 1
ATOM 4725 C C . THR A 1 595 ? -46.459 -3.428 56.909 1.00 83.56 595 THR A C 1
ATOM 4727 O O . THR A 1 595 ? -45.962 -3.763 55.839 1.00 83.56 595 THR A O 1
ATOM 4730 N N . LEU A 1 596 ? -47.708 -3.784 57.236 1.00 86.06 596 LEU A N 1
ATOM 4731 C CA . LEU A 1 596 ? -48.571 -4.572 56.351 1.00 86.06 596 LEU A CA 1
ATOM 4732 C C . LEU A 1 596 ? -49.028 -3.795 55.112 1.00 86.06 596 LEU A C 1
ATOM 4734 O O . LEU A 1 596 ? -49.219 -4.409 54.065 1.00 86.06 596 LEU A O 1
ATOM 4738 N N . ILE A 1 597 ? -49.224 -2.475 55.210 1.00 83.44 597 ILE A N 1
ATOM 4739 C CA . ILE A 1 597 ? -49.491 -1.624 54.038 1.00 83.44 597 ILE A CA 1
ATOM 4740 C C . ILE A 1 597 ? -48.257 -1.595 53.133 1.00 83.44 597 ILE A C 1
ATOM 4742 O O . ILE A 1 597 ? -48.383 -1.913 51.957 1.00 83.44 597 ILE A O 1
ATOM 4746 N N . ALA A 1 598 ? -47.076 -1.330 53.693 1.00 78.94 598 ALA A N 1
ATOM 4747 C CA . ALA A 1 598 ? -45.809 -1.303 52.967 1.00 78.94 598 ALA A CA 1
ATOM 4748 C C . ALA A 1 598 ? -45.510 -2.640 52.269 1.00 78.94 598 ALA A C 1
ATOM 4750 O O . ALA A 1 598 ? -45.201 -2.670 51.081 1.00 78.94 598 ALA A O 1
ATOM 4751 N N . ALA A 1 599 ? -45.684 -3.760 52.976 1.00 84.38 599 ALA A N 1
ATOM 4752 C CA . ALA A 1 599 ? -45.519 -5.089 52.398 1.00 84.38 599 ALA A CA 1
ATOM 4753 C C . ALA A 1 599 ? -46.545 -5.363 51.284 1.00 84.38 599 ALA A C 1
ATOM 4755 O O . ALA A 1 599 ? -46.201 -5.962 50.269 1.00 84.38 599 ALA A O 1
ATOM 4756 N N . ARG A 1 600 ? -47.799 -4.908 51.431 1.00 87.31 600 ARG A N 1
ATOM 4757 C CA . ARG A 1 600 ? -48.827 -5.039 50.384 1.00 87.31 600 ARG A CA 1
ATOM 4758 C C . ARG A 1 600 ? -48.542 -4.188 49.156 1.00 87.31 600 ARG A C 1
ATOM 4760 O O . ARG A 1 600 ? -48.809 -4.655 48.057 1.00 87.31 600 ARG A O 1
ATOM 4767 N N . GLU A 1 601 ? -48.052 -2.968 49.336 1.00 82.75 601 GLU A N 1
ATOM 4768 C CA . GLU A 1 601 ? -47.665 -2.082 48.236 1.00 82.75 601 GLU A CA 1
ATOM 4769 C C . GLU A 1 601 ? -46.462 -2.656 47.489 1.00 82.75 601 GLU A C 1
ATOM 4771 O O . GLU A 1 601 ? -46.538 -2.804 46.273 1.00 82.75 601 GLU A O 1
ATOM 4776 N N . PHE A 1 602 ? -45.433 -3.105 48.217 1.00 82.56 602 PHE A N 1
ATOM 4777 C CA . PHE A 1 602 ? -44.267 -3.780 47.646 1.00 82.56 602 PHE A CA 1
ATOM 4778 C C . PHE A 1 602 ? -44.654 -5.049 46.876 1.00 82.56 602 PHE A C 1
ATOM 4780 O O . PHE A 1 602 ? -44.324 -5.193 45.709 1.00 82.56 602 PHE A O 1
ATOM 4787 N N . ILE A 1 603 ? -45.425 -5.956 47.484 1.00 86.12 603 ILE A N 1
ATOM 4788 C CA . ILE A 1 603 ? -45.878 -7.181 46.802 1.00 86.12 603 ILE A CA 1
ATOM 4789 C C . ILE A 1 603 ? -46.825 -6.845 45.637 1.00 86.12 603 ILE A C 1
ATOM 4791 O O . ILE A 1 603 ? -46.851 -7.539 44.624 1.00 86.12 603 ILE A O 1
ATOM 4795 N N . GLY A 1 604 ? -47.612 -5.777 45.770 1.00 83.31 604 GLY A N 1
ATOM 4796 C CA . GLY A 1 604 ? -48.537 -5.289 44.753 1.00 83.31 604 GLY A CA 1
ATOM 4797 C C . GLY A 1 604 ? -47.851 -4.708 43.514 1.00 83.31 604 GLY A C 1
ATOM 4798 O O . GLY A 1 604 ? -48.417 -4.830 42.426 1.00 83.31 604 GLY A O 1
ATOM 4799 N N . SER A 1 605 ? -46.660 -4.119 43.665 1.00 78.88 605 SER A N 1
ATOM 4800 C CA . SER A 1 605 ? -45.884 -3.531 42.566 1.00 78.88 605 SER A CA 1
ATOM 4801 C C . SER A 1 605 ? -45.080 -4.549 41.755 1.00 78.88 605 SER A C 1
ATOM 4803 O O . SER A 1 605 ? -44.595 -4.199 40.686 1.00 78.88 605 SER A O 1
ATOM 4805 N N . LEU A 1 606 ? -44.932 -5.787 42.237 1.00 81.00 606 LEU A N 1
ATOM 4806 C CA . LEU A 1 606 ? -44.224 -6.854 41.519 1.00 81.00 606 LEU A CA 1
ATOM 4807 C C . LEU A 1 606 ? -45.045 -7.392 40.338 1.00 81.00 606 LEU A C 1
ATOM 4809 O O . LEU A 1 606 ? -46.280 -7.382 40.384 1.00 81.00 606 LEU A O 1
ATOM 4813 N N . GLU A 1 607 ? -44.366 -7.900 39.310 1.00 79.38 607 GLU A N 1
ATOM 4814 C CA . GLU A 1 607 ? -44.999 -8.568 38.165 1.00 79.38 607 GLU A CA 1
ATOM 4815 C C . GLU A 1 607 ? -45.741 -9.842 38.600 1.00 79.38 607 GLU A C 1
ATOM 4817 O O . GLU A 1 607 ? -45.376 -10.506 39.576 1.00 79.38 607 GLU A O 1
ATOM 4822 N N . ASP A 1 608 ? -46.810 -10.195 37.883 1.00 79.50 608 ASP A N 1
ATOM 4823 C CA . ASP A 1 608 ? -47.709 -11.291 38.278 1.00 79.50 608 ASP A CA 1
ATOM 4824 C C . ASP A 1 608 ? -47.051 -12.689 38.205 1.00 79.50 608 ASP A C 1
ATOM 4826 O O . ASP A 1 608 ? -47.558 -13.638 38.812 1.00 79.50 608 ASP A O 1
ATOM 4830 N N . ASP A 1 609 ? -45.927 -12.825 37.497 1.00 80.00 609 ASP A N 1
ATOM 4831 C CA . ASP A 1 609 ? -45.130 -14.049 37.345 1.00 80.00 609 ASP A CA 1
ATOM 4832 C C . ASP A 1 609 ? -43.953 -14.165 38.336 1.00 80.00 609 ASP A C 1
ATOM 4834 O O . ASP A 1 609 ? -43.280 -15.198 38.372 1.00 80.00 609 ASP A O 1
ATOM 4838 N N . THR A 1 610 ? -43.740 -13.154 39.186 1.00 83.50 610 THR A N 1
ATOM 4839 C CA . THR A 1 610 ? -42.673 -13.130 40.200 1.00 83.50 610 THR A CA 1
ATOM 4840 C C . THR A 1 610 ? -42.952 -14.170 41.293 1.00 83.50 610 THR A C 1
ATOM 4842 O O . THR A 1 610 ? -44.041 -14.207 41.878 1.00 83.50 610 THR A O 1
ATOM 4845 N N . PHE A 1 611 ? -41.964 -15.011 41.620 1.00 88.94 611 PHE A N 1
ATOM 4846 C CA . PHE A 1 611 ? -42.047 -15.905 42.778 1.00 88.94 611 PHE A CA 1
ATOM 4847 C C . PHE A 1 611 ? -41.884 -15.090 44.061 1.00 88.94 611 PHE A C 1
ATOM 4849 O O . PHE A 1 611 ? -40.907 -14.360 44.218 1.00 88.94 611 PHE A O 1
ATOM 4856 N N . ILE A 1 612 ? -42.828 -15.222 44.995 1.00 91.62 612 ILE A N 1
ATOM 4857 C CA . ILE A 1 612 ? -42.825 -14.444 46.237 1.00 91.62 612 ILE A CA 1
ATOM 4858 C C . ILE A 1 612 ? -43.116 -15.369 47.406 1.00 91.62 612 ILE A C 1
ATOM 4860 O O . ILE A 1 612 ? -44.153 -16.020 47.432 1.00 91.62 612 ILE A O 1
ATOM 4864 N N . GLN A 1 613 ? -42.260 -15.387 48.420 1.00 94.00 613 GLN A N 1
ATOM 4865 C CA . GLN A 1 613 ? -42.506 -16.139 49.647 1.00 94.00 613 GLN A CA 1
ATOM 4866 C C . GLN A 1 613 ? -42.330 -15.238 50.867 1.00 94.00 613 GLN A C 1
ATOM 4868 O O . GLN A 1 613 ? -41.260 -14.690 51.102 1.00 94.00 613 GLN A O 1
ATOM 4873 N N . VAL A 1 614 ? -43.377 -15.105 51.683 1.00 94.44 614 VAL A N 1
ATOM 4874 C CA . VAL A 1 614 ? -43.306 -14.323 52.928 1.00 94.44 614 VAL A CA 1
ATOM 4875 C C . VAL A 1 614 ? -42.993 -15.238 54.108 1.00 94.44 614 VAL A C 1
ATOM 4877 O O . VAL A 1 614 ? -43.590 -16.312 54.248 1.00 94.44 614 VAL A O 1
ATOM 4880 N N . VAL A 1 615 ? -42.079 -14.797 54.965 1.00 95.31 615 VAL A N 1
ATOM 4881 C CA . VAL A 1 615 ? -41.783 -15.375 56.274 1.00 95.31 615 VAL A CA 1
ATOM 4882 C C . VAL A 1 615 ? -42.163 -14.348 57.332 1.00 95.31 615 VAL A C 1
ATOM 4884 O O . VAL A 1 615 ? -41.566 -13.284 57.433 1.00 95.31 615 VAL A O 1
ATOM 4887 N N . ASP A 1 616 ? -43.178 -14.688 58.108 1.00 94.06 616 ASP A N 1
ATOM 4888 C CA . ASP A 1 616 ? -43.614 -13.964 59.296 1.00 94.06 616 ASP A CA 1
ATOM 4889 C C . ASP A 1 616 ? -42.711 -14.357 60.468 1.00 94.06 616 ASP A C 1
ATOM 4891 O O . ASP A 1 616 ? -42.580 -15.554 60.740 1.00 94.06 616 ASP A O 1
ATOM 4895 N N . PHE A 1 617 ? -42.052 -13.412 61.139 1.00 93.88 617 PHE A N 1
ATOM 4896 C CA . PHE A 1 617 ? -41.139 -13.753 62.228 1.00 93.88 617 PHE A CA 1
ATOM 4897 C C . PHE A 1 617 ? -41.360 -12.948 63.504 1.00 93.88 617 PHE A C 1
ATOM 4899 O O . PHE A 1 617 ? -41.398 -11.727 63.510 1.00 93.88 617 PHE A O 1
ATOM 4906 N N . ASP A 1 618 ? -41.436 -13.680 64.611 1.00 90.69 618 ASP A N 1
ATOM 4907 C CA . ASP A 1 618 ? -41.507 -13.157 65.969 1.00 90.69 618 ASP A CA 1
ATOM 4908 C C . ASP A 1 618 ? -40.487 -13.877 66.866 1.00 90.69 618 ASP A C 1
ATOM 4910 O O . ASP A 1 618 ? -39.284 -13.660 66.774 1.00 90.69 618 ASP A O 1
ATOM 4914 N N . THR A 1 619 ? -40.945 -14.806 67.706 1.00 88.88 619 THR A N 1
ATOM 4915 C CA . THR A 1 619 ? -40.102 -15.704 68.500 1.00 88.88 619 THR A CA 1
ATOM 4916 C C . THR A 1 619 ? -39.512 -16.824 67.643 1.00 88.88 619 THR A C 1
ATOM 4918 O O . THR A 1 619 ? -38.526 -17.439 68.033 1.00 88.88 619 THR A O 1
ATOM 4921 N N . THR A 1 620 ? -40.135 -17.130 66.502 1.00 89.25 620 THR A N 1
ATOM 4922 C CA . THR A 1 620 ? -39.646 -18.116 65.526 1.00 89.25 620 THR A CA 1
ATOM 4923 C C . THR A 1 620 ? -40.066 -17.704 64.112 1.00 89.25 620 THR A C 1
ATOM 4925 O O . THR A 1 620 ? -41.209 -17.259 63.971 1.00 89.25 620 THR A O 1
ATOM 4928 N N . PRO A 1 621 ? -39.250 -17.933 63.067 1.00 92.12 621 PRO A N 1
ATOM 4929 C CA . PRO A 1 621 ? -39.660 -17.685 61.687 1.00 92.12 621 PRO A CA 1
ATOM 4930 C C . PRO A 1 621 ? -40.740 -18.682 61.238 1.00 92.12 621 PRO A C 1
ATOM 4932 O O . PRO A 1 621 ? -40.631 -19.893 61.457 1.00 92.12 621 PRO A O 1
ATOM 4935 N N . LYS A 1 622 ? -41.799 -18.181 60.597 1.00 93.88 622 LYS A N 1
ATOM 4936 C CA . LYS A 1 622 ? -42.956 -18.944 60.110 1.00 93.88 622 LYS A CA 1
ATOM 4937 C C . LYS A 1 622 ? -43.238 -18.585 58.652 1.00 93.88 622 LYS A C 1
ATOM 4939 O O . LYS A 1 622 ? -43.671 -17.486 58.328 1.00 93.88 622 LYS A O 1
ATOM 4944 N N . THR A 1 623 ? -43.062 -19.541 57.750 1.00 93.69 623 THR A N 1
ATOM 4945 C CA . THR A 1 623 ? -43.392 -19.358 56.330 1.00 93.69 623 THR A CA 1
ATOM 4946 C C . THR A 1 623 ? -44.909 -19.263 56.131 1.00 93.69 623 THR A C 1
ATOM 4948 O O . THR A 1 623 ? -45.655 -20.169 56.520 1.00 93.69 623 THR A O 1
ATOM 4951 N N . LEU A 1 624 ? -45.378 -18.176 55.515 1.00 92.62 624 LEU A N 1
ATOM 4952 C CA . LEU A 1 624 ? -46.785 -18.005 55.160 1.00 92.62 624 LEU A CA 1
ATOM 4953 C C . LEU A 1 624 ? -47.157 -18.855 53.937 1.00 92.62 624 LEU A C 1
ATOM 4955 O O . LEU A 1 624 ? -46.309 -19.290 53.161 1.00 92.62 624 LEU A O 1
ATOM 4959 N N . LYS A 1 625 ? -48.452 -19.145 53.777 1.00 86.56 625 LYS A N 1
ATOM 4960 C CA . LYS A 1 625 ? -48.940 -19.969 52.662 1.00 86.56 625 LYS A CA 1
ATOM 4961 C C . LYS A 1 625 ? -49.063 -19.147 51.383 1.00 86.56 625 LYS A C 1
ATOM 4963 O O . LYS A 1 625 ? -49.663 -18.080 51.423 1.00 86.56 625 LYS A O 1
ATOM 4968 N N . GLY A 1 626 ? -48.643 -19.741 50.269 1.00 85.94 626 GLY A N 1
ATOM 4969 C CA . GLY A 1 626 ? -48.753 -19.153 48.935 1.00 85.94 626 GLY A CA 1
ATOM 4970 C C . GLY A 1 626 ? -47.401 -18.701 48.407 1.00 85.94 626 GLY A C 1
ATOM 4971 O O . GLY A 1 626 ? -46.564 -18.258 49.189 1.00 85.94 626 GLY A O 1
ATOM 4972 N N . THR A 1 627 ? -47.205 -18.839 47.097 1.00 90.00 627 THR A N 1
ATOM 4973 C CA . THR A 1 627 ? -45.979 -18.385 46.409 1.00 90.00 627 THR A CA 1
ATOM 4974 C C . THR A 1 627 ? -46.257 -17.422 45.256 1.00 90.00 627 THR A C 1
ATOM 4976 O O . THR A 1 627 ? -45.338 -16.951 44.593 1.00 90.00 627 THR A O 1
ATOM 4979 N N . THR A 1 628 ? -47.538 -17.173 44.983 1.00 88.44 628 THR A N 1
ATOM 4980 C CA . THR A 1 628 ? -48.010 -16.237 43.961 1.00 88.44 628 THR A CA 1
ATOM 4981 C C . THR A 1 628 ? -48.478 -14.945 44.619 1.00 88.44 628 THR A C 1
ATOM 4983 O O . THR A 1 628 ? -48.972 -14.958 45.750 1.00 88.44 628 THR A O 1
ATOM 4986 N N . LYS A 1 629 ? -48.393 -13.827 43.895 1.00 87.69 629 LYS A N 1
ATOM 4987 C CA . LYS A 1 629 ? -48.798 -12.495 44.368 1.00 87.69 629 LYS A CA 1
ATOM 4988 C C . LYS A 1 629 ? -50.167 -12.482 45.055 1.00 87.69 629 LYS A C 1
ATOM 4990 O O . LYS A 1 629 ? -50.302 -11.967 46.162 1.00 87.69 629 LYS A O 1
ATOM 4995 N N . THR A 1 630 ? -51.182 -13.101 44.445 1.00 87.88 630 THR A N 1
ATOM 4996 C CA . THR A 1 630 ? -52.538 -13.158 45.018 1.00 87.88 630 THR A CA 1
ATOM 4997 C C . THR A 1 630 ? -52.586 -13.953 46.325 1.00 87.88 630 THR A C 1
ATOM 4999 O O . THR A 1 630 ? -53.137 -13.472 47.313 1.00 87.88 630 THR A O 1
ATOM 5002 N N . GLU A 1 631 ? -51.987 -15.147 46.359 1.00 90.12 631 GLU A N 1
ATOM 5003 C CA . GLU A 1 631 ? -52.003 -16.002 47.554 1.00 90.12 631 GLU A CA 1
ATOM 5004 C C . GLU A 1 631 ? -51.238 -15.364 48.720 1.00 90.12 631 GLU A C 1
ATOM 5006 O O . GLU A 1 631 ? -51.683 -15.420 49.869 1.00 90.12 631 GLU A O 1
ATOM 5011 N N . VAL A 1 632 ? -50.110 -14.716 48.421 1.00 90.88 632 VAL A N 1
ATOM 5012 C CA . VAL A 1 632 ? -49.291 -14.027 49.416 1.00 90.88 632 VAL A CA 1
ATOM 5013 C C . VAL A 1 632 ? -50.040 -12.828 49.999 1.00 90.88 632 VAL A C 1
ATOM 5015 O O . VAL A 1 632 ? -50.110 -12.706 51.225 1.00 90.88 632 VAL A O 1
ATOM 5018 N N . LEU A 1 633 ? -50.663 -11.980 49.171 1.00 90.00 633 LEU A N 1
ATOM 5019 C CA . LEU A 1 633 ? -51.445 -10.824 49.639 1.00 90.00 633 LEU A CA 1
ATOM 5020 C C . LEU A 1 633 ? -52.614 -11.221 50.558 1.00 90.00 633 LEU A C 1
ATOM 5022 O O . LEU A 1 633 ? -52.911 -10.510 51.532 1.00 90.00 633 LEU A O 1
ATOM 5026 N N . ASP A 1 634 ? -53.252 -12.362 50.278 1.00 88.31 634 ASP A N 1
ATOM 5027 C CA . ASP A 1 634 ? -54.294 -12.943 51.127 1.00 88.31 634 ASP A CA 1
ATOM 5028 C C . ASP A 1 634 ? -53.714 -13.423 52.470 1.00 88.31 634 ASP A C 1
ATOM 5030 O O . ASP A 1 634 ? -54.303 -13.187 53.537 1.00 88.31 634 ASP A O 1
ATOM 5034 N N . SER A 1 635 ? -52.531 -14.047 52.438 1.00 90.12 635 SER A N 1
ATOM 5035 C CA . SER A 1 635 ? -51.849 -14.600 53.616 1.00 90.12 635 SER A CA 1
ATOM 5036 C C . SER A 1 635 ? -51.449 -13.540 54.652 1.00 90.12 635 SER A C 1
ATOM 5038 O O . SER A 1 635 ? -51.549 -13.796 55.856 1.00 90.12 635 SER A O 1
ATOM 5040 N N . LEU A 1 636 ? -51.126 -12.315 54.214 1.00 89.44 636 LEU A N 1
ATOM 5041 C CA . LEU A 1 636 ? -50.755 -11.190 55.088 1.00 89.44 636 LEU A CA 1
ATOM 5042 C C . LEU A 1 636 ? -51.860 -10.802 56.086 1.00 89.44 636 LEU A C 1
ATOM 5044 O O . LEU A 1 636 ? -51.590 -10.217 57.131 1.00 89.44 636 LEU A O 1
ATOM 5048 N N . SER A 1 637 ? -53.125 -11.144 55.813 1.00 85.19 637 SER A N 1
ATOM 5049 C CA . SER A 1 637 ? -54.240 -10.871 56.732 1.00 85.19 637 SER A CA 1
ATOM 5050 C C . SER A 1 637 ? -54.149 -11.621 58.071 1.00 85.19 637 SER A C 1
ATOM 5052 O O . SER A 1 637 ? -54.822 -11.227 59.034 1.00 85.19 637 SER A O 1
ATOM 5054 N N . ALA A 1 638 ? -53.325 -12.672 58.145 1.00 83.62 638 ALA A N 1
ATOM 5055 C CA . ALA A 1 638 ? -53.132 -13.511 59.324 1.00 83.62 638 ALA A CA 1
ATOM 5056 C C . ALA A 1 638 ? -52.025 -13.018 60.275 1.00 83.62 638 ALA A C 1
ATOM 5058 O O . ALA A 1 638 ? -52.024 -13.432 61.434 1.00 83.62 638 ALA A O 1
ATOM 5059 N N . VAL A 1 639 ? -51.140 -12.126 59.820 1.00 88.69 639 VAL A N 1
ATOM 5060 C CA . VAL A 1 639 ? -49.983 -11.636 60.589 1.00 88.69 639 VAL A CA 1
ATOM 5061 C C . VAL A 1 639 ? -50.435 -10.720 61.725 1.00 88.69 639 VAL A C 1
ATOM 5063 O O . VAL A 1 639 ? -51.265 -9.826 61.527 1.00 88.69 639 VAL A O 1
ATOM 5066 N N . ARG A 1 640 ? -49.935 -10.945 62.941 1.00 85.38 640 ARG A N 1
ATOM 5067 C CA . ARG A 1 640 ? -50.256 -10.146 64.134 1.00 85.38 640 ARG A CA 1
ATOM 5068 C C . ARG A 1 640 ? -48.990 -9.941 64.953 1.00 85.38 640 ARG A C 1
ATOM 5070 O O . ARG A 1 640 ? -48.256 -10.896 65.149 1.00 85.38 640 ARG A O 1
ATOM 5077 N N . ALA A 1 641 ? -48.806 -8.727 65.466 1.00 87.62 641 ALA A N 1
ATOM 5078 C CA . ALA A 1 641 ? -47.689 -8.406 66.344 1.00 87.62 641 ALA A CA 1
ATOM 5079 C C . ALA A 1 641 ? -47.797 -9.166 67.682 1.00 87.62 641 ALA A C 1
ATOM 5081 O O . ALA A 1 641 ? -48.745 -8.936 68.441 1.00 87.62 641 ALA A O 1
ATOM 5082 N N . ASP A 1 642 ? -46.860 -10.069 67.954 1.00 82.81 642 ASP A N 1
ATOM 5083 C CA . ASP A 1 642 ? -46.718 -10.852 69.184 1.00 82.81 642 ASP A CA 1
ATOM 5084 C C . ASP A 1 642 ? -45.279 -11.393 69.293 1.00 82.81 642 ASP A C 1
ATOM 5086 O O . ASP A 1 642 ? -44.556 -11.455 68.316 1.00 82.81 642 ASP A O 1
ATOM 5090 N N . GLY A 1 643 ? -44.849 -11.829 70.469 1.00 86.00 643 GLY A N 1
ATOM 5091 C CA . GLY A 1 643 ? -43.560 -12.508 70.658 1.00 86.00 643 GLY A CA 1
ATOM 5092 C C . GLY A 1 643 ? -42.299 -11.623 70.711 1.00 86.00 643 GLY A C 1
ATOM 5093 O O . GLY A 1 643 ? -42.363 -10.398 70.789 1.00 86.00 643 GLY A O 1
ATOM 5094 N N . ALA A 1 644 ? -41.148 -12.306 70.750 1.00 87.62 644 ALA A N 1
ATOM 5095 C CA . ALA A 1 644 ? -39.784 -11.761 70.660 1.00 87.62 644 ALA A CA 1
ATOM 5096 C C . ALA A 1 644 ? -39.396 -11.378 69.208 1.00 87.62 644 ALA A C 1
ATOM 5098 O O . ALA A 1 644 ? -40.252 -11.465 68.335 1.00 87.62 644 ALA A O 1
ATOM 5099 N N . THR A 1 645 ? -38.133 -11.007 68.950 1.00 89.19 645 THR A N 1
ATOM 5100 C CA . THR A 1 645 ? -37.595 -10.661 67.615 1.00 89.19 645 THR A CA 1
ATOM 5101 C C . THR A 1 645 ? -36.409 -11.570 67.251 1.00 89.19 645 THR A C 1
ATOM 5103 O O . THR A 1 645 ? -35.268 -11.299 67.622 1.00 89.19 645 THR A O 1
ATOM 5106 N N . CYS A 1 646 ? -36.657 -12.665 66.524 1.00 93.00 646 CYS A N 1
ATOM 5107 C CA . CYS A 1 646 ? -35.639 -13.623 66.054 1.00 93.00 646 CYS A CA 1
ATOM 5108 C C . CYS A 1 646 ? -35.051 -13.250 64.674 1.00 93.00 646 CYS A C 1
ATOM 5110 O O . CYS A 1 646 ? -35.124 -14.011 63.704 1.00 93.00 646 CYS A O 1
ATOM 5112 N N . LEU A 1 647 ? -34.484 -12.047 64.564 1.00 93.38 647 LEU A N 1
ATOM 5113 C CA . LEU A 1 647 ? -33.997 -11.480 63.301 1.00 93.38 647 LEU A CA 1
ATOM 5114 C C . LEU A 1 647 ? -32.946 -12.371 62.616 1.00 93.38 647 LEU A C 1
ATOM 5116 O O . LEU A 1 647 ? -33.047 -12.645 61.420 1.00 93.38 647 LEU A O 1
ATOM 5120 N N . TYR A 1 648 ? -31.952 -12.852 63.363 1.00 94.75 648 TYR A N 1
ATOM 5121 C CA . TYR A 1 648 ? -30.853 -13.639 62.795 1.00 94.75 648 TYR A CA 1
ATOM 5122 C C . TYR A 1 648 ? -31.299 -15.014 62.287 1.00 94.75 648 TYR A C 1
ATOM 5124 O O . TYR A 1 648 ? -30.934 -15.399 61.175 1.00 94.75 648 TYR A O 1
ATOM 5132 N N . ASP A 1 649 ? -32.126 -15.730 63.052 1.00 93.81 649 ASP A N 1
ATOM 5133 C CA . ASP A 1 649 ? -32.680 -17.022 62.625 1.00 93.81 649 ASP A CA 1
ATOM 5134 C C . ASP A 1 649 ? -33.580 -16.858 61.386 1.00 93.81 649 ASP A C 1
ATOM 5136 O O . ASP A 1 649 ? -33.626 -17.734 60.520 1.00 93.81 649 ASP A O 1
ATOM 5140 N N . SER A 1 650 ? -34.259 -15.713 61.268 1.00 94.56 650 SER A N 1
ATOM 5141 C CA . SER A 1 650 ? -35.132 -15.397 60.135 1.00 94.56 650 SER A CA 1
ATOM 5142 C C . SER A 1 650 ? -34.352 -15.105 58.856 1.00 94.56 650 SER A C 1
ATOM 5144 O O . SER A 1 650 ? -34.746 -15.591 57.797 1.00 94.56 650 SER A O 1
ATOM 5146 N N . ILE A 1 651 ? -33.229 -14.379 58.939 1.00 94.94 651 ILE A N 1
ATOM 5147 C CA . ILE A 1 651 ? -32.344 -14.138 57.786 1.00 94.94 651 ILE A CA 1
ATOM 5148 C C . ILE A 1 651 ? -31.797 -15.461 57.250 1.00 94.94 651 ILE A C 1
ATOM 5150 O O . ILE A 1 651 ? -31.888 -15.711 56.051 1.00 94.94 651 ILE A O 1
ATOM 5154 N N . LEU A 1 652 ? -31.314 -16.348 58.126 1.00 95.00 652 LEU A N 1
ATOM 5155 C CA . LEU A 1 652 ? -30.837 -17.671 57.711 1.00 95.00 652 LEU A CA 1
ATOM 5156 C C . LEU A 1 652 ? -31.944 -18.498 57.041 1.00 95.00 652 LEU A C 1
ATOM 5158 O O . LEU A 1 652 ? -31.721 -19.070 55.976 1.00 95.00 652 LEU A O 1
ATOM 5162 N N . ALA A 1 653 ? -33.154 -18.505 57.610 1.00 94.25 653 ALA A N 1
ATOM 5163 C CA . ALA A 1 653 ? -34.297 -19.195 57.014 1.00 94.25 653 ALA A CA 1
ATOM 5164 C C . ALA A 1 653 ? -34.695 -18.609 55.646 1.00 94.25 653 ALA A C 1
ATOM 5166 O O . ALA A 1 653 ? -35.077 -19.352 54.742 1.00 94.25 653 ALA A O 1
ATOM 5167 N N . GLY A 1 654 ? -34.600 -17.287 55.482 1.00 94.44 654 GLY A N 1
ATOM 5168 C CA . GLY A 1 654 ? -34.842 -16.615 54.208 1.00 94.44 654 GLY A CA 1
ATOM 5169 C C . GLY A 1 654 ? -33.823 -17.004 53.141 1.00 94.44 654 GLY A C 1
ATOM 5170 O O . GLY A 1 654 ? -34.203 -17.373 52.032 1.00 94.44 654 GLY A O 1
ATOM 5171 N N . LEU A 1 655 ? -32.539 -17.007 53.503 1.00 93.81 655 LEU A N 1
ATOM 5172 C CA . LEU A 1 655 ? -31.457 -17.447 52.625 1.00 93.81 655 LEU A CA 1
ATOM 5173 C C . LEU A 1 655 ? -31.607 -18.925 52.219 1.00 93.81 655 LEU A C 1
ATOM 5175 O O . LEU A 1 655 ? -31.310 -19.274 51.080 1.00 93.81 655 LEU A O 1
ATOM 5179 N N . ASP A 1 656 ? -32.077 -19.805 53.113 1.00 93.25 656 ASP A N 1
ATOM 5180 C CA . ASP A 1 656 ? -32.319 -21.230 52.809 1.00 93.25 656 ASP A CA 1
ATOM 5181 C C . ASP A 1 656 ? -33.428 -21.426 51.765 1.00 93.25 656 ASP A C 1
ATOM 5183 O O . ASP A 1 656 ? -33.347 -22.309 50.912 1.00 93.25 656 ASP A O 1
ATOM 5187 N N . LEU A 1 657 ? -34.469 -20.590 51.797 1.00 92.06 657 LEU A N 1
ATOM 5188 C CA . LEU A 1 657 ? -35.557 -20.638 50.813 1.00 92.06 657 LEU A CA 1
ATOM 5189 C C . LEU A 1 657 ? -35.113 -20.184 49.413 1.00 92.06 657 LEU A C 1
ATOM 5191 O O . LEU A 1 657 ? -35.743 -20.558 48.416 1.00 92.06 657 LEU A O 1
ATOM 5195 N N . LEU A 1 658 ? -34.041 -19.396 49.355 1.00 92.25 658 LEU A N 1
ATOM 5196 C CA . LEU A 1 658 ? -33.497 -18.786 48.148 1.00 92.25 658 LEU A CA 1
ATOM 5197 C C . LEU A 1 658 ? -32.320 -19.563 47.529 1.00 92.25 658 LEU A C 1
ATOM 5199 O O . LEU A 1 658 ? -32.032 -19.362 46.357 1.00 92.25 658 LEU A O 1
ATOM 5203 N N . GLU A 1 659 ? -31.692 -20.497 48.250 1.00 86.00 659 GLU A N 1
ATOM 5204 C CA . GLU A 1 659 ? -30.447 -21.185 47.840 1.00 86.00 659 GLU A CA 1
ATOM 5205 C C . GLU A 1 659 ? -30.525 -21.920 46.482 1.00 86.00 659 GLU A C 1
ATOM 5207 O O . GLU A 1 659 ? -29.520 -22.087 45.801 1.00 86.00 659 GLU A O 1
ATOM 5212 N N . SER A 1 660 ? -31.716 -22.365 46.067 1.00 81.12 660 SER A N 1
ATOM 5213 C CA . SER A 1 660 ? -31.935 -23.100 44.803 1.00 81.12 660 SER A CA 1
ATOM 5214 C C . SER A 1 660 ? -32.718 -22.307 43.754 1.00 81.12 660 SER A C 1
ATOM 5216 O O . SER A 1 660 ? -33.257 -22.886 42.807 1.00 81.12 660 SER A O 1
ATOM 5218 N N . ARG A 1 661 ? -32.845 -20.995 43.955 1.00 84.31 661 ARG A N 1
ATOM 5219 C CA . ARG A 1 661 ? -33.616 -20.096 43.097 1.00 84.31 661 ARG A CA 1
ATOM 5220 C C . ARG A 1 661 ? -32.730 -19.469 42.030 1.00 84.31 661 ARG A C 1
ATOM 5222 O O . ARG A 1 661 ? -31.529 -19.336 42.227 1.00 84.31 661 ARG A O 1
ATOM 5229 N N . ASN A 1 662 ? -33.326 -19.128 40.889 1.00 74.69 662 ASN A N 1
ATOM 5230 C CA . ASN A 1 662 ? -32.558 -18.644 39.742 1.00 74.69 662 ASN A CA 1
ATOM 5231 C C . ASN A 1 662 ? -32.073 -17.212 39.974 1.00 74.69 662 ASN A C 1
ATOM 5233 O O . ASN A 1 662 ? -30.957 -16.885 39.587 1.00 74.69 662 ASN A O 1
ATOM 5237 N N . ARG A 1 663 ? -32.915 -16.365 40.584 1.00 79.12 663 ARG A N 1
ATOM 5238 C CA . ARG A 1 663 ? -32.626 -14.933 40.757 1.00 79.12 663 ARG A CA 1
ATOM 5239 C C . ARG A 1 663 ? -33.042 -14.432 42.151 1.00 79.12 663 ARG A C 1
ATOM 5241 O O . ARG A 1 663 ? -33.996 -13.662 42.256 1.00 79.12 663 ARG A O 1
ATOM 5248 N N . PRO A 1 664 ? -32.399 -14.931 43.225 1.00 88.19 664 PRO A N 1
ATOM 5249 C CA . PRO A 1 664 ? -32.858 -14.744 44.598 1.00 88.19 664 PRO A CA 1
ATOM 5250 C C . PRO A 1 664 ? -32.660 -13.320 45.128 1.00 88.19 664 PRO A C 1
ATOM 5252 O O . PRO A 1 664 ? -31.580 -12.756 45.000 1.00 88.19 664 PRO A O 1
ATOM 5255 N N . VAL A 1 665 ? -33.668 -12.775 45.813 1.00 89.12 665 VAL A N 1
ATOM 5256 C CA . VAL A 1 665 ? -33.575 -11.509 46.560 1.00 89.12 665 VAL A CA 1
ATOM 5257 C C . VAL A 1 665 ? -34.234 -11.661 47.928 1.00 89.12 665 VAL A C 1
ATOM 5259 O O . VAL A 1 665 ? -35.361 -12.157 48.032 1.00 89.12 665 VAL A O 1
ATOM 5262 N N . LEU A 1 666 ? -33.555 -11.209 48.984 1.00 93.44 666 LEU A N 1
ATOM 5263 C CA . LEU A 1 666 ? -34.076 -11.223 50.349 1.00 93.44 666 LEU A CA 1
ATOM 5264 C C . LEU A 1 666 ? -34.417 -9.798 50.802 1.00 93.44 666 LEU A C 1
ATOM 5266 O O . LEU A 1 666 ? -33.564 -8.917 50.791 1.00 93.44 666 LEU A O 1
ATOM 5270 N N . VAL A 1 667 ? -35.657 -9.567 51.235 1.00 91.81 667 VAL A N 1
ATOM 5271 C CA . VAL A 1 667 ? -36.117 -8.259 51.731 1.00 91.81 667 VAL A CA 1
ATOM 5272 C C . VAL A 1 667 ? -36.595 -8.397 53.169 1.00 91.81 667 VAL A C 1
ATOM 5274 O O . VAL A 1 667 ? -37.409 -9.266 53.462 1.00 91.81 667 VAL A O 1
ATOM 5277 N N . VAL A 1 668 ? -36.125 -7.544 54.076 1.00 92.94 668 VAL A N 1
ATOM 5278 C CA . VAL A 1 668 ? -36.404 -7.639 55.516 1.00 92.94 668 VAL A CA 1
ATOM 5279 C C . VAL A 1 668 ? -37.062 -6.368 56.023 1.00 92.94 668 VAL A C 1
ATOM 5281 O O . VAL A 1 668 ? -36.495 -5.290 55.903 1.00 92.94 668 VAL A O 1
ATOM 5284 N N . PHE A 1 669 ? -38.228 -6.499 56.646 1.00 90.75 669 PHE A N 1
ATOM 5285 C CA . PHE A 1 669 ? -38.966 -5.421 57.302 1.00 90.75 669 PHE A CA 1
ATOM 5286 C C . PHE A 1 669 ? -38.903 -5.642 58.816 1.00 90.75 669 PHE A C 1
ATOM 5288 O O . PHE A 1 669 ? -39.410 -6.660 59.277 1.00 90.75 669 PHE A O 1
ATOM 5295 N N . THR A 1 670 ? -38.305 -4.728 59.590 1.00 89.81 670 THR A N 1
ATOM 5296 C CA . THR A 1 670 ? -38.165 -4.873 61.059 1.00 89.81 670 THR A CA 1
ATOM 5297 C C . THR A 1 670 ? -38.074 -3.532 61.792 1.00 89.81 670 THR A C 1
ATOM 5299 O O . THR A 1 670 ? -37.553 -2.568 61.235 1.00 89.81 670 THR A O 1
ATOM 5302 N N . ASP A 1 671 ? -38.579 -3.447 63.031 1.00 82.44 671 ASP A N 1
ATOM 5303 C CA . ASP A 1 671 ? -38.398 -2.292 63.938 1.00 82.44 671 ASP A CA 1
ATOM 5304 C C . ASP A 1 671 ? -37.436 -2.553 65.105 1.00 82.44 671 ASP A C 1
ATOM 5306 O O . ASP A 1 671 ? -37.237 -1.676 65.954 1.00 82.44 671 ASP A O 1
ATOM 5310 N N . GLY A 1 672 ? -36.831 -3.743 65.147 1.00 76.06 672 GLY A N 1
ATOM 5311 C CA . GLY A 1 672 ? -36.182 -4.266 66.339 1.00 76.06 672 GLY A CA 1
ATOM 5312 C C . GLY A 1 672 ? -34.714 -4.643 66.169 1.00 76.06 672 GLY A C 1
ATOM 5313 O O . GLY A 1 672 ? -34.137 -4.662 65.083 1.00 76.06 672 GLY A O 1
ATOM 5314 N N . VAL A 1 673 ? -34.102 -4.942 67.310 1.00 84.00 673 VAL A N 1
ATOM 5315 C CA . VAL A 1 673 ? -32.852 -5.698 67.432 1.00 84.00 673 VAL A CA 1
ATOM 5316 C C . VAL A 1 673 ? -33.180 -7.167 67.640 1.00 84.00 673 VAL A C 1
ATOM 5318 O O . VAL A 1 673 ? -34.256 -7.491 68.131 1.00 84.00 673 VAL A O 1
ATOM 5321 N N . ASP A 1 674 ? -32.240 -8.060 67.335 1.00 87.44 674 ASP A N 1
ATOM 5322 C CA . ASP A 1 674 ? -32.376 -9.458 67.736 1.00 87.44 674 ASP A CA 1
ATOM 5323 C C . ASP A 1 674 ? -32.470 -9.575 69.270 1.00 87.44 674 ASP A C 1
ATOM 5325 O O . ASP A 1 674 ? -31.468 -9.432 69.978 1.00 87.44 674 ASP A O 1
ATOM 5329 N N . ALA A 1 675 ? -33.679 -9.791 69.792 1.00 84.69 675 ALA A N 1
ATOM 5330 C CA . ALA A 1 675 ? -33.972 -9.701 71.219 1.00 84.69 675 ALA A CA 1
ATOM 5331 C C . ALA A 1 675 ? -35.098 -10.648 71.651 1.00 84.69 675 ALA A C 1
ATOM 5333 O O . ALA A 1 675 ? -36.040 -10.929 70.911 1.00 84.69 675 ALA A O 1
ATOM 5334 N N . ASN A 1 676 ? -34.994 -11.167 72.874 1.00 83.19 676 ASN A N 1
ATOM 5335 C CA . ASN A 1 676 ? -36.032 -11.966 73.515 1.00 83.19 676 ASN A CA 1
ATOM 5336 C C . ASN A 1 676 ? -37.195 -11.081 74.026 1.00 83.19 676 ASN A C 1
ATOM 5338 O O . ASN A 1 676 ? -37.118 -9.862 74.021 1.00 83.19 676 ASN A O 1
ATOM 5342 N N . TRP A 1 677 ? -38.275 -11.695 74.525 1.00 74.12 677 TRP A N 1
ATOM 5343 C CA . TRP A 1 677 ? -39.515 -10.998 74.931 1.00 74.12 677 TRP A CA 1
ATOM 5344 C C . TRP A 1 677 ? -39.340 -9.845 75.951 1.00 74.12 677 TRP A C 1
ATOM 5346 O O . TRP A 1 677 ? -40.219 -8.993 76.062 1.00 74.12 677 TRP A O 1
ATOM 5356 N N . ASP A 1 678 ? -38.268 -9.836 76.751 1.00 76.25 678 ASP A N 1
ATOM 5357 C CA . ASP A 1 678 ? -38.003 -8.807 77.767 1.00 76.25 678 ASP A CA 1
ATOM 5358 C C . ASP A 1 678 ? -36.757 -7.946 77.488 1.00 76.25 678 ASP A C 1
ATOM 5360 O O . ASP A 1 678 ? -36.314 -7.227 78.387 1.00 76.25 678 ASP A O 1
ATOM 5364 N N . ASP A 1 679 ? -36.206 -8.009 76.270 1.00 73.94 679 ASP A N 1
ATOM 5365 C CA . ASP A 1 679 ? -34.996 -7.303 75.817 1.00 73.94 679 ASP A CA 1
ATOM 5366 C C . ASP A 1 679 ? -33.748 -7.559 76.691 1.00 73.94 679 ASP A C 1
ATOM 5368 O O . ASP A 1 679 ? -32.825 -6.742 76.760 1.00 73.94 679 ASP A O 1
ATOM 5372 N N . THR A 1 680 ? -33.698 -8.692 77.405 1.00 74.88 680 THR A N 1
ATOM 5373 C CA . THR A 1 680 ? -32.580 -9.046 78.303 1.00 74.88 680 THR A CA 1
ATOM 5374 C C . THR A 1 680 ? -31.554 -9.999 77.684 1.00 74.88 680 THR A C 1
ATOM 5376 O O . THR A 1 680 ? -30.501 -10.236 78.285 1.00 74.88 680 THR A O 1
ATOM 5379 N N . GLY A 1 681 ? -31.827 -10.538 76.495 1.00 78.50 681 GLY A N 1
ATOM 5380 C CA . GLY A 1 681 ? -30.952 -11.457 75.765 1.00 78.50 681 GLY A CA 1
ATOM 5381 C C . GLY A 1 681 ? -31.343 -11.594 74.287 1.00 78.50 681 GLY A C 1
ATOM 5382 O O . GLY A 1 681 ? -32.335 -10.997 73.881 1.00 78.50 681 GLY A O 1
ATOM 5383 N N . PRO A 1 682 ? -30.583 -12.363 73.483 1.00 83.25 682 PRO A N 1
ATOM 5384 C CA . PRO A 1 682 ? -30.838 -12.517 72.048 1.00 83.25 682 PRO A CA 1
ATOM 5385 C C . PRO A 1 682 ? -32.167 -13.230 71.777 1.00 83.25 682 PRO A C 1
ATOM 5387 O O . PRO A 1 682 ? -32.578 -14.112 72.540 1.00 83.25 682 PRO A O 1
ATOM 5390 N N . GLY A 1 683 ? -32.828 -12.830 70.693 1.00 83.94 683 GLY A N 1
ATOM 5391 C CA . GLY A 1 683 ? -34.076 -13.424 70.212 1.00 83.94 683 GLY A CA 1
ATOM 5392 C C . GLY A 1 683 ? -33.842 -14.656 69.342 1.00 83.94 683 GLY A C 1
ATOM 5393 O O . GLY A 1 683 ? -34.693 -15.544 69.306 1.00 83.94 683 GLY A O 1
ATOM 5394 N N . SER A 1 684 ? -32.671 -14.734 68.708 1.00 89.75 684 SER A N 1
ATOM 5395 C CA . SER A 1 684 ? -32.239 -15.851 67.872 1.00 89.75 684 SER A CA 1
ATOM 5396 C C . SER A 1 684 ? -31.275 -16.802 68.575 1.00 89.75 684 SER A C 1
ATOM 5398 O O . SER A 1 684 ? -30.573 -16.456 69.530 1.00 89.75 684 SER A O 1
ATOM 5400 N N . VAL A 1 685 ? -31.204 -18.028 68.055 1.00 91.56 685 VAL A N 1
ATOM 5401 C CA . VAL A 1 685 ? -30.138 -18.986 68.375 1.00 91.56 685 VAL A CA 1
ATOM 5402 C C . VAL A 1 685 ? -28.853 -18.631 67.621 1.00 91.56 685 VAL A C 1
ATOM 5404 O O . VAL A 1 685 ? -27.758 -18.792 68.169 1.00 91.56 685 VAL A O 1
ATOM 5407 N N . ALA A 1 686 ? -28.976 -18.156 66.379 1.00 89.69 686 ALA A N 1
ATOM 5408 C CA . ALA A 1 686 ? -27.863 -17.671 65.577 1.00 89.69 686 ALA A CA 1
ATOM 5409 C C . ALA A 1 686 ? -27.258 -16.375 66.138 1.00 89.69 686 ALA A C 1
ATOM 5411 O O . ALA A 1 686 ? -27.927 -15.544 66.749 1.00 89.69 686 ALA A O 1
ATOM 5412 N N . THR A 1 687 ? -25.959 -16.195 65.909 1.00 92.19 687 THR A N 1
ATOM 5413 C CA . THR A 1 687 ? -25.208 -14.989 66.284 1.00 92.19 687 THR A CA 1
ATOM 5414 C C . THR A 1 687 ? -24.906 -14.133 65.055 1.00 92.19 687 THR A C 1
ATOM 5416 O O . THR A 1 687 ? -24.756 -14.666 63.957 1.00 92.19 687 THR A O 1
ATOM 5419 N N . LEU A 1 688 ? -24.727 -12.819 65.235 1.00 89.50 688 LEU A N 1
ATOM 5420 C CA . LEU A 1 688 ? -24.410 -11.897 64.135 1.00 89.50 688 LEU A CA 1
ATOM 5421 C C . LEU A 1 688 ? -23.234 -12.365 63.244 1.00 89.50 688 LEU A C 1
ATOM 5423 O O . LEU A 1 688 ? -23.403 -12.355 62.029 1.00 89.50 688 LEU A O 1
ATOM 5427 N N . PRO A 1 689 ? -22.086 -12.849 63.772 1.00 91.44 689 PRO A N 1
ATOM 5428 C CA . PRO A 1 689 ? -21.001 -13.351 62.922 1.00 91.44 689 PRO A CA 1
ATOM 5429 C C . PRO A 1 689 ? -21.396 -14.540 62.034 1.00 91.44 689 PRO A C 1
ATOM 5431 O O . PRO A 1 689 ? -20.894 -14.652 60.923 1.00 91.44 689 PRO A O 1
ATOM 5434 N N . GLN A 1 690 ? -22.296 -15.414 62.503 1.00 91.62 690 GLN A N 1
ATOM 5435 C CA . GLN A 1 690 ? -22.790 -16.545 61.707 1.00 91.62 690 GLN A CA 1
ATOM 5436 C C . GLN A 1 690 ? -23.687 -16.072 60.562 1.00 91.62 690 GLN A C 1
ATOM 5438 O O . GLN A 1 690 ? -23.606 -16.621 59.470 1.00 91.62 690 GLN A O 1
ATOM 5443 N N . VAL A 1 691 ? -24.513 -15.048 60.796 1.00 92.94 691 VAL A N 1
ATOM 5444 C CA . VAL A 1 691 ? -25.344 -14.455 59.739 1.00 92.94 691 VAL A CA 1
ATOM 5445 C C . VAL A 1 691 ? -24.485 -13.699 58.734 1.00 92.94 691 VAL A C 1
ATOM 5447 O O . VAL A 1 691 ? -24.666 -13.898 57.543 1.00 92.94 691 VAL A O 1
ATOM 5450 N N . VAL A 1 692 ? -23.513 -12.899 59.189 1.00 91.38 692 VAL A N 1
ATOM 5451 C CA . VAL A 1 692 ? -22.569 -12.196 58.300 1.00 91.38 692 VAL A CA 1
ATOM 5452 C C . VAL A 1 692 ? -21.847 -13.186 57.388 1.00 91.38 692 VAL A C 1
ATOM 5454 O O . VAL A 1 692 ? -21.813 -12.981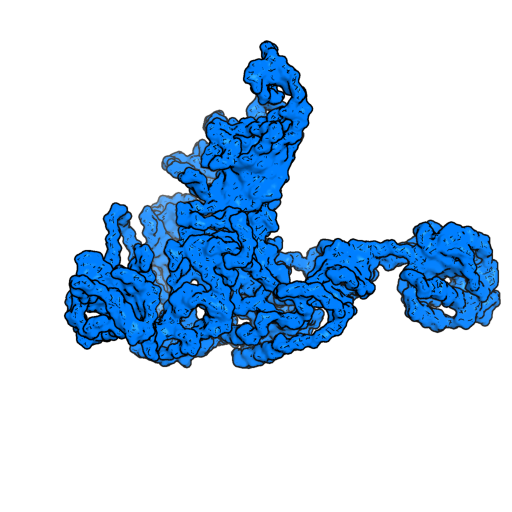 56.181 1.00 91.38 692 VAL A O 1
ATOM 5457 N N . GLN A 1 693 ? -21.338 -14.287 57.948 1.00 90.56 693 GLN A N 1
ATOM 5458 C CA . GLN A 1 693 ? -20.703 -15.338 57.158 1.00 90.56 693 GLN A CA 1
ATOM 5459 C C . GLN A 1 693 ? -21.680 -15.961 56.150 1.00 90.56 693 GLN A C 1
ATOM 5461 O O . GLN A 1 693 ? -21.329 -16.122 54.989 1.00 90.56 693 GLN A O 1
ATOM 5466 N N . ALA A 1 694 ? -22.913 -16.272 56.561 1.00 90.50 694 ALA A N 1
ATOM 5467 C CA . ALA A 1 694 ? -23.907 -16.865 55.668 1.00 90.50 694 ALA A CA 1
ATOM 5468 C C . ALA A 1 694 ? -24.351 -15.919 54.537 1.00 90.50 694 ALA A C 1
ATOM 5470 O O . ALA A 1 694 ? -24.585 -16.383 53.426 1.00 90.50 694 ALA A O 1
ATOM 5471 N N . VAL A 1 695 ? -24.459 -14.614 54.808 1.00 90.25 695 VAL A N 1
ATOM 5472 C CA . VAL A 1 695 ? -24.770 -13.593 53.794 1.00 90.25 695 VAL A CA 1
ATOM 5473 C C . VAL A 1 695 ? -23.626 -13.491 52.780 1.00 90.25 695 VAL A C 1
ATOM 5475 O O . VAL A 1 695 ? -23.886 -13.516 51.583 1.00 90.25 695 VAL A O 1
ATOM 5478 N N . GLN A 1 696 ? -22.371 -13.478 53.244 1.00 85.44 696 GLN A N 1
ATOM 5479 C CA . GLN A 1 696 ? -21.187 -13.451 52.373 1.00 85.44 696 GLN A CA 1
ATOM 5480 C C . GLN A 1 696 ? -21.027 -14.717 51.527 1.00 85.44 696 GLN A C 1
ATOM 5482 O O . GLN A 1 696 ? -20.668 -14.636 50.362 1.00 85.44 696 GLN A O 1
ATOM 5487 N N . GLU A 1 697 ? -21.260 -15.895 52.109 1.00 86.12 697 GLU A N 1
ATOM 5488 C CA . GLU A 1 697 ? -21.065 -17.176 51.416 1.00 86.12 697 GLU A CA 1
ATOM 5489 C C . GLU A 1 697 ? -22.127 -17.447 50.346 1.00 86.12 697 GLU A C 1
ATOM 5491 O O . GLU A 1 697 ? -21.860 -18.200 49.411 1.00 86.12 697 GLU A O 1
ATOM 5496 N N . ARG A 1 698 ? -23.332 -16.887 50.501 1.00 85.38 698 ARG A N 1
ATOM 5497 C CA . ARG A 1 698 ? -24.460 -17.150 49.596 1.00 85.38 698 ARG A CA 1
ATOM 5498 C C . ARG A 1 698 ? -24.636 -16.111 48.502 1.00 85.38 698 ARG A C 1
ATOM 5500 O O . ARG A 1 698 ? -25.326 -16.420 47.539 1.00 85.38 698 ARG A O 1
ATOM 5507 N N . ASP A 1 699 ? -24.053 -14.926 48.665 1.00 81.56 699 ASP A N 1
ATOM 5508 C CA . ASP A 1 699 ? -24.076 -13.847 47.670 1.00 81.56 699 ASP A CA 1
ATOM 5509 C C . ASP A 1 699 ? -25.496 -13.477 47.185 1.00 81.56 699 ASP A C 1
ATOM 5511 O O . ASP A 1 699 ? -25.754 -13.225 46.012 1.00 81.56 699 ASP A O 1
ATOM 5515 N N . ILE A 1 700 ? -26.468 -13.495 48.106 1.00 87.69 700 ILE A N 1
ATOM 5516 C CA . ILE A 1 700 ? -27.865 -13.127 47.830 1.00 87.69 700 ILE A CA 1
ATOM 5517 C C . ILE A 1 700 ? -28.072 -11.659 48.235 1.00 87.69 700 ILE A C 1
ATOM 5519 O O . ILE A 1 700 ? -27.868 -11.348 49.414 1.00 87.69 700 ILE A O 1
ATOM 5523 N N . PRO A 1 701 ? -28.536 -10.768 47.331 1.00 88.06 701 PRO A N 1
ATOM 5524 C CA . PRO A 1 701 ? -28.851 -9.381 47.666 1.00 88.06 701 PRO A CA 1
ATOM 5525 C C . PRO A 1 701 ? -29.853 -9.277 48.826 1.00 88.06 701 PRO A C 1
ATOM 5527 O O . PRO A 1 701 ? -30.973 -9.798 48.750 1.00 88.06 701 PRO A O 1
ATOM 5530 N N . LEU A 1 702 ? -29.443 -8.600 49.904 1.00 91.94 702 LEU A N 1
ATOM 5531 C CA . LEU A 1 702 ? -30.213 -8.416 51.132 1.00 91.94 702 LEU A CA 1
ATOM 5532 C C . LEU A 1 702 ? -30.597 -6.943 51.311 1.00 91.94 702 LEU A C 1
ATOM 5534 O O . LEU A 1 702 ? -29.773 -6.095 51.645 1.00 91.94 702 LEU A O 1
ATOM 5538 N N . TYR A 1 703 ? -31.884 -6.645 51.160 1.00 90.12 703 TYR A N 1
ATOM 5539 C CA . TYR A 1 703 ? -32.442 -5.316 51.396 1.00 90.12 703 TYR A CA 1
ATOM 5540 C C . TYR A 1 703 ? -33.090 -5.246 52.774 1.00 90.12 703 TYR A C 1
ATOM 5542 O O . TYR A 1 703 ? -33.925 -6.084 53.120 1.00 90.12 703 TYR A O 1
ATOM 5550 N N . THR A 1 704 ? -32.742 -4.238 53.570 1.00 90.75 704 THR A N 1
ATOM 5551 C CA . THR A 1 704 ? -33.271 -4.082 54.932 1.00 90.75 704 THR A CA 1
ATOM 5552 C C . THR A 1 704 ? -34.053 -2.779 55.080 1.00 90.75 704 THR A C 1
ATOM 5554 O O . THR A 1 704 ? -33.606 -1.712 54.671 1.00 90.75 704 THR A O 1
ATOM 5557 N N . ILE A 1 705 ? -35.246 -2.858 55.671 1.00 88.31 705 ILE A N 1
ATOM 5558 C CA . ILE A 1 705 ? -36.181 -1.745 55.861 1.00 88.31 705 ILE A CA 1
ATOM 5559 C C . ILE A 1 705 ? -36.461 -1.596 57.359 1.00 88.31 705 ILE A C 1
ATOM 5561 O O . ILE A 1 705 ? -37.132 -2.434 57.968 1.00 88.31 705 ILE A O 1
ATOM 5565 N N . GLY A 1 706 ? -35.926 -0.526 57.950 1.00 87.25 706 GLY A N 1
ATOM 5566 C CA . GLY A 1 706 ? -35.982 -0.271 59.394 1.00 87.25 706 GLY A CA 1
ATOM 5567 C C . GLY A 1 706 ? -37.140 0.640 59.813 1.00 87.25 706 GLY A C 1
ATOM 5568 O O . GLY A 1 706 ? -37.196 1.790 59.375 1.00 87.25 706 GLY A O 1
ATOM 5569 N N . PHE A 1 707 ? -38.031 0.164 60.685 1.00 80.62 707 PHE A N 1
ATOM 5570 C CA . PHE A 1 707 ? -39.185 0.902 61.215 1.00 80.62 707 PHE A CA 1
ATOM 5571 C C . PHE A 1 707 ? -38.906 1.525 62.593 1.00 80.62 707 PHE A C 1
ATOM 5573 O O . PHE A 1 707 ? -38.264 0.939 63.457 1.00 80.62 707 PHE A O 1
ATOM 5580 N N . GLY A 1 708 ? -39.437 2.724 62.840 1.00 73.38 708 GLY A N 1
ATOM 5581 C CA . GLY A 1 708 ? -39.276 3.419 64.120 1.00 73.38 708 GLY A CA 1
ATOM 5582 C C . GLY A 1 708 ? -37.846 3.906 64.395 1.00 73.38 708 GLY A C 1
ATOM 5583 O O . GLY A 1 708 ? -37.027 4.059 63.497 1.00 73.38 708 GLY A O 1
ATOM 5584 N N . SER A 1 709 ? -37.562 4.243 65.656 1.00 67.69 709 SER A N 1
ATOM 5585 C CA . SER A 1 709 ? -36.239 4.710 66.111 1.00 67.69 709 SER A CA 1
ATOM 5586 C C . SER A 1 709 ? -35.522 3.701 67.017 1.00 67.69 709 SER A C 1
ATOM 5588 O O . SER A 1 709 ? -34.546 4.068 67.669 1.00 67.69 709 SER A O 1
ATOM 5590 N N . GLY A 1 710 ? -36.080 2.495 67.160 1.00 66.38 710 GLY A N 1
ATOM 5591 C CA . GLY A 1 710 ? -35.644 1.461 68.106 1.00 66.38 710 GLY A CA 1
ATOM 5592 C C . GLY A 1 710 ? -34.808 0.339 67.487 1.00 66.38 710 GLY A C 1
ATOM 5593 O O . GLY A 1 710 ? -34.211 -0.429 68.239 1.00 66.38 710 GLY A O 1
ATOM 5594 N N . HIS A 1 711 ? -34.726 0.262 66.156 1.00 76.56 711 HIS A N 1
ATOM 5595 C CA . HIS A 1 711 ? -33.952 -0.751 65.441 1.00 76.56 711 HIS A CA 1
ATOM 5596 C C . HIS A 1 711 ? -32.456 -0.427 65.411 1.00 76.56 711 HIS A C 1
ATOM 5598 O O . HIS A 1 711 ? -32.038 0.735 65.453 1.00 76.56 711 HIS A O 1
ATOM 5604 N N . ASP A 1 712 ? -31.624 -1.458 65.267 1.00 80.69 712 ASP A N 1
ATOM 5605 C CA . ASP A 1 712 ? -30.181 -1.280 65.093 1.00 80.69 712 ASP A CA 1
ATOM 5606 C C . ASP A 1 712 ? -29.842 -1.037 63.624 1.00 80.69 712 ASP A C 1
ATOM 5608 O O . ASP A 1 712 ? -29.506 -1.944 62.861 1.00 80.69 712 ASP A O 1
ATOM 5612 N N . LYS A 1 713 ? -29.923 0.241 63.238 1.00 85.12 713 LYS A N 1
ATOM 5613 C CA . LYS A 1 713 ? -29.518 0.712 61.911 1.00 85.12 713 LYS A CA 1
ATOM 5614 C C . LYS A 1 713 ? -28.118 0.225 61.526 1.00 85.12 713 LYS A C 1
ATOM 5616 O O . LYS A 1 713 ? -27.907 -0.093 60.364 1.00 85.12 713 LYS A O 1
ATOM 5621 N N . THR A 1 714 ? -27.173 0.177 62.468 1.00 86.19 714 THR A N 1
ATOM 5622 C CA . THR A 1 714 ? -25.786 -0.214 62.171 1.00 86.19 714 THR A CA 1
ATOM 5623 C C . THR A 1 714 ? -25.732 -1.657 61.694 1.00 86.19 714 THR A C 1
ATOM 5625 O O . THR A 1 714 ? -25.085 -1.940 60.693 1.00 86.19 714 THR A O 1
ATOM 5628 N N . VAL A 1 715 ? -26.445 -2.558 62.374 1.00 88.69 715 VAL A N 1
ATOM 5629 C CA . VAL A 1 715 ? -26.489 -3.981 62.015 1.00 88.69 715 VAL A CA 1
ATOM 5630 C C . VAL A 1 715 ? -27.262 -4.214 60.718 1.00 88.69 715 VAL A C 1
ATOM 5632 O O . VAL A 1 715 ? -26.793 -4.964 59.868 1.00 88.69 715 VAL A O 1
ATOM 5635 N N . LEU A 1 716 ? -28.415 -3.563 60.529 1.00 90.62 716 LEU A N 1
ATOM 5636 C CA . LEU A 1 716 ? -29.201 -3.714 59.298 1.00 90.62 716 LEU A CA 1
ATOM 5637 C C . LEU A 1 716 ? -28.463 -3.185 58.065 1.00 90.62 716 LEU A C 1
ATOM 5639 O O . LEU A 1 716 ? -28.504 -3.822 57.015 1.00 90.62 716 LEU A O 1
ATOM 5643 N N . GLN A 1 717 ? -27.771 -2.054 58.210 1.00 89.31 717 GLN A N 1
ATOM 5644 C CA . GLN A 1 717 ? -26.931 -1.496 57.159 1.00 89.31 717 GLN A CA 1
ATOM 5645 C C . GLN A 1 717 ? -25.706 -2.373 56.905 1.00 89.31 717 GLN A C 1
ATOM 5647 O O . GLN A 1 717 ? -25.444 -2.710 55.764 1.00 89.31 717 GLN A O 1
ATOM 5652 N N . GLN A 1 718 ? -25.029 -2.855 57.951 1.00 91.00 718 GLN A N 1
ATOM 5653 C CA . GLN A 1 718 ? -23.908 -3.781 57.792 1.00 91.00 718 GLN A CA 1
ATOM 5654 C C . GLN A 1 718 ? -24.308 -5.061 57.041 1.00 91.00 718 GLN A C 1
ATOM 5656 O O . GLN A 1 718 ? -23.559 -5.525 56.190 1.00 91.00 718 GLN A O 1
ATOM 5661 N N . LEU A 1 719 ? -25.454 -5.661 57.369 1.00 89.56 719 LEU A N 1
ATOM 5662 C CA . LEU A 1 719 ? -25.921 -6.879 56.704 1.00 89.56 719 LEU A CA 1
ATOM 5663 C C . LEU A 1 719 ? -26.329 -6.614 55.250 1.00 89.56 719 LEU A C 1
ATOM 5665 O O . LEU A 1 719 ? -26.079 -7.466 54.403 1.00 89.56 719 LEU A O 1
ATOM 5669 N N . ALA A 1 720 ? -26.915 -5.446 54.968 1.00 88.94 720 ALA A N 1
ATOM 5670 C CA . ALA A 1 720 ? -27.237 -5.033 53.608 1.00 88.94 720 ALA A CA 1
ATOM 5671 C C . ALA A 1 720 ? -25.973 -4.761 52.781 1.00 88.94 720 ALA A C 1
ATOM 5673 O O . ALA A 1 720 ? -25.832 -5.393 51.749 1.00 88.94 720 ALA A O 1
ATOM 5674 N N . ASP A 1 721 ? -25.038 -3.936 53.268 1.00 84.44 721 ASP A N 1
ATOM 5675 C CA . ASP A 1 721 ? -23.811 -3.513 52.565 1.00 84.44 721 ASP A CA 1
ATOM 5676 C C . ASP A 1 721 ? -22.826 -4.670 52.300 1.00 84.44 721 ASP A C 1
ATOM 5678 O O . ASP A 1 721 ? -22.003 -4.607 51.391 1.00 84.44 721 ASP A O 1
ATOM 5682 N N . ILE A 1 722 ? -22.848 -5.711 53.142 1.00 85.56 722 ILE A N 1
ATOM 5683 C CA . ILE A 1 722 ? -22.023 -6.916 52.954 1.00 85.56 722 ILE A CA 1
ATOM 5684 C C . ILE A 1 722 ? -22.588 -7.820 51.847 1.00 85.56 722 ILE A C 1
ATOM 5686 O O . ILE A 1 722 ? -21.856 -8.637 51.293 1.00 85.56 722 ILE A O 1
ATOM 5690 N N . SER A 1 723 ? -23.873 -7.671 51.532 1.00 80.75 723 SER A N 1
ATOM 5691 C CA . SER A 1 723 ? -24.460 -8.168 50.289 1.00 80.75 723 SER A CA 1
ATOM 5692 C C . SER A 1 723 ? -24.471 -7.044 49.248 1.00 80.75 723 SER A C 1
ATOM 5694 O O . SER A 1 723 ? -24.303 -5.879 49.589 1.00 80.75 723 SER A O 1
ATOM 5696 N N . SER A 1 724 ? -24.766 -7.327 47.984 1.00 77.75 724 SER A N 1
ATOM 5697 C CA . SER A 1 724 ? -25.025 -6.272 46.985 1.00 77.75 724 SER A CA 1
ATOM 5698 C C . SER A 1 724 ? -26.388 -5.567 47.171 1.00 77.75 724 SER A C 1
ATOM 5700 O O . SER A 1 724 ? -27.008 -5.137 46.201 1.00 77.75 724 SER A O 1
ATOM 5702 N N . GLY A 1 725 ? -26.902 -5.503 48.406 1.00 83.06 725 GLY A N 1
ATOM 5703 C CA . GLY A 1 725 ? -28.181 -4.899 48.783 1.00 83.06 725 GLY A CA 1
ATOM 5704 C C . GLY A 1 725 ? -28.027 -3.513 49.419 1.00 83.06 725 GLY A C 1
ATOM 5705 O O . GLY A 1 725 ? -26.941 -2.948 49.465 1.00 83.06 725 GLY A O 1
ATOM 5706 N N . ASN A 1 726 ? -29.132 -2.944 49.916 1.00 85.31 726 ASN A N 1
ATOM 5707 C CA . ASN A 1 726 ? -29.161 -1.601 50.513 1.00 85.31 726 ASN A CA 1
ATOM 5708 C C . ASN A 1 726 ? -30.088 -1.517 51.740 1.00 85.31 726 ASN A C 1
ATOM 5710 O O . ASN A 1 726 ? -31.113 -2.203 51.819 1.00 85.31 726 ASN A O 1
ATOM 5714 N N . TYR A 1 727 ? -29.746 -0.634 52.685 1.00 86.25 727 TYR A N 1
ATOM 5715 C CA . TYR A 1 727 ? -30.586 -0.293 53.840 1.00 86.25 727 TYR A CA 1
ATOM 5716 C C . TYR A 1 727 ? -31.449 0.946 53.574 1.00 86.25 727 TYR A C 1
ATOM 5718 O O . TYR A 1 727 ? -30.942 1.993 53.166 1.00 86.25 727 TYR A O 1
ATOM 5726 N N . TYR A 1 728 ? -32.730 0.870 53.941 1.00 84.62 728 TYR A N 1
ATOM 5727 C CA . TYR A 1 728 ? -33.689 1.965 53.823 1.00 84.62 728 TYR A CA 1
ATOM 5728 C C . TYR A 1 728 ? -34.400 2.262 55.157 1.00 84.62 728 TYR A C 1
ATOM 5730 O O . TYR A 1 728 ? -34.916 1.357 55.820 1.00 84.62 728 TYR A O 1
ATOM 5738 N N . PRO A 1 729 ? -34.481 3.534 55.588 1.00 78.88 729 PRO A N 1
ATOM 5739 C CA . PRO A 1 729 ? -35.294 3.916 56.736 1.00 78.88 729 PRO A CA 1
ATOM 5740 C C . PRO A 1 729 ? -36.779 4.009 56.346 1.00 78.88 729 PRO A C 1
ATOM 5742 O O . PRO A 1 729 ? -37.137 4.751 55.438 1.00 78.88 729 PRO A O 1
ATOM 5745 N N . ALA A 1 730 ? -37.677 3.366 57.096 1.00 70.38 730 ALA A N 1
ATOM 5746 C CA . ALA A 1 730 ? -39.121 3.393 56.823 1.00 70.38 730 ALA A CA 1
ATOM 5747 C C . ALA A 1 730 ? -39.780 4.779 57.011 1.00 70.38 730 ALA A C 1
ATOM 5749 O O . ALA A 1 730 ? -40.957 4.957 56.707 1.00 70.38 730 ALA A O 1
ATOM 5750 N N . SER A 1 731 ? -39.048 5.771 57.538 1.00 67.38 731 SER A N 1
ATOM 5751 C CA . SER A 1 731 ? -39.495 7.169 57.613 1.00 67.38 731 SER A CA 1
ATOM 5752 C C . SER A 1 731 ? -39.510 7.882 56.257 1.00 67.38 731 SER A C 1
ATOM 5754 O O . SER A 1 731 ? -40.070 8.973 56.161 1.00 67.38 731 SER A O 1
ATOM 5756 N N . ASP A 1 732 ? -38.864 7.304 55.246 1.00 66.75 732 ASP A N 1
ATOM 5757 C CA . ASP A 1 732 ? -38.883 7.785 53.872 1.00 66.75 732 ASP A CA 1
ATOM 5758 C C . ASP A 1 732 ? -40.042 7.106 53.120 1.00 66.75 732 ASP A C 1
ATOM 5760 O O . ASP A 1 732 ? -40.024 5.899 52.885 1.00 66.75 732 ASP A O 1
ATOM 5764 N N . GLN A 1 733 ? -41.088 7.873 52.792 1.00 59.22 733 GLN A N 1
ATOM 5765 C CA . GLN A 1 733 ? -42.261 7.350 52.079 1.00 59.22 733 GLN A CA 1
ATOM 5766 C C . GLN A 1 733 ? -41.929 6.891 50.649 1.00 59.22 733 GLN A C 1
ATOM 5768 O O . GLN A 1 733 ? -42.678 6.084 50.104 1.00 59.22 733 GLN A O 1
ATOM 5773 N N . ASP A 1 734 ? -40.801 7.326 50.075 1.00 62.94 734 ASP A N 1
ATOM 5774 C CA . ASP A 1 734 ? -40.329 6.895 48.755 1.00 62.94 734 ASP A CA 1
ATOM 5775 C C . ASP A 1 734 ? -39.378 5.684 48.826 1.00 62.94 734 ASP A C 1
ATOM 5777 O O . ASP A 1 734 ? -39.013 5.127 47.789 1.00 62.94 734 ASP A O 1
ATOM 5781 N N . ALA A 1 735 ? -39.018 5.212 50.028 1.00 64.25 735 ALA A N 1
ATOM 5782 C CA . ALA A 1 735 ? -38.081 4.102 50.226 1.00 64.25 735 ALA A CA 1
ATOM 5783 C C . ALA A 1 735 ? -38.499 2.809 49.510 1.00 64.25 735 ALA A C 1
ATOM 5785 O O . ALA A 1 735 ? -37.650 2.110 48.972 1.00 64.25 735 ALA A O 1
ATOM 5786 N N . LEU A 1 736 ? -39.796 2.484 49.460 1.00 65.81 736 LEU A N 1
ATOM 5787 C CA . LEU A 1 736 ? -40.278 1.271 48.778 1.00 65.81 736 LEU A CA 1
ATOM 5788 C C . LEU A 1 736 ? -40.116 1.365 47.256 1.00 65.81 736 LEU A C 1
ATOM 5790 O O . LEU A 1 736 ? -39.737 0.386 46.615 1.00 65.81 736 LEU A O 1
ATOM 5794 N N . ASN A 1 737 ? -40.340 2.556 46.691 1.00 64.94 737 ASN A N 1
ATOM 5795 C CA . ASN A 1 737 ? -40.079 2.818 45.277 1.00 64.94 737 ASN A CA 1
ATOM 5796 C C . ASN A 1 737 ? -38.576 2.772 44.983 1.00 64.94 737 ASN A C 1
ATOM 5798 O O . ASN A 1 737 ? -38.187 2.299 43.923 1.00 64.94 737 ASN A O 1
ATOM 5802 N N . GLN A 1 738 ? -37.728 3.215 45.915 1.00 67.12 738 GLN A N 1
ATOM 5803 C CA . GLN A 1 738 ? -36.271 3.126 45.785 1.00 67.12 738 GLN A CA 1
ATOM 5804 C C . GLN A 1 738 ? -35.747 1.692 45.917 1.00 67.12 738 GLN A C 1
ATOM 5806 O O . GLN A 1 738 ? -34.834 1.335 45.182 1.00 67.12 738 GLN A O 1
ATOM 5811 N N . VAL A 1 739 ? -36.334 0.855 46.783 1.00 69.75 739 VAL A N 1
ATOM 5812 C CA . VAL A 1 739 ? -36.040 -0.589 46.839 1.00 69.75 739 VAL A CA 1
ATOM 5813 C C . VAL A 1 739 ? -36.385 -1.224 45.494 1.00 69.75 739 VAL A C 1
ATOM 5815 O O . VAL A 1 739 ? -35.556 -1.920 44.925 1.00 69.75 739 VAL A O 1
ATOM 5818 N N . PHE A 1 740 ? -37.567 -0.935 44.938 1.00 64.88 740 PHE A N 1
ATOM 5819 C CA . PHE A 1 740 ? -37.961 -1.440 43.619 1.00 64.88 740 PHE A CA 1
ATOM 5820 C C . PHE A 1 740 ? -37.065 -0.917 42.491 1.00 64.88 740 PHE A C 1
ATOM 5822 O O . PHE A 1 740 ? -36.666 -1.690 41.629 1.00 64.88 740 PHE A O 1
ATOM 5829 N N . LYS A 1 741 ? -36.718 0.373 42.508 1.00 65.38 741 LYS A N 1
ATOM 5830 C CA . LYS A 1 741 ? -35.818 0.993 41.531 1.00 65.38 741 LYS A CA 1
ATOM 5831 C C . LYS A 1 741 ? -34.417 0.377 41.607 1.00 65.38 741 LYS A C 1
ATOM 5833 O O . LYS A 1 741 ? -33.918 -0.050 40.583 1.00 65.38 741 LYS A O 1
ATOM 5838 N N . SER A 1 742 ? -33.849 0.221 42.803 1.00 66.56 742 SER A N 1
ATOM 5839 C CA . SER A 1 742 ? -32.529 -0.392 43.013 1.00 66.56 742 SER A CA 1
ATOM 5840 C C . SER A 1 742 ? -32.506 -1.875 42.645 1.00 66.56 742 SER A C 1
ATOM 5842 O O . SER A 1 742 ? -31.540 -2.333 42.040 1.00 66.56 742 SER A O 1
ATOM 5844 N N . ILE A 1 743 ? -33.580 -2.609 42.961 1.00 67.31 743 ILE A N 1
ATOM 5845 C CA . ILE A 1 743 ? -33.779 -3.979 42.488 1.00 67.31 743 ILE A CA 1
ATOM 5846 C C . ILE A 1 743 ? -33.812 -3.955 40.951 1.00 67.31 743 ILE A C 1
ATOM 5848 O O . ILE A 1 743 ? -32.979 -4.585 40.328 1.00 67.31 743 ILE A O 1
ATOM 5852 N N . ASN A 1 744 ? -34.655 -3.152 40.303 1.00 60.91 744 ASN A N 1
ATOM 5853 C CA . ASN A 1 744 ? -34.732 -3.111 38.837 1.00 60.91 744 ASN A CA 1
ATOM 5854 C C . ASN A 1 744 ? -33.459 -2.617 38.130 1.00 60.91 744 ASN A C 1
ATOM 5856 O O . ASN A 1 744 ? -33.140 -3.139 37.071 1.00 60.91 744 ASN A O 1
ATOM 5860 N N . GLU A 1 745 ? -32.726 -1.648 38.674 1.00 59.72 745 GLU A N 1
ATOM 5861 C CA . GLU A 1 745 ? -31.461 -1.138 38.118 1.00 59.72 745 GLU A CA 1
ATOM 5862 C C . GLU A 1 745 ? -30.363 -2.198 38.185 1.00 59.72 745 GLU A C 1
ATOM 5864 O O . GLU A 1 745 ? -29.712 -2.486 37.186 1.00 59.72 745 GLU A O 1
ATOM 5869 N N . SER A 1 746 ? -30.233 -2.880 39.327 1.00 57.91 746 SER A N 1
ATOM 5870 C CA . SER A 1 746 ? -29.363 -4.054 39.443 1.00 57.91 746 SER A CA 1
ATOM 5871 C C . SER A 1 746 ? -29.797 -5.183 38.499 1.00 57.91 746 SER A C 1
ATOM 5873 O O . SER A 1 746 ? -28.959 -5.947 38.021 1.00 57.91 746 SER A O 1
ATOM 5875 N N . LEU A 1 747 ? -31.100 -5.290 38.214 1.00 58.28 747 LEU A N 1
ATOM 5876 C CA . LEU A 1 747 ? -31.678 -6.363 37.412 1.00 58.28 747 LEU A CA 1
ATOM 5877 C C . LEU A 1 747 ? -31.797 -6.058 35.898 1.00 58.28 747 LEU A C 1
ATOM 5879 O O . LEU A 1 747 ? -32.113 -6.984 35.148 1.00 58.28 747 LEU A O 1
ATOM 5883 N N . SER A 1 748 ? -31.563 -4.828 35.430 1.00 58.12 748 SER A N 1
ATOM 5884 C CA . SER A 1 748 ? -31.722 -4.421 34.013 1.00 58.12 748 SER A CA 1
ATOM 5885 C C . SER A 1 748 ? -30.410 -4.372 33.221 1.00 58.12 748 SER A C 1
ATOM 5887 O O . SER A 1 748 ? -30.438 -4.211 32.006 1.00 58.12 748 SER A O 1
ATOM 5889 N N . ASN A 1 749 ? -29.276 -4.616 33.880 1.00 70.62 749 ASN A N 1
ATOM 5890 C CA . ASN A 1 749 ? -27.930 -4.509 33.310 1.00 70.62 749 ASN A CA 1
ATOM 5891 C C . ASN A 1 749 ? -27.338 -5.843 32.816 1.00 70.62 749 ASN A C 1
ATOM 5893 O O . ASN A 1 749 ? -26.120 -5.976 32.701 1.00 70.62 749 ASN A O 1
ATOM 5897 N N . THR A 1 750 ? -28.174 -6.851 32.552 1.00 76.38 750 THR A N 1
ATOM 5898 C CA . THR A 1 750 ? -27.739 -8.171 32.066 1.00 76.38 750 THR A CA 1
ATOM 5899 C C . THR A 1 750 ? -28.179 -8.384 30.624 1.00 76.38 750 THR A C 1
ATOM 5901 O O . THR A 1 750 ? -29.358 -8.220 30.312 1.00 76.38 750 THR A O 1
ATOM 5904 N N . TYR A 1 751 ? -27.256 -8.821 29.772 1.00 85.62 751 TYR A N 1
ATOM 5905 C CA . TYR A 1 751 ? -27.491 -9.057 28.349 1.00 85.62 751 TYR A CA 1
ATOM 5906 C C . TYR A 1 751 ? -27.091 -10.478 27.960 1.00 85.62 751 TYR A C 1
ATOM 5908 O O . TYR A 1 751 ? -26.127 -11.029 28.488 1.00 85.62 751 TYR A O 1
ATOM 5916 N N . HIS A 1 752 ? -27.844 -11.054 27.029 1.00 87.50 752 HIS A N 1
ATOM 5917 C CA . HIS A 1 752 ? -27.545 -12.307 26.358 1.00 87.50 752 HIS A CA 1
ATOM 5918 C C . HIS A 1 752 ? -27.031 -11.995 24.956 1.00 87.50 752 HIS A C 1
ATOM 5920 O O . HIS A 1 752 ? -27.728 -11.347 24.172 1.00 87.50 752 HIS A O 1
ATOM 5926 N N . LEU A 1 753 ? -25.820 -12.448 24.642 1.00 91.25 753 LEU A N 1
ATOM 5927 C CA . LEU A 1 753 ? -25.192 -12.233 23.344 1.00 91.25 753 LEU A CA 1
ATOM 5928 C C . LEU A 1 753 ? -24.994 -13.567 22.633 1.00 91.25 753 LEU A C 1
ATOM 5930 O O . LEU A 1 753 ? -24.469 -14.515 23.216 1.00 91.25 753 LEU A O 1
ATOM 5934 N N . VAL A 1 754 ? -25.385 -13.615 21.360 1.00 90.44 754 VAL A N 1
ATOM 5935 C CA . VAL A 1 754 ? -25.132 -14.740 20.453 1.00 90.44 754 VAL A CA 1
ATOM 5936 C C . VAL A 1 754 ? -24.260 -14.241 19.313 1.00 90.44 754 VAL A C 1
ATOM 5938 O O . VAL A 1 754 ? -24.569 -13.221 18.696 1.00 90.44 754 VAL A O 1
ATOM 5941 N N . TYR A 1 755 ? -23.176 -14.952 19.022 1.00 87.44 755 TYR A N 1
ATOM 5942 C CA . TYR A 1 755 ? -22.269 -14.619 17.930 1.00 87.44 755 TYR A CA 1
ATOM 5943 C C . TYR A 1 755 ? -21.903 -15.853 17.107 1.00 87.44 755 TYR A C 1
ATOM 5945 O O . TYR A 1 755 ? -21.850 -16.984 17.604 1.00 87.44 755 TYR A O 1
ATOM 5953 N N . GLN A 1 756 ? -21.645 -15.621 15.824 1.00 86.62 756 GLN A N 1
ATOM 5954 C CA . GLN A 1 756 ? -20.993 -16.576 14.948 1.00 86.62 756 GLN A CA 1
ATOM 5955 C C . GLN A 1 756 ? -19.514 -16.625 15.337 1.00 86.62 756 GLN A C 1
ATOM 5957 O O . GLN A 1 756 ? -18.817 -15.608 15.279 1.00 86.62 756 GLN A O 1
ATOM 5962 N N . ARG A 1 757 ? -19.039 -17.800 15.759 1.00 82.88 757 ARG A N 1
ATOM 5963 C CA . ARG A 1 757 ? -17.638 -17.987 16.139 1.00 82.88 757 ARG A CA 1
ATOM 5964 C C . ARG A 1 757 ? -16.753 -17.861 14.899 1.00 82.88 757 ARG A C 1
ATOM 5966 O O . ARG A 1 757 ? -17.167 -18.301 13.822 1.00 82.88 757 ARG A O 1
ATOM 5973 N N . PRO A 1 758 ? -15.530 -17.331 15.042 1.00 67.06 758 PRO A N 1
ATOM 5974 C CA . PRO A 1 758 ? -14.563 -17.347 13.955 1.00 67.06 758 PRO A CA 1
ATOM 5975 C C . PRO A 1 758 ? -14.273 -18.794 13.528 1.00 67.06 758 PRO A C 1
ATOM 5977 O O . PRO A 1 758 ? -14.238 -19.710 14.348 1.00 67.06 758 PRO A O 1
ATOM 5980 N N . THR A 1 759 ? -14.074 -19.044 12.239 1.00 61.50 759 THR A N 1
ATOM 5981 C CA . THR A 1 759 ? -13.596 -20.352 11.765 1.00 61.50 759 THR A CA 1
ATOM 5982 C C . THR A 1 759 ? -12.089 -20.464 11.992 1.00 61.50 759 THR A C 1
ATOM 5984 O O . THR A 1 759 ? -11.352 -19.536 11.666 1.00 61.50 759 THR A O 1
ATOM 5987 N N . GLU A 1 760 ? -11.620 -21.596 12.530 1.00 48.44 760 GLU A N 1
ATOM 5988 C CA . GLU A 1 760 ? -10.190 -21.869 12.717 1.00 48.44 760 GLU A CA 1
ATOM 5989 C C . GLU A 1 760 ? -9.517 -21.916 11.343 1.00 48.44 760 GLU A C 1
ATOM 5991 O O . GLU A 1 760 ? -9.677 -22.869 10.578 1.00 48.44 760 GLU A O 1
ATOM 5996 N N . SER A 1 761 ? -8.710 -20.904 11.066 1.00 45.28 761 SER A N 1
ATOM 5997 C CA . SER A 1 761 ? -7.284 -21.184 10.895 1.00 45.28 761 SER A CA 1
ATOM 5998 C C . SER A 1 761 ? -6.695 -21.285 12.289 1.00 45.28 761 SER A C 1
ATOM 6000 O O . SER A 1 761 ? -7.118 -20.516 13.147 1.00 45.28 761 SER A O 1
ATOM 6002 N N . ASP A 1 762 ? -5.852 -22.291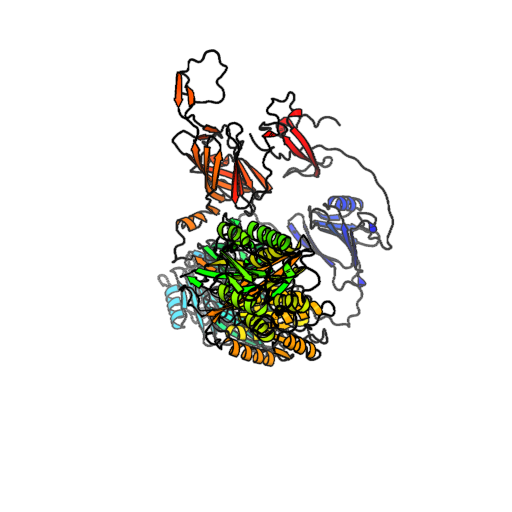 12.535 1.00 40.62 762 ASP A N 1
ATOM 6003 C CA . ASP A 1 762 ? -5.332 -22.656 13.862 1.00 40.62 762 ASP A CA 1
ATOM 6004 C C . ASP A 1 762 ? -5.152 -21.428 14.776 1.00 40.62 762 ASP A C 1
ATOM 6006 O O . ASP A 1 762 ? -4.559 -20.438 14.358 1.00 40.62 762 ASP A O 1
ATOM 6010 N N . ILE A 1 763 ? -5.701 -21.476 15.995 1.00 42.25 763 ILE A N 1
ATOM 6011 C CA . ILE A 1 763 ? -5.718 -20.363 16.956 1.00 42.25 763 ILE A CA 1
ATOM 6012 C C . ILE A 1 763 ? -4.318 -19.719 17.106 1.00 42.25 763 ILE A C 1
ATOM 6014 O O . ILE A 1 763 ? -3.480 -20.204 17.852 1.00 42.25 763 ILE A O 1
ATOM 6018 N N . SER A 1 764 ? -4.102 -18.633 16.352 1.00 55.44 764 SER A N 1
ATOM 6019 C CA . SER A 1 764 ? -3.589 -17.301 16.726 1.00 55.44 764 SER A CA 1
ATOM 6020 C C . SER A 1 764 ? -2.211 -17.164 17.422 1.00 55.44 764 SER A C 1
ATOM 6022 O O . SER A 1 764 ? -1.921 -16.149 18.054 1.00 55.44 764 SER A O 1
ATOM 6024 N N . ASP A 1 765 ? -1.300 -18.120 17.228 1.00 56.34 765 ASP A N 1
ATOM 6025 C CA . ASP A 1 765 ? 0.146 -17.925 17.487 1.00 56.34 765 ASP A CA 1
ATOM 6026 C C . ASP A 1 765 ? 0.934 -17.488 16.243 1.00 56.34 765 ASP A C 1
ATOM 6028 O O . ASP A 1 765 ? 2.170 -17.438 16.265 1.00 56.34 765 ASP A O 1
ATOM 6032 N N . ILE A 1 766 ? 0.220 -17.181 15.152 1.00 70.94 766 ILE A N 1
ATOM 6033 C CA . ILE A 1 766 ? 0.788 -16.629 13.920 1.00 70.94 766 ILE A CA 1
ATOM 6034 C C . ILE A 1 766 ? 1.641 -15.421 14.316 1.00 70.94 766 ILE A C 1
ATOM 6036 O O . ILE A 1 766 ? 1.098 -14.458 14.872 1.00 70.94 766 ILE A O 1
ATOM 6040 N N . PRO A 1 767 ? 2.965 -15.466 14.091 1.00 81.69 767 PRO A N 1
ATOM 6041 C CA . PRO A 1 767 ? 3.805 -14.347 14.451 1.00 81.69 767 PRO A CA 1
ATOM 6042 C C . PRO A 1 767 ? 3.406 -13.134 13.615 1.00 81.69 767 PRO A C 1
ATOM 6044 O O . PRO A 1 767 ? 3.283 -13.240 12.396 1.00 81.69 767 PRO A O 1
ATOM 6047 N N . VAL A 1 768 ? 3.204 -12.002 14.276 1.00 87.69 768 VAL A N 1
ATOM 6048 C CA . VAL A 1 768 ? 2.947 -10.709 13.643 1.00 87.69 768 VAL A CA 1
ATOM 6049 C C . VAL A 1 768 ? 4.135 -9.821 13.956 1.00 87.69 768 VAL A C 1
ATOM 6051 O O . VAL A 1 768 ? 4.451 -9.606 15.126 1.00 87.69 768 VAL A O 1
ATOM 6054 N N . VAL A 1 769 ? 4.792 -9.313 12.923 1.00 94.56 769 VAL A N 1
ATOM 6055 C CA . VAL A 1 769 ? 5.937 -8.417 13.044 1.00 94.56 769 VAL A CA 1
ATOM 6056 C C . VAL A 1 769 ? 5.595 -7.107 12.354 1.00 94.56 769 VAL A C 1
ATOM 6058 O O . VAL A 1 769 ? 5.469 -7.047 11.138 1.00 94.56 769 VAL A O 1
ATOM 6061 N N . SER A 1 770 ? 5.448 -6.050 13.140 1.00 96.50 770 SER A N 1
ATOM 6062 C CA . SER A 1 770 ? 5.337 -4.691 12.626 1.00 96.50 770 SER A CA 1
ATOM 6063 C C . SER A 1 770 ? 6.689 -4.007 12.751 1.00 96.50 770 SER A C 1
ATOM 6065 O O . SER A 1 770 ? 7.270 -4.001 13.838 1.00 96.50 770 SER A O 1
ATOM 6067 N N . ILE A 1 771 ? 7.174 -3.433 11.655 1.00 98.50 771 ILE A N 1
ATOM 6068 C CA . ILE A 1 771 ? 8.446 -2.715 11.591 1.00 98.50 771 ILE A CA 1
ATOM 6069 C C . ILE A 1 771 ? 8.119 -1.244 11.343 1.00 98.50 771 ILE A C 1
ATOM 6071 O O . ILE A 1 771 ? 7.541 -0.921 10.312 1.00 98.50 771 ILE A O 1
ATOM 6075 N N . MET A 1 772 ? 8.438 -0.388 12.311 1.00 98.19 772 MET A N 1
ATOM 6076 C CA . MET A 1 772 ? 8.282 1.064 12.243 1.00 98.19 772 MET A CA 1
ATOM 6077 C C . MET A 1 772 ? 9.669 1.696 12.186 1.00 98.19 772 MET A C 1
ATOM 6079 O O . MET A 1 772 ? 10.483 1.458 13.083 1.00 98.19 772 MET A O 1
ATOM 6083 N N . VAL A 1 773 ? 9.941 2.459 11.132 1.00 98.12 773 VAL A N 1
ATOM 6084 C CA . VAL A 1 773 ? 11.266 3.021 10.856 1.00 98.12 773 VAL A CA 1
ATOM 6085 C C . VAL A 1 773 ? 11.174 4.529 10.711 1.00 98.12 773 VAL A C 1
ATOM 6087 O O . VAL A 1 773 ? 10.368 5.040 9.942 1.00 98.12 773 VAL A O 1
ATOM 6090 N N . ASP A 1 774 ? 12.022 5.231 11.444 1.00 96.56 774 ASP A N 1
ATOM 6091 C CA . ASP A 1 774 ? 12.251 6.654 11.256 1.00 96.56 774 ASP A CA 1
ATOM 6092 C C . ASP A 1 774 ? 12.910 6.893 9.899 1.00 96.56 774 ASP A C 1
ATOM 6094 O O . ASP A 1 774 ? 13.922 6.278 9.558 1.00 96.56 774 ASP A O 1
ATOM 6098 N N . THR A 1 775 ? 12.302 7.769 9.117 1.00 96.00 775 THR A N 1
ATOM 6099 C CA . THR A 1 775 ? 12.759 8.189 7.792 1.00 96.00 775 THR A CA 1
ATOM 6100 C C . THR A 1 775 ? 12.970 9.700 7.747 1.00 96.00 775 THR A C 1
ATOM 6102 O O . THR A 1 775 ? 12.927 10.295 6.679 1.00 96.00 775 THR A O 1
ATOM 6105 N N . SER A 1 776 ? 13.184 10.341 8.897 1.00 92.62 776 SER A N 1
ATOM 6106 C CA . SER A 1 776 ? 13.548 11.756 8.987 1.00 92.62 776 SER A CA 1
ATOM 6107 C C . SER A 1 776 ? 14.891 12.049 8.309 1.00 92.62 776 SER A C 1
ATOM 6109 O O . SER A 1 776 ? 15.684 11.146 8.027 1.00 92.62 776 SER A O 1
ATOM 6111 N N . GLY A 1 777 ? 15.166 13.327 8.033 1.00 89.25 777 GLY A N 1
ATOM 6112 C CA . GLY A 1 777 ? 16.397 13.726 7.344 1.00 89.25 777 GLY A CA 1
ATOM 6113 C C . GLY A 1 777 ? 17.672 13.247 8.051 1.00 89.25 777 GLY A C 1
ATOM 6114 O O . GLY A 1 777 ? 18.579 12.737 7.394 1.00 89.25 777 GLY A O 1
ATOM 6115 N N . SER A 1 778 ? 17.726 13.316 9.388 1.00 88.06 778 SER A N 1
ATOM 6116 C CA . SER A 1 778 ? 18.904 12.936 10.193 1.00 88.06 778 SER A CA 1
ATOM 6117 C C . SER A 1 778 ? 19.348 11.485 9.995 1.00 88.06 778 SER A C 1
ATOM 6119 O O . SER A 1 778 ? 20.533 11.170 10.155 1.00 88.06 778 SER A O 1
ATOM 6121 N N . MET A 1 779 ? 18.439 10.621 9.538 1.00 91.38 779 MET A N 1
ATOM 6122 C CA . MET A 1 779 ? 18.744 9.235 9.217 1.00 91.38 779 MET A CA 1
ATOM 6123 C C . MET A 1 779 ? 19.692 9.079 8.026 1.00 91.38 779 MET A C 1
ATOM 6125 O O . MET A 1 779 ? 20.278 8.007 7.897 1.00 91.38 779 MET A O 1
ATOM 6129 N N . ASP A 1 780 ? 19.886 10.081 7.165 1.00 89.88 780 ASP A N 1
ATOM 6130 C CA . ASP A 1 780 ? 20.813 9.968 6.026 1.00 89.88 780 ASP A CA 1
ATOM 6131 C C . ASP A 1 780 ? 21.715 11.191 5.792 1.00 89.88 780 ASP A C 1
ATOM 6133 O O . ASP A 1 780 ? 22.474 11.207 4.826 1.00 89.88 780 ASP A O 1
ATOM 6137 N N . LEU A 1 781 ? 21.705 12.177 6.696 1.00 85.75 781 LEU A N 1
ATOM 6138 C CA . LEU A 1 781 ? 22.644 13.303 6.648 1.00 85.75 781 LEU A CA 1
ATOM 6139 C C . LEU A 1 781 ? 24.081 12.889 7.002 1.00 85.75 781 LEU A C 1
ATOM 6141 O O . LEU A 1 781 ? 24.323 11.932 7.757 1.00 85.75 781 LEU A O 1
ATOM 6145 N N . SER A 1 782 ? 25.036 13.665 6.480 1.00 82.38 782 SER A N 1
ATOM 6146 C CA . SER A 1 782 ? 26.462 13.516 6.764 1.00 82.38 782 SER A CA 1
ATOM 6147 C C . SER A 1 782 ? 26.777 13.766 8.241 1.00 82.38 782 SER A C 1
ATOM 6149 O O . SER A 1 782 ? 26.267 14.731 8.810 1.00 82.38 782 SER A O 1
ATOM 6151 N N . PRO A 1 783 ? 27.696 13.002 8.866 1.00 79.69 783 PRO A N 1
ATOM 6152 C CA . PRO A 1 783 ? 28.206 13.309 10.206 1.00 79.69 783 PRO A CA 1
ATOM 6153 C C . PRO A 1 783 ? 28.819 14.711 10.356 1.00 79.69 783 PRO A C 1
ATOM 6155 O O . PRO A 1 783 ? 29.061 15.157 11.474 1.00 79.69 783 PRO A O 1
ATOM 6158 N N . GLU A 1 784 ? 29.133 15.393 9.251 1.00 77.69 784 GLU A N 1
ATOM 6159 C CA . GLU A 1 784 ? 29.670 16.759 9.261 1.00 77.69 784 GLU A CA 1
ATOM 6160 C C . GLU A 1 784 ? 28.579 17.837 9.371 1.00 77.69 784 GLU A C 1
ATOM 6162 O O . GLU A 1 784 ? 28.866 18.956 9.797 1.00 77.69 784 GLU A O 1
ATOM 6167 N N . GLU A 1 785 ? 27.330 17.500 9.041 1.00 73.31 785 GLU A N 1
ATOM 6168 C CA . GLU A 1 785 ? 26.193 18.428 9.039 1.00 73.31 785 GLU A CA 1
ATOM 6169 C C . GLU A 1 785 ? 25.523 18.570 10.414 1.00 73.31 785 GLU A C 1
ATOM 6171 O O . GLU A 1 785 ? 24.801 19.537 10.663 1.00 73.31 785 GLU A O 1
ATOM 6176 N N . GLY A 1 786 ? 25.802 17.660 11.350 1.00 67.75 786 GLY A N 1
ATOM 6177 C CA . GLY A 1 786 ? 25.285 17.734 12.712 1.00 67.75 786 GLY A CA 1
ATOM 6178 C C . GLY A 1 786 ? 25.877 16.676 13.638 1.00 67.75 786 GLY A C 1
ATOM 6179 O O . GLY A 1 786 ? 26.270 15.598 13.200 1.00 67.75 786 GLY A O 1
ATOM 6180 N N . ASP A 1 787 ? 25.899 16.984 14.940 1.00 60.41 787 ASP A N 1
ATOM 6181 C CA . ASP A 1 787 ? 26.477 16.116 15.981 1.00 60.41 787 ASP A CA 1
ATOM 6182 C C . ASP A 1 787 ? 25.797 14.730 16.060 1.00 60.41 787 ASP A C 1
ATOM 6184 O O . ASP A 1 787 ? 26.433 13.771 16.499 1.00 60.41 787 ASP A O 1
ATOM 6188 N N . ASP A 1 788 ? 24.550 14.619 15.584 1.00 66.75 788 ASP A N 1
ATOM 6189 C CA . ASP A 1 788 ? 23.742 13.397 15.609 1.00 66.75 788 ASP A CA 1
ATOM 6190 C C . ASP A 1 788 ? 23.423 12.855 14.199 1.00 66.75 788 ASP A C 1
ATOM 6192 O O . ASP A 1 788 ? 22.468 12.109 14.056 1.00 66.75 788 ASP A O 1
ATOM 6196 N N . CYS A 1 789 ? 24.192 13.177 13.151 1.00 77.69 789 CYS A N 1
ATOM 6197 C CA . CYS A 1 789 ? 24.000 12.649 11.782 1.00 77.69 789 CYS A CA 1
ATOM 6198 C C . CYS A 1 789 ? 24.968 11.484 11.468 1.00 77.69 789 CYS A C 1
ATOM 6200 O O . CYS A 1 789 ? 26.057 11.409 12.042 1.00 77.69 789 CYS A O 1
ATOM 6202 N N . GLY A 1 790 ? 24.594 10.538 10.590 1.00 79.19 790 GLY A N 1
ATOM 6203 C CA . GLY A 1 790 ? 25.321 9.256 10.517 1.00 79.19 790 GLY A CA 1
ATOM 6204 C C . GLY A 1 790 ? 25.179 8.366 9.278 1.00 79.19 790 GLY A C 1
ATOM 6205 O O . GLY A 1 790 ? 25.661 7.229 9.336 1.00 79.19 790 GLY A O 1
ATOM 6206 N N . TYR A 1 791 ? 24.543 8.816 8.186 1.00 87.38 791 TYR A N 1
ATOM 6207 C CA . TYR A 1 791 ? 24.259 7.970 7.008 1.00 87.38 791 TYR A CA 1
ATOM 6208 C C . TYR A 1 791 ? 23.659 6.591 7.369 1.00 87.38 791 TYR A C 1
ATOM 6210 O O . TYR A 1 791 ? 24.180 5.519 7.029 1.00 87.38 791 TYR A O 1
ATOM 6218 N N . ARG A 1 792 ? 22.597 6.600 8.172 1.00 91.44 792 ARG A N 1
ATOM 6219 C CA . ARG A 1 792 ? 22.035 5.411 8.825 1.00 91.44 792 ARG A CA 1
ATOM 6220 C C . ARG A 1 792 ? 21.071 4.647 7.925 1.00 91.44 792 ARG A C 1
ATOM 6222 O O . ARG A 1 792 ? 20.994 3.422 8.048 1.00 91.44 792 ARG A O 1
ATOM 6229 N N . MET A 1 793 ? 20.376 5.324 7.011 1.00 94.06 793 MET A N 1
ATOM 6230 C CA . MET A 1 793 ? 19.249 4.768 6.261 1.00 94.06 793 MET A CA 1
ATOM 6231 C C . MET A 1 793 ? 19.628 3.500 5.489 1.00 94.06 793 MET A C 1
ATOM 6233 O O . MET A 1 793 ? 19.028 2.444 5.696 1.00 94.06 793 MET A O 1
ATOM 6237 N N . GLN A 1 794 ? 20.691 3.536 4.677 1.00 93.75 794 GLN A N 1
ATOM 6238 C CA . GLN A 1 794 ? 21.102 2.349 3.915 1.00 93.75 794 GLN A CA 1
ATOM 6239 C C . GLN A 1 794 ? 21.543 1.182 4.819 1.00 93.75 794 GLN A C 1
ATOM 6241 O O . GLN A 1 794 ? 21.290 0.016 4.507 1.00 93.75 794 GLN A O 1
ATOM 6246 N N . ARG A 1 795 ? 22.169 1.462 5.972 1.00 94.38 795 ARG A N 1
ATOM 6247 C CA . ARG A 1 795 ? 22.540 0.420 6.949 1.00 94.38 795 ARG A CA 1
ATOM 6248 C C . ARG A 1 795 ? 21.297 -0.228 7.556 1.00 94.38 795 ARG A C 1
ATOM 6250 O O . ARG A 1 795 ? 21.275 -1.449 7.710 1.00 94.38 795 ARG A O 1
ATOM 6257 N N . VAL A 1 796 ? 20.269 0.567 7.863 1.00 96.12 796 VAL A N 1
ATOM 6258 C CA . VAL A 1 796 ? 18.969 0.088 8.357 1.00 96.12 796 VAL A CA 1
ATOM 6259 C C . VAL A 1 796 ? 18.266 -0.772 7.302 1.00 96.12 796 VAL A C 1
ATOM 6261 O O . VAL A 1 796 ? 17.867 -1.894 7.616 1.00 96.12 796 VAL A O 1
ATOM 6264 N N . LYS A 1 797 ? 18.205 -0.328 6.038 1.00 96.81 797 LYS A N 1
ATOM 6265 C CA . LYS A 1 797 ? 17.669 -1.132 4.923 1.00 96.81 797 LYS A CA 1
ATOM 6266 C C . LYS A 1 797 ? 18.358 -2.499 4.822 1.00 96.81 797 LYS A C 1
ATOM 6268 O O . LYS A 1 797 ? 17.688 -3.530 4.795 1.00 96.81 797 LYS A O 1
ATOM 6273 N N . ASN A 1 798 ? 19.693 -2.526 4.871 1.00 96.19 798 ASN A N 1
ATOM 6274 C CA . ASN A 1 798 ? 20.472 -3.765 4.771 1.00 96.19 798 ASN A CA 1
ATOM 6275 C C . ASN A 1 798 ? 20.168 -4.773 5.894 1.00 96.19 798 ASN A C 1
ATOM 6277 O O . ASN A 1 798 ? 20.067 -5.970 5.631 1.00 96.19 798 ASN A O 1
ATOM 6281 N N . ILE A 1 799 ? 20.047 -4.326 7.150 1.00 97.00 799 ILE A N 1
ATOM 6282 C CA . ILE A 1 799 ? 19.756 -5.247 8.266 1.00 97.00 799 ILE A CA 1
ATOM 6283 C C . ILE A 1 799 ? 18.298 -5.726 8.242 1.00 97.00 799 ILE A C 1
ATOM 6285 O O . ILE A 1 799 ? 18.018 -6.866 8.618 1.00 97.00 799 ILE A O 1
ATOM 6289 N N . LEU A 1 800 ? 17.372 -4.883 7.769 1.00 98.00 800 LEU A N 1
ATOM 6290 C CA . LEU A 1 800 ? 15.964 -5.243 7.610 1.00 98.00 800 LEU A CA 1
ATOM 6291 C C . LEU A 1 800 ? 15.753 -6.245 6.468 1.00 98.00 800 LEU A C 1
ATOM 6293 O O . LEU A 1 800 ? 14.949 -7.162 6.636 1.00 98.00 800 LEU A O 1
ATOM 6297 N N . HIS A 1 801 ? 16.520 -6.143 5.376 1.00 97.44 801 HIS A N 1
ATOM 6298 C CA . HIS A 1 801 ? 16.549 -7.133 4.294 1.00 97.44 801 HIS A CA 1
ATOM 6299 C C . HIS A 1 801 ? 16.766 -8.558 4.834 1.00 97.44 801 HIS A C 1
ATOM 6301 O O . HIS A 1 801 ? 15.938 -9.457 4.637 1.00 97.44 801 HIS A O 1
ATOM 6307 N N . ASP A 1 802 ? 17.852 -8.763 5.587 1.00 96.19 802 ASP A N 1
ATOM 6308 C CA . ASP A 1 802 ? 18.190 -10.074 6.151 1.00 96.19 802 ASP A CA 1
ATOM 6309 C C . ASP A 1 802 ? 17.158 -10.529 7.200 1.00 96.19 802 ASP A C 1
ATOM 6311 O O . ASP A 1 802 ? 16.778 -11.708 7.239 1.00 96.19 802 ASP A O 1
ATOM 6315 N N . PHE A 1 803 ? 16.655 -9.604 8.025 1.00 97.56 803 PHE A N 1
ATOM 6316 C CA . PHE A 1 803 ? 15.628 -9.898 9.024 1.00 97.56 803 PHE A CA 1
ATOM 6317 C C . PHE A 1 803 ? 14.327 -10.398 8.380 1.00 97.56 803 PHE A C 1
ATOM 6319 O O . PHE A 1 803 ? 13.847 -11.476 8.749 1.00 97.56 803 PHE A O 1
ATOM 6326 N N . ILE A 1 804 ? 13.796 -9.683 7.378 1.00 97.12 804 ILE A N 1
ATOM 6327 C CA . ILE A 1 804 ? 12.561 -10.038 6.658 1.00 97.12 804 ILE A CA 1
ATOM 6328 C C . ILE A 1 804 ? 12.719 -11.390 5.958 1.00 97.12 804 ILE A C 1
ATOM 6330 O O . ILE A 1 804 ? 11.874 -12.283 6.115 1.00 97.12 804 ILE A O 1
ATOM 6334 N N . LEU A 1 805 ? 13.833 -11.613 5.252 1.00 96.06 805 LEU A N 1
ATOM 6335 C CA . LEU A 1 805 ? 14.131 -12.916 4.649 1.00 96.06 805 LEU A CA 1
ATOM 6336 C C . LEU A 1 805 ? 14.191 -14.035 5.696 1.00 96.06 805 LEU A C 1
ATOM 6338 O O . LEU A 1 805 ? 13.692 -15.140 5.452 1.00 96.06 805 LEU A O 1
ATOM 6342 N N . GLY A 1 806 ? 14.711 -13.738 6.887 1.00 95.06 806 GLY A N 1
ATOM 6343 C CA . GLY A 1 806 ? 14.839 -14.667 8.002 1.00 95.06 806 GLY A CA 1
ATOM 6344 C C . GLY A 1 806 ? 13.524 -15.096 8.663 1.00 95.06 806 GLY A C 1
ATOM 6345 O O . GLY A 1 806 ? 13.503 -16.187 9.260 1.00 95.06 806 GLY A O 1
ATOM 6346 N N . LEU A 1 807 ? 12.456 -14.286 8.566 1.00 92.94 807 LEU A N 1
ATOM 6347 C CA . LEU A 1 807 ? 11.151 -14.529 9.208 1.00 92.94 807 LEU A CA 1
ATOM 6348 C C . LEU A 1 807 ? 10.529 -15.887 8.803 1.00 92.94 807 LEU A C 1
ATOM 6350 O O . LEU A 1 807 ? 10.771 -16.396 7.707 1.00 92.94 807 LEU A O 1
ATOM 6354 N N . PRO A 1 808 ? 9.724 -16.538 9.653 1.00 86.19 808 PRO A N 1
ATOM 6355 C CA . PRO A 1 808 ? 8.956 -17.716 9.243 1.00 86.19 808 PRO A CA 1
ATOM 6356 C C . PRO A 1 808 ? 8.019 -17.445 8.037 1.00 86.19 808 PRO A C 1
ATOM 6358 O O . PRO A 1 808 ? 7.471 -16.353 7.932 1.00 86.19 808 PRO A O 1
ATOM 6361 N N . PRO A 1 809 ? 7.751 -18.425 7.144 1.00 75.88 809 PRO A N 1
ATOM 6362 C CA . PRO A 1 809 ? 6.874 -18.234 5.972 1.00 75.88 809 PRO A CA 1
ATOM 6363 C C . PRO A 1 809 ? 5.403 -17.897 6.266 1.00 75.88 809 PRO A C 1
ATOM 6365 O O . PRO A 1 809 ? 4.649 -17.627 5.344 1.00 75.88 809 PRO A O 1
ATOM 6368 N N . GLN A 1 810 ? 4.967 -18.011 7.520 1.00 75.56 810 GLN A N 1
ATOM 6369 C CA . GLN A 1 810 ? 3.600 -17.714 7.962 1.00 75.56 810 GLN A CA 1
ATOM 6370 C C . GLN A 1 810 ? 3.587 -16.504 8.903 1.00 75.56 810 GLN A C 1
ATOM 6372 O O . GLN A 1 810 ? 2.694 -16.379 9.728 1.00 75.56 810 GLN A O 1
ATOM 6377 N N . THR A 1 811 ? 4.617 -15.660 8.859 1.00 84.19 811 THR A N 1
ATOM 6378 C CA . THR A 1 811 ? 4.669 -14.438 9.659 1.00 84.19 811 THR A CA 1
ATOM 6379 C C . THR A 1 811 ? 3.953 -13.321 8.922 1.00 84.19 811 THR A C 1
ATOM 6381 O O . THR A 1 811 ? 4.311 -13.010 7.790 1.00 84.19 811 THR A O 1
ATOM 6384 N N . LEU A 1 812 ? 2.962 -12.722 9.577 1.00 85.00 812 LEU A N 1
ATOM 6385 C CA . LEU A 1 812 ? 2.332 -11.496 9.106 1.00 85.00 812 LEU A CA 1
ATOM 6386 C C . LEU A 1 812 ? 3.268 -10.322 9.350 1.00 85.00 812 LEU A C 1
ATOM 6388 O O . LEU A 1 812 ? 3.861 -10.219 10.425 1.00 85.00 812 LEU A O 1
ATOM 6392 N N . MET A 1 813 ? 3.408 -9.465 8.348 1.00 90.88 813 MET A N 1
ATOM 6393 C CA . MET A 1 813 ? 4.343 -8.350 8.356 1.00 90.88 813 MET A CA 1
ATOM 6394 C C . MET A 1 813 ? 3.630 -7.069 7.949 1.00 90.88 813 MET A C 1
ATOM 6396 O O . MET A 1 813 ? 2.810 -7.084 7.034 1.00 90.88 813 MET A O 1
ATOM 6400 N N . GLN A 1 814 ? 3.977 -5.969 8.604 1.00 94.50 814 GLN A N 1
ATOM 6401 C CA . GLN A 1 814 ? 3.585 -4.623 8.197 1.00 94.50 814 GLN A CA 1
ATOM 6402 C C . GLN A 1 814 ? 4.827 -3.734 8.246 1.00 94.50 814 GLN A C 1
ATOM 6404 O O . GLN A 1 814 ? 5.556 -3.768 9.243 1.00 94.50 814 GLN A O 1
ATOM 6409 N N . ILE A 1 815 ? 5.067 -2.974 7.179 1.00 98.12 815 ILE A N 1
ATOM 6410 C CA . ILE A 1 815 ? 6.180 -2.021 7.092 1.00 98.12 815 ILE A CA 1
ATOM 6411 C C . ILE A 1 815 ? 5.599 -0.619 7.195 1.00 98.12 815 ILE A C 1
ATOM 6413 O O . ILE A 1 815 ? 4.621 -0.298 6.522 1.00 98.12 815 ILE A O 1
ATOM 6417 N N . GLN A 1 816 ? 6.171 0.178 8.087 1.00 97.81 816 GLN A N 1
ATOM 6418 C CA . GLN A 1 816 ? 5.734 1.531 8.385 1.00 97.81 816 GLN A CA 1
ATOM 6419 C C . GLN A 1 816 ? 6.953 2.446 8.443 1.00 97.81 816 GLN A C 1
ATOM 6421 O O . GLN A 1 816 ? 8.010 2.048 8.943 1.00 97.81 816 GLN A O 1
ATOM 6426 N N . SER A 1 817 ? 6.781 3.661 7.948 1.00 97.44 817 SER A N 1
ATOM 6427 C CA . SER A 1 817 ? 7.755 4.742 8.021 1.00 97.44 817 SER A CA 1
ATOM 6428 C C . SER A 1 817 ? 7.146 5.922 8.769 1.00 97.44 817 SER A C 1
ATOM 6430 O O . SER A 1 817 ? 5.924 6.014 8.926 1.00 97.44 817 SER A O 1
ATOM 6432 N N . PHE A 1 818 ? 7.987 6.828 9.252 1.00 96.06 818 PHE A N 1
ATOM 6433 C CA . PHE A 1 818 ? 7.525 8.134 9.698 1.00 96.06 818 PHE A CA 1
ATOM 6434 C C . PHE A 1 818 ? 8.588 9.205 9.480 1.00 96.06 818 PHE A C 1
ATOM 6436 O O . PHE A 1 818 ? 9.786 8.950 9.605 1.00 96.06 818 PHE A O 1
ATOM 6443 N N . SER A 1 819 ? 8.129 10.408 9.156 1.00 93.31 819 SER A N 1
ATOM 6444 C CA . SER A 1 819 ? 8.933 11.629 9.177 1.00 93.31 819 SER A CA 1
ATOM 6445 C C . SER A 1 819 ? 8.079 12.785 9.700 1.00 93.31 819 SER A C 1
ATOM 6447 O O . SER A 1 819 ? 7.828 12.852 10.900 1.00 93.31 819 SER A O 1
ATOM 6449 N N . TRP A 1 820 ? 7.527 13.637 8.833 1.00 84.69 820 TRP A N 1
ATOM 6450 C CA . TRP A 1 820 ? 6.517 14.639 9.206 1.00 84.69 820 TRP A CA 1
ATOM 6451 C C . TRP A 1 820 ? 5.199 14.023 9.689 1.00 84.69 820 TRP A C 1
ATOM 6453 O O . TRP A 1 820 ? 4.441 14.674 10.403 1.00 84.69 820 TRP A O 1
ATOM 6463 N N . GLY A 1 821 ? 4.940 12.778 9.299 1.00 89.94 821 GLY A N 1
ATOM 6464 C CA . GLY A 1 821 ? 3.837 11.955 9.767 1.00 89.94 821 GLY A CA 1
ATOM 6465 C C . GLY A 1 821 ? 4.109 10.479 9.461 1.00 89.94 821 GLY A C 1
ATOM 6466 O O . GLY A 1 821 ? 5.064 10.168 8.743 1.00 89.94 821 GLY A O 1
ATOM 6467 N N . PRO A 1 822 ? 3.313 9.558 10.020 1.00 94.19 822 PRO A N 1
ATOM 6468 C CA . PRO A 1 822 ? 3.441 8.128 9.767 1.00 94.19 822 PRO A CA 1
ATOM 6469 C C . PRO A 1 822 ? 2.799 7.708 8.439 1.00 94.19 822 PRO A C 1
ATOM 6471 O O . PRO A 1 822 ? 1.735 8.200 8.065 1.00 94.19 822 PRO A O 1
ATOM 6474 N N . ILE A 1 823 ? 3.403 6.722 7.779 1.00 95.19 823 ILE A N 1
ATOM 6475 C CA . ILE A 1 823 ? 2.907 6.089 6.552 1.00 95.19 823 ILE A CA 1
ATOM 6476 C C . ILE A 1 823 ? 2.971 4.569 6.726 1.00 95.19 823 ILE A C 1
ATOM 6478 O O . ILE A 1 823 ? 3.948 4.020 7.242 1.00 95.19 823 ILE A O 1
ATOM 6482 N N . ILE A 1 824 ? 1.934 3.855 6.282 1.00 96.12 824 ILE A N 1
ATOM 6483 C CA . ILE A 1 824 ? 1.984 2.395 6.169 1.00 96.12 824 ILE A CA 1
ATOM 6484 C C . ILE A 1 824 ? 2.482 2.044 4.767 1.00 96.12 824 ILE A C 1
ATOM 6486 O O . ILE A 1 824 ? 1.687 1.850 3.853 1.00 96.12 824 ILE A O 1
ATOM 6490 N N . GLU A 1 825 ? 3.802 1.942 4.605 1.00 96.94 825 GLU A N 1
ATOM 6491 C CA . GLU A 1 825 ? 4.457 1.653 3.315 1.00 96.94 825 GLU A CA 1
ATOM 6492 C C . GLU A 1 825 ? 4.113 0.277 2.739 1.00 96.94 825 GLU A C 1
ATOM 6494 O O . GLU A 1 825 ? 4.172 0.072 1.527 1.00 96.94 825 GLU A O 1
ATOM 6499 N N . GLN A 1 826 ? 3.763 -0.673 3.608 1.00 95.31 826 GLN A N 1
ATOM 6500 C CA . GLN A 1 826 ? 3.196 -1.958 3.221 1.00 95.31 826 GLN A CA 1
ATOM 6501 C C . GLN A 1 826 ? 2.176 -2.405 4.261 1.00 95.31 826 GLN A C 1
ATOM 6503 O O . GLN A 1 826 ? 2.532 -2.749 5.392 1.00 95.31 826 GLN A O 1
ATOM 6508 N N . SER A 1 827 ? 0.915 -2.464 3.841 1.00 91.50 827 SER A N 1
ATOM 6509 C CA . SER A 1 827 ? -0.208 -3.023 4.588 1.00 91.50 827 SER A CA 1
ATOM 6510 C C . SER A 1 827 ? 0.042 -4.479 4.975 1.00 91.50 827 SER A C 1
ATOM 6512 O O . SER A 1 827 ? 0.872 -5.176 4.382 1.00 91.50 827 SER A O 1
ATOM 6514 N N . MET A 1 828 ? -0.679 -4.942 5.998 1.00 85.12 828 MET A N 1
ATOM 6515 C CA . MET A 1 828 ? -0.453 -6.249 6.610 1.00 85.12 828 MET A CA 1
ATOM 6516 C C . MET A 1 828 ? -0.463 -7.373 5.564 1.00 85.12 828 MET A C 1
ATOM 6518 O O . MET A 1 828 ? -1.502 -7.649 4.970 1.00 85.12 828 MET A O 1
ATOM 6522 N N . THR A 1 829 ? 0.670 -8.054 5.377 1.00 84.44 829 THR A N 1
ATOM 6523 C CA . THR A 1 829 ? 0.873 -9.051 4.314 1.00 84.44 829 THR A CA 1
ATOM 6524 C C . THR A 1 829 ? 1.650 -10.282 4.792 1.00 84.44 829 THR A C 1
ATOM 6526 O O . THR A 1 829 ? 2.355 -10.252 5.802 1.00 84.44 829 THR A O 1
ATOM 6529 N N . LEU A 1 830 ? 1.517 -11.390 4.058 1.00 80.69 830 LEU A N 1
ATOM 6530 C CA . LEU A 1 830 ? 2.408 -12.558 4.143 1.00 80.69 830 LEU A CA 1
ATOM 6531 C C . LEU A 1 830 ? 3.511 -12.515 3.075 1.00 80.69 830 LEU A C 1
ATOM 6533 O O . LEU A 1 830 ? 4.450 -13.314 3.133 1.00 80.69 830 LEU A O 1
ATOM 6537 N N . ASP A 1 831 ? 3.385 -11.622 2.091 1.00 85.25 831 ASP A N 1
ATOM 6538 C CA . ASP A 1 831 ? 4.341 -11.507 1.003 1.00 85.25 831 ASP A CA 1
ATOM 6539 C C . ASP A 1 831 ? 5.577 -10.729 1.452 1.00 85.25 831 ASP A C 1
ATOM 6541 O O . ASP A 1 831 ? 5.560 -9.520 1.689 1.00 85.25 831 ASP A O 1
ATOM 6545 N N . LYS A 1 832 ? 6.678 -11.464 1.573 1.00 92.44 832 LYS A N 1
ATOM 6546 C CA . LYS A 1 832 ? 7.974 -10.893 1.912 1.00 92.44 832 LYS A CA 1
ATOM 6547 C C . LYS A 1 832 ? 8.550 -10.050 0.780 1.00 92.44 832 LYS A C 1
ATOM 6549 O O . LYS A 1 832 ? 9.337 -9.166 1.086 1.00 92.44 832 LYS A O 1
ATOM 6554 N N . ALA A 1 833 ? 8.206 -10.321 -0.481 1.00 93.00 833 ALA A N 1
ATOM 6555 C CA . ALA A 1 833 ? 8.692 -9.530 -1.608 1.00 93.00 833 ALA A CA 1
ATOM 6556 C C . ALA A 1 833 ? 8.151 -8.097 -1.525 1.00 93.00 833 ALA A C 1
ATOM 6558 O O . ALA A 1 833 ? 8.943 -7.162 -1.528 1.00 93.00 833 ALA A O 1
ATOM 6559 N N . SER A 1 834 ? 6.843 -7.928 -1.302 1.00 92.75 834 SER A N 1
ATOM 6560 C CA . SER A 1 834 ? 6.240 -6.607 -1.072 1.00 92.75 834 SER A CA 1
ATOM 6561 C C . SER A 1 834 ? 6.838 -5.890 0.146 1.00 92.75 834 SER A C 1
ATOM 6563 O O . SER A 1 834 ? 7.102 -4.693 0.097 1.00 92.75 834 SER A O 1
ATOM 6565 N N . ALA A 1 835 ? 7.112 -6.619 1.237 1.00 95.12 835 ALA A N 1
ATOM 6566 C CA . ALA A 1 835 ? 7.754 -6.045 2.423 1.00 95.12 835 ALA A CA 1
ATOM 6567 C C . ALA A 1 835 ? 9.208 -5.599 2.164 1.00 95.12 835 ALA A C 1
ATOM 6569 O O . ALA A 1 835 ? 9.622 -4.553 2.658 1.00 95.12 835 ALA A O 1
ATOM 6570 N N . LEU A 1 836 ? 9.982 -6.372 1.394 1.00 97.31 836 LEU A N 1
ATOM 6571 C CA . LEU A 1 836 ? 11.342 -6.005 0.983 1.00 97.31 836 LEU A CA 1
ATOM 6572 C C . LEU A 1 836 ? 11.331 -4.795 0.048 1.00 97.31 836 LEU A C 1
ATOM 6574 O O . LEU A 1 836 ? 12.114 -3.874 0.256 1.00 97.31 836 LEU A O 1
ATOM 6578 N N . HIS A 1 837 ? 10.411 -4.762 -0.919 1.00 95.69 837 HIS A N 1
ATOM 6579 C CA . HIS A 1 837 ? 10.217 -3.612 -1.795 1.00 95.69 837 HIS A CA 1
ATOM 6580 C C . HIS A 1 837 ? 9.929 -2.337 -0.986 1.00 95.69 837 HIS A C 1
ATOM 6582 O O . HIS A 1 837 ? 10.618 -1.338 -1.170 1.00 95.69 837 HIS A O 1
ATOM 6588 N N . ALA A 1 838 ? 9.001 -2.398 -0.023 1.00 97.00 838 ALA A N 1
ATOM 6589 C CA . ALA A 1 838 ? 8.674 -1.266 0.846 1.00 97.00 838 ALA A CA 1
ATOM 6590 C C . ALA A 1 838 ? 9.876 -0.761 1.665 1.00 97.00 838 ALA A C 1
ATOM 6592 O O . ALA A 1 838 ? 10.084 0.442 1.770 1.00 97.00 838 ALA A O 1
ATOM 6593 N N . VAL A 1 839 ? 10.705 -1.663 2.209 1.00 97.81 839 VAL A N 1
ATOM 6594 C CA . VAL A 1 839 ? 11.951 -1.272 2.899 1.00 97.81 839 VAL A CA 1
ATOM 6595 C C . VAL A 1 839 ? 12.966 -0.663 1.928 1.00 97.81 839 VAL A C 1
ATOM 6597 O O . VAL A 1 839 ? 13.625 0.324 2.256 1.00 97.81 839 VAL A O 1
ATOM 6600 N N . GLY A 1 840 ? 13.101 -1.234 0.728 1.00 95.31 840 GLY A N 1
ATOM 6601 C CA . GLY A 1 840 ? 13.974 -0.710 -0.321 1.00 95.31 840 GLY A CA 1
ATOM 6602 C C . GLY A 1 840 ? 13.611 0.723 -0.719 1.00 95.31 840 GLY A C 1
ATOM 6603 O O . GLY A 1 840 ? 14.512 1.542 -0.905 1.00 95.31 840 GLY A O 1
ATOM 6604 N N . ALA A 1 841 ? 12.311 1.025 -0.749 1.00 94.31 841 ALA A N 1
ATOM 6605 C CA . ALA A 1 841 ? 11.740 2.306 -1.151 1.00 94.31 841 ALA A CA 1
ATOM 6606 C C . ALA A 1 841 ? 11.820 3.423 -0.091 1.00 94.31 841 ALA A C 1
ATOM 6608 O O . ALA A 1 841 ? 11.455 4.552 -0.397 1.00 94.31 841 ALA A O 1
ATOM 6609 N N . PHE A 1 842 ? 12.300 3.168 1.138 1.00 95.06 842 PHE A N 1
ATOM 6610 C CA . PHE A 1 842 ? 12.408 4.249 2.128 1.00 95.06 842 PHE A CA 1
ATOM 6611 C C . PHE A 1 842 ? 13.290 5.396 1.623 1.00 95.06 842 PHE A C 1
ATOM 6613 O O . PHE A 1 842 ? 14.427 5.177 1.199 1.00 95.06 842 PHE A O 1
ATOM 6620 N N . TRP A 1 843 ? 12.806 6.622 1.764 1.00 88.19 843 TRP A N 1
ATOM 6621 C CA . TRP A 1 843 ? 13.562 7.833 1.481 1.00 88.19 843 TRP A CA 1
ATOM 6622 C C . TRP A 1 843 ? 13.691 8.656 2.759 1.00 88.19 843 TRP A C 1
ATOM 6624 O O . TRP A 1 843 ? 12.702 8.852 3.459 1.00 88.19 843 TRP A O 1
ATOM 6634 N N . ALA A 1 844 ? 14.905 9.102 3.087 1.00 89.56 844 ALA A N 1
ATOM 6635 C CA . ALA A 1 844 ? 15.131 9.925 4.269 1.00 89.56 844 ALA A CA 1
ATOM 6636 C C . ALA A 1 844 ? 14.837 11.399 3.954 1.00 89.56 844 ALA A C 1
ATOM 6638 O O . ALA A 1 844 ? 15.390 11.962 3.012 1.00 89.56 844 ALA A O 1
ATOM 6639 N N . GLY A 1 845 ? 13.984 12.039 4.747 1.00 85.50 845 GLY A N 1
ATOM 6640 C CA . GLY A 1 845 ? 13.652 13.450 4.600 1.00 85.50 845 GLY A CA 1
ATOM 6641 C C . GLY A 1 845 ? 12.650 13.928 5.645 1.00 85.50 845 GLY A C 1
ATOM 6642 O O . GLY A 1 845 ? 11.869 13.152 6.184 1.00 85.50 845 GLY A O 1
ATOM 6643 N N . GLY A 1 846 ? 12.650 15.230 5.926 1.00 83.75 846 GLY A N 1
ATOM 6644 C CA . GLY A 1 846 ? 11.669 15.848 6.819 1.00 83.75 846 GLY A CA 1
ATOM 6645 C C . GLY A 1 846 ? 11.942 15.700 8.320 1.00 83.75 846 GLY A C 1
ATOM 6646 O O . GLY A 1 846 ? 13.069 15.425 8.731 1.00 83.75 846 GLY A O 1
ATOM 6647 N N . GLY A 1 847 ? 10.905 15.964 9.126 1.00 85.75 847 GLY A N 1
ATOM 6648 C CA . GLY A 1 847 ? 10.941 15.960 10.596 1.00 85.75 847 GLY A CA 1
ATOM 6649 C C . GLY A 1 847 ? 10.692 14.583 11.216 1.00 85.75 847 GLY A C 1
ATOM 6650 O O . GLY A 1 847 ? 10.792 13.577 10.524 1.00 85.75 847 GLY A O 1
ATOM 6651 N N . THR A 1 848 ? 10.344 14.547 12.509 1.00 88.19 848 THR A N 1
ATOM 6652 C CA . THR A 1 848 ? 10.195 13.299 13.284 1.00 88.19 848 THR A CA 1
ATOM 6653 C C . THR A 1 848 ? 8.915 13.283 14.136 1.00 88.19 848 THR A C 1
ATOM 6655 O O . THR A 1 848 ? 8.873 13.842 15.234 1.00 88.19 848 THR A O 1
ATOM 6658 N N . ASP A 1 849 ? 7.865 12.609 13.662 1.00 90.62 849 ASP A N 1
ATOM 6659 C CA . ASP A 1 849 ? 6.582 12.449 14.360 1.00 90.62 849 ASP A CA 1
ATOM 6660 C C . ASP A 1 849 ? 6.527 11.167 15.216 1.00 90.62 849 ASP A C 1
ATOM 6662 O O . ASP A 1 849 ? 6.016 10.108 14.828 1.00 90.62 849 ASP A O 1
ATOM 6666 N N . ILE A 1 850 ? 7.057 11.271 16.435 1.00 91.06 850 ILE A N 1
ATOM 6667 C CA . ILE A 1 850 ? 7.052 10.176 17.417 1.00 91.06 850 ILE A CA 1
ATOM 6668 C C . ILE A 1 850 ? 5.628 9.820 17.872 1.00 91.06 850 ILE A C 1
ATOM 6670 O O . ILE A 1 850 ? 5.317 8.645 18.071 1.00 91.06 850 ILE A O 1
ATOM 6674 N N . ILE A 1 851 ? 4.740 10.803 18.048 1.00 89.56 851 ILE A N 1
ATOM 6675 C CA . ILE A 1 851 ? 3.399 10.550 18.595 1.00 89.56 851 ILE A CA 1
ATOM 6676 C C . ILE A 1 851 ? 2.536 9.834 17.556 1.00 89.56 851 ILE A C 1
ATOM 6678 O O . ILE A 1 851 ? 1.972 8.781 17.870 1.00 89.56 851 ILE A O 1
ATOM 6682 N N . GLY A 1 852 ? 2.472 10.347 16.324 1.00 89.56 852 GLY A N 1
ATOM 6683 C CA . GLY A 1 852 ? 1.701 9.727 15.249 1.00 89.56 852 GLY A CA 1
ATOM 6684 C C . GLY A 1 852 ? 2.191 8.313 14.939 1.00 89.56 852 GLY A C 1
ATOM 6685 O O . GLY A 1 852 ? 1.388 7.381 14.848 1.00 89.56 852 GLY A O 1
ATOM 6686 N N . SER A 1 853 ? 3.509 8.098 14.879 1.00 94.56 853 SER A N 1
ATOM 6687 C CA . SER A 1 853 ? 4.072 6.759 14.646 1.00 94.56 853 SER A CA 1
ATOM 6688 C C . SER A 1 853 ? 3.731 5.763 15.763 1.00 94.56 853 SER A C 1
ATOM 6690 O O . SER A 1 853 ? 3.323 4.633 15.478 1.00 94.56 853 SER A O 1
ATOM 6692 N N . LEU A 1 854 ? 3.805 6.161 17.039 1.00 93.50 854 LEU A N 1
ATOM 6693 C CA . LEU A 1 854 ? 3.380 5.311 18.158 1.00 93.50 854 LEU A CA 1
ATOM 6694 C C . LEU A 1 854 ? 1.882 4.988 18.106 1.00 93.50 854 LEU A C 1
ATOM 6696 O O . LEU A 1 854 ? 1.494 3.841 18.355 1.00 93.50 854 LEU A O 1
ATOM 6700 N N . GLN A 1 855 ? 1.043 5.967 17.758 1.00 90.50 855 GLN A N 1
ATOM 6701 C CA . GLN A 1 855 ? -0.401 5.782 17.620 1.00 90.50 855 GLN A CA 1
ATOM 6702 C C . GLN A 1 855 ? -0.736 4.766 16.523 1.00 90.50 855 GLN A C 1
ATOM 6704 O O . GLN A 1 855 ? -1.461 3.805 16.790 1.00 90.50 855 GLN A O 1
ATOM 6709 N N . VAL A 1 856 ? -0.179 4.922 15.317 1.00 92.00 856 VAL A N 1
ATOM 6710 C CA . VAL A 1 856 ? -0.411 4.012 14.179 1.00 92.00 856 VAL A CA 1
ATOM 6711 C C . VAL A 1 856 ? 0.096 2.598 14.489 1.00 92.00 856 VAL A C 1
ATOM 6713 O O . VAL A 1 856 ? -0.628 1.612 14.277 1.00 92.00 856 VAL A O 1
ATOM 6716 N N . ALA A 1 857 ? 1.297 2.478 15.066 1.00 92.50 857 ALA A N 1
ATOM 6717 C CA . ALA A 1 857 ? 1.880 1.191 15.433 1.00 92.50 857 ALA A CA 1
ATOM 6718 C C . ALA A 1 857 ? 1.042 0.454 16.491 1.00 92.50 857 ALA A C 1
ATOM 6720 O O . ALA A 1 857 ? 0.727 -0.726 16.320 1.00 92.50 857 ALA A O 1
ATOM 6721 N N . HIS A 1 858 ? 0.644 1.142 17.567 1.00 90.94 858 HIS A N 1
ATOM 6722 C CA . HIS A 1 858 ? -0.210 0.561 18.602 1.00 90.94 858 HIS A CA 1
ATOM 6723 C C . HIS A 1 858 ? -1.577 0.168 18.035 1.00 90.94 858 HIS A C 1
ATOM 6725 O O . HIS A 1 858 ? -2.033 -0.951 18.255 1.00 90.94 858 HIS A O 1
ATOM 6731 N N . ARG A 1 859 ? -2.218 1.052 17.265 1.00 85.69 859 ARG A N 1
ATOM 6732 C CA . ARG A 1 859 ? -3.571 0.857 16.728 1.00 85.69 859 ARG A CA 1
ATOM 6733 C C . ARG A 1 859 ? -3.682 -0.393 15.859 1.00 85.69 859 ARG A C 1
ATOM 6735 O O . ARG A 1 859 ? -4.512 -1.262 16.137 1.00 85.69 859 ARG A O 1
ATOM 6742 N N . THR A 1 860 ? -2.807 -0.523 14.865 1.00 85.44 860 THR A N 1
ATOM 6743 C CA . THR A 1 860 ? -2.813 -1.661 13.930 1.00 85.44 860 THR A CA 1
ATOM 6744 C C . THR A 1 860 ? -2.492 -2.982 14.631 1.00 85.44 860 THR A C 1
ATOM 6746 O O . THR A 1 860 ? -3.195 -3.981 14.451 1.00 85.44 860 THR A O 1
ATOM 6749 N N . LEU A 1 861 ? -1.484 -3.005 15.510 1.00 87.25 861 LEU A N 1
ATOM 6750 C CA . LEU A 1 861 ? -1.125 -4.204 16.272 1.00 87.25 861 LEU A CA 1
ATOM 6751 C C . LEU A 1 861 ? -2.181 -4.593 17.315 1.00 87.25 861 LEU A C 1
ATOM 6753 O O . LEU A 1 861 ? -2.436 -5.782 17.522 1.00 87.25 861 LEU A O 1
ATOM 6757 N N . SER A 1 862 ? -2.818 -3.632 17.979 1.00 82.12 862 SER A N 1
ATOM 6758 C CA . SER A 1 862 ? -3.887 -3.898 18.948 1.00 82.12 862 SER A CA 1
ATOM 6759 C C . SER A 1 862 ? -5.149 -4.433 18.272 1.00 82.12 862 SER A C 1
ATOM 6761 O O . SER A 1 862 ? -5.799 -5.320 18.827 1.00 82.12 862 SER A O 1
ATOM 6763 N N . ALA A 1 863 ? -5.444 -3.990 17.046 1.00 73.00 863 ALA A N 1
ATOM 6764 C CA . ALA A 1 863 ? -6.504 -4.555 16.212 1.00 73.00 863 ALA A CA 1
ATOM 6765 C C . ALA A 1 863 ? -6.155 -5.937 15.622 1.00 73.00 863 ALA A C 1
ATOM 6767 O O . ALA A 1 863 ? -7.052 -6.685 15.230 1.00 73.00 863 ALA A O 1
ATOM 6768 N N . THR A 1 864 ? -4.868 -6.305 15.568 1.00 74.19 864 THR A N 1
ATOM 6769 C CA . THR A 1 864 ? -4.435 -7.571 14.967 1.00 74.19 864 THR A CA 1
ATOM 6770 C C . THR A 1 864 ? -4.735 -8.764 15.893 1.00 74.19 864 THR A C 1
ATOM 6772 O O . THR A 1 864 ? -4.255 -8.801 17.034 1.00 74.19 864 THR A O 1
ATOM 6775 N N . PRO A 1 865 ? -5.461 -9.791 15.409 1.00 65.62 865 PRO A N 1
ATOM 6776 C CA . PRO A 1 865 ? -5.918 -10.935 16.193 1.00 65.62 865 PRO A CA 1
ATOM 6777 C C . PRO A 1 865 ? -4.814 -11.993 16.410 1.00 65.62 865 PRO A C 1
ATOM 6779 O O . PRO A 1 865 ? -4.948 -13.133 15.964 1.00 65.62 865 PRO A O 1
ATOM 6782 N N . SER A 1 866 ? -3.713 -11.622 17.075 1.00 71.88 866 SER A N 1
ATOM 6783 C CA . SER A 1 866 ? -2.581 -12.501 17.433 1.00 71.88 866 SER A CA 1
ATOM 6784 C C . SER A 1 866 ? -2.098 -12.259 18.863 1.00 71.88 866 SER A C 1
ATOM 6786 O O . SER A 1 866 ? -2.086 -11.118 19.328 1.00 71.88 866 SER A O 1
ATOM 6788 N N . LYS A 1 867 ? -1.651 -13.325 19.542 1.00 72.38 867 LYS A N 1
ATOM 6789 C CA . LYS A 1 867 ? -0.939 -13.249 20.836 1.00 72.38 867 LYS A CA 1
ATOM 6790 C C . LYS A 1 867 ? 0.581 -13.168 20.689 1.00 72.38 867 LYS A C 1
ATOM 6792 O O . LYS A 1 867 ? 1.298 -12.974 21.669 1.00 72.38 867 LYS A O 1
ATOM 6797 N N . ASN A 1 868 ? 1.098 -13.342 19.474 1.00 80.75 868 ASN A N 1
ATOM 6798 C CA . ASN A 1 868 ? 2.524 -13.299 19.177 1.00 80.75 868 ASN A CA 1
ATOM 6799 C C . ASN A 1 868 ? 2.852 -12.072 18.325 1.00 80.75 868 ASN A C 1
ATOM 6801 O O . ASN A 1 868 ? 3.223 -12.192 17.158 1.00 80.75 868 ASN A O 1
ATOM 6805 N N . LYS A 1 869 ? 2.676 -10.890 18.918 1.00 88.56 869 LYS A N 1
ATOM 6806 C CA . LYS A 1 869 ? 2.883 -9.604 18.250 1.00 88.56 869 LYS A CA 1
ATOM 6807 C C . LYS A 1 869 ? 4.233 -9.024 18.631 1.00 88.56 869 LYS A C 1
ATOM 6809 O O . LYS A 1 869 ? 4.617 -9.029 19.799 1.00 88.56 869 LYS A O 1
ATOM 6814 N N . THR A 1 870 ? 4.969 -8.536 17.649 1.00 95.00 870 THR A N 1
ATOM 6815 C CA . THR A 1 870 ? 6.282 -7.925 17.826 1.00 95.00 870 THR A CA 1
ATOM 6816 C C . THR A 1 870 ? 6.307 -6.588 17.108 1.00 95.00 870 THR A C 1
ATOM 6818 O O . THR A 1 870 ? 6.008 -6.522 15.919 1.00 95.00 870 THR A O 1
ATOM 6821 N N . LEU A 1 871 ? 6.663 -5.538 17.843 1.00 97.69 871 LEU A N 1
ATOM 6822 C CA . LEU A 1 871 ? 6.936 -4.215 17.297 1.00 97.69 871 LEU A CA 1
ATOM 6823 C C . LEU A 1 871 ? 8.450 -4.012 17.284 1.00 97.69 871 LEU A C 1
ATOM 6825 O O . LEU A 1 871 ? 9.075 -4.015 18.343 1.00 97.69 871 LEU A O 1
ATOM 6829 N N . VAL A 1 872 ? 9.028 -3.843 16.100 1.00 98.19 872 VAL A N 1
ATOM 6830 C CA . VAL A 1 872 ? 10.401 -3.365 15.915 1.00 98.19 872 VAL A CA 1
ATOM 6831 C C . VAL A 1 872 ? 10.304 -1.882 15.585 1.00 98.19 872 VAL A C 1
ATOM 6833 O O . VAL A 1 872 ? 9.762 -1.538 14.541 1.00 98.19 872 VAL A O 1
ATOM 6836 N N . TYR A 1 873 ? 10.778 -1.020 16.481 1.00 98.06 873 TYR A N 1
ATOM 6837 C CA . TYR A 1 873 ? 10.725 0.433 16.320 1.00 98.06 873 TYR A CA 1
ATOM 6838 C C . TYR A 1 873 ? 12.154 0.976 16.239 1.00 98.06 873 TYR A C 1
ATOM 6840 O O . TYR A 1 873 ? 12.913 0.797 17.192 1.00 98.06 873 TYR A O 1
ATOM 6848 N N . ILE A 1 874 ? 12.532 1.588 15.116 1.00 97.38 874 ILE A N 1
ATOM 6849 C CA . ILE A 1 874 ? 13.891 2.077 14.835 1.00 97.38 874 ILE A CA 1
ATOM 6850 C C . ILE A 1 874 ? 13.841 3.591 14.641 1.00 97.38 874 ILE A C 1
ATOM 6852 O O . ILE A 1 874 ? 13.085 4.051 13.795 1.00 97.38 874 ILE A O 1
ATOM 6856 N N . THR A 1 875 ? 14.637 4.347 15.397 1.00 95.00 875 THR A N 1
ATOM 6857 C CA . THR A 1 875 ? 14.716 5.815 15.289 1.00 95.00 875 THR A CA 1
ATOM 6858 C C . THR A 1 875 ? 16.078 6.337 15.734 1.00 95.00 875 THR A C 1
ATOM 6860 O O . THR A 1 875 ? 16.737 5.716 16.574 1.00 95.00 875 THR A O 1
ATOM 6863 N N . ASP A 1 876 ? 16.509 7.461 15.169 1.00 91.12 876 ASP A N 1
ATOM 6864 C CA . ASP A 1 876 ? 17.646 8.255 15.641 1.00 91.12 876 ASP A CA 1
ATOM 6865 C C . ASP A 1 876 ? 17.203 9.496 16.430 1.00 91.12 876 ASP A C 1
ATOM 6867 O O . ASP A 1 876 ? 17.977 10.429 16.613 1.00 91.12 876 ASP A O 1
ATOM 6871 N N . ALA A 1 877 ? 15.968 9.496 16.933 1.00 86.12 877 ALA A N 1
ATOM 6872 C CA . ALA A 1 877 ? 15.422 10.563 17.749 1.00 86.12 877 ALA A CA 1
ATOM 6873 C C . ALA A 1 877 ? 14.995 10.073 19.134 1.00 86.12 877 ALA A C 1
ATOM 6875 O O . ALA A 1 877 ? 14.755 8.886 19.391 1.00 86.12 877 ALA A O 1
ATOM 6876 N N . ALA A 1 878 ? 14.878 11.026 20.056 1.00 79.56 878 ALA A N 1
ATOM 6877 C CA . ALA A 1 878 ? 14.339 10.774 21.377 1.00 79.56 878 ALA A CA 1
ATOM 6878 C C . ALA A 1 878 ? 12.882 10.309 21.252 1.00 79.56 878 ALA A C 1
ATOM 6880 O O . ALA A 1 878 ? 12.036 11.031 20.735 1.00 79.56 878 ALA A O 1
ATOM 6881 N N . ILE A 1 879 ? 12.534 9.162 21.843 1.00 79.12 879 ILE A N 1
ATOM 6882 C CA . ILE A 1 879 ? 11.117 8.766 21.998 1.00 79.12 879 ILE A CA 1
ATOM 6883 C C . ILE A 1 879 ? 10.395 9.700 23.006 1.00 79.12 879 ILE A C 1
ATOM 6885 O O . ILE A 1 879 ? 9.196 9.587 23.233 1.00 79.12 879 ILE A O 1
ATOM 6889 N N . ALA A 1 880 ? 11.113 10.635 23.636 1.00 71.75 880 ALA A N 1
ATOM 6890 C CA . ALA A 1 880 ? 10.563 11.654 24.519 1.00 71.75 880 ALA A CA 1
ATOM 6891 C C . ALA A 1 880 ? 10.273 12.949 23.752 1.00 71.75 880 ALA A C 1
ATOM 6893 O O . ALA A 1 880 ? 11.133 13.448 23.032 1.00 71.75 880 ALA A O 1
ATOM 6894 N N . VAL A 1 881 ? 9.095 13.533 23.975 1.00 70.88 881 VAL A N 1
ATOM 6895 C CA . VAL A 1 881 ? 8.690 14.796 23.341 1.00 70.88 881 VAL A CA 1
ATOM 6896 C C . VAL A 1 881 ? 8.571 15.867 24.426 1.00 70.88 881 VAL A C 1
ATOM 6898 O O . VAL A 1 881 ? 7.906 15.663 25.445 1.00 70.88 881 VAL A O 1
ATOM 6901 N N . GLU A 1 882 ? 9.253 17.009 24.247 1.00 68.06 882 GLU A N 1
ATOM 6902 C CA . GLU A 1 882 ? 9.281 18.096 25.248 1.00 68.06 882 GLU A CA 1
ATOM 6903 C C . GLU A 1 882 ? 7.875 18.614 25.596 1.00 68.06 882 GLU A C 1
ATOM 6905 O O . GLU A 1 882 ? 7.621 19.057 26.720 1.00 68.06 882 GLU A O 1
ATOM 6910 N N . GLN A 1 883 ? 6.970 18.546 24.622 1.00 60.88 883 GLN A N 1
ATOM 6911 C CA . GLN A 1 883 ? 5.544 18.813 24.746 1.00 60.88 883 GLN A CA 1
ATOM 6912 C C . GLN A 1 883 ? 4.826 17.462 24.601 1.00 60.88 883 GLN A C 1
ATOM 6914 O O . GLN A 1 883 ? 5.181 16.674 23.738 1.00 60.88 883 GLN A O 1
ATOM 6919 N N . ASP A 1 884 ? 3.867 17.160 25.474 1.00 74.88 884 ASP A N 1
ATOM 6920 C CA . ASP A 1 884 ? 3.043 15.937 25.405 1.00 74.88 884 ASP A CA 1
ATOM 6921 C C . ASP A 1 884 ? 3.722 14.596 25.757 1.00 74.88 884 ASP A C 1
ATOM 6923 O O . ASP A 1 884 ? 3.236 13.522 25.397 1.00 74.88 884 ASP A O 1
ATOM 6927 N N . GLN A 1 885 ? 4.769 14.621 26.592 1.00 85.19 885 GLN A N 1
ATOM 6928 C CA . GLN A 1 885 ? 5.337 13.405 27.204 1.00 85.19 885 GLN A CA 1
ATOM 6929 C C . GLN A 1 885 ? 4.283 12.523 27.906 1.00 85.19 885 GLN A C 1
ATOM 6931 O O . GLN A 1 885 ? 4.434 11.305 27.953 1.00 85.19 885 GLN A O 1
ATOM 6936 N N . GLU A 1 886 ? 3.213 13.116 28.448 1.00 81.12 886 GLU A N 1
ATOM 6937 C CA . GLU A 1 886 ? 2.099 12.374 29.057 1.00 81.12 886 GLU A CA 1
ATOM 6938 C C . GLU A 1 886 ? 1.390 11.468 28.039 1.00 81.12 886 GLU A C 1
ATOM 6940 O O . GLU A 1 886 ? 1.107 10.313 28.346 1.00 81.12 886 GLU A O 1
ATOM 6945 N N . THR A 1 887 ? 1.185 11.945 26.811 1.00 80.56 887 THR A N 1
ATOM 6946 C CA . THR A 1 887 ? 0.580 11.173 25.717 1.00 80.56 887 THR A CA 1
ATOM 6947 C C . THR A 1 887 ? 1.476 10.011 25.300 1.00 80.56 887 THR A C 1
ATOM 6949 O O . THR A 1 887 ? 1.011 8.880 25.156 1.00 80.56 887 THR A O 1
ATOM 6952 N N . VAL A 1 888 ? 2.784 10.257 25.166 1.00 87.31 888 VAL A N 1
ATOM 6953 C CA . VAL A 1 888 ? 3.772 9.200 24.889 1.00 87.31 888 VAL A CA 1
ATOM 6954 C C . VAL A 1 888 ? 3.747 8.141 25.990 1.00 87.31 888 VAL A C 1
ATOM 6956 O O . VAL A 1 888 ? 3.711 6.944 25.713 1.00 87.31 888 VAL A O 1
ATOM 6959 N N . ASP A 1 889 ? 3.732 8.575 27.249 1.00 87.94 889 ASP A N 1
ATOM 6960 C CA . ASP A 1 889 ? 3.701 7.683 28.401 1.00 87.94 889 ASP A CA 1
ATOM 6961 C C . ASP A 1 889 ? 2.442 6.804 28.410 1.00 87.94 889 ASP A C 1
ATOM 6963 O O . ASP A 1 889 ? 2.550 5.597 28.626 1.00 87.94 889 ASP A O 1
ATOM 6967 N N . GLN A 1 890 ? 1.274 7.379 28.105 1.00 84.56 890 GLN A N 1
ATOM 6968 C CA . GLN A 1 890 ? 0.012 6.646 27.975 1.00 84.56 890 GLN A CA 1
ATOM 6969 C C . GLN A 1 890 ? 0.056 5.613 26.841 1.00 84.56 890 GLN A C 1
ATOM 6971 O O . GLN A 1 890 ? -0.401 4.486 27.025 1.00 84.56 890 GLN A O 1
ATOM 6976 N N . LEU A 1 891 ? 0.640 5.950 25.686 1.00 88.00 891 LEU A N 1
ATOM 6977 C CA . LEU A 1 891 ? 0.795 5.011 24.567 1.00 88.00 891 LEU A CA 1
ATOM 6978 C C . LEU A 1 891 ? 1.735 3.852 24.921 1.00 88.00 891 LEU A C 1
ATOM 6980 O O . LEU A 1 891 ? 1.444 2.697 24.608 1.00 88.00 891 LEU A O 1
ATOM 6984 N N . LEU A 1 892 ? 2.842 4.131 25.612 1.00 93.19 892 LEU A N 1
ATOM 6985 C CA . LEU A 1 892 ? 3.761 3.097 26.092 1.00 93.19 892 LEU A CA 1
ATOM 6986 C C . LEU A 1 892 ? 3.092 2.176 27.123 1.00 93.19 892 LEU A C 1
ATOM 6988 O O . LEU A 1 892 ? 3.298 0.963 27.080 1.00 93.19 892 LEU A O 1
ATOM 6992 N N . GLU A 1 893 ? 2.281 2.727 28.027 1.00 88.88 893 GLU A N 1
ATOM 6993 C CA . GLU A 1 893 ? 1.486 1.951 28.986 1.00 88.88 893 GLU A CA 1
ATOM 6994 C C . GLU A 1 893 ? 0.411 1.106 28.282 1.00 88.88 893 GLU A C 1
ATOM 6996 O O . GLU A 1 893 ? 0.259 -0.074 28.600 1.00 88.88 893 GLU A O 1
ATOM 7001 N N . ALA A 1 894 ? -0.253 1.642 27.253 1.00 82.00 894 ALA A N 1
ATOM 7002 C CA . ALA A 1 894 ? -1.201 0.889 26.431 1.00 82.00 894 ALA A CA 1
ATOM 7003 C C . ALA A 1 894 ? -0.526 -0.293 25.710 1.00 82.00 894 ALA A C 1
ATOM 7005 O O . ALA A 1 894 ? -1.044 -1.412 25.722 1.00 82.00 894 ALA A O 1
ATOM 7006 N N . ILE A 1 895 ? 0.681 -0.092 25.164 1.00 88.81 895 ILE A N 1
ATOM 7007 C CA . ILE A 1 895 ? 1.498 -1.181 24.607 1.00 88.81 895 ILE A CA 1
ATOM 7008 C C . ILE A 1 895 ? 1.792 -2.234 25.687 1.00 88.81 895 ILE A C 1
ATOM 7010 O O . ILE A 1 895 ? 1.637 -3.426 25.424 1.00 88.81 895 ILE A O 1
ATOM 7014 N N . ALA A 1 896 ? 2.155 -1.826 26.907 1.00 86.06 896 ALA A N 1
ATOM 7015 C CA . ALA A 1 896 ? 2.429 -2.750 28.010 1.00 86.06 896 ALA A CA 1
ATOM 7016 C C . ALA A 1 896 ? 1.223 -3.561 28.487 1.00 86.06 896 ALA A C 1
ATOM 7018 O O . ALA A 1 896 ? 1.409 -4.638 29.067 1.00 86.06 896 ALA A O 1
ATOM 7019 N N . ASP A 1 897 ? 0.015 -3.036 28.327 1.00 81.56 897 ASP A N 1
ATOM 7020 C CA . ASP A 1 897 ? -1.225 -3.710 28.713 1.00 81.56 897 ASP A CA 1
ATOM 7021 C C . ASP A 1 897 ? -1.811 -4.565 27.574 1.00 81.56 897 ASP A C 1
ATOM 7023 O O . ASP A 1 897 ? -2.841 -5.220 27.742 1.00 81.56 897 ASP A O 1
ATOM 7027 N N . SER A 1 898 ? -1.090 -4.649 26.451 1.00 81.81 898 SER A N 1
ATOM 7028 C CA . SER A 1 898 ? -1.387 -5.494 25.294 1.00 81.81 898 SER A CA 1
ATOM 7029 C C . SER A 1 898 ? -0.430 -6.700 25.169 1.00 81.81 898 SER A C 1
ATOM 7031 O O . SER A 1 898 ? 0.569 -6.815 25.876 1.00 81.81 898 SER A O 1
ATOM 7033 N N . ASP A 1 899 ? -0.694 -7.594 24.208 1.00 80.69 899 ASP A N 1
ATOM 7034 C CA . ASP A 1 899 ? 0.191 -8.722 23.850 1.00 80.69 899 ASP A CA 1
ATOM 7035 C C . ASP A 1 899 ? 1.371 -8.319 22.923 1.00 80.69 899 ASP A C 1
ATOM 7037 O O . ASP A 1 899 ? 1.938 -9.160 22.216 1.00 80.69 899 ASP A O 1
ATOM 7041 N N . ILE A 1 900 ? 1.726 -7.029 22.856 1.00 90.56 900 ILE A N 1
ATOM 7042 C CA . ILE A 1 900 ? 2.777 -6.507 21.970 1.00 90.56 900 ILE A CA 1
ATOM 7043 C C . ILE A 1 900 ? 4.149 -6.592 22.649 1.00 90.56 900 ILE A C 1
ATOM 7045 O O . ILE A 1 900 ? 4.409 -5.976 23.679 1.00 90.56 900 ILE A O 1
ATOM 7049 N N . LYS A 1 901 ? 5.082 -7.310 22.019 1.00 94.06 901 LYS A N 1
ATOM 7050 C CA . LYS A 1 901 ? 6.500 -7.338 22.403 1.00 94.06 901 LYS A CA 1
ATOM 7051 C C . LYS A 1 901 ? 7.233 -6.208 21.682 1.00 94.06 901 LYS A C 1
ATOM 7053 O O . LYS A 1 901 ? 7.578 -6.358 20.510 1.00 94.06 901 LYS A O 1
ATOM 7058 N N . ALA A 1 902 ? 7.456 -5.088 22.362 1.00 96.31 902 ALA A N 1
ATOM 7059 C CA . ALA A 1 902 ? 8.159 -3.942 21.787 1.00 96.31 902 ALA A CA 1
ATOM 7060 C C . ALA A 1 902 ? 9.691 -4.067 21.907 1.00 96.31 902 ALA A C 1
ATOM 7062 O O . ALA A 1 902 ? 10.223 -4.401 22.974 1.00 96.31 902 ALA A O 1
ATOM 7063 N N . ILE A 1 903 ? 10.393 -3.778 20.809 1.00 97.06 903 ILE A N 1
ATOM 7064 C CA . ILE A 1 903 ? 11.845 -3.614 20.734 1.00 97.06 903 ILE A CA 1
ATOM 7065 C C . ILE A 1 903 ? 12.149 -2.204 20.233 1.00 97.06 903 ILE A C 1
ATOM 7067 O O . ILE A 1 903 ? 11.930 -1.903 19.062 1.00 97.06 903 ILE A O 1
ATOM 7071 N N . TRP A 1 904 ? 12.680 -1.373 21.124 1.00 97.44 904 TRP A N 1
ATOM 7072 C CA . TRP A 1 904 ? 13.058 0.011 20.842 1.00 97.44 904 TRP A CA 1
ATOM 7073 C C . TRP A 1 904 ? 14.528 0.077 20.424 1.00 97.44 904 TRP A C 1
ATOM 7075 O O . TRP A 1 904 ? 15.410 -0.276 21.208 1.00 97.44 904 TRP A O 1
ATOM 7085 N N . MET A 1 905 ? 14.803 0.493 19.194 1.00 96.81 905 MET A N 1
ATOM 7086 C CA . MET A 1 905 ? 16.146 0.564 18.623 1.00 96.81 905 MET A CA 1
ATOM 7087 C C . MET A 1 905 ? 16.524 2.024 18.372 1.00 96.81 905 MET A C 1
ATOM 7089 O O . MET A 1 905 ? 16.038 2.630 17.423 1.00 96.81 905 MET A O 1
ATOM 7093 N N . GLY A 1 906 ? 17.383 2.574 19.230 1.00 94.56 906 GLY A N 1
ATOM 7094 C CA . GLY A 1 906 ? 17.958 3.907 19.058 1.00 94.56 906 GLY A CA 1
ATOM 7095 C C . GLY A 1 906 ? 19.261 3.840 18.268 1.00 94.56 906 GLY A C 1
ATOM 7096 O O . GLY A 1 906 ? 20.209 3.187 18.714 1.00 94.56 906 GLY A O 1
ATOM 7097 N N . VAL A 1 907 ? 19.333 4.498 17.115 1.00 92.31 907 VAL A N 1
ATOM 7098 C CA . VAL A 1 907 ? 20.550 4.541 16.289 1.00 92.31 907 VAL A CA 1
ATOM 7099 C C . VAL A 1 907 ? 21.258 5.871 16.525 1.00 92.31 907 VAL A C 1
ATOM 7101 O O . VAL A 1 907 ? 20.665 6.914 16.310 1.00 92.31 907 VAL A O 1
ATOM 7104 N N . GLY A 1 908 ? 22.491 5.846 17.034 1.00 87.25 908 GLY A N 1
ATOM 7105 C CA . GLY A 1 908 ? 23.243 7.076 17.349 1.00 87.25 908 GLY A CA 1
ATOM 7106 C C . GLY A 1 908 ? 22.813 7.828 18.607 1.00 87.25 908 GLY A C 1
ATOM 7107 O O . GLY A 1 908 ? 23.277 8.933 18.858 1.00 87.25 908 GLY A O 1
ATOM 7108 N N . MET A 1 909 ? 21.949 7.223 19.425 1.00 88.31 909 MET A N 1
ATOM 7109 C CA . MET A 1 909 ? 21.332 7.874 20.585 1.00 88.31 909 MET A CA 1
ATOM 7110 C C . MET A 1 909 ? 22.030 7.571 21.915 1.00 88.31 909 MET A C 1
ATOM 7112 O O . MET A 1 909 ? 21.395 7.572 22.970 1.00 88.31 909 MET A O 1
ATOM 7116 N N . GLU A 1 910 ? 23.336 7.280 21.921 1.00 88.81 910 GLU A N 1
ATOM 7117 C CA . GLU A 1 910 ? 24.059 6.868 23.136 1.00 88.81 910 GLU A CA 1
ATOM 7118 C C . GLU A 1 910 ? 23.982 7.898 24.279 1.00 88.81 910 GLU A C 1
ATOM 7120 O O . GLU A 1 910 ? 24.044 7.525 25.453 1.00 88.81 910 GLU A O 1
ATOM 7125 N N . ASN A 1 911 ? 23.817 9.186 23.960 1.00 87.81 911 ASN A N 1
ATOM 7126 C CA . ASN A 1 911 ? 23.651 10.250 24.954 1.00 87.81 911 ASN A CA 1
ATOM 7127 C C . ASN A 1 911 ? 22.252 10.268 25.598 1.00 87.81 911 ASN A C 1
ATOM 7129 O O . ASN A 1 911 ? 22.088 10.833 26.681 1.00 87.81 911 ASN A O 1
ATOM 7133 N N . GLU A 1 912 ? 21.274 9.611 24.977 1.00 87.81 912 GLU A N 1
ATOM 7134 C CA . GLU A 1 912 ? 19.873 9.565 25.401 1.00 87.81 912 GLU A CA 1
ATOM 7135 C C . GLU A 1 912 ? 19.392 8.146 25.732 1.00 87.81 912 GLU A C 1
ATOM 7137 O O . GLU A 1 912 ? 18.194 7.863 25.769 1.00 87.81 912 GLU A O 1
ATOM 7142 N N . GLU A 1 913 ? 20.318 7.234 26.045 1.00 92.31 913 GLU A N 1
ATOM 7143 C CA . GLU A 1 913 ? 19.998 5.837 26.367 1.00 92.31 913 GLU A CA 1
ATOM 7144 C C . GLU A 1 913 ? 18.926 5.705 27.472 1.00 92.31 913 GLU A C 1
ATOM 7146 O O . GLU A 1 913 ? 18.106 4.785 27.451 1.00 92.31 913 GLU A O 1
ATOM 7151 N N . GLU A 1 914 ? 18.883 6.648 28.422 1.00 91.94 914 GLU A N 1
ATOM 7152 C CA . GLU A 1 914 ? 17.880 6.679 29.495 1.00 91.94 914 GLU A CA 1
ATOM 7153 C C . GLU A 1 914 ? 16.439 6.816 28.966 1.00 91.94 914 GLU A C 1
ATOM 7155 O O . GLU A 1 914 ? 15.525 6.222 29.543 1.00 91.94 914 GLU A O 1
ATOM 7160 N N . VAL A 1 915 ? 16.230 7.524 27.850 1.00 91.12 915 VAL A N 1
ATOM 7161 C CA . VAL A 1 915 ? 14.913 7.694 27.211 1.00 91.12 915 VAL A CA 1
ATOM 7162 C C . VAL A 1 915 ? 14.405 6.354 26.677 1.00 91.12 915 VAL A C 1
ATOM 7164 O O . VAL A 1 915 ? 13.291 5.936 26.999 1.00 91.12 915 VAL A O 1
ATOM 7167 N N . PHE A 1 916 ? 15.250 5.620 25.952 1.00 94.81 916 PHE A N 1
ATOM 7168 C CA . PHE A 1 916 ? 14.929 4.287 25.428 1.00 94.81 916 PHE A CA 1
ATOM 7169 C C . PHE A 1 916 ? 14.759 3.252 26.546 1.00 94.81 916 PHE A C 1
ATOM 7171 O O . PHE A 1 916 ? 13.859 2.408 26.495 1.00 94.81 916 PHE A O 1
ATOM 7178 N N . ALA A 1 917 ? 15.575 3.339 27.601 1.00 94.38 917 ALA A N 1
ATOM 7179 C CA . ALA A 1 917 ? 15.426 2.503 28.786 1.00 94.38 917 ALA A CA 1
ATOM 7180 C C . ALA A 1 917 ? 14.080 2.736 29.488 1.00 94.38 917 ALA A C 1
ATOM 7182 O O . ALA A 1 917 ? 13.439 1.778 29.931 1.00 94.38 917 ALA A O 1
ATOM 7183 N N . ASN A 1 918 ? 13.629 3.991 29.564 1.00 92.38 918 ASN A N 1
ATOM 7184 C CA . ASN A 1 918 ? 12.322 4.349 30.104 1.00 92.38 918 ASN A CA 1
ATOM 7185 C C . ASN A 1 918 ? 11.182 3.833 29.210 1.00 92.38 918 ASN A C 1
ATOM 7187 O O . ASN A 1 918 ? 10.261 3.192 29.718 1.00 92.38 918 ASN A O 1
ATOM 7191 N N . ALA A 1 919 ? 11.282 4.010 27.887 1.00 93.75 919 ALA A N 1
ATOM 7192 C CA . ALA A 1 919 ? 10.305 3.485 26.933 1.00 93.75 919 ALA A CA 1
ATOM 7193 C C . ALA A 1 919 ? 10.142 1.961 27.058 1.00 93.75 919 ALA A C 1
ATOM 7195 O O . ALA A 1 919 ? 9.023 1.458 27.197 1.00 93.75 919 ALA A O 1
ATOM 7196 N N . ALA A 1 920 ? 11.249 1.215 27.124 1.00 95.56 920 ALA A N 1
ATOM 7197 C CA . ALA A 1 920 ? 11.234 -0.228 27.358 1.00 95.56 920 ALA A CA 1
ATOM 7198 C C . ALA A 1 920 ? 10.631 -0.604 28.719 1.00 95.56 920 ALA A C 1
ATOM 7200 O O . ALA A 1 920 ? 9.849 -1.550 28.805 1.00 95.56 920 ALA A O 1
ATOM 7201 N N . ALA A 1 921 ? 10.957 0.134 29.783 1.00 95.62 921 ALA A N 1
ATOM 7202 C CA . ALA A 1 921 ? 10.415 -0.131 31.111 1.00 95.62 921 ALA A CA 1
ATOM 7203 C C . ALA A 1 921 ? 8.892 0.069 31.167 1.00 95.62 921 ALA A C 1
ATOM 7205 O O . ALA A 1 921 ? 8.195 -0.786 31.718 1.00 95.62 921 ALA A O 1
ATOM 7206 N N . LYS A 1 922 ? 8.378 1.159 30.580 1.00 93.25 922 LYS A N 1
ATOM 7207 C CA . LYS A 1 922 ? 6.941 1.473 30.547 1.00 93.25 922 LYS A CA 1
ATOM 7208 C C . LYS A 1 922 ? 6.153 0.511 29.674 1.00 93.25 922 LYS A C 1
ATOM 7210 O O . LYS A 1 922 ? 5.126 0.029 30.126 1.00 93.25 922 LYS A O 1
ATOM 7215 N N . SER A 1 923 ? 6.690 0.161 28.504 1.00 93.88 923 SER A N 1
ATOM 7216 C CA . SER A 1 923 ? 6.084 -0.786 27.551 1.00 93.88 923 SER A CA 1
ATOM 7217 C C . SER A 1 923 ? 6.267 -2.269 27.907 1.00 93.88 923 SER A C 1
ATOM 7219 O O . SER A 1 923 ? 5.796 -3.132 27.172 1.00 93.88 923 SER A O 1
ATOM 7221 N N . LYS A 1 924 ? 6.960 -2.599 29.012 1.00 93.94 924 LYS A N 1
ATOM 7222 C CA . LYS A 1 924 ? 7.396 -3.975 29.349 1.00 93.94 924 LYS A CA 1
ATOM 7223 C C . LYS A 1 924 ? 8.187 -4.646 28.200 1.00 93.94 924 LYS A C 1
ATOM 7225 O O . LYS A 1 924 ? 8.198 -5.873 28.085 1.00 93.94 924 LYS A O 1
ATOM 7230 N N . GLY A 1 925 ? 8.849 -3.840 27.367 1.00 93.50 925 GLY A N 1
ATOM 7231 C CA . GLY A 1 925 ? 9.640 -4.253 26.210 1.00 93.50 925 GLY A CA 1
ATOM 7232 C C . GLY A 1 925 ? 11.141 -4.352 26.493 1.00 93.50 925 GLY A C 1
ATOM 7233 O O . GLY A 1 925 ? 11.588 -4.424 27.641 1.00 93.50 925 GLY A O 1
ATOM 7234 N N . ARG A 1 926 ? 11.942 -4.342 25.423 1.00 95.31 926 ARG A N 1
ATOM 7235 C CA . ARG A 1 926 ? 13.410 -4.226 25.486 1.00 95.31 926 ARG A CA 1
ATOM 7236 C C . ARG A 1 926 ? 13.902 -3.090 24.602 1.00 95.31 926 ARG A C 1
ATOM 7238 O O . ARG A 1 926 ? 13.193 -2.667 23.695 1.00 95.31 926 ARG A O 1
ATOM 7245 N N . TYR A 1 927 ? 15.120 -2.625 24.854 1.00 96.50 927 TYR A N 1
ATOM 7246 C CA . TYR A 1 927 ? 15.758 -1.613 24.025 1.00 96.50 927 TYR A CA 1
ATOM 7247 C C . TYR A 1 927 ? 17.192 -1.994 23.665 1.00 96.50 927 TYR A C 1
ATOM 7249 O O . TYR A 1 927 ? 17.830 -2.798 24.350 1.00 96.50 927 TYR A O 1
ATOM 7257 N N . ILE A 1 928 ? 17.689 -1.382 22.598 1.00 96.31 928 ILE A N 1
ATOM 7258 C CA . ILE A 1 928 ? 19.101 -1.318 22.241 1.00 96.31 928 ILE A CA 1
ATOM 7259 C C . ILE A 1 928 ? 19.382 0.087 21.716 1.00 96.31 928 ILE A C 1
ATOM 7261 O O . ILE A 1 928 ? 18.605 0.618 20.932 1.00 96.31 928 ILE A O 1
ATOM 7265 N N . VAL A 1 929 ? 20.482 0.686 22.161 1.00 95.88 929 VAL A N 1
ATOM 7266 C CA . VAL A 1 929 ? 20.953 1.975 21.651 1.00 95.88 929 VAL A CA 1
ATOM 7267 C C . VAL A 1 929 ? 22.382 1.799 21.177 1.00 95.88 929 VAL A C 1
ATOM 7269 O O . VAL A 1 929 ? 23.245 1.394 21.960 1.00 95.88 929 VAL A O 1
ATOM 7272 N N . THR A 1 930 ? 22.617 2.006 19.883 1.00 93.38 930 THR A N 1
ATOM 7273 C CA . THR A 1 930 ? 23.951 1.899 19.290 1.00 93.38 930 THR A CA 1
ATOM 7274 C C . THR A 1 930 ? 23.998 2.454 17.865 1.00 93.38 930 THR A C 1
ATOM 7276 O O . THR A 1 930 ? 23.115 2.184 17.062 1.00 93.38 930 THR A O 1
ATOM 7279 N N . GLU A 1 931 ? 25.098 3.115 17.516 1.00 89.25 931 GLU A N 1
ATOM 7280 C CA . GLU A 1 931 ? 25.444 3.473 16.125 1.00 89.25 931 GLU A CA 1
ATOM 7281 C C . GLU A 1 931 ? 25.955 2.261 15.297 1.00 89.25 931 GLU A C 1
ATOM 7283 O O . GLU A 1 931 ? 26.061 2.296 14.072 1.00 89.25 931 GLU A O 1
ATOM 7288 N N . ASP A 1 932 ? 26.286 1.138 15.950 1.00 90.69 932 ASP A N 1
ATOM 7289 C CA . ASP A 1 932 ? 26.835 -0.057 15.300 1.00 90.69 932 ASP A CA 1
ATOM 7290 C C . ASP A 1 932 ? 25.722 -0.958 14.739 1.00 90.69 932 ASP A C 1
ATOM 7292 O O . ASP A 1 932 ? 25.135 -1.782 15.450 1.00 90.69 932 ASP A O 1
ATOM 7296 N N . HIS A 1 933 ? 25.475 -0.848 13.432 1.00 88.38 933 HIS A N 1
ATOM 7297 C CA . HIS A 1 933 ? 24.467 -1.636 12.717 1.00 88.38 933 HIS A CA 1
ATOM 7298 C C . HIS A 1 933 ? 24.630 -3.162 12.869 1.00 88.38 933 HIS A C 1
ATOM 7300 O O . HIS A 1 933 ? 23.636 -3.885 12.819 1.00 88.38 933 HIS A O 1
ATOM 7306 N N . LEU A 1 934 ? 25.835 -3.690 13.130 1.00 90.62 934 LEU A N 1
ATOM 7307 C CA . LEU A 1 934 ? 26.026 -5.132 13.354 1.00 90.62 934 LEU A CA 1
ATOM 7308 C C . LEU A 1 934 ? 25.445 -5.593 14.697 1.00 90.62 934 LEU A C 1
ATOM 7310 O O . LEU A 1 934 ? 25.007 -6.740 14.839 1.00 90.62 934 LEU A O 1
ATOM 7314 N N . LYS A 1 935 ? 25.416 -4.707 15.697 1.00 93.88 935 LYS A N 1
ATOM 7315 C CA . LYS A 1 935 ? 24.734 -4.982 16.967 1.00 93.88 935 LYS A CA 1
ATOM 7316 C C . LYS A 1 935 ? 23.220 -4.891 16.816 1.00 93.88 935 LYS A C 1
ATOM 7318 O O . LYS A 1 935 ? 22.531 -5.711 17.418 1.00 93.88 935 LYS A O 1
ATOM 7323 N N . LEU A 1 936 ? 22.716 -3.964 15.996 1.00 93.50 936 LEU A N 1
ATOM 7324 C CA . LEU A 1 936 ? 21.293 -3.911 15.639 1.00 93.50 936 LEU A CA 1
ATOM 7325 C C . LEU A 1 936 ? 20.864 -5.202 14.930 1.00 93.50 936 LEU A C 1
ATOM 7327 O O . LEU A 1 936 ? 19.901 -5.836 15.354 1.00 93.50 936 LEU A O 1
ATOM 7331 N N . ALA A 1 937 ? 21.642 -5.668 13.946 1.00 93.25 937 ALA A N 1
ATOM 7332 C CA . ALA A 1 937 ? 21.419 -6.957 13.289 1.00 93.25 937 ALA A CA 1
ATOM 7333 C C . ALA A 1 937 ? 21.412 -8.127 14.291 1.00 93.25 937 ALA A C 1
ATOM 7335 O O . ALA A 1 937 ? 20.524 -8.974 14.257 1.00 93.25 937 ALA A O 1
ATOM 7336 N N . SER A 1 938 ? 22.345 -8.136 15.251 1.00 94.38 938 SER A N 1
ATOM 7337 C CA . SER A 1 938 ? 22.378 -9.159 16.308 1.00 94.38 938 SER A CA 1
ATOM 7338 C C . SER A 1 938 ? 21.130 -9.121 17.205 1.00 94.38 938 SER A C 1
ATOM 7340 O O . SER A 1 938 ? 20.640 -10.169 17.620 1.00 94.38 938 SER A O 1
ATOM 7342 N N . ALA A 1 939 ? 20.590 -7.934 17.498 1.00 93.94 939 ALA A N 1
ATOM 7343 C CA . ALA A 1 939 ? 19.337 -7.796 18.239 1.00 93.94 939 ALA A CA 1
ATOM 7344 C C . ALA A 1 939 ? 18.132 -8.289 17.418 1.00 93.94 939 ALA A C 1
ATOM 7346 O O . ALA A 1 939 ? 17.261 -8.973 17.957 1.00 93.94 939 ALA A O 1
ATOM 7347 N N . LEU A 1 940 ? 18.102 -8.009 16.111 1.00 95.56 940 LEU A N 1
ATOM 7348 C CA . LEU A 1 940 ? 17.098 -8.550 15.191 1.00 95.56 940 LEU A CA 1
ATOM 7349 C C . LEU A 1 940 ? 17.178 -10.082 15.083 1.00 95.56 940 LEU A C 1
ATOM 7351 O O . LEU A 1 940 ? 16.139 -10.735 15.025 1.00 95.56 940 LEU A O 1
ATOM 7355 N N . ASP A 1 941 ? 18.369 -10.682 15.147 1.00 93.69 941 ASP A N 1
ATOM 7356 C CA . ASP A 1 941 ? 18.538 -12.142 15.207 1.00 93.69 941 ASP A CA 1
ATOM 7357 C C . ASP A 1 941 ? 17.925 -12.755 16.481 1.00 93.69 941 ASP A C 1
ATOM 7359 O O . ASP A 1 941 ? 17.326 -13.837 16.435 1.00 93.69 941 ASP A O 1
ATOM 7363 N N . GLU A 1 942 ? 18.035 -12.070 17.624 1.00 93.00 942 GLU A N 1
ATOM 7364 C CA . GLU A 1 942 ? 17.375 -12.483 18.870 1.00 93.00 942 GLU A CA 1
ATOM 7365 C C . GLU A 1 942 ? 15.849 -12.402 18.745 1.00 93.00 942 GLU A C 1
ATOM 7367 O O . GLU A 1 942 ? 15.151 -13.364 19.083 1.00 93.00 942 GLU A O 1
ATOM 7372 N N . VAL A 1 943 ? 15.332 -11.298 18.189 1.00 91.94 943 VAL A N 1
ATOM 7373 C CA . VAL A 1 943 ? 13.904 -11.145 17.862 1.00 91.94 943 VAL A CA 1
ATOM 7374 C C . VAL A 1 943 ? 13.452 -12.281 16.950 1.00 91.94 943 VAL A C 1
ATOM 7376 O O . VAL A 1 943 ? 12.443 -12.935 17.206 1.00 91.94 943 VAL A O 1
ATOM 7379 N N . LEU A 1 944 ? 14.229 -12.575 15.913 1.00 91.38 944 LEU A N 1
ATOM 7380 C CA . LEU A 1 944 ? 13.914 -13.609 14.945 1.00 91.38 944 LEU A CA 1
ATOM 7381 C C . LEU A 1 944 ? 13.845 -15.003 15.586 1.00 91.38 944 LEU A C 1
ATOM 7383 O O . LEU A 1 944 ? 12.980 -15.811 15.235 1.00 91.38 944 LEU A O 1
ATOM 7387 N N . ALA A 1 945 ? 14.741 -15.305 16.528 1.00 88.44 945 ALA A N 1
ATOM 7388 C CA . ALA A 1 945 ? 14.715 -16.555 17.283 1.00 88.44 945 ALA A CA 1
ATOM 7389 C C . ALA A 1 945 ? 13.460 -16.673 18.170 1.00 88.44 945 ALA A C 1
ATOM 7391 O O . ALA A 1 945 ? 12.883 -17.760 18.289 1.00 88.44 945 ALA A O 1
ATOM 7392 N N . GLU A 1 946 ? 13.004 -15.565 18.754 1.00 85.69 946 GLU A N 1
ATOM 7393 C CA . GLU A 1 946 ? 11.775 -15.510 19.550 1.00 85.69 946 GLU A CA 1
ATOM 7394 C C . GLU A 1 946 ? 10.524 -15.683 18.685 1.00 85.69 946 GLU A C 1
ATOM 7396 O O . GLU A 1 946 ? 9.681 -16.519 19.005 1.00 85.69 946 GLU A O 1
ATOM 7401 N N . VAL A 1 947 ? 10.443 -14.978 17.553 1.00 82.81 947 VAL A N 1
ATOM 7402 C CA . VAL A 1 947 ? 9.362 -15.094 16.556 1.00 82.81 947 VAL A CA 1
ATOM 7403 C C . VAL A 1 947 ? 9.232 -16.538 16.046 1.00 82.81 947 VAL A C 1
ATOM 7405 O O . VAL A 1 947 ? 8.124 -17.024 15.826 1.00 82.81 947 VAL A O 1
ATOM 7408 N N . LYS A 1 948 ? 10.353 -17.264 15.912 1.00 79.06 948 LYS A N 1
ATOM 7409 C CA . LYS A 1 948 ? 10.396 -18.686 15.513 1.00 79.06 948 LYS A CA 1
ATOM 7410 C C . LYS A 1 948 ? 9.898 -19.661 16.586 1.00 79.06 948 LYS A C 1
ATOM 7412 O O . LYS A 1 948 ? 9.679 -20.835 16.278 1.00 79.06 948 LYS A O 1
ATOM 7417 N N . THR A 1 949 ? 9.745 -19.227 17.834 1.00 69.94 949 THR A N 1
ATOM 7418 C CA . THR A 1 949 ? 9.327 -20.095 18.937 1.00 69.94 949 THR A CA 1
ATOM 7419 C C . THR A 1 949 ? 7.804 -20.053 19.074 1.00 69.94 949 THR A C 1
ATOM 7421 O O . THR A 1 949 ? 7.252 -19.050 19.510 1.00 69.94 949 THR A O 1
ATOM 7424 N N . ALA A 1 950 ? 7.119 -21.144 18.707 1.00 54.72 950 ALA A N 1
ATOM 7425 C CA . ALA A 1 950 ? 5.665 -21.258 18.862 1.00 54.72 950 ALA A CA 1
ATOM 7426 C C . ALA A 1 950 ? 5.253 -21.055 20.331 1.00 54.72 950 ALA A C 1
ATOM 7428 O O . ALA A 1 950 ? 5.878 -21.631 21.234 1.00 54.72 950 ALA A O 1
ATOM 7429 N N . VAL A 1 951 ? 4.215 -20.251 20.576 1.00 54.47 951 VAL A N 1
ATOM 7430 C CA . VAL A 1 951 ? 3.630 -20.129 21.916 1.00 54.47 951 VAL A CA 1
ATOM 7431 C C . VAL A 1 951 ? 3.009 -21.489 22.269 1.00 54.47 951 VAL A C 1
ATOM 7433 O O . VAL A 1 951 ? 2.608 -22.268 21.408 1.00 54.47 951 VAL A O 1
ATOM 7436 N N . ALA A 1 952 ? 3.067 -21.878 23.542 1.00 46.25 952 ALA A N 1
ATOM 7437 C CA . ALA A 1 952 ? 2.531 -23.169 23.956 1.00 46.25 952 ALA A CA 1
ATOM 7438 C C . ALA A 1 952 ? 0.998 -23.160 23.845 1.00 46.25 952 ALA A C 1
ATOM 7440 O O . ALA A 1 952 ? 0.383 -22.244 24.390 1.00 46.25 952 ALA A O 1
ATOM 7441 N N . ASP A 1 953 ? 0.415 -24.206 23.236 1.00 47.22 953 ASP A N 1
ATOM 7442 C CA . ASP A 1 953 ? -1.038 -24.425 23.148 1.00 47.22 953 ASP A CA 1
ATOM 7443 C C . ASP A 1 953 ? -1.713 -24.095 24.487 1.00 47.22 953 ASP A C 1
ATOM 7445 O O . ASP A 1 953 ? -1.606 -24.837 25.475 1.00 47.22 953 ASP A O 1
ATOM 7449 N N . SER A 1 954 ? -2.405 -22.961 24.533 1.00 51.41 954 SER A N 1
ATOM 7450 C CA . SER A 1 954 ? -3.155 -22.573 25.717 1.00 51.41 954 SER A CA 1
ATOM 7451 C C . SER A 1 954 ? -4.348 -23.515 25.878 1.00 51.41 954 SER A C 1
ATOM 7453 O O . SER A 1 954 ? -5.138 -23.717 24.957 1.00 51.41 954 SER A O 1
ATOM 7455 N N . SER A 1 955 ? -4.541 -24.072 27.078 1.00 57.12 955 SER A N 1
ATOM 7456 C CA . SER A 1 955 ? -5.728 -24.884 27.399 1.00 57.12 955 SER A CA 1
ATOM 7457 C C . SER A 1 955 ? -7.044 -24.089 27.372 1.00 57.12 955 SER A C 1
ATOM 7459 O O . SER A 1 955 ? -8.126 -24.667 27.508 1.00 57.12 955 SER A O 1
ATOM 7461 N N . THR A 1 956 ? -6.948 -22.767 27.234 1.00 58.84 956 THR A N 1
ATOM 7462 C CA . THR A 1 956 ? -8.055 -21.814 27.252 1.00 58.84 956 THR A CA 1
ATOM 7463 C C . THR A 1 956 ? -7.899 -20.776 26.145 1.00 58.84 956 THR A C 1
ATOM 7465 O O . THR A 1 956 ? -6.798 -20.285 25.896 1.00 58.84 956 THR A O 1
ATOM 7468 N N . VAL A 1 957 ? -9.004 -20.409 25.511 1.00 67.06 957 VAL A N 1
ATOM 7469 C CA . VAL A 1 957 ? -9.091 -19.317 24.538 1.00 67.06 957 VAL A CA 1
ATOM 7470 C C . VAL A 1 957 ? -9.690 -18.111 25.252 1.00 67.06 957 VAL A C 1
ATOM 7472 O O . VAL A 1 957 ? -10.546 -18.277 26.114 1.00 67.06 957 VAL A O 1
ATOM 7475 N N . GLU A 1 958 ? -9.215 -16.908 24.955 1.00 71.88 958 GLU A N 1
ATOM 7476 C CA . GLU A 1 958 ? -9.809 -15.694 25.516 1.00 71.88 958 GLU A CA 1
ATOM 7477 C C . GLU A 1 958 ? -10.930 -15.194 24.607 1.00 71.88 958 GLU A C 1
ATOM 7479 O O . GLU A 1 958 ? -10.718 -15.040 23.408 1.00 71.88 958 GLU A O 1
ATOM 7484 N N . VAL A 1 959 ? -12.108 -14.949 25.170 1.00 77.75 959 VAL A N 1
ATOM 7485 C CA . VAL A 1 959 ? -13.188 -14.206 24.518 1.00 77.75 959 VAL A CA 1
ATOM 7486 C C . VAL A 1 959 ? -13.108 -12.765 25.006 1.00 77.75 959 VAL A C 1
ATOM 7488 O O . VAL A 1 959 ? -13.182 -12.541 26.214 1.00 77.75 959 VAL A O 1
ATOM 7491 N N . ARG A 1 960 ? -12.954 -11.803 24.093 1.00 79.50 960 ARG A N 1
ATOM 7492 C CA . ARG A 1 960 ? -12.927 -10.364 24.385 1.00 79.50 960 ARG A CA 1
ATOM 7493 C C . ARG A 1 960 ? -14.204 -9.723 23.853 1.00 79.50 960 ARG A C 1
ATOM 7495 O O . ARG A 1 960 ? -14.517 -9.856 22.673 1.00 79.50 960 ARG A O 1
ATOM 7502 N N . LEU A 1 961 ? -14.922 -9.026 24.727 1.00 84.19 961 LEU A N 1
ATOM 7503 C CA . LEU A 1 961 ? -16.085 -8.204 24.405 1.00 84.19 961 LEU A CA 1
ATOM 7504 C C . LEU A 1 961 ? -15.702 -6.732 24.546 1.00 84.19 961 LEU A C 1
ATOM 7506 O O . LEU A 1 961 ? -15.135 -6.341 25.569 1.00 84.19 961 LEU A O 1
ATOM 7510 N N . VAL A 1 962 ? -16.045 -5.925 23.546 1.00 80.00 962 VAL A N 1
ATOM 7511 C CA . VAL A 1 962 ? -15.855 -4.473 23.563 1.00 80.00 962 VAL A CA 1
ATOM 7512 C C . VAL A 1 962 ? -17.196 -3.796 23.317 1.00 80.00 962 VAL A C 1
ATOM 7514 O O . VAL A 1 962 ? -17.851 -4.120 22.333 1.00 80.00 962 VAL A O 1
ATOM 7517 N N . VAL A 1 963 ? -17.593 -2.847 24.166 1.00 83.62 963 VAL A N 1
ATOM 7518 C CA . VAL A 1 963 ? -18.715 -1.929 23.887 1.00 83.62 963 VAL A CA 1
ATOM 7519 C C . VAL A 1 963 ? -18.155 -0.519 23.766 1.00 83.62 963 VAL A C 1
ATOM 7521 O O . VAL A 1 963 ? -17.378 -0.078 24.614 1.00 83.62 963 VAL A O 1
ATOM 7524 N N . LYS A 1 964 ? -18.533 0.163 22.690 1.00 79.62 964 LYS A N 1
ATOM 7525 C CA . LYS A 1 964 ? -18.097 1.512 22.339 1.00 79.62 964 LYS A CA 1
ATOM 7526 C C . LYS A 1 964 ? -19.149 2.536 22.769 1.00 79.62 964 LYS A C 1
ATOM 7528 O O . LYS A 1 964 ? -20.334 2.341 22.503 1.00 79.62 964 LYS A O 1
ATOM 7533 N N . GLU A 1 965 ? -18.713 3.631 23.385 1.00 79.19 965 GLU A N 1
ATOM 7534 C CA . GLU A 1 965 ? -19.553 4.793 23.704 1.00 79.19 965 GLU A CA 1
ATOM 7535 C C . GLU A 1 965 ? -18.818 6.092 23.363 1.00 79.19 965 GLU A C 1
ATOM 7537 O O . GLU A 1 965 ? -17.672 6.285 23.772 1.00 79.19 965 GLU A O 1
ATOM 7542 N N . THR A 1 966 ? -19.479 6.985 22.627 1.00 70.00 966 THR A N 1
ATOM 7543 C CA . THR A 1 966 ? -18.941 8.309 22.289 1.00 70.00 966 THR A CA 1
ATOM 7544 C C . THR A 1 966 ? -19.517 9.347 23.251 1.00 70.00 966 THR A C 1
ATOM 7546 O O . THR A 1 966 ? -20.728 9.576 23.262 1.00 70.00 966 THR A O 1
ATOM 7549 N N . GLY A 1 967 ? -18.657 9.948 24.079 1.00 65.31 967 GLY A N 1
ATOM 7550 C CA . GLY A 1 967 ? -19.026 10.954 25.080 1.00 65.31 967 GLY A CA 1
ATOM 7551 C C . GLY A 1 967 ? -19.127 12.388 24.538 1.00 65.31 967 GLY A C 1
ATOM 7552 O O . GLY A 1 967 ? -19.009 12.634 23.336 1.00 65.31 967 GLY A O 1
ATOM 7553 N N . GLU A 1 968 ? -19.333 13.357 25.442 1.00 54.72 968 GLU A N 1
ATOM 7554 C CA . GLU A 1 968 ? -19.202 14.787 25.114 1.00 54.72 968 GLU A CA 1
ATOM 7555 C C . GLU A 1 968 ? -17.766 15.103 24.646 1.00 54.72 968 GLU A C 1
ATOM 7557 O O . GLU A 1 968 ? -16.824 14.431 25.048 1.00 54.72 968 GLU A O 1
ATOM 7562 N N . GLU A 1 969 ? -17.615 16.109 23.777 1.00 52.25 969 GLU A N 1
ATOM 7563 C CA . GLU A 1 969 ? -16.344 16.504 23.128 1.00 52.25 969 GLU A CA 1
ATOM 7564 C C . GLU A 1 969 ? -15.771 15.521 22.099 1.00 52.25 969 GLU A C 1
ATOM 7566 O O . GLU A 1 969 ? -14.692 15.780 21.581 1.00 52.25 969 GLU A O 1
ATOM 7571 N N . ASN A 1 970 ? -16.521 14.479 21.707 1.00 54.56 970 ASN A N 1
ATOM 7572 C CA . ASN A 1 970 ? -15.996 13.415 20.853 1.00 54.56 970 ASN A CA 1
ATOM 7573 C C . ASN A 1 970 ? -14.823 12.770 21.625 1.00 54.56 970 ASN A C 1
ATOM 7575 O O . ASN A 1 970 ? -13.659 13.051 21.373 1.00 54.56 970 ASN A O 1
ATOM 7579 N N . VAL A 1 971 ? -15.127 11.905 22.596 1.00 55.25 971 VAL A N 1
ATOM 7580 C CA . VAL A 1 971 ? -14.158 11.023 23.287 1.00 55.25 971 VAL A CA 1
ATOM 7581 C C . VAL A 1 971 ? -14.711 9.602 23.171 1.00 55.25 971 VAL A C 1
ATOM 7583 O O . VAL A 1 971 ? -15.843 9.363 23.605 1.00 55.25 971 VAL A O 1
ATOM 7586 N N . LEU A 1 972 ? -13.979 8.667 22.551 1.00 59.31 972 LEU A N 1
ATOM 7587 C CA . LEU A 1 972 ? -14.436 7.282 22.401 1.00 59.31 972 LEU A CA 1
ATOM 7588 C C . LEU A 1 972 ? -13.973 6.462 23.603 1.00 59.31 972 LEU A C 1
ATOM 7590 O O . LEU A 1 972 ? -12.796 6.136 23.746 1.00 59.31 972 LEU A O 1
ATOM 7594 N N . THR A 1 973 ? -14.918 6.042 24.436 1.00 68.38 973 THR A N 1
ATOM 7595 C CA . THR A 1 973 ? -14.627 5.116 25.530 1.00 68.38 973 THR A CA 1
ATOM 7596 C C . THR A 1 973 ? -14.883 3.677 25.079 1.00 68.38 973 THR A C 1
ATOM 7598 O O . THR A 1 973 ? -15.982 3.334 24.634 1.00 68.38 973 THR A O 1
ATOM 7601 N N . ARG A 1 974 ? -13.867 2.813 25.188 1.00 70.69 974 ARG A N 1
ATOM 7602 C CA . ARG A 1 974 ? -13.973 1.366 24.946 1.00 70.69 974 ARG A CA 1
ATOM 7603 C C . ARG A 1 974 ? -14.064 0.640 26.275 1.00 70.69 974 ARG A C 1
ATOM 7605 O O . ARG A 1 974 ? -13.080 0.502 26.999 1.00 70.69 974 ARG A O 1
ATOM 7612 N N . TYR A 1 975 ? -15.240 0.120 26.574 1.00 78.31 975 TYR A N 1
ATOM 7613 C CA . TYR A 1 975 ? -15.452 -0.755 27.716 1.00 78.31 975 TYR A CA 1
ATOM 7614 C C . TYR A 1 975 ? -15.086 -2.177 27.312 1.00 78.31 975 TYR A C 1
ATOM 7616 O O . TYR A 1 975 ? -15.622 -2.689 26.332 1.00 78.31 975 TYR A O 1
ATOM 7624 N N . ILE A 1 976 ? -14.153 -2.799 28.031 1.00 76.50 976 ILE A N 1
ATOM 7625 C CA . ILE A 1 976 ? -13.575 -4.095 27.664 1.00 76.50 976 ILE A CA 1
ATOM 7626 C C . ILE A 1 976 ? -13.815 -5.102 28.784 1.00 76.50 976 ILE A C 1
ATOM 7628 O O . ILE A 1 976 ? -13.555 -4.837 29.962 1.00 76.50 976 ILE A O 1
ATOM 7632 N N . GLY A 1 977 ? -14.251 -6.299 28.406 1.00 78.44 977 GLY A N 1
ATOM 7633 C CA . GLY A 1 977 ? -14.306 -7.456 29.290 1.00 78.44 977 GLY A CA 1
ATOM 7634 C C . GLY A 1 977 ? -13.746 -8.690 28.600 1.00 78.44 977 GLY A C 1
ATOM 7635 O O . GLY A 1 977 ? -13.922 -8.879 27.396 1.00 78.44 977 GLY A O 1
ATOM 7636 N N . THR A 1 978 ? -13.056 -9.527 29.368 1.00 80.00 978 THR A N 1
ATOM 7637 C CA . THR A 1 978 ? -12.413 -10.742 28.867 1.00 80.00 978 THR A CA 1
ATOM 7638 C C . THR A 1 978 ? -12.864 -11.961 29.661 1.00 80.00 978 THR A C 1
ATOM 7640 O O . THR A 1 978 ? -13.121 -11.891 30.863 1.00 80.00 978 THR A O 1
ATOM 7643 N N . LEU A 1 979 ? -12.970 -13.102 28.983 1.00 80.75 979 LEU A N 1
ATOM 7644 C CA . LEU A 1 979 ? -13.308 -14.383 29.591 1.00 80.75 979 LEU A CA 1
ATOM 7645 C C . LEU A 1 979 ? -12.402 -15.485 29.052 1.00 80.75 979 LEU A C 1
ATOM 7647 O O . LEU A 1 979 ? -12.390 -15.772 27.857 1.00 80.75 979 LEU A O 1
ATOM 7651 N N . GLY A 1 980 ? -11.686 -16.162 29.948 1.00 73.31 980 GLY A N 1
ATOM 7652 C CA . GLY A 1 980 ? -10.970 -17.388 29.608 1.00 73.31 980 GLY A CA 1
ATOM 7653 C C . GLY A 1 980 ? -11.939 -18.563 29.492 1.00 73.31 980 GLY A C 1
ATOM 7654 O O . GLY A 1 980 ? -12.453 -19.047 30.501 1.00 73.31 980 GLY A O 1
ATOM 7655 N N . VAL A 1 981 ? -12.166 -19.054 28.276 1.00 72.38 981 VAL A N 1
ATOM 7656 C CA . VAL A 1 981 ? -13.042 -20.200 28.001 1.00 72.38 981 VAL A CA 1
ATOM 7657 C C . VAL A 1 981 ? -12.213 -21.444 27.675 1.00 72.38 981 VAL A C 1
ATOM 7659 O O . VAL A 1 981 ? -11.123 -21.328 27.113 1.00 72.38 981 VAL A O 1
ATOM 7662 N N . PRO A 1 982 ? -12.667 -22.664 28.018 1.00 67.12 982 PRO A N 1
ATOM 7663 C CA . PRO A 1 982 ? -11.980 -23.884 27.606 1.00 67.12 982 PRO A CA 1
ATOM 7664 C C . PRO A 1 982 ? -11.812 -23.931 26.088 1.00 67.12 982 PRO A C 1
ATOM 7666 O O . PRO A 1 982 ? -12.764 -23.665 25.349 1.00 67.12 982 PRO A O 1
ATOM 7669 N N . TYR A 1 983 ? -10.618 -24.307 25.623 1.00 61.41 983 TYR A N 1
ATOM 7670 C CA . TYR A 1 983 ? -10.366 -24.444 24.193 1.00 61.41 983 TYR A CA 1
ATOM 7671 C C . TYR A 1 983 ? -11.389 -25.404 23.570 1.00 61.41 983 TYR A C 1
ATOM 7673 O O . TYR A 1 983 ? -11.449 -26.594 23.901 1.00 61.41 983 TYR A O 1
ATOM 7681 N N . THR A 1 984 ? -12.204 -24.871 22.664 1.00 58.72 984 THR A N 1
ATOM 7682 C CA . THR A 1 984 ? -13.195 -25.634 21.912 1.00 58.72 984 THR A CA 1
ATOM 7683 C C . THR A 1 984 ? -12.873 -25.446 20.444 1.00 58.72 984 THR A C 1
ATOM 7685 O O . THR A 1 984 ? -13.082 -24.360 19.912 1.00 58.72 984 THR A O 1
ATOM 7688 N N . LYS A 1 985 ? -12.349 -26.497 19.809 1.00 56.03 985 LYS A N 1
ATOM 7689 C CA . LYS A 1 985 ? -11.873 -26.476 18.421 1.00 56.03 985 LYS A CA 1
ATOM 7690 C C . LYS A 1 985 ? -12.875 -25.767 17.500 1.00 56.03 985 LYS A C 1
ATOM 7692 O O . LYS A 1 985 ? -14.031 -26.198 17.436 1.00 56.03 985 LYS A O 1
ATOM 7697 N N . LEU A 1 986 ? -12.465 -24.670 16.865 1.00 56.62 986 LEU A N 1
ATOM 7698 C CA . LEU A 1 986 ? -13.317 -23.927 15.932 1.00 56.62 986 LEU A CA 1
ATOM 7699 C C . LEU A 1 986 ? -13.536 -24.772 14.654 1.00 56.62 986 LEU A C 1
ATOM 7701 O O . LEU A 1 986 ? -12.829 -25.755 14.403 1.00 56.62 986 LEU A O 1
ATOM 7705 N N . ALA A 1 987 ? -14.560 -24.453 13.856 1.00 47.44 987 ALA A N 1
ATOM 7706 C CA . ALA A 1 987 ? -14.771 -25.132 12.575 1.00 47.44 987 ALA A CA 1
ATOM 7707 C C . ALA A 1 987 ? -13.582 -24.831 11.647 1.00 47.44 987 ALA A C 1
ATOM 7709 O O . ALA A 1 987 ? -13.216 -23.672 11.482 1.00 47.44 987 ALA A O 1
ATOM 7710 N N . LYS A 1 988 ? -12.951 -25.872 11.091 1.00 43.66 988 LYS A N 1
ATOM 7711 C CA . LYS A 1 988 ? -11.761 -25.726 10.243 1.00 43.66 988 LYS A CA 1
ATOM 7712 C C . LYS A 1 988 ? -12.139 -25.140 8.892 1.00 43.66 988 LYS A C 1
ATOM 7714 O O . LYS A 1 988 ? -12.893 -25.780 8.160 1.00 43.66 988 LYS A O 1
ATOM 7719 N N . ASN A 1 989 ? -11.546 -24.007 8.545 1.00 39.75 989 ASN A N 1
ATOM 7720 C CA . ASN A 1 989 ? -11.414 -23.620 7.151 1.00 39.75 989 ASN A CA 1
ATOM 7721 C C . ASN A 1 989 ? -10.149 -24.298 6.582 1.00 39.75 989 ASN A C 1
ATOM 7723 O O . ASN A 1 989 ? -9.151 -24.445 7.286 1.00 39.75 989 ASN A O 1
ATOM 7727 N N . GLU A 1 990 ? -10.183 -24.779 5.337 1.00 34.09 990 GLU A N 1
ATOM 7728 C CA . GLU A 1 990 ? -8.968 -25.278 4.659 1.00 34.09 990 GLU A CA 1
ATOM 7729 C C . GLU A 1 990 ? -8.049 -24.120 4.222 1.00 34.09 990 GLU A C 1
ATOM 7731 O O . GLU A 1 990 ? -6.892 -24.350 3.872 1.00 34.09 990 GLU A O 1
ATOM 7736 N N . GLN A 1 991 ? -8.540 -22.878 4.291 1.00 37.56 991 GLN A N 1
ATOM 7737 C CA . GLN A 1 991 ? -7.770 -21.657 4.083 1.00 37.56 991 GLN A CA 1
ATOM 7738 C C . GLN A 1 991 ? -7.248 -21.101 5.404 1.00 37.56 991 GLN A C 1
ATOM 7740 O O . GLN A 1 991 ? -8.031 -20.812 6.305 1.00 37.56 991 GLN A O 1
ATOM 7745 N N . ILE A 1 992 ? -5.926 -20.924 5.468 1.00 36.97 992 ILE A N 1
ATOM 7746 C CA . ILE A 1 992 ? -5.231 -20.150 6.495 1.00 36.97 992 ILE A CA 1
ATOM 7747 C C . ILE A 1 992 ? -5.636 -18.676 6.332 1.00 36.97 992 ILE A C 1
ATOM 7749 O O . ILE A 1 992 ? -5.330 -18.058 5.317 1.00 36.97 992 ILE A O 1
ATOM 7753 N N . VAL A 1 993 ? -6.312 -18.120 7.331 1.00 37.09 993 VAL A N 1
ATOM 7754 C CA . VAL A 1 993 ? -6.629 -16.704 7.495 1.00 37.09 993 VAL A CA 1
ATOM 7755 C C . VAL A 1 993 ? -5.375 -16.024 8.049 1.00 37.09 993 VAL A C 1
ATOM 7757 O O . VAL A 1 993 ? -5.240 -15.794 9.247 1.00 37.09 993 VAL A O 1
ATOM 7760 N N . GLY A 1 994 ? -4.417 -15.739 7.169 1.00 37.94 994 GLY A N 1
ATOM 7761 C CA . GLY A 1 994 ? -3.855 -14.386 7.171 1.00 37.94 994 GLY A CA 1
ATOM 7762 C C . GLY A 1 994 ? -4.899 -13.446 6.550 1.00 37.94 994 GLY A C 1
ATOM 7763 O O . GLY A 1 994 ? -5.879 -13.950 5.991 1.00 37.94 994 GLY A O 1
ATOM 7764 N N . PRO A 1 995 ? -4.753 -12.110 6.594 1.00 37.78 995 PRO A N 1
ATOM 7765 C CA . PRO A 1 995 ? -5.467 -11.296 5.628 1.00 37.78 995 PRO A CA 1
ATOM 7766 C C . PRO A 1 995 ? -5.067 -11.858 4.260 1.00 37.78 995 PRO A C 1
ATOM 7768 O O . PRO A 1 995 ? -3.899 -11.843 3.877 1.00 37.78 995 PRO A O 1
ATOM 7771 N N . GLY A 1 996 ? -6.013 -12.499 3.580 1.00 40.94 996 GLY A N 1
ATOM 7772 C CA . GLY A 1 996 ? -5.857 -12.843 2.181 1.00 40.94 996 GLY A CA 1
ATOM 7773 C C . GLY A 1 996 ? -5.911 -11.524 1.437 1.00 40.94 996 GLY A C 1
ATOM 7774 O O . GLY A 1 996 ? -6.977 -11.153 0.970 1.00 40.94 996 GLY A O 1
ATOM 7775 N N . VAL A 1 997 ? -4.793 -10.792 1.429 1.00 48.28 997 VAL A N 1
ATOM 7776 C CA . VAL A 1 997 ? -4.706 -9.423 0.898 1.00 48.28 997 VAL A CA 1
ATOM 7777 C C . VAL A 1 997 ? -5.020 -9.405 -0.604 1.00 48.28 997 VAL A C 1
ATOM 7779 O O . VAL A 1 997 ? -5.453 -8.402 -1.143 1.00 48.28 997 VAL A O 1
ATOM 7782 N N . ALA A 1 998 ? -4.917 -10.545 -1.289 1.00 40.09 998 ALA A N 1
ATOM 7783 C CA . ALA A 1 998 ? -5.439 -10.709 -2.637 1.00 40.09 998 ALA A CA 1
ATOM 7784 C C . ALA A 1 998 ? -6.013 -12.114 -2.836 1.00 40.09 998 ALA A C 1
ATOM 7786 O O . ALA A 1 998 ? -5.401 -13.116 -2.449 1.00 40.09 998 ALA A O 1
ATOM 7787 N N . THR A 1 999 ? -7.187 -12.195 -3.466 1.00 39.28 999 THR A N 1
ATOM 7788 C CA . THR A 1 999 ? -7.673 -13.430 -4.080 1.00 39.28 999 THR A CA 1
ATOM 7789 C C . THR A 1 999 ? -7.587 -13.292 -5.597 1.00 39.28 999 THR A C 1
ATOM 7791 O O . THR A 1 999 ? -8.124 -12.377 -6.210 1.00 39.28 999 THR A O 1
ATOM 7794 N N . TYR A 1 1000 ? -6.859 -14.205 -6.230 1.00 40.59 1000 TYR A N 1
ATOM 7795 C CA . TYR A 1 1000 ? -6.603 -14.151 -7.666 1.00 40.59 1000 TYR A CA 1
ATOM 7796 C C . TYR A 1 1000 ? -7.693 -14.887 -8.443 1.00 40.59 1000 TYR A C 1
ATOM 7798 O O . TYR A 1 1000 ? -7.931 -16.074 -8.201 1.00 40.59 1000 TYR A O 1
ATOM 7806 N N . TYR A 1 1001 ? -8.292 -14.208 -9.421 1.00 42.50 1001 TYR A N 1
ATOM 7807 C CA . TYR A 1 1001 ? -9.214 -14.795 -10.392 1.00 42.50 1001 TYR A CA 1
ATOM 7808 C C . TYR A 1 1001 ? -8.540 -14.823 -11.772 1.00 42.50 1001 TYR A C 1
ATOM 7810 O O . TYR A 1 1001 ? -8.948 -14.158 -12.717 1.00 42.50 1001 TYR A O 1
ATOM 7818 N N . GLY A 1 1002 ? -7.464 -15.609 -11.867 1.00 35.66 1002 GLY A N 1
ATOM 7819 C CA . GLY A 1 1002 ? -6.731 -15.860 -13.111 1.00 35.66 1002 GLY A CA 1
ATOM 7820 C C . GLY A 1 1002 ? -7.076 -17.209 -13.745 1.00 35.66 1002 GLY A C 1
ATOM 7821 O O . GLY A 1 1002 ? -7.693 -18.082 -13.120 1.00 35.66 1002 GLY A O 1
ATOM 7822 N N . THR A 1 1003 ? -6.670 -17.397 -15.001 1.00 33.16 1003 THR A N 1
ATOM 7823 C CA . THR A 1 1003 ? -6.993 -18.573 -15.825 1.00 33.16 1003 THR A CA 1
ATOM 7824 C C . THR A 1 1003 ? -6.762 -19.915 -15.103 1.00 33.16 1003 THR A C 1
ATOM 7826 O O . THR A 1 1003 ? -5.647 -20.410 -14.957 1.00 33.16 1003 THR A O 1
ATOM 7829 N N . GLY A 1 1004 ? -7.858 -20.556 -14.668 1.00 37.97 1004 GLY A N 1
ATOM 7830 C CA . GLY A 1 1004 ? -7.841 -21.881 -14.028 1.00 37.97 1004 GLY A CA 1
ATOM 7831 C C . GLY A 1 1004 ? -8.734 -22.041 -12.792 1.00 37.97 1004 GLY A C 1
ATOM 7832 O O . GLY A 1 1004 ? -9.067 -23.176 -12.445 1.00 37.97 1004 GLY A O 1
ATOM 7833 N N . MET A 1 1005 ? -9.201 -20.951 -12.179 1.00 36.03 1005 MET A N 1
ATOM 7834 C CA . MET A 1 1005 ? -10.372 -20.954 -11.291 1.00 36.03 1005 MET A CA 1
ATOM 7835 C C . MET A 1 1005 ? -11.398 -19.956 -11.827 1.00 36.03 1005 MET A C 1
ATOM 7837 O O . MET A 1 1005 ? -11.042 -18.900 -12.330 1.00 36.03 1005 MET A O 1
ATOM 7841 N N . ALA A 1 1006 ? -12.663 -20.369 -11.846 1.00 35.41 1006 ALA A N 1
ATOM 7842 C CA . ALA A 1 1006 ? -13.691 -19.787 -12.698 1.00 35.41 1006 ALA A CA 1
ATOM 7843 C C . ALA A 1 1006 ? -14.068 -18.348 -12.302 1.00 35.41 1006 ALA A C 1
ATOM 7845 O O . ALA A 1 1006 ? -15.004 -18.166 -11.531 1.00 35.41 1006 ALA A O 1
ATOM 7846 N N . ALA A 1 1007 ? -13.430 -17.346 -12.914 1.00 43.25 1007 ALA A N 1
ATOM 7847 C CA . ALA A 1 1007 ? -14.205 -16.206 -13.390 1.00 43.25 1007 ALA A CA 1
ATOM 7848 C C . ALA A 1 1007 ? -15.229 -16.779 -14.382 1.00 43.25 1007 ALA A C 1
ATOM 7850 O O . ALA A 1 1007 ? -14.867 -17.531 -15.299 1.00 43.25 1007 ALA A O 1
ATOM 7851 N N . ASP A 1 1008 ? -16.520 -16.540 -14.155 1.00 48.50 1008 ASP A N 1
ATOM 7852 C CA . ASP A 1 1008 ? -17.538 -16.949 -15.120 1.00 48.50 1008 ASP A CA 1
ATOM 7853 C C . ASP A 1 1008 ? -17.164 -16.280 -16.458 1.00 48.50 1008 ASP A C 1
ATOM 7855 O O . ASP A 1 1008 ? -16.902 -15.080 -16.475 1.00 48.50 1008 ASP A O 1
ATOM 7859 N N . PRO A 1 1009 ? -17.138 -16.975 -17.608 1.00 51.12 1009 PRO A N 1
ATOM 7860 C CA . PRO A 1 1009 ? -17.034 -16.318 -18.913 1.00 51.12 1009 PRO A CA 1
ATOM 7861 C C . PRO A 1 1009 ? -18.068 -15.197 -19.125 1.00 51.12 1009 PRO A C 1
ATOM 7863 O O . PRO A 1 1009 ? -18.003 -14.470 -20.114 1.00 51.12 1009 PRO A O 1
ATOM 7866 N N . ARG A 1 1010 ? -19.091 -15.100 -18.269 1.00 49.97 1010 ARG A N 1
ATOM 7867 C CA . ARG A 1 1010 ? -19.980 -13.941 -18.143 1.00 49.97 1010 ARG A CA 1
ATOM 7868 C C . ARG A 1 1010 ? -19.351 -12.750 -17.419 1.00 49.97 1010 ARG A C 1
ATOM 7870 O O . ARG A 1 1010 ? -19.601 -11.648 -17.867 1.00 49.97 1010 ARG A O 1
ATOM 7877 N N . GLU A 1 1011 ? -18.565 -12.955 -16.366 1.00 52.66 1011 GLU A N 1
ATOM 7878 C CA . GLU A 1 1011 ? -17.862 -11.906 -15.613 1.00 52.66 1011 GLU A CA 1
ATOM 7879 C C . GLU A 1 1011 ? -16.738 -11.284 -16.454 1.00 52.66 1011 GLU A C 1
ATOM 7881 O O . GLU A 1 1011 ? -16.700 -10.072 -16.595 1.00 52.66 1011 GLU A O 1
ATOM 7886 N N . LEU A 1 1012 ? -15.924 -12.089 -17.151 1.00 57.16 1012 LEU A N 1
ATOM 7887 C CA . LEU A 1 1012 ? -14.912 -11.567 -18.091 1.00 57.16 1012 LEU A CA 1
ATOM 7888 C C . LEU A 1 1012 ? -15.543 -10.718 -19.210 1.00 57.16 1012 LEU A C 1
ATOM 7890 O O . LEU A 1 1012 ? -15.112 -9.599 -19.473 1.00 57.16 1012 LEU A O 1
ATOM 7894 N N . ARG A 1 1013 ? -16.648 -11.202 -19.800 1.00 57.94 1013 ARG A N 1
ATOM 7895 C CA . ARG A 1 1013 ? -17.446 -10.420 -20.762 1.00 57.94 1013 ARG A CA 1
ATOM 7896 C C . ARG A 1 1013 ? -18.089 -9.184 -20.138 1.00 57.94 1013 ARG A C 1
ATOM 7898 O O . ARG A 1 1013 ? -18.258 -8.190 -20.834 1.00 57.94 1013 ARG A O 1
ATOM 7905 N N . ALA A 1 1014 ? -18.454 -9.250 -18.860 1.00 52.81 1014 ALA A N 1
ATOM 7906 C CA . ALA A 1 1014 ? -18.999 -8.122 -18.123 1.00 52.81 1014 ALA A CA 1
ATOM 7907 C C . ALA A 1 1014 ? -17.942 -7.061 -17.793 1.00 52.81 1014 ALA A C 1
ATOM 7909 O O . ALA A 1 1014 ? -18.322 -5.977 -17.406 1.00 52.81 1014 ALA A O 1
ATOM 7910 N N . TYR A 1 1015 ? -16.651 -7.305 -17.993 1.00 58.25 1015 TYR A N 1
ATOM 7911 C CA . TYR A 1 1015 ? -15.625 -6.261 -17.893 1.00 58.25 1015 TYR A CA 1
ATOM 7912 C C . TYR A 1 1015 ? -14.937 -5.998 -19.240 1.00 58.25 1015 TYR A C 1
ATOM 7914 O O . TYR A 1 1015 ? -13.846 -5.450 -19.289 1.00 58.25 1015 TYR A O 1
ATOM 7922 N N . GLY A 1 1016 ? -15.563 -6.398 -20.355 1.00 55.28 1016 GLY A N 1
ATOM 7923 C CA . GLY A 1 1016 ? -15.048 -6.122 -21.702 1.00 55.28 1016 GLY A CA 1
ATOM 7924 C C . GLY A 1 1016 ? -13.854 -6.980 -22.139 1.00 55.28 1016 GLY A C 1
ATOM 7925 O O . GLY A 1 1016 ? -13.380 -6.824 -23.260 1.00 55.28 1016 GLY A O 1
ATOM 7926 N N . LEU A 1 1017 ? -13.405 -7.934 -21.318 1.00 58.28 1017 LEU A N 1
ATOM 7927 C CA . LEU A 1 1017 ? -12.317 -8.855 -21.648 1.00 58.28 1017 LEU A CA 1
ATOM 7928 C C . LEU A 1 1017 ? -12.869 -9.983 -22.545 1.00 58.28 1017 LEU A C 1
ATOM 7930 O O . LEU A 1 1017 ? -13.430 -10.973 -22.063 1.00 58.28 1017 LEU A O 1
ATOM 7934 N N . SER A 1 1018 ? -12.783 -9.816 -23.869 1.00 53.91 1018 SER A N 1
ATOM 7935 C CA . SER A 1 1018 ? -13.179 -10.827 -24.864 1.00 53.91 1018 SER A CA 1
ATOM 7936 C C . SER A 1 1018 ? -12.006 -11.229 -25.768 1.00 53.91 1018 SER A C 1
ATOM 7938 O O . SER A 1 1018 ? -11.118 -10.424 -26.015 1.00 53.91 1018 SER A O 1
ATOM 7940 N N . ASP A 1 1019 ? -12.005 -12.471 -26.269 1.00 48.44 1019 ASP A N 1
ATOM 7941 C CA . ASP A 1 1019 ? -10.925 -13.046 -27.101 1.00 48.44 1019 ASP A CA 1
ATOM 7942 C C . ASP A 1 1019 ? -10.796 -12.427 -28.521 1.00 48.44 1019 ASP A C 1
ATOM 7944 O O . ASP A 1 1019 ? -9.932 -12.858 -29.286 1.00 48.44 1019 ASP A O 1
ATOM 7948 N N . ASP A 1 1020 ? -11.645 -11.467 -28.917 1.00 45.53 1020 ASP A N 1
ATOM 7949 C CA . ASP A 1 1020 ? -11.605 -10.867 -30.263 1.00 45.53 1020 ASP A CA 1
ATOM 7950 C C . ASP A 1 1020 ? -10.596 -9.703 -30.306 1.00 45.53 1020 ASP A C 1
ATOM 7952 O O . ASP A 1 1020 ? -10.894 -8.563 -29.968 1.00 45.53 1020 ASP A O 1
ATOM 7956 N N . SER A 1 1021 ? -9.378 -10.025 -30.739 1.00 41.78 1021 SER A N 1
ATOM 7957 C CA . SER A 1 1021 ? -8.180 -9.176 -30.806 1.00 41.78 1021 SER A CA 1
ATOM 7958 C C . SER A 1 1021 ? -8.180 -8.117 -31.925 1.00 41.78 1021 SER A C 1
ATOM 7960 O O . SER A 1 1021 ? -7.127 -7.858 -32.496 1.00 41.78 1021 SER A O 1
ATOM 7962 N N . ASP A 1 1022 ? -9.337 -7.589 -32.330 1.00 38.25 1022 ASP A N 1
ATOM 7963 C CA . ASP A 1 1022 ? -9.465 -6.842 -33.600 1.00 38.25 1022 ASP A CA 1
ATOM 7964 C C . ASP A 1 1022 ? -10.313 -5.563 -33.474 1.00 38.25 1022 ASP A C 1
ATOM 7966 O O . ASP A 1 1022 ? -10.911 -5.099 -34.448 1.00 38.25 1022 ASP A O 1
ATOM 7970 N N . SER A 1 1023 ? -10.433 -4.996 -32.269 1.00 40.50 1023 SER A N 1
ATOM 7971 C CA . SER A 1 1023 ? -11.181 -3.754 -32.079 1.00 40.50 1023 SER A CA 1
ATOM 7972 C C . SER A 1 1023 ? -10.476 -2.774 -31.149 1.00 40.50 1023 SER A C 1
ATOM 7974 O O . SER A 1 1023 ? -10.362 -3.061 -29.961 1.00 40.50 1023 SER A O 1
ATOM 7976 N N . ASP A 1 1024 ? -10.162 -1.586 -31.678 1.00 41.19 1024 ASP A N 1
ATOM 7977 C CA . ASP A 1 1024 ? -9.762 -0.341 -30.982 1.00 41.19 1024 ASP A CA 1
ATOM 7978 C C . ASP A 1 1024 ? -10.858 0.200 -30.023 1.00 41.19 1024 ASP A C 1
ATOM 7980 O O . ASP A 1 1024 ? -11.062 1.403 -29.848 1.00 41.19 1024 ASP A O 1
ATOM 7984 N N . LEU A 1 1025 ? -11.692 -0.687 -29.482 1.00 47.31 1025 LEU A N 1
ATOM 7985 C CA . LEU A 1 1025 ? -12.872 -0.381 -28.694 1.00 47.31 1025 LEU A CA 1
ATOM 7986 C C . LEU A 1 1025 ? -12.553 -0.648 -27.222 1.00 47.31 1025 LEU A C 1
ATOM 7988 O O . LEU A 1 1025 ? -12.775 -1.753 -26.729 1.00 47.31 1025 LEU A O 1
ATOM 7992 N N . VAL A 1 1026 ? -12.121 0.380 -26.489 1.00 54.62 1026 VAL A N 1
ATOM 7993 C CA . VAL A 1 1026 ? -12.160 0.342 -25.020 1.00 54.62 1026 VAL A CA 1
ATOM 7994 C C . VAL A 1 1026 ? -13.635 0.364 -24.602 1.00 54.62 1026 VAL A C 1
ATOM 7996 O O . VAL A 1 1026 ? -14.297 1.406 -24.576 1.00 54.62 1026 VAL A O 1
ATOM 7999 N N . THR A 1 1027 ? -14.207 -0.816 -24.372 1.00 60.41 1027 THR A N 1
ATOM 8000 C CA . THR A 1 1027 ? -15.560 -0.981 -23.825 1.00 60.41 1027 THR A CA 1
ATOM 8001 C C . THR A 1 1027 ? -15.470 -1.464 -22.389 1.00 60.41 1027 THR A C 1
ATOM 8003 O O . THR A 1 1027 ? -15.061 -2.596 -22.145 1.00 60.41 1027 THR A O 1
ATOM 8006 N N . ARG A 1 1028 ? -15.913 -0.634 -21.442 1.00 68.38 1028 ARG A N 1
ATOM 8007 C CA . ARG A 1 1028 ? -16.034 -0.991 -20.024 1.00 68.38 1028 ARG A CA 1
ATOM 8008 C C . ARG A 1 1028 ? -17.483 -1.377 -19.740 1.00 68.38 1028 ARG A C 1
ATOM 8010 O O . ARG A 1 1028 ? -18.340 -0.498 -19.665 1.00 68.38 1028 ARG A O 1
ATOM 8017 N N . PHE A 1 1029 ? -17.803 -2.671 -19.652 1.00 71.44 1029 PHE A N 1
ATOM 8018 C CA . PHE A 1 1029 ? -19.133 -3.103 -19.195 1.00 71.44 1029 PHE A CA 1
ATOM 8019 C C . PHE A 1 1029 ? -19.192 -3.073 -17.662 1.00 71.44 1029 PHE A C 1
ATOM 8021 O O . PHE A 1 1029 ? -18.191 -3.250 -16.979 1.00 71.44 1029 PHE A O 1
ATOM 8028 N N . ILE A 1 1030 ? -20.374 -2.792 -17.126 1.00 76.06 1030 ILE A N 1
ATOM 8029 C CA . ILE A 1 1030 ? -20.643 -2.688 -15.696 1.00 76.06 1030 ILE A CA 1
ATOM 8030 C C . ILE A 1 1030 ? -21.912 -3.500 -15.440 1.00 76.06 1030 ILE A C 1
ATOM 8032 O O . ILE A 1 1030 ? -22.982 -3.106 -15.918 1.00 76.06 1030 ILE A O 1
ATOM 8036 N N . PRO A 1 1031 ? -21.844 -4.647 -14.745 1.00 71.88 1031 PRO A N 1
ATOM 8037 C CA . PRO A 1 1031 ? -23.044 -5.380 -14.368 1.00 71.88 1031 PRO A CA 1
ATOM 8038 C C . PRO A 1 1031 ? -23.863 -4.551 -13.373 1.00 71.88 1031 PRO A C 1
ATOM 8040 O O . PRO A 1 1031 ? -23.312 -3.967 -12.450 1.00 71.88 1031 PRO A O 1
ATOM 8043 N N . LEU A 1 1032 ? -25.181 -4.493 -13.565 1.00 83.12 1032 LEU A N 1
ATOM 8044 C CA . LEU A 1 1032 ? -26.107 -3.791 -12.672 1.00 83.12 1032 LEU A CA 1
ATOM 8045 C C . LEU A 1 1032 ? -27.280 -4.721 -12.350 1.00 83.12 1032 LEU A C 1
ATOM 8047 O O . LEU A 1 1032 ? -27.691 -5.511 -13.200 1.00 83.12 1032 LEU A O 1
ATOM 8051 N N . ASP A 1 1033 ? -27.841 -4.610 -11.150 1.00 85.56 1033 ASP A N 1
ATOM 8052 C CA . ASP A 1 1033 ? -29.098 -5.269 -10.779 1.00 85.56 1033 ASP A CA 1
ATOM 8053 C C . ASP A 1 1033 ? -29.962 -4.295 -9.982 1.00 85.56 1033 ASP A C 1
ATOM 8055 O O . ASP A 1 1033 ? -30.073 -4.367 -8.761 1.00 85.56 1033 ASP A O 1
ATOM 8059 N N . ALA A 1 1034 ? -30.527 -3.325 -10.696 1.00 89.94 1034 ALA A N 1
ATOM 8060 C CA . ALA A 1 1034 ? -31.324 -2.273 -10.092 1.00 89.94 1034 ALA A CA 1
ATOM 8061 C C . ALA A 1 1034 ? -32.736 -2.267 -10.677 1.00 89.94 1034 ALA A C 1
ATOM 8063 O O . ALA A 1 1034 ? -32.934 -2.417 -11.885 1.00 89.94 1034 ALA A O 1
ATOM 8064 N N . ASP A 1 1035 ? -33.729 -2.082 -9.814 1.00 92.81 1035 ASP A N 1
ATOM 8065 C CA . ASP A 1 1035 ? -35.139 -2.084 -10.181 1.00 92.81 1035 ASP A CA 1
ATOM 8066 C C . ASP A 1 1035 ? -35.794 -0.773 -9.718 1.00 92.81 1035 ASP A C 1
ATOM 8068 O O . ASP A 1 1035 ? -35.566 -0.289 -8.611 1.00 92.81 1035 ASP A O 1
ATOM 8072 N N . GLY A 1 1036 ? -36.650 -0.209 -10.563 1.00 91.88 1036 GLY A N 1
ATOM 8073 C CA . GLY A 1 1036 ? -37.493 0.939 -10.248 1.00 91.88 1036 GLY A CA 1
ATOM 8074 C C . GLY A 1 1036 ? -38.856 0.785 -10.902 1.00 91.88 1036 GLY A C 1
ATOM 8075 O O . GLY A 1 1036 ? -39.020 0.044 -11.870 1.00 91.88 1036 GLY A O 1
ATOM 8076 N N . ALA A 1 1037 ? -39.871 1.452 -10.367 1.00 93.69 1037 ALA A N 1
ATOM 8077 C CA . ALA A 1 1037 ? -41.220 1.324 -10.896 1.00 93.69 1037 ALA A CA 1
ATOM 8078 C C . ALA A 1 1037 ? -42.058 2.574 -10.648 1.00 93.69 1037 ALA A C 1
ATOM 8080 O O . ALA A 1 1037 ? -41.859 3.308 -9.680 1.00 93.69 1037 ALA A O 1
ATOM 8081 N N . ASN A 1 1038 ? -43.060 2.763 -11.501 1.00 91.12 1038 ASN A N 1
ATOM 8082 C CA . AS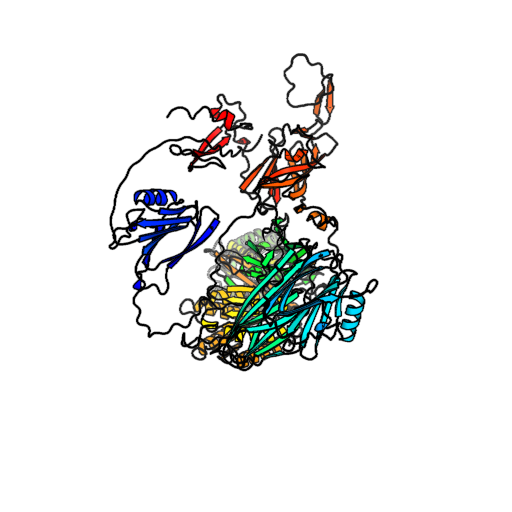N A 1 1038 ? -44.188 3.648 -11.235 1.00 91.12 1038 ASN A CA 1
ATOM 8083 C C . ASN A 1 1038 ? -45.516 2.897 -11.406 1.00 91.12 1038 ASN A C 1
ATOM 8085 O O . ASN A 1 1038 ? -45.551 1.678 -11.555 1.00 91.12 1038 ASN A O 1
ATOM 8089 N N . LEU A 1 1039 ? -46.643 3.613 -11.402 1.00 90.25 1039 LEU A N 1
ATOM 8090 C CA . LEU A 1 1039 ? -47.966 2.990 -11.528 1.00 90.25 1039 LEU A CA 1
ATOM 8091 C C . LEU A 1 1039 ? -48.245 2.368 -12.913 1.00 90.25 1039 LEU A C 1
ATOM 8093 O O . LEU A 1 1039 ? -49.284 1.728 -13.078 1.00 90.25 1039 LEU A O 1
ATOM 8097 N N . ALA A 1 1040 ? -47.381 2.579 -13.912 1.00 89.00 1040 ALA A N 1
ATOM 8098 C CA . ALA A 1 1040 ? -47.570 2.105 -15.283 1.00 89.00 1040 ALA A CA 1
ATOM 8099 C C . ALA A 1 1040 ? -46.501 1.129 -15.781 1.00 89.00 1040 ALA A C 1
ATOM 8101 O O . ALA A 1 1040 ? -46.798 0.302 -16.649 1.00 89.00 1040 ALA A O 1
ATOM 8102 N N . MET A 1 1041 ? -45.279 1.222 -15.263 1.00 93.62 1041 MET A N 1
ATOM 8103 C CA . MET A 1 1041 ? -44.124 0.492 -15.764 1.00 93.62 1041 MET A CA 1
ATOM 8104 C C . MET A 1 1041 ? -43.213 0.035 -14.624 1.00 93.62 1041 MET A C 1
ATOM 8106 O O . MET A 1 1041 ? -42.821 0.848 -13.789 1.00 93.62 1041 MET A O 1
ATOM 8110 N N . ASP A 1 1042 ? -42.819 -1.238 -14.677 1.00 94.31 1042 ASP A N 1
ATOM 8111 C CA . ASP A 1 1042 ? -41.634 -1.752 -13.988 1.00 94.31 1042 ASP A CA 1
ATOM 8112 C C . ASP A 1 1042 ? -40.420 -1.595 -14.918 1.00 94.31 1042 ASP A C 1
ATOM 8114 O O . ASP A 1 1042 ? -40.493 -1.939 -16.105 1.00 94.31 1042 ASP A O 1
ATOM 8118 N N . MET A 1 1043 ? -39.311 -1.096 -14.381 1.00 95.44 1043 MET A N 1
ATOM 8119 C CA . MET A 1 1043 ? -38.026 -0.916 -15.051 1.00 95.44 1043 MET A CA 1
ATOM 8120 C C . MET A 1 1043 ? -36.954 -1.700 -14.300 1.00 95.44 1043 MET A C 1
ATOM 8122 O O . MET A 1 1043 ? -36.703 -1.437 -13.129 1.00 95.44 1043 MET A O 1
ATOM 8126 N N . LYS A 1 1044 ? -36.286 -2.613 -14.999 1.00 94.94 1044 LYS A N 1
ATOM 8127 C CA . LYS A 1 1044 ? -35.092 -3.306 -14.519 1.00 94.94 1044 LYS A CA 1
ATOM 8128 C C . LYS A 1 1044 ? -33.886 -2.874 -15.339 1.00 94.94 1044 LYS A C 1
ATOM 8130 O O . LYS A 1 1044 ? -33.977 -2.794 -16.564 1.00 94.94 1044 LYS A O 1
ATOM 8135 N N . VAL A 1 1045 ? -32.771 -2.620 -14.672 1.00 93.94 1045 VAL A N 1
ATOM 8136 C CA . VAL A 1 1045 ? -31.486 -2.270 -15.274 1.00 93.94 1045 VAL A CA 1
ATOM 8137 C C . VAL A 1 1045 ? -30.521 -3.413 -15.017 1.00 93.94 1045 VAL A C 1
ATOM 8139 O O . VAL A 1 1045 ? -30.329 -3.806 -13.870 1.00 93.94 1045 VAL A O 1
ATOM 8142 N N . THR A 1 1046 ? -29.949 -3.964 -16.087 1.00 85.38 1046 THR A N 1
ATOM 8143 C CA . THR A 1 1046 ? -29.132 -5.190 -16.016 1.00 85.38 1046 THR A CA 1
ATOM 8144 C C . THR A 1 1046 ? -27.648 -4.962 -16.303 1.00 85.38 1046 THR A C 1
ATOM 8146 O O . THR A 1 1046 ? -26.845 -5.886 -16.204 1.00 85.38 1046 THR A O 1
ATOM 8149 N N . GLY A 1 1047 ? -27.276 -3.759 -16.740 1.00 84.62 1047 GLY A N 1
ATOM 8150 C CA . GLY A 1 1047 ? -25.883 -3.388 -16.966 1.00 84.62 1047 GLY A CA 1
ATOM 8151 C C . GLY A 1 1047 ? -25.729 -2.058 -17.691 1.00 84.62 1047 GLY A C 1
ATOM 8152 O O . GLY A 1 1047 ? -26.684 -1.559 -18.289 1.00 84.62 1047 GLY A O 1
ATOM 8153 N N . ALA A 1 1048 ? -24.523 -1.509 -17.648 1.00 86.56 1048 ALA A N 1
ATOM 8154 C CA . ALA A 1 1048 ? -24.101 -0.341 -18.404 1.00 86.56 1048 ALA A CA 1
ATOM 8155 C C . ALA A 1 1048 ? -22.821 -0.645 -19.195 1.00 86.56 1048 ALA A C 1
ATOM 8157 O O . ALA A 1 1048 ? -22.128 -1.624 -18.936 1.00 86.56 1048 ALA A O 1
ATOM 8158 N N . THR A 1 1049 ? -22.512 0.159 -20.203 1.00 80.50 1049 THR A N 1
ATOM 8159 C CA . THR A 1 1049 ? -21.268 0.074 -20.970 1.00 80.50 1049 THR A CA 1
ATOM 8160 C C . THR A 1 1049 ? -20.764 1.475 -21.244 1.00 80.50 1049 THR A C 1
ATOM 8162 O O . THR A 1 1049 ? -21.448 2.228 -21.937 1.00 80.50 1049 THR A O 1
ATOM 8165 N N . ALA A 1 1050 ? -19.592 1.813 -20.713 1.00 81.06 1050 ALA A N 1
ATOM 8166 C CA . ALA A 1 1050 ? -18.882 3.039 -21.039 1.00 81.06 1050 ALA A CA 1
ATOM 8167 C C . ALA A 1 1050 ? -17.945 2.797 -22.227 1.00 81.06 1050 ALA A C 1
ATOM 8169 O O . ALA A 1 1050 ? -17.225 1.795 -22.263 1.00 81.06 1050 ALA A O 1
ATOM 8170 N N . SER A 1 1051 ? -17.978 3.683 -23.219 1.00 75.44 1051 SER A N 1
ATOM 8171 C CA . SER A 1 1051 ? -17.077 3.613 -24.366 1.00 75.44 1051 SER A CA 1
ATOM 8172 C C . SER A 1 1051 ? -16.902 4.962 -25.052 1.00 75.44 1051 SER A C 1
ATOM 8174 O O . SER A 1 1051 ? -17.844 5.749 -25.169 1.00 75.44 1051 SER A O 1
ATOM 8176 N N . ASN A 1 1052 ? -15.709 5.180 -25.600 1.00 72.19 1052 ASN A N 1
ATOM 8177 C CA . ASN A 1 1052 ? -15.387 6.368 -26.391 1.00 72.19 1052 ASN A CA 1
ATOM 8178 C C . ASN A 1 1052 ? -15.873 6.253 -27.842 1.00 72.19 1052 ASN A C 1
ATOM 8180 O O . ASN A 1 1052 ? -15.855 7.229 -28.594 1.00 72.19 1052 ASN A O 1
ATOM 8184 N N . THR A 1 1053 ? -16.364 5.080 -28.250 1.00 68.81 1053 THR A N 1
ATOM 8185 C CA . THR A 1 1053 ? -16.928 4.866 -29.582 1.00 68.81 1053 THR A CA 1
ATOM 8186 C C . THR A 1 1053 ? -18.152 3.944 -29.548 1.00 68.81 1053 THR A C 1
ATOM 8188 O O . THR A 1 1053 ? -18.275 3.045 -28.724 1.00 68.81 1053 THR A O 1
ATOM 8191 N N . ILE A 1 1054 ? -19.099 4.153 -30.465 1.00 76.06 1054 ILE A N 1
ATOM 8192 C CA . ILE A 1 1054 ? -20.260 3.275 -30.664 1.00 76.06 1054 ILE A CA 1
ATOM 8193 C C . ILE A 1 1054 ? -20.495 3.096 -32.159 1.00 76.06 1054 ILE A C 1
ATOM 8195 O O . ILE A 1 1054 ? -20.715 4.068 -32.878 1.00 76.06 1054 ILE A O 1
ATOM 8199 N N . ALA A 1 1055 ? -20.496 1.847 -32.634 1.00 72.31 1055 ALA A N 1
ATOM 8200 C CA . ALA A 1 1055 ? -20.775 1.500 -34.033 1.00 72.31 1055 ALA A CA 1
ATOM 8201 C C . ALA A 1 1055 ? -19.961 2.333 -35.057 1.00 72.31 1055 ALA A C 1
ATOM 8203 O O . ALA A 1 1055 ? -20.481 2.731 -36.102 1.00 72.31 1055 ALA A O 1
ATOM 8204 N N . GLY A 1 1056 ? -18.688 2.611 -34.743 1.00 66.25 1056 GLY A N 1
ATOM 8205 C CA . GLY A 1 1056 ? -17.773 3.413 -35.568 1.00 66.25 1056 GLY A CA 1
ATOM 8206 C C . GLY A 1 1056 ? -17.915 4.936 -35.422 1.00 66.25 1056 GLY A C 1
ATOM 8207 O O . GLY A 1 1056 ? -17.232 5.675 -36.126 1.00 66.25 1056 GLY A O 1
ATOM 8208 N N . LEU A 1 1057 ? -18.791 5.423 -34.537 1.00 73.62 1057 LEU A N 1
ATOM 8209 C CA . LEU A 1 1057 ? -18.896 6.836 -34.166 1.00 73.62 1057 LEU A CA 1
ATOM 8210 C C . LEU A 1 1057 ? -18.047 7.102 -32.919 1.00 73.62 1057 LEU A C 1
ATOM 8212 O O . LEU A 1 1057 ? -18.297 6.478 -31.894 1.00 73.62 1057 LEU A O 1
ATOM 8216 N N . ARG A 1 1058 ? -17.101 8.043 -32.986 1.00 75.44 1058 ARG A N 1
ATOM 8217 C CA . ARG A 1 1058 ? -16.332 8.515 -31.822 1.00 75.44 1058 ARG A CA 1
ATOM 8218 C C . ARG A 1 1058 ? -17.112 9.581 -31.053 1.00 75.44 1058 ARG A C 1
ATOM 8220 O O . ARG A 1 1058 ? -17.815 10.392 -31.663 1.00 75.44 1058 ARG A O 1
ATOM 8227 N N . ALA A 1 1059 ? -17.025 9.545 -29.728 1.00 75.94 1059 ALA A N 1
ATOM 8228 C CA . ALA A 1 1059 ? -17.545 10.605 -28.880 1.00 75.94 1059 ALA A CA 1
ATOM 8229 C C . ALA A 1 1059 ? -16.755 11.909 -29.132 1.00 75.94 1059 ALA A C 1
ATOM 8231 O O . ALA A 1 1059 ? -15.599 11.843 -29.552 1.00 75.94 1059 ALA A O 1
ATOM 8232 N N . PRO A 1 1060 ? -17.369 13.093 -28.955 1.00 78.06 1060 PRO A N 1
ATOM 8233 C CA . PRO A 1 1060 ? -16.635 14.358 -28.966 1.00 78.06 1060 PRO A CA 1
ATOM 8234 C C . PRO A 1 1060 ? -15.553 14.392 -27.880 1.00 78.06 1060 PRO A C 1
ATOM 8236 O O . PRO A 1 1060 ? -15.715 13.731 -26.858 1.00 78.06 1060 PRO A O 1
ATOM 8239 N N . ASP A 1 1061 ? -14.516 15.205 -28.067 1.00 70.12 1061 ASP A N 1
ATOM 8240 C CA . ASP A 1 1061 ? -13.438 15.351 -27.081 1.00 70.12 1061 ASP A CA 1
ATOM 8241 C C . ASP A 1 1061 ? -13.990 15.749 -25.698 1.00 70.12 1061 ASP A C 1
ATOM 8243 O O . ASP A 1 1061 ? -14.895 16.587 -25.595 1.00 70.12 1061 ASP A O 1
ATOM 8247 N N . GLY A 1 1062 ? -13.485 15.097 -24.645 1.00 72.75 1062 GLY A N 1
ATOM 8248 C CA . GLY A 1 1062 ? -13.949 15.260 -23.262 1.00 72.75 1062 GLY A CA 1
ATOM 8249 C C . GLY A 1 1062 ? -15.311 14.620 -22.956 1.00 72.75 1062 GLY A C 1
ATOM 8250 O O . GLY A 1 1062 ? -15.895 14.883 -21.904 1.00 72.75 1062 GLY A O 1
ATOM 8251 N N . ARG A 1 1063 ? -15.863 13.804 -23.864 1.00 81.81 1063 ARG A N 1
ATOM 8252 C CA . ARG A 1 1063 ? -17.137 13.092 -23.681 1.00 81.81 1063 ARG A CA 1
ATOM 8253 C C . ARG A 1 1063 ? -16.971 11.598 -23.911 1.00 81.81 1063 ARG A C 1
ATOM 8255 O O . ARG A 1 1063 ? -16.210 11.168 -24.767 1.00 81.81 1063 ARG A O 1
ATOM 8262 N N . GLN A 1 1064 ? -17.832 10.816 -23.271 1.00 85.00 1064 GLN A N 1
ATOM 8263 C CA . GLN A 1 1064 ? -17.939 9.374 -23.496 1.00 85.00 1064 GLN A CA 1
ATOM 8264 C C . GLN A 1 1064 ? -19.399 8.924 -23.619 1.00 85.00 1064 GLN A C 1
ATOM 8266 O O . GLN A 1 1064 ? -20.329 9.569 -23.119 1.00 85.00 1064 GLN A O 1
ATOM 8271 N N . PHE A 1 1065 ? -19.624 7.805 -24.308 1.00 87.69 1065 PHE A N 1
ATOM 8272 C CA . PHE A 1 1065 ? -20.942 7.189 -24.399 1.00 87.69 1065 PHE A CA 1
ATOM 8273 C C . PHE A 1 1065 ? -21.171 6.210 -23.250 1.00 87.69 1065 PHE A C 1
ATOM 8275 O O . PHE A 1 1065 ? -20.350 5.330 -23.014 1.00 87.69 1065 PHE A O 1
ATOM 8282 N N . ILE A 1 1066 ? -22.343 6.293 -22.617 1.00 91.12 1066 ILE A N 1
ATOM 8283 C CA . ILE A 1 1066 ? -22.825 5.307 -21.642 1.00 91.12 1066 ILE A CA 1
ATOM 8284 C C . ILE A 1 1066 ? -24.064 4.624 -22.210 1.00 91.12 1066 ILE A C 1
ATOM 8286 O O . ILE A 1 1066 ? -25.115 5.248 -22.352 1.00 91.12 1066 ILE A O 1
ATOM 8290 N N . SER A 1 1067 ? -23.965 3.343 -22.547 1.00 90.69 1067 SER A N 1
ATOM 8291 C CA . SER A 1 1067 ? -25.100 2.517 -22.968 1.00 90.69 1067 SER A CA 1
ATOM 8292 C C . SER A 1 1067 ? -25.658 1.751 -21.775 1.00 90.69 1067 SER A C 1
ATOM 8294 O O . SER A 1 1067 ? -24.936 0.966 -21.180 1.00 90.69 1067 SER A O 1
ATOM 8296 N N . ILE A 1 1068 ? -26.934 1.928 -21.433 1.00 93.31 1068 ILE A N 1
ATOM 8297 C CA . ILE A 1 1068 ? -27.595 1.232 -20.318 1.00 93.31 1068 ILE A CA 1
ATOM 8298 C C . ILE A 1 1068 ? -28.597 0.219 -20.861 1.00 93.31 1068 ILE A C 1
ATOM 8300 O O . ILE A 1 1068 ? -29.386 0.540 -21.750 1.00 93.31 1068 ILE A O 1
ATOM 8304 N N . ASN A 1 1069 ? -28.573 -0.993 -20.309 1.00 93.00 1069 ASN A N 1
ATOM 8305 C CA . ASN A 1 1069 ? -29.445 -2.106 -20.667 1.00 93.00 1069 ASN A CA 1
ATOM 8306 C C . ASN A 1 1069 ? -30.680 -2.140 -19.766 1.00 93.00 1069 ASN A C 1
ATOM 8308 O O . ASN A 1 1069 ? -30.567 -2.192 -18.540 1.00 93.00 1069 ASN A O 1
ATOM 8312 N N . PHE A 1 1070 ? -31.855 -2.167 -20.388 1.00 94.31 1070 PHE A N 1
ATOM 8313 C CA . PHE A 1 1070 ? -33.153 -2.113 -19.732 1.00 94.31 1070 PHE A CA 1
ATOM 8314 C C . PHE A 1 1070 ? -34.001 -3.344 -20.052 1.00 94.31 1070 PHE A C 1
ATOM 8316 O O . PHE A 1 1070 ? -34.038 -3.809 -21.191 1.00 94.31 1070 PHE A O 1
ATOM 8323 N N . ALA A 1 1071 ? -34.777 -3.786 -19.065 1.00 94.75 1071 ALA A N 1
ATOM 8324 C CA . ALA A 1 1071 ? -35.940 -4.645 -19.233 1.00 94.75 1071 ALA A CA 1
ATOM 8325 C C . ALA A 1 1071 ? -37.177 -3.932 -18.6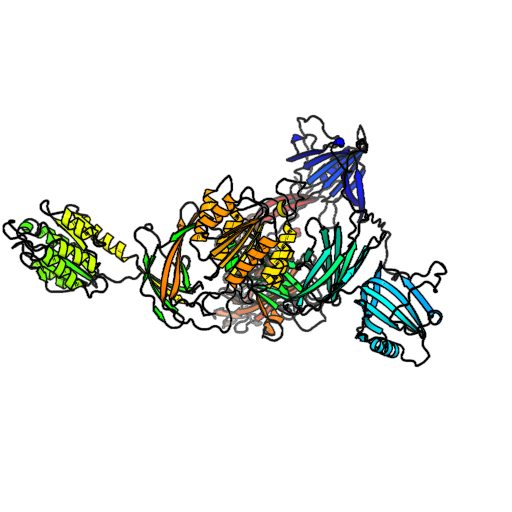62 1.00 94.75 1071 ALA A C 1
ATOM 8327 O O . ALA A 1 1071 ? -37.258 -3.645 -17.469 1.00 94.75 1071 ALA A O 1
ATOM 8328 N N . LEU A 1 1072 ? -38.141 -3.613 -19.524 1.00 94.88 1072 LEU A N 1
ATOM 8329 C CA . LEU A 1 1072 ? -39.313 -2.800 -19.202 1.00 94.88 1072 LEU A CA 1
ATOM 8330 C C . LEU A 1 1072 ? -40.593 -3.622 -19.313 1.00 94.88 1072 LEU A C 1
ATOM 8332 O O . LEU A 1 1072 ? -40.818 -4.320 -20.307 1.00 94.88 1072 LEU A O 1
ATOM 8336 N N . ARG A 1 1073 ? -41.483 -3.492 -18.329 1.00 94.81 1073 ARG A N 1
ATOM 8337 C CA . ARG A 1 1073 ? -42.761 -4.206 -18.305 1.00 94.81 1073 ARG A CA 1
ATOM 8338 C C . ARG A 1 1073 ? -43.916 -3.275 -17.975 1.00 94.81 1073 ARG A C 1
ATOM 8340 O O . ARG A 1 1073 ? -43.896 -2.564 -16.982 1.00 94.81 1073 ARG A O 1
ATOM 8347 N N . ASN A 1 1074 ? -44.973 -3.342 -18.778 1.00 93.38 1074 ASN A N 1
ATOM 8348 C CA . ASN A 1 1074 ? -46.222 -2.635 -18.505 1.00 93.38 1074 ASN A CA 1
ATOM 8349 C C . ASN A 1 1074 ? -46.995 -3.324 -17.361 1.00 93.38 1074 ASN A C 1
ATOM 8351 O O . ASN A 1 1074 ? -47.305 -4.519 -17.455 1.00 93.38 1074 ASN A O 1
ATOM 8355 N N . VAL A 1 1075 ? -47.318 -2.565 -16.309 1.00 92.25 1075 VAL A N 1
ATOM 8356 C CA . VAL A 1 1075 ? -48.052 -3.021 -15.110 1.00 92.25 1075 VAL A CA 1
ATOM 8357 C C . VAL A 1 1075 ? -49.413 -2.347 -14.929 1.00 92.25 1075 VAL A C 1
ATOM 8359 O O . VAL A 1 1075 ? -50.042 -2.475 -13.879 1.00 92.25 1075 VAL A O 1
ATOM 8362 N N . LEU A 1 1076 ? -49.914 -1.663 -15.962 1.00 87.44 1076 LEU A N 1
ATOM 8363 C CA . LEU A 1 1076 ? -51.233 -1.038 -15.924 1.00 87.44 1076 LEU A CA 1
ATOM 8364 C C . LEU A 1 1076 ? -52.343 -2.080 -15.724 1.00 87.44 1076 LEU A C 1
ATOM 8366 O O . LEU A 1 1076 ? -52.331 -3.179 -16.282 1.00 87.44 1076 LEU A O 1
ATOM 8370 N N . GLU A 1 1077 ? -53.365 -1.706 -14.958 1.00 84.31 1077 GLU A N 1
ATOM 8371 C CA . GLU A 1 1077 ? -54.560 -2.530 -14.811 1.00 84.31 1077 GLU A CA 1
ATOM 8372 C C . GLU A 1 1077 ? -55.465 -2.451 -16.055 1.00 84.31 1077 GLU A C 1
ATOM 8374 O O . GLU A 1 1077 ? -55.427 -1.511 -16.855 1.00 84.31 1077 GLU A O 1
ATOM 8379 N N . ALA A 1 1078 ? -56.330 -3.455 -16.227 1.00 80.81 1078 ALA A N 1
ATOM 8380 C CA . ALA A 1 1078 ? -57.300 -3.462 -17.316 1.00 80.81 1078 ALA A CA 1
ATOM 8381 C C . ALA A 1 1078 ? -58.348 -2.351 -17.133 1.00 80.81 1078 ALA A C 1
ATOM 8383 O O . ALA A 1 1078 ? -59.098 -2.345 -16.157 1.00 80.81 1078 ALA A O 1
ATOM 8384 N N . GLN A 1 1079 ? -58.466 -1.466 -18.123 1.00 79.62 1079 GLN A N 1
ATOM 8385 C CA . GLN A 1 1079 ? -59.394 -0.335 -18.105 1.00 79.62 1079 GLN A CA 1
ATOM 8386 C C . GLN A 1 1079 ? -60.267 -0.280 -19.369 1.00 79.62 1079 GLN A C 1
ATOM 8388 O O . GLN A 1 1079 ? -60.023 -0.971 -20.361 1.00 79.62 1079 GLN A O 1
ATOM 8393 N N . GLU A 1 1080 ? -61.330 0.524 -19.332 1.00 71.44 1080 GLU A N 1
ATOM 8394 C CA . GLU A 1 1080 ? -62.226 0.726 -20.476 1.00 71.44 1080 GLU A CA 1
ATOM 8395 C C . GLU A 1 1080 ? -61.576 1.692 -21.484 1.00 71.44 1080 GLU A C 1
ATOM 8397 O O . GLU A 1 1080 ? -61.431 2.880 -21.204 1.00 71.44 1080 GLU A O 1
ATOM 8402 N N . VAL A 1 1081 ? -61.194 1.195 -22.665 1.00 67.31 1081 VAL A N 1
ATOM 8403 C CA . VAL A 1 1081 ? -60.553 1.976 -23.739 1.00 67.31 1081 VAL A CA 1
ATOM 8404 C C . VAL A 1 1081 ? -61.463 2.094 -24.967 1.00 67.31 1081 VAL A C 1
ATOM 8406 O O . VAL A 1 1081 ? -62.185 1.159 -25.322 1.00 67.31 1081 VAL A O 1
ATOM 8409 N N . GLU A 1 1082 ? -61.451 3.257 -25.625 1.00 64.00 1082 GLU A N 1
ATOM 8410 C CA . GLU A 1 1082 ? -62.246 3.532 -26.829 1.00 64.00 1082 GLU A CA 1
ATOM 8411 C C . GLU A 1 1082 ? -61.354 3.465 -28.080 1.00 64.00 1082 GLU A C 1
ATOM 8413 O O . GLU A 1 1082 ? -60.470 4.294 -28.273 1.00 64.00 1082 GLU A O 1
ATOM 8418 N N . ILE A 1 1083 ? -61.572 2.447 -28.919 1.00 58.09 1083 ILE A N 1
ATOM 8419 C CA . ILE A 1 1083 ? -60.746 2.158 -30.102 1.00 58.09 1083 ILE A CA 1
ATOM 8420 C C . ILE A 1 1083 ? -61.390 2.801 -31.328 1.00 58.09 1083 ILE A C 1
ATOM 8422 O O . ILE A 1 1083 ? -62.574 2.564 -31.596 1.00 58.09 1083 ILE A O 1
ATOM 8426 N N . ASP A 1 1084 ? -60.621 3.581 -32.088 1.00 60.44 1084 ASP A N 1
ATOM 8427 C CA . ASP A 1 1084 ? -61.098 4.196 -33.326 1.00 60.44 1084 ASP A CA 1
ATOM 8428 C C . ASP A 1 1084 ? -61.345 3.157 -34.448 1.00 60.44 1084 ASP A C 1
ATOM 8430 O O . ASP A 1 1084 ? -60.954 1.991 -34.373 1.00 60.44 1084 ASP A O 1
ATOM 8434 N N . ALA A 1 1085 ? -62.005 3.562 -35.537 1.00 55.47 1085 ALA A N 1
ATOM 8435 C CA . ALA A 1 1085 ? -62.286 2.664 -36.665 1.00 55.47 1085 ALA A CA 1
ATOM 8436 C C . ALA A 1 1085 ? -61.030 2.221 -37.458 1.00 55.47 1085 ALA A C 1
ATOM 8438 O O . ALA A 1 1085 ? -61.160 1.412 -38.380 1.00 55.47 1085 ALA A O 1
ATOM 8439 N N . LYS A 1 1086 ? -59.842 2.759 -37.141 1.00 53.62 1086 LYS A N 1
ATOM 8440 C CA . LYS A 1 1086 ? -58.552 2.446 -37.775 1.00 53.62 1086 LYS A CA 1
ATOM 8441 C C . LYS A 1 1086 ? -57.657 1.550 -36.906 1.00 53.62 1086 LYS A C 1
ATOM 8443 O O . LYS A 1 1086 ? -56.678 1.035 -37.434 1.00 53.62 1086 LYS A O 1
ATOM 8448 N N . GLY A 1 1087 ? -58.032 1.296 -35.650 1.00 54.53 1087 GLY A N 1
ATOM 8449 C CA . GLY A 1 1087 ? -57.340 0.387 -34.737 1.00 54.53 1087 GLY A CA 1
ATOM 8450 C C . GLY A 1 1087 ? -56.248 1.032 -33.878 1.00 54.53 1087 GLY A C 1
ATOM 8451 O O . GLY A 1 1087 ? -55.459 0.291 -33.301 1.00 54.53 1087 GLY A O 1
ATOM 8452 N N . ASN A 1 1088 ? -56.188 2.365 -33.781 1.00 53.28 1088 ASN A N 1
ATOM 8453 C CA . ASN A 1 1088 ? -55.199 3.049 -32.942 1.00 53.28 1088 ASN A CA 1
ATOM 8454 C C . ASN A 1 1088 ? -55.645 3.066 -31.470 1.00 53.28 1088 ASN A C 1
ATOM 8456 O O . ASN A 1 1088 ? -56.785 3.427 -31.168 1.00 53.28 1088 ASN A O 1
ATOM 8460 N N . ASN A 1 1089 ? -54.730 2.721 -30.560 1.00 57.53 1089 ASN A N 1
ATOM 8461 C CA . ASN A 1 1089 ? -54.960 2.674 -29.116 1.00 57.53 1089 ASN A CA 1
ATOM 8462 C C . ASN A 1 1089 ? -54.160 3.804 -28.452 1.00 57.53 1089 ASN A C 1
ATOM 8464 O O . ASN A 1 1089 ? -52.938 3.748 -28.446 1.00 57.53 1089 ASN A O 1
ATOM 8468 N N . HIS A 1 1090 ? -54.811 4.836 -27.908 1.00 51.09 1090 HIS A N 1
ATOM 8469 C CA . HIS A 1 1090 ? -54.108 5.830 -27.089 1.00 51.09 1090 HIS A CA 1
ATOM 8470 C C . HIS A 1 1090 ? -55.026 6.431 -26.009 1.00 51.09 1090 HIS A C 1
ATOM 8472 O O . HIS A 1 1090 ? -56.045 7.025 -26.369 1.00 51.09 1090 HIS A O 1
ATOM 8478 N N . PRO A 1 1091 ? -54.711 6.322 -24.700 1.00 51.25 1091 PRO A N 1
ATOM 8479 C CA . PRO A 1 1091 ? -55.620 6.781 -23.639 1.00 51.25 1091 PRO A CA 1
ATOM 8480 C C . PRO A 1 1091 ? -55.606 8.300 -23.395 1.00 51.25 1091 PRO A C 1
ATOM 8482 O O . PRO A 1 1091 ? -56.530 8.833 -22.788 1.00 51.25 1091 PRO A O 1
ATOM 8485 N N . ALA A 1 1092 ? -54.570 9.015 -23.846 1.00 43.78 1092 ALA A N 1
ATOM 8486 C CA . ALA A 1 1092 ? -54.211 10.292 -23.226 1.00 43.78 1092 ALA A CA 1
ATOM 8487 C C . ALA A 1 1092 ? -54.839 11.575 -23.812 1.00 43.78 1092 ALA A C 1
ATOM 8489 O O . ALA A 1 1092 ? -54.623 12.623 -23.219 1.00 43.78 1092 ALA A O 1
ATOM 8490 N N . ASN A 1 1093 ? -55.603 11.580 -24.922 1.00 43.22 1093 ASN A N 1
ATOM 8491 C CA . ASN A 1 1093 ? -56.128 12.873 -25.425 1.00 43.22 1093 ASN A CA 1
ATOM 8492 C C . ASN A 1 1093 ? -57.385 12.869 -26.323 1.00 43.22 1093 ASN A C 1
ATOM 8494 O O . ASN A 1 1093 ? -57.537 13.741 -27.179 1.00 43.22 1093 ASN A O 1
ATOM 8498 N N . TRP A 1 1094 ? -58.337 11.946 -26.138 1.00 44.88 1094 TRP A N 1
ATOM 8499 C CA . TRP A 1 1094 ? -59.543 11.876 -26.994 1.00 44.88 1094 TRP A CA 1
ATOM 8500 C C . TRP A 1 1094 ? -60.887 12.067 -26.283 1.00 44.88 1094 TRP A C 1
ATOM 8502 O O . TRP A 1 1094 ? -61.895 11.487 -26.675 1.00 44.88 1094 TRP A O 1
ATOM 8512 N N . MET A 1 1095 ? -60.958 12.977 -25.311 1.00 39.03 1095 MET A N 1
ATOM 8513 C CA . MET A 1 1095 ? -62.240 13.511 -24.828 1.00 39.03 1095 MET A CA 1
ATOM 8514 C C . MET A 1 1095 ? -62.468 14.950 -25.312 1.00 39.03 1095 MET A C 1
ATOM 8516 O O . MET A 1 1095 ? -62.478 15.870 -24.505 1.00 39.03 1095 MET A O 1
ATOM 8520 N N . SER A 1 1096 ? -62.654 15.179 -26.622 1.00 43.16 1096 SER A N 1
ATOM 8521 C CA . SER A 1 1096 ? -63.382 16.384 -27.108 1.00 43.16 1096 SER A CA 1
ATOM 8522 C C . SER A 1 1096 ? -63.678 16.478 -28.616 1.00 43.16 1096 SER A C 1
ATOM 8524 O O . SER A 1 1096 ? -64.376 17.410 -29.022 1.00 43.16 1096 SER A O 1
ATOM 8526 N N . SER A 1 1097 ? -63.262 15.550 -29.483 1.00 42.19 1097 SER A N 1
ATOM 8527 C CA . SER A 1 1097 ? -63.666 15.616 -30.896 1.00 42.19 1097 SER A CA 1
ATOM 8528 C C . SER A 1 1097 ? -65.059 15.006 -31.104 1.00 42.19 1097 SER A C 1
ATOM 8530 O O . SER A 1 1097 ? -65.257 13.797 -31.189 1.00 42.19 1097 SER A O 1
ATOM 8532 N N . VAL A 1 1098 ? -66.074 15.869 -31.197 1.00 45.00 1098 VAL A N 1
ATOM 8533 C CA . VAL A 1 1098 ? -67.443 15.476 -31.565 1.00 45.00 1098 VAL A CA 1
ATOM 8534 C C . VAL A 1 1098 ? -67.433 14.895 -32.986 1.00 45.00 1098 VAL A C 1
ATOM 8536 O O . VAL A 1 1098 ? -67.448 15.645 -33.961 1.00 45.00 1098 VAL A O 1
ATOM 8539 N N . GLY A 1 1099 ? -67.416 13.562 -33.112 1.00 54.69 1099 GLY A N 1
ATOM 8540 C CA . GLY A 1 1099 ? -67.637 12.873 -34.390 1.00 54.69 1099 GLY A CA 1
ATOM 8541 C C . GLY A 1 1099 ? -66.851 11.586 -34.672 1.00 54.69 1099 GLY A C 1
ATOM 8542 O O . GLY A 1 1099 ? -67.092 10.994 -35.723 1.00 54.69 1099 GLY A O 1
ATOM 8543 N N . SER A 1 1100 ? -65.953 11.114 -33.803 1.00 48.84 1100 SER A N 1
ATOM 8544 C CA . SER A 1 1100 ? -65.311 9.796 -33.961 1.00 48.84 1100 SER A CA 1
ATOM 8545 C C . SER A 1 1100 ? -66.215 8.675 -33.421 1.00 48.84 1100 SER A C 1
ATOM 8547 O O . SER A 1 1100 ? -66.699 8.734 -32.297 1.00 48.84 1100 SER A O 1
ATOM 8549 N N . SER A 1 1101 ? -66.488 7.645 -34.231 1.00 52.47 1101 SER A N 1
ATOM 8550 C CA . SER A 1 1101 ? -67.217 6.443 -33.800 1.00 52.47 1101 SER A CA 1
ATOM 8551 C C . SER A 1 1101 ? -66.223 5.362 -33.369 1.00 52.47 1101 SER A C 1
ATOM 8553 O O . SER A 1 1101 ? -65.709 4.640 -34.228 1.00 52.47 1101 SER A O 1
ATOM 8555 N N . GLY A 1 1102 ? -65.936 5.272 -32.071 1.00 58.72 1102 GLY A N 1
ATOM 8556 C CA . GLY A 1 1102 ? -65.124 4.200 -31.493 1.00 58.72 1102 GLY A CA 1
ATOM 8557 C C . GLY A 1 1102 ? -65.962 3.071 -30.880 1.00 58.72 1102 GLY A C 1
ATOM 8558 O O . GLY A 1 1102 ? -67.161 3.231 -30.636 1.00 58.72 1102 GLY A O 1
ATOM 8559 N N . ARG A 1 1103 ? -65.348 1.902 -30.652 1.00 62.81 1103 ARG A N 1
ATOM 8560 C CA . ARG A 1 1103 ? -65.924 0.817 -29.829 1.00 62.81 1103 ARG A CA 1
ATOM 8561 C C . ARG A 1 1103 ? -65.261 0.825 -28.451 1.00 62.81 1103 ARG A C 1
ATOM 8563 O O . ARG A 1 1103 ? -64.045 0.970 -28.378 1.00 62.81 1103 ARG A O 1
ATOM 8570 N N . LYS A 1 1104 ? -66.038 0.632 -27.383 1.00 63.09 1104 LYS A N 1
ATOM 8571 C CA . LYS A 1 1104 ? -65.505 0.505 -26.019 1.00 63.09 1104 LYS A CA 1
ATOM 8572 C C . LYS A 1 1104 ? -65.141 -0.946 -25.716 1.00 63.09 1104 LYS A C 1
ATOM 8574 O O . LYS A 1 1104 ? -65.960 -1.837 -25.950 1.00 63.09 1104 LYS A O 1
ATOM 8579 N N . GLU A 1 1105 ? -63.934 -1.182 -25.219 1.00 70.88 1105 GLU A N 1
ATOM 8580 C CA . GLU A 1 1105 ? -63.410 -2.510 -24.891 1.00 70.88 1105 GLU A CA 1
ATOM 8581 C C . GLU A 1 1105 ? -62.622 -2.456 -23.568 1.00 70.88 1105 GLU A C 1
ATOM 8583 O O . GLU A 1 1105 ? -61.929 -1.480 -23.313 1.00 70.88 1105 GLU A O 1
ATOM 8588 N N . PHE A 1 1106 ? -62.740 -3.477 -22.711 1.00 73.88 1106 PHE A N 1
ATOM 8589 C CA . PHE A 1 1106 ? -61.960 -3.580 -21.466 1.00 73.88 1106 PHE A CA 1
ATOM 8590 C C . PHE A 1 1106 ? -60.644 -4.303 -21.754 1.00 73.88 1106 PHE A C 1
ATOM 8592 O O . PHE A 1 1106 ? -60.674 -5.490 -22.089 1.00 73.88 1106 PHE A O 1
ATOM 8599 N N . ARG A 1 1107 ? -59.510 -3.603 -21.663 1.00 76.94 1107 ARG A N 1
ATOM 8600 C CA . ARG A 1 1107 ? -58.165 -4.147 -21.924 1.00 76.94 1107 ARG A CA 1
ATOM 8601 C C . ARG A 1 1107 ? -57.111 -3.406 -21.104 1.00 76.94 1107 ARG A C 1
ATOM 8603 O O . ARG A 1 1107 ? -57.339 -2.275 -20.684 1.00 76.94 1107 ARG A O 1
ATOM 8610 N N . VAL A 1 1108 ? -55.954 -4.033 -20.906 1.00 81.81 1108 VAL A N 1
ATOM 8611 C CA . VAL A 1 1108 ? -54.769 -3.328 -20.401 1.00 81.81 1108 VAL A CA 1
ATOM 8612 C C . VAL A 1 1108 ? -54.309 -2.347 -21.491 1.00 81.81 1108 VAL A C 1
ATOM 8614 O O . VAL A 1 1108 ? -54.177 -2.751 -22.650 1.00 81.81 1108 VAL A O 1
ATOM 8617 N N . PRO A 1 1109 ? -54.166 -1.053 -21.180 1.00 82.88 1109 PRO A N 1
ATOM 8618 C CA . PRO A 1 1109 ? -53.757 -0.034 -22.139 1.00 82.88 1109 PRO A CA 1
ATOM 8619 C C . PRO A 1 1109 ? -52.254 -0.134 -22.433 1.00 82.88 1109 PRO A C 1
ATOM 8621 O O . PRO A 1 1109 ? -51.469 -0.575 -21.598 1.00 82.88 1109 PRO A O 1
ATOM 8624 N N . GLN A 1 1110 ? -51.842 0.332 -23.610 1.00 84.38 1110 GLN A N 1
ATOM 8625 C CA . GLN A 1 1110 ? -50.425 0.573 -23.890 1.00 84.38 1110 GLN A CA 1
ATOM 8626 C C . GLN A 1 1110 ? -49.932 1.768 -23.069 1.00 84.38 1110 GLN A C 1
ATOM 8628 O O . GLN A 1 1110 ? -50.659 2.756 -22.925 1.00 84.38 1110 GLN A O 1
ATOM 8633 N N . TYR A 1 1111 ? -48.703 1.678 -22.567 1.00 89.88 1111 TYR A N 1
ATOM 8634 C CA . TYR A 1 1111 ? -48.029 2.787 -21.905 1.00 89.88 1111 TYR A CA 1
ATOM 8635 C C . TYR A 1 1111 ? -47.098 3.471 -22.910 1.00 89.88 1111 TYR A C 1
ATOM 8637 O O . TYR A 1 1111 ? -46.117 2.872 -23.342 1.00 89.88 1111 TYR A O 1
ATOM 8645 N N . LEU A 1 1112 ? -47.436 4.694 -23.333 1.00 88.44 1112 LEU A N 1
ATOM 8646 C CA . LEU A 1 1112 ? -46.576 5.504 -24.201 1.00 88.44 1112 LEU A CA 1
ATOM 8647 C C . LEU A 1 1112 ? -45.808 6.508 -23.351 1.00 88.44 1112 LEU A C 1
ATOM 8649 O O . LEU A 1 1112 ? -46.417 7.374 -22.722 1.00 88.44 1112 LEU A O 1
ATOM 8653 N N . ILE A 1 1113 ? -44.489 6.471 -23.479 1.00 89.25 1113 ILE A N 1
ATOM 8654 C CA . ILE A 1 1113 ? -43.580 7.540 -23.092 1.00 89.25 1113 ILE A CA 1
ATOM 8655 C C . ILE A 1 1113 ? -43.388 8.429 -24.330 1.00 89.25 1113 ILE A C 1
ATOM 8657 O O . ILE A 1 1113 ? -42.761 7.996 -25.299 1.00 89.25 1113 ILE A O 1
ATOM 8661 N N . PRO A 1 1114 ? -43.929 9.663 -24.357 1.00 81.56 1114 PRO A N 1
ATOM 8662 C CA . PRO A 1 1114 ? -43.944 10.474 -25.577 1.00 81.56 1114 PRO A CA 1
ATOM 8663 C C . PRO A 1 1114 ? -42.557 10.904 -26.060 1.00 81.56 1114 PRO A C 1
ATOM 8665 O O . PRO A 1 1114 ? -42.393 11.223 -27.232 1.00 81.56 1114 PRO A O 1
ATOM 8668 N N . SER A 1 1115 ? -41.584 10.971 -25.150 1.00 86.44 1115 SER A N 1
ATOM 8669 C CA . SER A 1 1115 ? -40.204 11.337 -25.460 1.00 86.44 1115 SER A CA 1
ATOM 8670 C C . SER A 1 1115 ? -39.278 10.894 -24.330 1.00 86.44 1115 SER A C 1
ATOM 8672 O O . SER A 1 1115 ? -39.359 11.439 -23.229 1.00 86.44 1115 SER A O 1
ATOM 8674 N N . LEU A 1 1116 ? -38.399 9.926 -24.580 1.00 88.50 1116 LEU A N 1
ATOM 8675 C CA . LEU A 1 1116 ? -37.462 9.436 -23.568 1.00 88.50 1116 LEU A CA 1
ATOM 8676 C C . LEU A 1 1116 ? -36.454 10.504 -23.131 1.00 88.50 1116 LEU A C 1
ATOM 8678 O O . LEU A 1 1116 ? -36.225 10.647 -21.937 1.00 88.50 1116 LEU A O 1
ATOM 8682 N N . SER A 1 1117 ? -35.966 11.348 -24.044 1.00 85.12 1117 SER A N 1
ATOM 8683 C CA . SER A 1 1117 ? -35.055 12.465 -23.718 1.00 85.12 1117 SER A CA 1
ATOM 8684 C C . SER A 1 1117 ? -35.667 13.527 -22.790 1.00 85.12 1117 SER A C 1
ATOM 8686 O O . SER A 1 1117 ? -34.989 14.442 -22.335 1.00 85.12 1117 SER A O 1
ATOM 8688 N N . SER A 1 1118 ? -36.974 13.431 -22.543 1.00 81.38 1118 SER A N 1
ATOM 8689 C CA . SER A 1 1118 ? -37.779 14.321 -21.708 1.00 81.38 1118 SER A CA 1
ATOM 8690 C C . SER A 1 1118 ? -38.332 13.651 -20.444 1.00 81.38 1118 SER A C 1
ATOM 8692 O O . SER A 1 1118 ? -39.070 14.290 -19.688 1.00 81.38 1118 SER A O 1
ATOM 8694 N N . HIS A 1 1119 ? -38.086 12.353 -20.268 1.00 86.88 1119 HIS A N 1
ATOM 8695 C CA . HIS A 1 1119 ? -38.640 11.559 -19.168 1.00 86.88 1119 HIS A CA 1
ATOM 8696 C C . HIS A 1 1119 ? -37.581 10.707 -18.472 1.00 86.88 1119 HIS A C 1
ATOM 8698 O O . HIS A 1 1119 ? -37.819 10.342 -17.333 1.00 86.88 1119 HIS A O 1
ATOM 8704 N N . LEU A 1 1120 ? -36.444 10.408 -19.106 1.00 92.06 1120 LEU A N 1
ATOM 8705 C CA . LEU A 1 1120 ? -35.378 9.583 -18.544 1.00 92.06 1120 LEU A CA 1
ATOM 8706 C C . LEU A 1 1120 ? -34.034 10.312 -18.631 1.00 92.06 1120 LEU A C 1
ATOM 8708 O O . LEU A 1 1120 ? -33.629 10.748 -19.713 1.00 92.06 1120 LEU A O 1
ATOM 8712 N N . TYR A 1 1121 ? -33.364 10.414 -17.487 1.00 92.31 1121 TYR A N 1
ATOM 8713 C CA . TYR A 1 1121 ? -32.068 11.066 -17.332 1.00 92.31 1121 TYR A CA 1
ATOM 8714 C C . TYR A 1 1121 ? -31.102 10.160 -16.575 1.00 92.31 1121 TYR A C 1
ATOM 8716 O O . TYR A 1 1121 ? -31.518 9.453 -15.658 1.00 92.31 1121 TYR A O 1
ATOM 8724 N N . LEU A 1 1122 ? -29.832 10.229 -16.955 1.00 94.19 1122 LEU A N 1
ATOM 8725 C CA . LEU A 1 1122 ? -28.702 9.648 -16.250 1.00 94.19 1122 LEU A CA 1
ATOM 8726 C C . LEU A 1 1122 ? -28.052 10.737 -15.392 1.00 94.19 1122 LEU A C 1
ATOM 8728 O O . LEU A 1 1122 ? -27.539 11.709 -15.941 1.00 94.19 1122 LEU A O 1
ATOM 8732 N N . GLY A 1 1123 ? -28.113 10.599 -14.073 1.00 90.81 1123 GLY A N 1
ATOM 8733 C CA . GLY A 1 1123 ? -27.254 11.333 -13.151 1.00 90.81 1123 GLY A CA 1
ATOM 8734 C C . GLY A 1 1123 ? -25.851 10.746 -13.194 1.00 90.81 1123 GLY A C 1
ATOM 8735 O O . GLY A 1 1123 ? -25.703 9.520 -13.173 1.00 90.81 1123 GLY A O 1
ATOM 8736 N N . TRP A 1 1124 ? -24.855 11.617 -13.305 1.00 90.19 1124 TRP A N 1
ATOM 8737 C CA . TRP A 1 1124 ? -23.452 11.259 -13.485 1.00 90.19 1124 TRP A CA 1
ATOM 8738 C C . TRP A 1 1124 ? -22.600 12.013 -12.468 1.00 90.19 1124 TRP A C 1
ATOM 8740 O O . TRP A 1 1124 ? -22.654 13.244 -12.425 1.00 90.19 1124 TRP A O 1
ATOM 8750 N N . ASN A 1 1125 ? -21.864 11.266 -11.640 1.00 86.56 1125 ASN A N 1
ATOM 8751 C CA . ASN A 1 1125 ? -20.908 11.756 -10.641 1.00 86.56 1125 ASN A CA 1
ATOM 8752 C C . ASN A 1 1125 ? -21.450 12.825 -9.678 1.00 86.56 1125 ASN A C 1
ATOM 8754 O O . ASN A 1 1125 ? -20.690 13.610 -9.129 1.00 86.56 1125 ASN A O 1
ATOM 8758 N N . ASN A 1 1126 ? -22.771 12.894 -9.481 1.00 82.00 1126 ASN A N 1
ATOM 8759 C CA . ASN A 1 1126 ? -23.453 14.008 -8.807 1.00 82.00 1126 ASN A CA 1
ATOM 8760 C C . ASN A 1 1126 ? -23.207 15.407 -9.424 1.00 82.00 1126 ASN A C 1
ATOM 8762 O O . ASN A 1 1126 ? -23.742 16.391 -8.917 1.00 82.00 1126 ASN A O 1
ATOM 8766 N N . GLU A 1 1127 ? -22.507 15.509 -10.556 1.00 78.69 1127 GLU A N 1
ATOM 8767 C CA . GLU A 1 1127 ? -22.203 16.771 -11.240 1.00 78.69 1127 GLU A CA 1
ATOM 8768 C C . GLU A 1 1127 ? -23.321 17.188 -12.202 1.00 78.69 1127 GLU A C 1
ATOM 8770 O O . GLU A 1 1127 ? -23.679 18.366 -12.299 1.00 78.69 1127 GLU A O 1
ATOM 8775 N N . GLY A 1 1128 ? -23.909 16.222 -12.918 1.00 79.50 1128 GLY A N 1
ATOM 8776 C CA . GLY A 1 1128 ? -24.791 16.518 -14.046 1.00 79.50 1128 GLY A CA 1
ATOM 8777 C C . GLY A 1 1128 ? -25.885 15.489 -14.314 1.00 79.50 1128 GLY A C 1
ATOM 8778 O O . GLY A 1 1128 ? -25.813 14.335 -13.903 1.00 79.50 1128 GLY A O 1
ATOM 8779 N N . MET A 1 1129 ? -26.915 15.926 -15.051 1.00 83.19 1129 MET A N 1
ATOM 8780 C CA . MET A 1 1129 ? -28.062 15.112 -15.475 1.00 83.19 1129 MET A CA 1
ATOM 8781 C C . MET A 1 1129 ? -28.168 15.082 -17.005 1.00 83.19 1129 MET A C 1
ATOM 8783 O O . MET A 1 1129 ? -28.481 16.092 -17.643 1.00 83.19 1129 MET A O 1
ATOM 8787 N N . TYR A 1 1130 ? -27.979 13.906 -17.599 1.00 88.88 1130 TYR A N 1
ATOM 8788 C CA . TYR A 1 1130 ? -27.830 13.720 -19.042 1.00 88.88 1130 TYR A CA 1
ATOM 8789 C C . TYR A 1 1130 ? -29.056 13.009 -19.626 1.00 88.88 1130 TYR A C 1
ATOM 8791 O O . TYR A 1 1130 ? -29.448 11.948 -19.142 1.00 88.88 1130 TYR A O 1
ATOM 8799 N N . PRO A 1 1131 ? -29.716 13.562 -20.657 1.00 91.19 1131 PRO A N 1
ATOM 8800 C CA . PRO A 1 1131 ? -30.871 12.920 -21.275 1.00 91.19 1131 PRO A CA 1
ATOM 8801 C C . PRO A 1 1131 ? -30.454 11.771 -22.198 1.00 91.19 1131 PRO A C 1
ATOM 8803 O O . PRO A 1 1131 ? -29.320 11.709 -22.674 1.00 91.19 1131 PRO A O 1
ATOM 8806 N N . VAL A 1 1132 ? -31.419 10.917 -22.550 1.00 92.31 1132 VAL A N 1
ATOM 8807 C CA . VAL A 1 1132 ? -31.240 9.910 -23.610 1.00 92.31 1132 VAL A CA 1
ATOM 8808 C C . VAL A 1 1132 ? -30.778 10.575 -24.916 1.00 92.31 1132 VAL A C 1
ATOM 8810 O O . VAL A 1 1132 ? -31.447 11.465 -25.452 1.00 92.31 1132 VAL A O 1
ATOM 8813 N N . SER A 1 1133 ? -29.640 10.115 -25.436 1.00 91.00 1133 SER A N 1
ATOM 8814 C CA . SER A 1 1133 ? -28.978 10.614 -26.641 1.00 91.00 1133 SER A CA 1
ATOM 8815 C C . SER A 1 1133 ? -29.566 10.007 -27.916 1.00 91.00 1133 SER A C 1
ATOM 8817 O O . SER A 1 1133 ? -30.012 8.856 -27.941 1.00 91.00 1133 SER A O 1
ATOM 8819 N N . GLN A 1 1134 ? -29.485 10.753 -29.024 1.00 89.31 1134 GLN A N 1
ATOM 8820 C CA . GLN A 1 1134 ? -29.794 10.238 -30.366 1.00 89.31 1134 GLN A CA 1
ATOM 8821 C C . GLN A 1 1134 ? -28.846 9.111 -30.799 1.00 89.31 1134 GLN A C 1
ATOM 8823 O O . GLN A 1 1134 ? -29.220 8.304 -31.649 1.00 89.31 1134 GLN A O 1
ATOM 8828 N N . ALA A 1 1135 ? -27.665 9.001 -30.176 1.00 88.50 1135 ALA A N 1
ATOM 8829 C CA . ALA A 1 1135 ? -26.757 7.867 -30.353 1.00 88.50 1135 ALA A CA 1
ATOM 8830 C C . ALA A 1 1135 ? -27.423 6.519 -30.013 1.00 88.50 1135 ALA A C 1
ATOM 8832 O O . ALA A 1 1135 ? -27.019 5.481 -30.528 1.00 88.50 1135 ALA A O 1
ATOM 8833 N N . SER A 1 1136 ? -28.519 6.524 -29.246 1.00 91.94 1136 SER A N 1
ATOM 8834 C CA . SER A 1 1136 ? -29.323 5.323 -29.008 1.00 91.94 1136 SER A CA 1
ATOM 8835 C C . SER A 1 1136 ? -29.789 4.660 -30.307 1.00 91.94 1136 SER A C 1
ATOM 8837 O O . SER A 1 1136 ? -29.943 3.449 -30.331 1.00 91.94 1136 SER A O 1
ATOM 8839 N N . TRP A 1 1137 ? -29.996 5.401 -31.404 1.00 91.00 1137 TRP A N 1
ATOM 8840 C CA . TRP A 1 1137 ? -30.501 4.852 -32.673 1.00 91.00 1137 TRP A CA 1
ATOM 8841 C C . TRP A 1 1137 ? -29.544 3.908 -33.406 1.00 91.00 1137 TRP A C 1
ATOM 8843 O O . TRP A 1 1137 ? -29.985 3.206 -34.316 1.00 91.00 1137 TRP A O 1
ATOM 8853 N N . ILE A 1 1138 ? -28.254 3.929 -33.070 1.00 84.00 1138 ILE A N 1
ATOM 8854 C CA . ILE A 1 1138 ? -27.218 3.174 -33.790 1.00 84.00 1138 ILE A CA 1
ATOM 8855 C C . ILE A 1 1138 ? -26.708 1.954 -33.015 1.00 84.00 1138 ILE A C 1
ATOM 8857 O O . ILE A 1 1138 ? -25.934 1.174 -33.563 1.00 84.00 1138 ILE A O 1
ATOM 8861 N N . VAL A 1 1139 ? -27.165 1.754 -31.775 1.00 82.81 1139 VAL A N 1
ATOM 8862 C CA . VAL A 1 1139 ? -26.816 0.567 -30.981 1.00 82.81 1139 VAL A CA 1
ATOM 8863 C C . VAL A 1 1139 ? -27.603 -0.653 -31.481 1.00 82.81 1139 VAL A C 1
ATOM 8865 O O . VAL A 1 1139 ? -28.804 -0.520 -31.733 1.00 82.81 1139 VAL A O 1
ATOM 8868 N N . PRO A 1 1140 ? -26.972 -1.841 -31.620 1.00 76.56 1140 PRO A N 1
ATOM 8869 C CA . PRO A 1 1140 ? -27.613 -3.034 -32.182 1.00 76.56 1140 PRO A CA 1
ATOM 8870 C C . PRO A 1 1140 ? -28.940 -3.430 -31.518 1.00 76.56 1140 PRO A C 1
ATOM 8872 O O . PRO A 1 1140 ? -29.887 -3.771 -32.225 1.00 76.56 1140 PRO A O 1
ATOM 8875 N N . ASP A 1 1141 ? -29.022 -3.315 -30.191 1.00 85.88 1141 ASP A N 1
ATOM 8876 C CA . ASP A 1 1141 ? -30.186 -3.703 -29.384 1.00 85.88 1141 ASP A CA 1
ATOM 8877 C C . ASP A 1 1141 ? -30.976 -2.484 -28.870 1.00 85.88 1141 ASP A C 1
ATOM 8879 O O . ASP A 1 1141 ? -31.507 -2.484 -27.762 1.00 85.88 1141 ASP A O 1
ATOM 8883 N N . SER A 1 1142 ? -31.041 -1.404 -29.654 1.00 90.94 1142 SER A N 1
ATOM 8884 C CA . SER A 1 1142 ? -31.732 -0.173 -29.255 1.00 90.94 1142 SER A CA 1
ATOM 8885 C C . SER A 1 1142 ? -33.218 -0.376 -28.938 1.00 90.94 1142 SER A C 1
ATOM 8887 O O . SER A 1 1142 ? -33.961 -0.978 -29.717 1.00 90.94 1142 SER A O 1
ATOM 8889 N N . LEU A 1 1143 ? -33.687 0.244 -27.849 1.00 92.38 1143 LEU A N 1
ATOM 8890 C CA . LEU A 1 1143 ? -35.124 0.396 -27.578 1.00 92.38 1143 LEU A CA 1
ATOM 8891 C C . LEU A 1 1143 ? -35.809 1.424 -28.493 1.00 92.38 1143 LEU A C 1
ATOM 8893 O O . LEU A 1 1143 ? -37.040 1.484 -28.541 1.00 92.38 1143 LEU A O 1
ATOM 8897 N N . LEU A 1 1144 ? -35.038 2.251 -29.202 1.00 91.06 1144 LEU A N 1
ATOM 8898 C CA . LEU A 1 1144 ? -35.548 3.315 -30.057 1.00 91.06 1144 LEU A CA 1
ATOM 8899 C C . LEU A 1 1144 ? -35.457 2.956 -31.538 1.00 91.06 1144 LEU A C 1
ATOM 8901 O O . LEU A 1 1144 ? -34.509 2.341 -32.017 1.00 91.06 1144 LEU A O 1
ATOM 8905 N N . VAL A 1 1145 ? -36.442 3.432 -32.297 1.00 87.81 1145 VAL A N 1
ATOM 8906 C CA . VAL A 1 1145 ? -36.419 3.365 -33.759 1.00 87.81 1145 VAL A CA 1
ATOM 8907 C C . VAL A 1 1145 ? -35.794 4.658 -34.296 1.00 87.81 1145 VAL A C 1
ATOM 8909 O O . VAL A 1 1145 ? -36.191 5.736 -33.852 1.00 87.81 1145 VAL A O 1
ATOM 8912 N N . PRO A 1 1146 ? -34.866 4.608 -35.271 1.00 87.38 1146 PRO A N 1
ATOM 8913 C CA . PRO A 1 1146 ? -34.262 5.811 -35.840 1.00 87.38 1146 PRO A CA 1
ATOM 8914 C C . PRO A 1 1146 ? -35.292 6.859 -36.286 1.00 87.38 1146 PRO A C 1
ATOM 8916 O O . PRO A 1 1146 ? -36.182 6.573 -37.090 1.00 87.38 1146 PRO A O 1
ATOM 8919 N N . GLY A 1 1147 ? -35.152 8.087 -35.780 1.00 83.00 1147 GLY A N 1
ATOM 8920 C CA . GLY A 1 1147 ? -36.070 9.202 -36.037 1.00 83.00 1147 GLY A CA 1
ATOM 8921 C C . GLY A 1 1147 ? -37.281 9.293 -35.098 1.00 83.00 1147 GLY A C 1
ATOM 8922 O O . GLY A 1 1147 ? -38.048 10.248 -35.221 1.00 83.00 1147 GLY A O 1
ATOM 8923 N N . ASP A 1 1148 ? -37.447 8.356 -34.161 1.00 85.81 1148 ASP A N 1
ATOM 8924 C CA . ASP A 1 1148 ? -38.471 8.379 -33.113 1.00 85.81 1148 ASP A CA 1
ATOM 8925 C C . ASP A 1 1148 ? -37.796 8.284 -31.734 1.00 85.81 1148 ASP A C 1
ATOM 8927 O O . ASP A 1 1148 ? -36.939 7.433 -31.505 1.00 85.81 1148 ASP A O 1
ATOM 8931 N N . ILE A 1 1149 ? -38.137 9.202 -30.828 1.00 84.75 1149 ILE A N 1
ATOM 8932 C CA . ILE A 1 1149 ? -37.609 9.238 -29.451 1.00 84.75 1149 ILE A CA 1
ATOM 8933 C C . ILE A 1 1149 ? -38.676 8.803 -28.430 1.00 84.75 1149 ILE A C 1
ATOM 8935 O O . ILE A 1 1149 ? -38.435 8.817 -27.221 1.00 84.75 1149 ILE A O 1
ATOM 8939 N N . SER A 1 1150 ? -39.876 8.459 -28.907 1.00 88.81 1150 SER A N 1
ATOM 8940 C CA . SER A 1 1150 ? -40.958 7.921 -28.090 1.00 88.81 1150 SER A CA 1
ATOM 8941 C C . SER A 1 1150 ? -40.794 6.414 -27.888 1.00 88.81 1150 SER A C 1
ATOM 8943 O O . SER A 1 1150 ? -40.214 5.718 -28.721 1.00 88.81 1150 SER A O 1
ATOM 8945 N N . LEU A 1 1151 ? -41.316 5.901 -26.775 1.00 92.25 1151 LEU A N 1
ATOM 8946 C CA . LEU A 1 1151 ? -41.265 4.479 -26.445 1.00 92.25 1151 LEU A CA 1
ATOM 8947 C C . LEU A 1 1151 ? -42.646 3.995 -26.009 1.00 92.25 1151 LEU A C 1
ATOM 8949 O O . LEU A 1 1151 ? -43.269 4.593 -25.135 1.00 92.25 1151 LEU A O 1
ATOM 8953 N N . THR A 1 1152 ? -43.134 2.906 -26.604 1.00 90.62 1152 THR A N 1
ATOM 8954 C CA . THR A 1 1152 ? -44.416 2.290 -26.226 1.00 90.62 1152 THR A CA 1
ATOM 8955 C C . THR A 1 1152 ? -44.187 0.928 -25.587 1.00 90.62 1152 THR A C 1
ATOM 8957 O O . THR A 1 1152 ? -43.760 0.007 -26.274 1.00 90.62 1152 THR A O 1
ATOM 8960 N N . VAL A 1 1153 ? -44.547 0.770 -24.313 1.00 91.00 1153 VAL A N 1
ATOM 8961 C CA . VAL A 1 1153 ? -44.497 -0.512 -23.596 1.00 91.00 1153 VAL A CA 1
ATOM 8962 C C . VAL A 1 1153 ? -45.858 -1.210 -23.702 1.00 91.00 1153 VAL A C 1
ATOM 8964 O O . VAL A 1 1153 ? -46.873 -0.769 -23.139 1.00 91.00 1153 VAL A O 1
ATOM 8967 N N . ASN A 1 1154 ? -45.901 -2.300 -24.468 1.00 87.62 1154 ASN A N 1
ATOM 8968 C CA . ASN A 1 1154 ? -47.125 -3.058 -24.713 1.00 87.62 1154 ASN A CA 1
ATOM 8969 C C . ASN A 1 1154 ? -47.504 -3.950 -23.512 1.00 87.62 1154 ASN A C 1
ATOM 8971 O O . ASN A 1 1154 ? -46.634 -4.432 -22.788 1.00 87.62 1154 ASN A O 1
ATOM 8975 N N . PRO A 1 1155 ? -48.804 -4.214 -23.288 1.00 84.38 1155 PRO A N 1
ATOM 8976 C CA . PRO A 1 1155 ? -49.242 -5.212 -22.315 1.00 84.38 1155 PRO A CA 1
ATOM 8977 C C . PRO A 1 1155 ? -48.771 -6.623 -22.689 1.00 84.38 1155 PRO A C 1
ATOM 8979 O O . PRO A 1 1155 ? -48.874 -7.002 -23.852 1.00 84.38 1155 PRO A O 1
ATOM 8982 N N . GLU A 1 1156 ? -48.340 -7.414 -21.700 1.00 78.69 1156 GLU A N 1
ATOM 8983 C CA . GLU A 1 1156 ? -47.909 -8.825 -21.849 1.00 78.69 1156 GLU A CA 1
ATOM 8984 C C . GLU A 1 1156 ? -46.682 -9.065 -22.761 1.00 78.69 1156 GLU A C 1
ATOM 8986 O O . GLU A 1 1156 ? -46.272 -10.212 -22.938 1.00 78.69 1156 GLU A O 1
ATOM 8991 N N . GLU A 1 1157 ? -46.056 -8.004 -23.274 1.00 83.56 1157 GLU A N 1
ATOM 8992 C CA . GLU A 1 1157 ? -44.842 -8.032 -24.098 1.00 83.56 1157 GLU A CA 1
ATOM 8993 C C . GLU A 1 1157 ? -43.765 -7.156 -23.428 1.00 83.56 1157 GLU A C 1
ATOM 8995 O O . GLU A 1 1157 ? -43.769 -5.939 -23.627 1.00 83.56 1157 GLU A O 1
ATOM 9000 N N . PRO A 1 1158 ? -42.881 -7.724 -22.584 1.00 85.06 1158 PRO A N 1
ATOM 9001 C CA . PRO A 1 1158 ? -41.769 -6.964 -22.021 1.00 85.06 1158 PRO A CA 1
ATOM 9002 C C . PRO A 1 1158 ? -40.810 -6.517 -23.133 1.00 85.06 1158 PRO A C 1
ATOM 9004 O O . PRO A 1 1158 ? -40.621 -7.232 -24.120 1.00 85.06 1158 PRO A O 1
ATOM 9007 N N . LEU A 1 1159 ? -40.224 -5.332 -22.971 1.00 92.12 1159 LEU A N 1
ATOM 9008 C CA . LEU A 1 1159 ? -39.206 -4.797 -23.873 1.00 92.12 1159 LEU A CA 1
ATOM 9009 C C . LEU A 1 1159 ? -37.832 -4.949 -23.236 1.00 92.12 1159 LEU A C 1
ATOM 9011 O O . LEU A 1 1159 ? -37.645 -4.525 -22.102 1.00 92.12 1159 LEU A O 1
ATOM 9015 N N . GLU A 1 1160 ? -36.883 -5.504 -23.978 1.00 93.06 1160 GLU A N 1
ATOM 9016 C CA . GLU A 1 1160 ? -35.478 -5.604 -23.585 1.00 93.06 1160 GLU A CA 1
ATOM 9017 C C . GLU A 1 1160 ? -34.627 -4.896 -24.641 1.00 93.06 1160 GLU A C 1
ATOM 9019 O O . GLU A 1 1160 ? -34.883 -5.052 -25.838 1.00 93.06 1160 GLU A O 1
ATOM 9024 N N . GLY A 1 1161 ? -33.658 -4.093 -24.207 1.00 91.88 1161 GLY A N 1
ATOM 9025 C CA . GLY A 1 1161 ? -32.762 -3.362 -25.101 1.00 91.88 1161 GLY A CA 1
ATOM 9026 C C . GLY A 1 1161 ? -32.002 -2.244 -24.394 1.00 91.88 1161 GLY A C 1
ATOM 9027 O O . GLY A 1 1161 ? -32.117 -2.078 -23.180 1.00 91.88 1161 GLY A O 1
ATOM 9028 N N . SER A 1 1162 ? -31.252 -1.454 -25.156 1.00 93.12 1162 SER A N 1
ATOM 9029 C CA . SER A 1 1162 ? -30.339 -0.443 -24.619 1.00 93.12 1162 SER A CA 1
ATOM 9030 C C . SER A 1 1162 ? -30.727 0.987 -25.002 1.00 93.12 1162 SER A C 1
ATOM 9032 O O . SER A 1 1162 ? -31.343 1.234 -26.045 1.00 93.12 1162 SER A O 1
ATOM 9034 N N . LEU A 1 1163 ? -30.334 1.945 -24.162 1.00 95.38 1163 LEU A N 1
ATOM 9035 C CA . LEU A 1 1163 ? -30.370 3.383 -24.446 1.00 95.38 1163 LEU A CA 1
ATOM 9036 C C . LEU A 1 1163 ? -28.999 3.990 -24.159 1.00 95.38 1163 LEU A C 1
ATOM 9038 O O . LEU A 1 1163 ? -28.340 3.593 -23.205 1.00 95.38 1163 LEU A O 1
ATOM 9042 N N . VAL A 1 1164 ? -28.593 4.969 -24.963 1.00 93.88 1164 VAL A N 1
ATOM 9043 C CA . VAL A 1 1164 ? -27.288 5.630 -24.858 1.00 93.88 1164 VAL A CA 1
ATOM 9044 C C . VAL A 1 1164 ? -27.436 7.030 -24.289 1.00 93.88 1164 VAL A C 1
ATOM 9046 O O . VAL A 1 1164 ? -28.324 7.784 -24.690 1.00 93.88 1164 VAL A O 1
ATOM 9049 N N . PHE A 1 1165 ? -26.502 7.399 -23.426 1.00 94.75 1165 PHE A N 1
ATOM 9050 C CA . PHE A 1 1165 ? -26.281 8.726 -22.873 1.00 94.75 1165 PHE A CA 1
ATOM 9051 C C . PHE A 1 1165 ? -24.898 9.217 -23.313 1.00 94.75 1165 PHE A C 1
ATOM 9053 O O . PHE A 1 1165 ? -24.008 8.412 -23.578 1.00 94.75 1165 PHE A O 1
ATOM 9060 N N . LEU A 1 1166 ? -24.734 10.531 -23.449 1.00 91.94 1166 LEU A N 1
ATOM 9061 C CA . LEU A 1 1166 ? -23.441 11.160 -23.720 1.00 91.94 1166 LEU A CA 1
ATOM 9062 C C . LEU A 1 1166 ? -23.091 11.986 -22.488 1.00 91.94 1166 LEU A C 1
ATOM 9064 O O . LEU A 1 1166 ? -23.807 12.949 -22.212 1.00 91.94 1166 LEU A O 1
ATOM 9068 N N . VAL A 1 1167 ? -22.058 11.577 -21.761 1.00 89.12 1167 VAL A N 1
ATOM 9069 C CA . VAL A 1 1167 ? -21.640 12.165 -20.479 1.00 89.12 1167 VAL A CA 1
ATOM 9070 C C . VAL A 1 1167 ? -20.225 12.716 -20.592 1.00 89.12 1167 VAL A C 1
ATOM 9072 O O . VAL A 1 1167 ? -19.554 12.481 -21.599 1.00 89.12 1167 VAL A O 1
ATOM 9075 N N . ASP A 1 1168 ? -19.792 13.460 -19.582 1.00 84.81 1168 ASP A N 1
ATOM 9076 C CA . ASP A 1 1168 ? -18.410 13.927 -19.495 1.00 84.81 1168 ASP A CA 1
ATOM 9077 C C . ASP A 1 1168 ? -17.456 12.753 -19.223 1.00 84.81 1168 ASP A C 1
ATOM 9079 O O . ASP A 1 1168 ? -17.794 11.783 -18.534 1.00 84.81 1168 ASP A O 1
ATOM 9083 N N . GLU A 1 1169 ? -16.285 12.793 -19.855 1.00 79.06 1169 GLU A N 1
ATOM 9084 C CA . GLU A 1 1169 ? -15.257 11.764 -19.714 1.00 79.06 1169 GLU A CA 1
ATOM 9085 C C . GLU A 1 1169 ? -14.566 11.910 -18.355 1.00 79.06 1169 GLU A C 1
ATOM 9087 O O . GLU A 1 1169 ? -13.614 12.665 -18.181 1.00 79.06 1169 GLU A O 1
ATOM 9092 N N . GLN A 1 1170 ? -15.110 11.201 -17.370 1.00 76.25 1170 GLN A N 1
ATOM 9093 C CA . GLN A 1 1170 ? -14.645 11.179 -15.990 1.00 76.25 1170 GLN A CA 1
ATOM 9094 C C . GLN A 1 1170 ? -14.739 9.754 -15.415 1.00 76.25 1170 GLN A C 1
ATOM 9096 O O . GLN A 1 1170 ? -15.532 8.943 -15.921 1.00 76.25 1170 GLN A O 1
ATOM 9101 N N . PRO A 1 1171 ? -13.969 9.453 -14.355 1.00 75.06 1171 PRO A N 1
ATOM 9102 C CA . PRO A 1 1171 ? -14.113 8.228 -13.571 1.00 75.06 1171 PRO A CA 1
ATOM 9103 C C . PRO A 1 1171 ? -15.506 8.134 -12.960 1.00 75.06 1171 PRO A C 1
ATOM 9105 O O . PRO A 1 1171 ? -16.099 9.152 -12.602 1.00 75.06 1171 PRO A O 1
ATOM 9108 N N . ILE A 1 1172 ? -16.041 6.925 -12.831 1.00 83.62 1172 ILE A N 1
ATOM 9109 C CA . ILE A 1 1172 ? -17.402 6.735 -12.322 1.00 83.62 1172 ILE A CA 1
ATOM 9110 C C . ILE A 1 1172 ? -17.381 6.706 -10.794 1.00 83.62 1172 ILE A C 1
ATOM 9112 O O . ILE A 1 1172 ? -17.043 5.687 -10.205 1.00 83.62 1172 ILE A O 1
ATOM 9116 N N . SER A 1 1173 ? -17.795 7.788 -10.140 1.00 84.44 1173 SER A N 1
ATOM 9117 C CA . SER A 1 1173 ? -18.004 7.830 -8.682 1.00 84.44 1173 SER A CA 1
ATOM 9118 C C . SER A 1 1173 ? -19.476 7.644 -8.300 1.00 84.44 1173 SER A C 1
ATOM 9120 O O . SER A 1 1173 ? -19.800 7.153 -7.217 1.00 84.44 1173 SER A O 1
ATOM 9122 N N . GLN A 1 1174 ? -20.390 8.013 -9.203 1.00 90.00 1174 GLN A N 1
ATOM 9123 C CA . GLN A 1 1174 ? -21.831 7.923 -8.989 1.00 90.00 1174 GLN A CA 1
ATOM 9124 C C . GLN A 1 1174 ? -22.564 7.771 -10.326 1.00 90.00 1174 GLN A C 1
ATOM 9126 O O . GLN A 1 1174 ? -22.290 8.481 -11.290 1.00 90.00 1174 GLN A O 1
ATOM 9131 N N . MET A 1 1175 ? -23.563 6.891 -10.381 1.00 92.62 1175 MET A N 1
ATOM 9132 C CA . MET A 1 1175 ? -24.478 6.783 -11.514 1.00 92.62 1175 MET A CA 1
ATOM 9133 C C . MET A 1 1175 ? -25.909 6.546 -11.031 1.00 92.62 1175 MET A C 1
ATOM 9135 O O . MET A 1 1175 ? -26.165 5.653 -10.228 1.00 92.62 1175 MET A O 1
ATOM 9139 N N . SER A 1 1176 ? -26.875 7.339 -11.491 1.00 93.94 1176 SER A N 1
ATOM 9140 C CA . SER A 1 1176 ? -28.293 7.176 -11.123 1.00 93.94 1176 SER A CA 1
ATOM 9141 C C . SER A 1 1176 ? -29.217 7.384 -12.316 1.00 93.94 1176 SER A C 1
ATOM 9143 O O . SER A 1 1176 ? -28.900 8.113 -13.245 1.00 93.94 1176 SER A O 1
ATOM 9145 N N . LEU A 1 1177 ? -30.390 6.761 -12.316 1.00 94.75 1177 LEU A N 1
ATOM 9146 C CA . LEU A 1 1177 ? -31.439 7.021 -13.296 1.00 94.75 1177 LEU A CA 1
ATOM 9147 C C . LEU A 1 1177 ? -32.601 7.742 -12.653 1.00 94.75 1177 LEU A C 1
ATOM 9149 O O . LEU A 1 1177 ? -33.110 7.339 -11.611 1.00 94.75 1177 LEU A O 1
ATOM 9153 N N . HIS A 1 1178 ? -33.085 8.768 -13.337 1.00 92.44 1178 HIS A N 1
ATOM 9154 C CA . HIS A 1 1178 ? -34.231 9.540 -12.891 1.00 92.44 1178 HIS A CA 1
ATOM 9155 C C . HIS A 1 1178 ? -35.307 9.496 -13.961 1.00 92.44 1178 HIS A C 1
ATOM 9157 O O . HIS A 1 1178 ? -35.111 9.973 -15.085 1.00 92.44 1178 HIS A O 1
ATOM 9163 N N . PHE A 1 1179 ? -36.445 8.903 -13.605 1.00 91.44 1179 PHE A N 1
ATOM 9164 C CA . PHE A 1 1179 ? -37.590 8.766 -14.484 1.00 91.44 1179 PHE A CA 1
ATOM 9165 C C . PHE A 1 1179 ? -38.751 9.635 -14.014 1.00 91.44 1179 PHE A C 1
ATOM 9167 O O . PHE A 1 1179 ? -39.255 9.498 -12.900 1.00 91.44 1179 PHE A O 1
ATOM 9174 N N . TYR A 1 1180 ? -39.233 10.503 -14.895 1.00 85.31 1180 TYR A N 1
ATOM 9175 C CA . TYR A 1 1180 ? -40.213 11.521 -14.556 1.00 85.31 1180 TYR A CA 1
ATOM 9176 C C . TYR A 1 1180 ? -41.515 11.354 -15.329 1.00 85.31 1180 TYR A C 1
ATOM 9178 O O . TYR A 1 1180 ? -41.590 11.650 -16.522 1.00 85.31 1180 TYR A O 1
ATOM 9186 N N . ASP A 1 1181 ? -42.579 10.979 -14.622 1.00 83.44 1181 ASP A N 1
ATOM 9187 C CA . ASP A 1 1181 ? -43.929 10.865 -15.170 1.00 83.44 1181 ASP A CA 1
ATOM 9188 C C . ASP A 1 1181 ? -44.962 11.442 -14.191 1.00 83.44 1181 ASP A C 1
ATOM 9190 O O . ASP A 1 1181 ? -45.107 10.994 -13.058 1.00 83.44 1181 ASP A O 1
ATOM 9194 N N . VAL A 1 1182 ? -45.715 12.449 -14.629 1.00 74.19 1182 VAL A N 1
ATOM 9195 C CA . VAL A 1 1182 ? -46.759 13.072 -13.797 1.00 74.19 1182 VAL A CA 1
ATOM 9196 C C . VAL A 1 1182 ? -48.082 12.313 -13.790 1.00 74.19 1182 VAL A C 1
ATOM 9198 O O . VAL A 1 1182 ? -48.906 12.536 -12.909 1.00 74.19 1182 VAL A O 1
ATOM 9201 N N . ALA A 1 1183 ? -48.329 11.468 -14.789 1.00 79.06 1183 ALA A N 1
ATOM 9202 C CA . ALA A 1 1183 ? -49.566 10.710 -14.898 1.00 79.06 1183 ALA A CA 1
ATOM 9203 C C . ALA A 1 1183 ? -49.527 9.467 -14.004 1.00 79.06 1183 ALA A C 1
ATOM 9205 O O . ALA A 1 1183 ? -50.554 9.100 -13.432 1.00 79.06 1183 ALA A O 1
ATOM 9206 N N . TYR A 1 1184 ? -48.351 8.846 -13.876 1.00 85.50 1184 TYR A N 1
ATOM 9207 C CA . TYR A 1 1184 ? -48.186 7.560 -13.197 1.00 85.50 1184 TYR A CA 1
ATOM 9208 C C . TYR A 1 1184 ? -47.150 7.562 -12.064 1.00 85.50 1184 TYR A C 1
ATOM 9210 O O . TYR A 1 1184 ? -47.001 6.542 -11.397 1.00 85.50 1184 TYR A O 1
ATOM 9218 N N . GLY A 1 1185 ? -46.496 8.695 -11.796 1.00 81.25 1185 GLY A N 1
ATOM 9219 C CA . GLY A 1 1185 ? -45.488 8.848 -10.745 1.00 81.25 1185 GLY A CA 1
ATOM 9220 C C . GLY A 1 1185 ? -44.060 8.815 -11.294 1.00 81.25 1185 GLY A C 1
ATOM 9221 O O . GLY A 1 1185 ? -43.763 8.088 -12.246 1.00 81.25 1185 GLY A O 1
ATOM 9222 N N . HIS A 1 1186 ? -43.189 9.627 -10.695 1.00 86.62 1186 HIS A N 1
ATOM 9223 C CA . HIS A 1 1186 ? -41.751 9.623 -10.952 1.00 86.62 1186 HIS A CA 1
ATOM 9224 C C . HIS A 1 1186 ? -41.039 8.690 -9.970 1.00 86.62 1186 HIS A C 1
ATOM 9226 O O . HIS A 1 1186 ? -41.564 8.409 -8.893 1.00 86.62 1186 HIS A O 1
ATOM 9232 N N . PHE A 1 1187 ? -39.852 8.223 -10.342 1.00 90.25 1187 PHE A N 1
ATOM 9233 C CA . PHE A 1 1187 ? -38.972 7.448 -9.473 1.00 90.25 1187 PHE A CA 1
ATOM 9234 C C . PHE A 1 1187 ? -37.508 7.698 -9.837 1.00 90.25 1187 PHE A C 1
ATOM 9236 O O . PHE A 1 1187 ? -37.190 8.153 -10.939 1.00 90.25 1187 PHE A O 1
ATOM 9243 N N . LYS A 1 1188 ? -36.629 7.367 -8.898 1.00 90.75 1188 LYS A N 1
ATOM 9244 C CA . LYS A 1 1188 ? -35.176 7.402 -9.029 1.00 90.75 1188 LYS A CA 1
ATOM 9245 C C . LYS A 1 1188 ? -34.629 6.006 -8.738 1.00 90.75 1188 LYS A C 1
ATOM 9247 O O . LYS A 1 1188 ? -35.193 5.292 -7.910 1.00 90.75 1188 LYS A O 1
ATOM 9252 N N . ILE A 1 1189 ? -33.569 5.625 -9.438 1.00 91.81 1189 ILE A N 1
ATOM 9253 C CA . ILE A 1 1189 ? -32.812 4.395 -9.216 1.00 91.81 1189 ILE A CA 1
ATOM 9254 C C . ILE A 1 1189 ? -31.348 4.793 -9.057 1.00 91.81 1189 ILE A C 1
ATOM 9256 O O . ILE A 1 1189 ? -30.760 5.321 -9.998 1.00 91.81 1189 ILE A O 1
ATOM 9260 N N . ASP A 1 1190 ? -30.751 4.529 -7.903 1.00 91.31 1190 ASP A N 1
ATOM 9261 C CA . ASP A 1 1190 ? -29.298 4.616 -7.760 1.00 91.31 1190 ASP A CA 1
ATOM 9262 C C . ASP A 1 1190 ? -28.676 3.350 -8.363 1.00 91.31 1190 ASP A C 1
ATOM 9264 O O . ASP A 1 1190 ? -29.083 2.237 -8.031 1.00 91.31 1190 ASP A O 1
ATOM 9268 N N . LEU A 1 1191 ? -27.770 3.524 -9.331 1.00 89.25 1191 LEU A N 1
ATOM 9269 C CA . LEU A 1 1191 ? -27.100 2.427 -10.037 1.00 89.25 1191 LEU A CA 1
ATOM 9270 C C . LEU A 1 1191 ? -25.707 2.159 -9.457 1.00 89.25 1191 LEU A C 1
ATOM 9272 O O . LEU A 1 1191 ? -25.336 1.003 -9.292 1.00 89.25 1191 LEU A O 1
ATOM 9276 N N . ILE A 1 1192 ? -24.954 3.223 -9.168 1.00 87.94 1192 ILE A N 1
ATOM 9277 C CA . ILE A 1 1192 ? -23.631 3.213 -8.531 1.00 87.94 1192 ILE A CA 1
ATOM 9278 C C . ILE A 1 1192 ? -23.580 4.389 -7.557 1.00 87.94 1192 ILE A C 1
ATOM 9280 O O . ILE A 1 1192 ? -23.949 5.511 -7.926 1.00 87.94 1192 ILE A O 1
ATOM 9284 N N . GLY A 1 1193 ? -23.110 4.138 -6.335 1.00 82.75 1193 GLY A N 1
ATOM 9285 C CA . GLY A 1 1193 ? -23.043 5.150 -5.282 1.00 82.75 1193 GLY A CA 1
ATOM 9286 C C . GLY A 1 1193 ? -24.419 5.708 -4.892 1.00 82.75 1193 GLY A C 1
ATOM 9287 O O . GLY A 1 1193 ? -25.451 5.381 -5.479 1.00 82.75 1193 GLY A O 1
ATOM 9288 N N . THR A 1 1194 ? -24.447 6.575 -3.882 1.00 82.75 1194 THR A N 1
ATOM 9289 C CA . THR A 1 1194 ? -25.681 7.278 -3.494 1.00 82.75 1194 THR A CA 1
ATOM 9290 C C . THR A 1 1194 ? -25.754 8.606 -4.238 1.00 82.75 1194 THR A C 1
ATOM 9292 O O . THR A 1 1194 ? -24.811 9.395 -4.189 1.00 82.75 1194 THR A O 1
ATOM 9295 N N . SER A 1 1195 ? -26.860 8.875 -4.936 1.00 82.12 1195 SER A N 1
ATOM 9296 C CA . SER A 1 1195 ? -27.014 10.154 -5.633 1.00 82.12 1195 SER A CA 1
ATOM 9297 C C . SER A 1 1195 ? -27.518 11.255 -4.702 1.00 82.12 1195 SER A C 1
ATOM 9299 O O . SER A 1 1195 ? -28.540 11.085 -4.032 1.00 82.12 1195 SER A O 1
ATOM 9301 N N . GLU A 1 1196 ? -26.877 12.419 -4.771 1.00 81.06 1196 GLU A N 1
ATOM 9302 C CA . GLU A 1 1196 ? -27.233 13.635 -4.028 1.00 81.06 1196 GLU A CA 1
ATOM 9303 C C . GLU A 1 1196 ? -28.086 14.624 -4.837 1.00 81.06 1196 GLU A C 1
ATOM 9305 O O . GLU A 1 1196 ? -28.453 15.691 -4.345 1.00 81.06 1196 GLU A O 1
ATOM 9310 N N . HIS A 1 1197 ? -28.449 14.283 -6.078 1.00 72.69 1197 HIS A N 1
ATOM 9311 C CA . HIS A 1 1197 ? -29.314 15.130 -6.897 1.00 72.69 1197 HIS A CA 1
ATOM 9312 C C . HIS A 1 1197 ? -30.650 15.407 -6.184 1.00 72.69 1197 HIS A C 1
ATOM 9314 O O . HIS A 1 1197 ? -31.354 14.470 -5.791 1.00 72.69 1197 HIS A O 1
ATOM 9320 N N . GLU A 1 1198 ? -31.014 16.690 -6.054 1.00 61.69 1198 GLU A N 1
ATOM 9321 C CA . GLU A 1 1198 ? -32.254 17.110 -5.394 1.00 61.69 1198 GLU A CA 1
ATOM 9322 C C . GLU A 1 1198 ? -33.488 16.447 -6.033 1.00 61.69 1198 GLU A C 1
ATOM 9324 O O . GLU A 1 1198 ? -33.741 16.565 -7.238 1.00 61.69 1198 GLU A O 1
ATOM 9329 N N . GLU A 1 1199 ? -34.312 15.788 -5.212 1.00 61.06 1199 GLU A N 1
ATOM 9330 C CA . GLU A 1 1199 ? -35.600 15.271 -5.667 1.00 61.06 1199 GLU A CA 1
ATOM 9331 C C . GLU A 1 1199 ? -36.539 16.423 -6.042 1.00 61.06 1199 GLU A C 1
ATOM 9333 O O . GLU A 1 1199 ? -36.829 17.328 -5.251 1.00 61.06 1199 GLU A O 1
ATOM 9338 N N . LEU A 1 1200 ? -37.080 16.372 -7.261 1.00 60.84 1200 LEU A N 1
ATOM 9339 C CA . LEU A 1 1200 ? -38.043 17.368 -7.713 1.00 60.84 1200 LEU A CA 1
ATOM 9340 C C . LEU A 1 1200 ? -39.328 17.275 -6.896 1.00 60.84 1200 LEU A C 1
ATOM 9342 O O . LEU A 1 1200 ? -40.156 16.387 -7.097 1.00 60.84 1200 LEU A O 1
ATOM 9346 N N . GLN A 1 1201 ? -39.565 18.286 -6.064 1.00 59.75 1201 GLN A N 1
ATOM 9347 C CA . GLN A 1 1201 ? -40.812 18.460 -5.320 1.00 59.75 1201 GLN A CA 1
ATOM 9348 C C . GLN A 1 1201 ? -41.949 18.942 -6.238 1.00 59.75 1201 GLN A C 1
ATOM 9350 O O . GLN A 1 1201 ? -42.532 20.008 -6.028 1.00 59.75 1201 GLN A O 1
ATOM 9355 N N . LEU A 1 1202 ? -42.279 18.171 -7.280 1.00 59.66 1202 LEU A N 1
ATOM 9356 C CA . LEU A 1 1202 ? -43.259 18.535 -8.309 1.00 59.66 1202 LEU A CA 1
ATOM 9357 C C . LEU A 1 1202 ? -44.610 18.936 -7.703 1.00 59.66 1202 LEU A C 1
ATOM 9359 O O . LEU A 1 1202 ? -45.247 19.853 -8.212 1.00 59.66 1202 LEU A O 1
ATOM 9363 N N . GLU A 1 1203 ? -45.029 18.319 -6.595 1.00 58.56 1203 GLU A N 1
ATOM 9364 C CA . GLU A 1 1203 ? -46.283 18.627 -5.886 1.00 58.56 1203 GLU A CA 1
ATOM 9365 C C . GLU A 1 1203 ? -46.375 20.075 -5.375 1.00 58.56 1203 GLU A C 1
ATOM 9367 O O . GLU A 1 1203 ? -47.475 20.603 -5.194 1.00 58.56 1203 GLU A O 1
ATOM 9372 N N . THR A 1 1204 ? -45.234 20.737 -5.172 1.00 60.38 1204 THR A N 1
ATOM 9373 C CA . THR A 1 1204 ? -45.167 22.142 -4.742 1.00 60.38 1204 THR A CA 1
ATOM 9374 C C . THR A 1 1204 ? -45.328 23.125 -5.905 1.00 60.38 1204 THR A C 1
ATOM 9376 O O . THR A 1 1204 ? -45.628 24.302 -5.683 1.00 60.38 1204 THR A O 1
ATOM 9379 N N . LEU A 1 1205 ? -45.188 22.651 -7.150 1.00 61.75 1205 LEU A N 1
ATOM 9380 C CA . LEU A 1 1205 ? -45.270 23.471 -8.353 1.00 61.75 1205 LEU A CA 1
ATOM 9381 C C . LEU A 1 1205 ? -46.704 23.497 -8.920 1.00 61.75 1205 LEU A C 1
ATOM 9383 O O . LEU A 1 1205 ? -47.352 22.457 -9.050 1.00 61.75 1205 LEU A O 1
ATOM 9387 N N . PRO A 1 1206 ? -47.237 24.674 -9.298 1.00 61.16 1206 PRO A N 1
ATOM 9388 C CA . PRO A 1 1206 ? -48.589 24.791 -9.832 1.00 61.16 1206 PRO A CA 1
ATOM 9389 C C . PRO A 1 1206 ? -48.761 24.048 -11.179 1.00 61.16 1206 PRO A C 1
ATOM 9391 O O . PRO A 1 1206 ? -47.961 24.249 -12.096 1.00 61.16 1206 PRO A O 1
ATOM 9394 N N . PRO A 1 1207 ? -49.848 23.264 -11.355 1.00 59.81 1207 PRO A N 1
ATOM 9395 C CA . PRO A 1 1207 ? -50.160 22.550 -12.604 1.00 59.81 1207 PRO A CA 1
ATOM 9396 C C . PRO A 1 1207 ? -50.868 23.423 -13.661 1.00 59.81 1207 PRO A C 1
ATOM 9398 O O . PRO A 1 1207 ? -51.287 22.933 -14.707 1.00 59.81 1207 PRO A O 1
ATOM 9401 N N . ALA A 1 1208 ? -51.104 24.706 -13.371 1.00 59.38 1208 ALA A N 1
ATOM 9402 C CA . ALA A 1 1208 ? -51.900 25.587 -14.222 1.00 59.38 1208 ALA A CA 1
ATOM 9403 C C . ALA A 1 1208 ? -51.102 26.102 -15.429 1.00 59.38 1208 ALA A C 1
ATOM 9405 O O . ALA A 1 1208 ? -49.949 26.496 -15.274 1.00 59.38 1208 ALA A O 1
ATOM 9406 N N . GLU A 1 1209 ? -51.752 26.195 -16.600 1.00 55.31 1209 GLU A N 1
ATOM 9407 C CA . GLU A 1 1209 ? -51.188 26.896 -17.758 1.00 55.31 1209 GLU A CA 1
ATOM 9408 C C . GLU A 1 1209 ? -50.923 28.368 -17.383 1.00 55.31 1209 GLU A C 1
ATOM 9410 O O . GLU A 1 1209 ? -51.855 29.115 -17.054 1.00 55.31 1209 GLU A O 1
ATOM 9415 N N . PRO A 1 1210 ? -49.658 28.799 -17.395 1.00 58.88 1210 PRO A N 1
ATOM 9416 C CA . PRO A 1 1210 ? -49.278 30.131 -16.962 1.00 58.88 1210 PRO A CA 1
ATOM 9417 C C . PRO A 1 1210 ? -49.802 31.177 -17.952 1.00 58.88 1210 PRO A C 1
ATOM 9419 O O . PRO A 1 1210 ? -49.749 31.007 -19.169 1.00 58.88 1210 PRO A O 1
ATOM 9422 N N . ALA A 1 1211 ? -50.307 32.301 -17.438 1.00 59.50 1211 ALA A N 1
ATOM 9423 C CA . ALA A 1 1211 ? -50.885 33.355 -18.277 1.00 59.50 1211 ALA A CA 1
ATOM 9424 C C . ALA A 1 1211 ? -49.832 34.084 -19.137 1.00 59.50 1211 ALA A C 1
ATOM 9426 O O . ALA A 1 1211 ? -50.184 34.733 -20.128 1.00 59.50 1211 ALA A O 1
ATOM 9427 N N . ARG A 1 1212 ? -48.552 34.023 -18.742 1.00 61.44 1212 ARG A N 1
ATOM 9428 C CA . ARG A 1 1212 ? -47.403 34.605 -19.446 1.00 61.44 1212 ARG A CA 1
ATOM 9429 C C . ARG A 1 1212 ? -46.193 33.685 -19.326 1.00 61.44 1212 ARG A C 1
ATOM 9431 O O . ARG A 1 1212 ? -45.974 33.085 -18.283 1.00 61.44 1212 ARG A O 1
ATOM 9438 N N . LEU A 1 1213 ? -45.360 33.668 -20.367 1.00 59.12 1213 LEU A N 1
ATOM 9439 C CA . LEU A 1 1213 ? -44.122 32.883 -20.415 1.00 59.12 1213 LEU A CA 1
ATOM 9440 C C . LEU A 1 1213 ? -43.126 33.252 -19.288 1.00 59.12 1213 LEU A C 1
ATOM 9442 O O . LEU A 1 1213 ? -42.395 32.401 -18.809 1.00 59.12 1213 LEU A O 1
ATOM 9446 N N . SER A 1 1214 ? -43.137 34.500 -18.811 1.00 64.81 1214 SER A N 1
ATOM 9447 C CA . SER A 1 1214 ? -42.305 34.961 -17.685 1.00 64.81 1214 SER A CA 1
ATOM 9448 C C . SER A 1 1214 ? -42.716 34.408 -16.321 1.00 64.81 1214 SER A C 1
ATOM 9450 O O . SER A 1 1214 ? -41.972 34.556 -15.362 1.00 64.81 1214 SER A O 1
ATOM 9452 N N . ASP A 1 1215 ? -43.920 33.845 -16.217 1.00 63.91 1215 ASP A N 1
ATOM 9453 C CA . ASP A 1 1215 ? -44.459 33.315 -14.962 1.00 63.91 1215 ASP A CA 1
ATOM 9454 C C . ASP A 1 1215 ? -44.123 31.813 -14.811 1.00 63.91 1215 ASP A C 1
ATOM 9456 O O . ASP A 1 1215 ? -44.428 31.206 -13.789 1.00 63.91 1215 ASP A O 1
ATOM 9460 N N . VAL A 1 1216 ? -43.502 31.228 -15.846 1.00 62.25 1216 VAL A N 1
ATOM 9461 C CA . VAL A 1 1216 ? -43.163 29.799 -15.997 1.00 62.25 1216 VAL A CA 1
ATOM 9462 C C . VAL A 1 1216 ? -41.814 29.471 -15.392 1.00 62.25 1216 VAL A C 1
ATOM 9464 O O . VAL A 1 1216 ? -41.592 28.333 -15.004 1.00 62.25 1216 VAL A O 1
ATOM 9467 N N . PHE A 1 1217 ? -40.916 30.448 -15.311 1.00 66.06 1217 PHE A N 1
ATOM 9468 C CA . PHE A 1 1217 ? -39.555 30.241 -14.849 1.00 66.06 1217 PHE A CA 1
ATOM 9469 C C . PHE A 1 1217 ? -39.073 31.409 -13.999 1.00 66.06 1217 PHE A C 1
ATOM 9471 O O . PHE A 1 1217 ? -39.477 32.560 -14.173 1.00 66.06 1217 PHE A O 1
ATOM 9478 N N . GLU A 1 1218 ? -38.185 31.090 -13.075 1.00 66.38 1218 GLU A N 1
ATOM 9479 C CA . GLU A 1 1218 ? -37.239 32.030 -12.511 1.00 66.38 1218 GLU A CA 1
ATOM 9480 C C . GLU A 1 1218 ? -35.973 31.989 -13.348 1.00 66.38 1218 GLU A C 1
ATOM 9482 O O . GLU A 1 1218 ? -35.536 30.922 -13.768 1.00 66.38 1218 GLU A O 1
ATOM 9487 N N . LEU A 1 1219 ? -35.414 33.161 -13.618 1.00 65.06 1219 LEU A N 1
ATOM 9488 C CA . LEU A 1 1219 ? -34.136 33.272 -14.292 1.00 65.06 1219 LEU A CA 1
ATOM 9489 C C . LEU A 1 1219 ? -33.205 34.029 -13.363 1.00 65.06 1219 LEU A C 1
ATOM 9491 O O . LEU A 1 1219 ? -33.469 35.195 -13.046 1.00 65.06 1219 LEU A O 1
ATOM 9495 N N . ARG A 1 1220 ? -32.152 33.359 -12.910 1.00 60.66 1220 ARG A N 1
ATOM 9496 C CA . ARG A 1 1220 ? -31.136 33.935 -12.036 1.00 60.66 1220 ARG A CA 1
ATOM 9497 C C . ARG A 1 1220 ? -29.822 33.934 -12.791 1.00 60.66 1220 ARG A C 1
ATOM 9499 O O . ARG A 1 1220 ? -29.390 32.897 -13.257 1.00 60.66 1220 ARG A O 1
ATOM 9506 N N . VAL A 1 1221 ? -29.198 35.096 -12.923 1.00 64.38 1221 VAL A N 1
ATOM 9507 C CA . VAL A 1 1221 ? -27.818 35.163 -13.411 1.00 64.38 1221 VAL A CA 1
ATOM 9508 C C . VAL A 1 1221 ? -26.920 34.716 -12.266 1.00 64.38 1221 VAL A C 1
ATOM 9510 O O . VAL A 1 1221 ? -27.009 35.286 -11.175 1.00 64.38 1221 VAL A O 1
ATOM 9513 N N . THR A 1 1222 ? -26.139 33.671 -12.497 1.00 53.97 1222 THR A N 1
ATOM 9514 C CA . THR A 1 1222 ? -25.231 33.086 -11.505 1.00 53.97 1222 THR A CA 1
ATOM 9515 C C . THR A 1 1222 ? -23.856 33.723 -11.602 1.00 53.97 1222 THR A C 1
ATOM 9517 O O . THR A 1 1222 ? -23.301 34.102 -10.576 1.00 53.97 1222 THR A O 1
ATOM 9520 N N . ALA A 1 1223 ? -23.378 33.950 -12.827 1.00 52.69 1223 ALA A N 1
ATOM 9521 C CA . ALA A 1 1223 ? -22.100 34.588 -13.100 1.00 52.69 1223 ALA A CA 1
ATOM 9522 C C . ALA A 1 1223 ? -22.116 35.357 -14.434 1.00 52.69 1223 ALA A C 1
ATOM 9524 O O . ALA A 1 1223 ? -22.979 35.146 -15.292 1.00 52.69 1223 ALA A O 1
ATOM 9525 N N . VAL A 1 1224 ? -21.188 36.301 -14.596 1.00 57.56 1224 VAL A N 1
ATOM 9526 C CA . VAL A 1 1224 ? -20.995 37.066 -15.835 1.00 57.56 1224 VAL A CA 1
ATOM 9527 C C . VAL A 1 1224 ? -19.500 37.271 -16.055 1.00 57.56 1224 VAL A C 1
ATOM 9529 O O . VAL A 1 1224 ? -18.862 37.926 -15.237 1.00 57.56 1224 VAL A O 1
ATOM 9532 N N . HIS A 1 1225 ? -18.979 36.783 -17.177 1.00 56.94 1225 HIS A N 1
ATOM 9533 C CA . HIS A 1 1225 ? -17.565 36.855 -17.550 1.00 56.94 1225 HIS A CA 1
ATOM 9534 C C . HIS A 1 1225 ? -17.411 37.554 -18.903 1.00 56.94 1225 HIS A C 1
ATOM 9536 O O . HIS A 1 1225 ? -18.211 37.327 -19.804 1.00 56.94 1225 HIS A O 1
ATOM 9542 N N . ASP A 1 1226 ? -16.396 38.401 -19.068 1.00 62.19 1226 ASP A N 1
ATOM 9543 C CA . ASP A 1 1226 ? -16.055 39.019 -20.356 1.00 62.19 1226 ASP A CA 1
ATOM 9544 C C . ASP A 1 1226 ? -14.803 38.358 -20.928 1.00 62.19 1226 ASP A C 1
ATOM 9546 O O . ASP A 1 1226 ? -13.685 38.663 -20.519 1.00 62.19 1226 ASP A O 1
ATOM 9550 N N . VAL A 1 1227 ? -14.991 37.487 -21.910 1.00 55.81 1227 VAL A N 1
ATOM 9551 C CA . VAL A 1 1227 ? -13.927 36.741 -22.581 1.00 55.81 1227 VAL A CA 1
ATOM 9552 C C . VAL A 1 1227 ? -13.670 37.310 -23.971 1.00 55.81 1227 VAL A C 1
ATOM 9554 O O . VAL A 1 1227 ? -14.534 37.930 -24.591 1.00 55.81 1227 VAL A O 1
ATOM 9557 N N . THR A 1 1228 ? -12.460 37.154 -24.485 1.00 53.75 1228 THR A N 1
ATOM 9558 C CA . THR A 1 1228 ? -12.116 37.577 -25.852 1.00 53.75 1228 THR A CA 1
ATOM 9559 C C . THR A 1 1228 ? -12.315 36.469 -26.874 1.00 53.75 1228 THR A C 1
ATOM 9561 O O . THR A 1 1228 ? -12.292 36.754 -28.063 1.00 53.75 1228 THR A O 1
ATOM 9564 N N . GLU A 1 1229 ? -12.609 35.250 -26.434 1.00 55.34 1229 GLU A N 1
ATOM 9565 C CA . GLU A 1 1229 ? -12.802 34.076 -27.277 1.00 55.34 1229 GLU A CA 1
ATOM 9566 C C . GLU A 1 1229 ? -13.911 33.184 -26.710 1.00 55.34 1229 GLU A C 1
ATOM 9568 O O . GLU A 1 1229 ? -14.112 33.128 -25.500 1.00 55.34 1229 GLU A O 1
ATOM 9573 N N . VAL A 1 1230 ? -14.692 32.544 -27.583 1.00 46.69 1230 VAL A N 1
ATOM 9574 C CA . VAL A 1 1230 ? -15.692 31.537 -27.200 1.00 46.69 1230 VAL A CA 1
ATOM 9575 C C . VAL A 1 1230 ? -15.579 30.357 -28.161 1.00 46.69 1230 VAL A C 1
ATOM 9577 O O . VAL A 1 1230 ? -16.002 30.453 -29.318 1.00 46.69 1230 VAL A O 1
ATOM 9580 N N . GLY A 1 1231 ? -15.041 29.233 -27.680 1.00 57.53 1231 GLY A N 1
ATOM 9581 C CA . GLY A 1 1231 ? -14.660 28.114 -28.546 1.00 57.53 1231 GLY A CA 1
ATOM 9582 C C . GLY A 1 1231 ? -13.596 28.562 -29.561 1.00 57.53 1231 GLY A C 1
ATOM 9583 O O . GLY A 1 1231 ? -12.759 29.375 -29.204 1.00 57.53 1231 GLY A O 1
ATOM 9584 N N . PRO A 1 1232 ? -13.647 28.137 -30.835 1.00 46.22 1232 PRO A N 1
ATOM 9585 C CA . PRO A 1 1232 ? -12.647 28.513 -31.843 1.00 46.22 1232 PRO A CA 1
ATOM 9586 C C . PRO A 1 1232 ? -12.890 29.907 -32.465 1.00 46.22 1232 PRO A C 1
ATOM 9588 O O . PRO A 1 1232 ? -12.555 30.141 -33.628 1.00 46.22 1232 PRO A O 1
ATOM 9591 N N . VAL A 1 1233 ? -13.616 30.801 -31.781 1.00 42.91 1233 VAL A N 1
ATOM 9592 C CA . VAL A 1 1233 ? -14.048 32.095 -32.333 1.00 42.91 1233 VAL A CA 1
ATOM 9593 C C . VAL A 1 1233 ? -13.585 33.233 -31.439 1.00 42.91 1233 VAL A C 1
ATOM 9595 O O . VAL A 1 1233 ? -14.128 33.444 -30.356 1.00 42.91 1233 VAL A O 1
ATOM 9598 N N . THR A 1 1234 ? -12.678 34.047 -31.967 1.00 60.91 1234 THR A N 1
ATOM 9599 C CA . THR A 1 1234 ? -12.095 35.210 -31.290 1.00 60.91 1234 THR A CA 1
ATOM 9600 C C . THR A 1 1234 ? -12.856 36.506 -31.617 1.00 60.91 1234 THR A C 1
ATOM 9602 O O . THR A 1 1234 ? -13.267 36.764 -32.756 1.00 60.91 1234 THR A O 1
ATOM 9605 N N . ALA A 1 1235 ? -13.083 37.350 -30.611 1.00 53.66 1235 ALA A N 1
ATOM 9606 C CA . ALA A 1 1235 ? -13.691 38.665 -30.757 1.00 53.66 1235 ALA A CA 1
ATOM 9607 C C . ALA A 1 1235 ? -12.686 39.620 -31.411 1.00 53.66 1235 ALA A C 1
ATOM 9609 O O . ALA A 1 1235 ? -11.502 39.615 -31.099 1.00 53.66 1235 ALA A O 1
ATOM 9610 N N . ASN A 1 1236 ? -13.160 40.477 -32.314 1.00 53.47 1236 ASN A N 1
ATOM 9611 C CA . ASN A 1 1236 ? -12.297 41.480 -32.935 1.00 53.47 1236 ASN A CA 1
ATOM 9612 C C . ASN A 1 1236 ? -11.886 42.583 -31.942 1.00 53.47 1236 ASN A C 1
ATOM 9614 O O . ASN A 1 1236 ? -12.578 42.825 -30.957 1.00 53.47 1236 ASN A O 1
ATOM 9618 N N . ASP A 1 1237 ? -10.823 43.319 -32.280 1.00 49.00 1237 ASP A N 1
ATOM 9619 C CA . ASP A 1 1237 ? -10.040 44.260 -31.448 1.00 49.00 1237 ASP A CA 1
ATOM 9620 C C . ASP A 1 1237 ? -10.808 45.370 -30.695 1.00 49.00 1237 ASP A C 1
ATOM 9622 O O . ASP A 1 1237 ? -10.217 46.220 -30.033 1.00 49.00 1237 ASP A O 1
ATOM 9626 N N . SER A 1 1238 ? -12.128 45.461 -30.838 1.00 42.50 1238 SER A N 1
ATOM 9627 C CA . SER A 1 1238 ? -12.974 46.456 -30.166 1.00 42.50 1238 SER A CA 1
ATOM 9628 C C . SER A 1 1238 ? -14.173 45.851 -29.434 1.00 42.50 1238 SER A C 1
ATOM 9630 O O . SER A 1 1238 ? -15.016 46.605 -28.946 1.00 42.50 1238 SER A O 1
ATOM 9632 N N . ASN A 1 1239 ? -14.269 44.523 -29.368 1.00 46.75 1239 ASN A N 1
ATOM 9633 C CA . ASN A 1 1239 ? -15.358 43.796 -28.730 1.00 46.75 1239 ASN A CA 1
ATOM 9634 C C . ASN A 1 1239 ? -14.809 42.751 -27.747 1.00 46.75 1239 ASN A C 1
ATOM 9636 O O . ASN A 1 1239 ? -13.694 42.266 -27.890 1.00 46.75 1239 ASN A O 1
ATOM 9640 N N . VAL A 1 1240 ? -15.626 42.390 -26.762 1.00 50.81 1240 VAL A N 1
ATOM 9641 C CA . VAL A 1 1240 ? -15.426 41.227 -25.887 1.00 50.81 1240 VAL A CA 1
ATOM 9642 C C . VAL A 1 1240 ? -16.711 40.416 -25.905 1.00 50.81 1240 VAL A C 1
ATOM 9644 O O . VAL A 1 1240 ? -17.801 40.987 -25.990 1.00 50.81 1240 VAL A O 1
ATOM 9647 N N . PHE A 1 1241 ? -16.612 39.098 -25.859 1.00 49.09 1241 PHE A N 1
ATOM 9648 C CA . PHE A 1 1241 ? -17.765 38.247 -25.659 1.00 49.09 1241 PHE A CA 1
ATOM 9649 C C . PHE A 1 1241 ? -18.120 38.200 -24.171 1.00 49.09 1241 PHE A C 1
ATOM 9651 O O . PHE A 1 1241 ? -17.316 37.796 -23.348 1.00 49.09 1241 PHE A O 1
ATOM 9658 N N . ARG A 1 1242 ? -19.338 38.595 -23.798 1.00 60.44 1242 ARG A N 1
ATOM 9659 C CA . ARG A 1 1242 ? -19.797 38.479 -22.407 1.00 60.44 1242 ARG A CA 1
ATOM 9660 C C . ARG A 1 1242 ? -20.514 37.162 -22.178 1.00 60.44 1242 ARG A C 1
ATOM 9662 O O . ARG A 1 1242 ? -21.674 37.029 -22.540 1.00 60.44 1242 ARG A O 1
ATOM 9669 N N . ILE A 1 1243 ? -19.873 36.192 -21.567 1.00 53.00 1243 ILE A N 1
ATOM 9670 C CA . ILE A 1 1243 ? -20.543 34.986 -21.110 1.00 53.00 1243 ILE A CA 1
ATOM 9671 C C . ILE A 1 1243 ? -21.428 35.349 -19.920 1.00 53.00 1243 ILE A C 1
ATOM 9673 O O . ILE A 1 1243 ? -20.953 35.800 -18.887 1.00 53.00 1243 ILE A O 1
ATOM 9677 N N . VAL A 1 1244 ? -22.738 35.182 -20.069 1.00 51.72 1244 VAL A N 1
ATOM 9678 C CA . VAL A 1 1244 ? -23.683 35.280 -18.953 1.00 51.72 1244 VAL A CA 1
ATOM 9679 C C . VAL A 1 1244 ? -24.099 33.868 -18.604 1.00 51.72 1244 VAL A C 1
ATOM 9681 O O . VAL A 1 1244 ? -24.742 33.212 -19.417 1.00 51.72 1244 VAL A O 1
ATOM 9684 N N . GLU A 1 1245 ? -23.756 33.415 -17.408 1.00 52.72 1245 GLU A N 1
ATOM 9685 C CA . GLU A 1 1245 ? -24.268 32.167 -16.868 1.00 52.72 1245 GLU A CA 1
ATOM 9686 C C . GLU A 1 1245 ? -25.588 32.427 -16.158 1.00 52.72 1245 GLU A C 1
ATOM 9688 O O . GLU A 1 1245 ? -25.758 33.409 -15.427 1.00 52.72 1245 GLU A O 1
ATOM 9693 N N . MET A 1 1246 ? -26.569 31.570 -16.412 1.00 51.97 1246 MET A N 1
ATOM 9694 C CA . MET A 1 1246 ? -27.891 31.738 -15.839 1.00 51.97 1246 MET A CA 1
ATOM 9695 C C . MET A 1 1246 ? -28.535 30.405 -15.508 1.00 51.97 1246 MET A C 1
ATOM 9697 O O . MET A 1 1246 ? -28.546 29.490 -16.328 1.00 51.97 1246 MET A O 1
ATOM 9701 N N . ASP A 1 1247 ? -29.152 30.364 -14.336 1.00 54.94 1247 ASP A N 1
ATOM 9702 C CA . ASP A 1 1247 ? -30.067 29.317 -13.926 1.00 54.94 1247 ASP A CA 1
ATOM 9703 C C . ASP A 1 1247 ? -31.464 29.636 -14.439 1.00 54.94 1247 ASP A C 1
ATOM 9705 O O . ASP A 1 1247 ? -31.988 30.742 -14.251 1.00 54.94 1247 ASP A O 1
ATOM 9709 N N . LEU A 1 1248 ? -32.089 28.638 -15.060 1.00 58.12 1248 LEU A N 1
ATOM 9710 C CA . LEU A 1 1248 ? -33.477 28.683 -15.492 1.00 58.12 1248 LEU A CA 1
ATOM 9711 C C . LEU A 1 1248 ? -34.297 27.671 -14.688 1.00 58.12 1248 LEU A C 1
ATOM 9713 O O . LEU A 1 1248 ? -34.471 26.520 -15.085 1.00 58.12 1248 LEU A O 1
ATOM 9717 N N . THR A 1 1249 ? -34.841 28.106 -13.557 1.00 60.78 1249 THR A N 1
ATOM 9718 C CA . THR A 1 1249 ? -35.629 27.240 -12.678 1.00 60.78 1249 THR A CA 1
ATOM 9719 C C . THR A 1 1249 ? -37.095 27.267 -13.094 1.00 60.78 1249 THR A C 1
ATOM 9721 O O . THR A 1 1249 ? -37.734 28.321 -13.084 1.00 60.78 1249 THR A O 1
ATOM 9724 N N . SER A 1 1250 ? -37.673 26.116 -13.444 1.00 63.25 1250 SER A N 1
ATOM 9725 C CA . SER A 1 1250 ? -39.109 26.037 -13.739 1.00 63.25 1250 SER A CA 1
ATOM 9726 C C . SER A 1 1250 ? -39.944 26.292 -12.478 1.00 63.25 1250 SER A C 1
ATOM 9728 O O . SER A 1 1250 ? -39.699 25.717 -11.423 1.00 63.25 1250 SER A O 1
ATOM 9730 N N . ARG A 1 1251 ? -40.973 27.131 -12.599 1.00 65.00 1251 ARG A N 1
ATOM 9731 C CA . ARG A 1 1251 ? -41.962 27.450 -11.555 1.00 65.00 1251 ARG A CA 1
ATOM 9732 C C . ARG A 1 1251 ? -43.314 26.775 -11.783 1.00 65.00 1251 ARG A C 1
ATOM 9734 O O . ARG A 1 1251 ? -44.277 27.078 -11.083 1.00 65.00 1251 ARG A O 1
ATOM 9741 N N . VAL A 1 1252 ? -43.412 25.889 -12.768 1.00 62.25 1252 VAL A N 1
ATOM 9742 C CA . VAL A 1 1252 ? -44.626 25.130 -13.098 1.00 62.25 1252 VAL A CA 1
ATOM 9743 C C . VAL A 1 1252 ? -44.269 23.687 -13.454 1.00 62.25 1252 VAL A C 1
ATOM 9745 O O . VAL A 1 1252 ? -43.130 23.383 -13.810 1.00 62.25 1252 VAL A O 1
ATOM 9748 N N . GLN A 1 1253 ? -45.260 22.796 -13.426 1.00 61.09 1253 GLN A N 1
ATOM 9749 C CA . GLN A 1 1253 ? -45.107 21.400 -13.856 1.00 61.09 1253 GLN A CA 1
ATOM 9750 C C . GLN A 1 1253 ? -45.098 21.265 -15.397 1.00 61.09 1253 GLN A C 1
ATOM 9752 O O . GLN A 1 1253 ? -45.990 20.652 -15.981 1.00 61.09 1253 GLN A O 1
ATOM 9757 N N . ALA A 1 1254 ? -44.129 21.872 -16.089 1.00 55.06 1254 ALA A N 1
ATOM 9758 C CA . ALA A 1 1254 ? -44.005 21.793 -17.549 1.00 55.06 1254 ALA A CA 1
ATOM 9759 C C . ALA A 1 1254 ? -42.557 21.549 -17.990 1.00 55.06 1254 ALA A C 1
ATOM 9761 O O . ALA A 1 1254 ? -41.620 22.062 -17.384 1.00 55.06 1254 ALA A O 1
ATOM 9762 N N . LEU A 1 1255 ? -42.386 20.782 -19.073 1.00 50.59 1255 LEU A N 1
ATOM 9763 C CA . LEU A 1 1255 ? -41.082 20.559 -19.693 1.00 50.59 1255 LEU A CA 1
ATOM 9764 C C . LEU A 1 1255 ? -40.762 21.707 -20.645 1.00 50.59 1255 LEU A C 1
ATOM 9766 O O . LEU A 1 1255 ? -41.557 22.024 -21.531 1.00 50.59 1255 LEU A O 1
ATOM 9770 N N . LEU A 1 1256 ? -39.599 22.319 -20.462 1.00 51.72 1256 LEU A N 1
ATOM 9771 C CA . LEU A 1 1256 ? -39.124 23.386 -21.326 1.00 51.72 1256 LEU A CA 1
ATOM 9772 C C . LEU A 1 1256 ? -38.348 22.775 -22.497 1.00 51.72 1256 LEU A C 1
ATOM 9774 O O . LEU A 1 1256 ? -37.131 22.600 -22.436 1.00 51.72 1256 LEU A O 1
ATOM 9778 N N . ASP A 1 1257 ? -39.053 22.464 -23.585 1.00 48.19 1257 ASP A N 1
ATOM 9779 C CA . ASP A 1 1257 ? -38.417 22.261 -24.891 1.00 48.19 1257 ASP A CA 1
ATOM 9780 C C . ASP A 1 1257 ? -38.091 23.629 -25.508 1.00 48.19 1257 ASP A C 1
ATOM 9782 O O . ASP A 1 1257 ? -38.713 24.101 -26.459 1.00 48.19 1257 ASP A O 1
ATOM 9786 N N . ILE A 1 1258 ? -37.191 24.349 -24.839 1.00 50.50 1258 ILE A N 1
ATOM 9787 C CA . ILE A 1 1258 ? -36.700 25.646 -25.282 1.00 50.50 1258 ILE A CA 1
ATOM 9788 C C . ILE A 1 1258 ? -35.357 25.403 -25.959 1.00 50.50 1258 ILE A C 1
ATOM 9790 O O . ILE A 1 1258 ? -34.420 24.955 -25.302 1.00 50.50 1258 ILE A O 1
ATOM 9794 N N . ASN A 1 1259 ? -35.250 25.750 -27.242 1.00 49.84 1259 ASN A N 1
ATOM 9795 C CA . ASN A 1 1259 ? -33.958 26.054 -27.841 1.00 49.84 1259 ASN A CA 1
ATOM 9796 C C . ASN A 1 1259 ? -33.532 27.445 -27.335 1.00 49.84 1259 ASN A C 1
ATOM 9798 O O . ASN A 1 1259 ? -34.173 28.441 -27.697 1.00 49.84 1259 ASN A O 1
ATOM 9802 N N . PRO A 1 1260 ? -32.487 27.558 -26.495 1.00 47.53 1260 PRO A N 1
ATOM 9803 C CA . PRO A 1 1260 ? -32.102 28.837 -25.911 1.00 47.53 1260 PRO A CA 1
ATOM 9804 C C . PRO A 1 1260 ? -31.775 29.901 -26.962 1.00 47.53 1260 PRO A C 1
ATOM 9806 O O . PRO A 1 1260 ? -32.134 31.067 -26.791 1.00 47.53 1260 PRO A O 1
ATOM 9809 N N . GLN A 1 1261 ? -31.182 29.491 -28.089 1.00 45.22 1261 GLN A N 1
ATOM 9810 C CA . GLN A 1 1261 ? -30.854 30.393 -29.195 1.00 45.22 1261 GLN A CA 1
ATOM 9811 C C . GLN A 1 1261 ? -32.104 31.038 -29.815 1.00 45.22 1261 GLN A C 1
ATOM 9813 O O . GLN A 1 1261 ? -32.061 32.192 -30.245 1.00 45.22 1261 GLN A O 1
ATOM 9818 N N . GLU A 1 1262 ? -33.240 30.336 -29.829 1.00 44.56 1262 GLU A N 1
ATOM 9819 C CA . GLU A 1 1262 ? -34.485 30.843 -30.416 1.00 44.56 1262 GLU A CA 1
ATOM 9820 C C . GLU A 1 1262 ? -35.252 31.783 -29.473 1.00 44.56 1262 GLU A C 1
ATOM 9822 O O . GLU A 1 1262 ? -35.915 32.713 -29.937 1.00 44.56 1262 GLU A O 1
ATOM 9827 N N . VAL A 1 1263 ? -35.147 31.585 -28.154 1.00 48.88 1263 VAL A N 1
ATOM 9828 C CA . VAL A 1 1263 ? -35.975 32.292 -27.159 1.00 48.88 1263 VAL A CA 1
ATOM 9829 C C . VAL A 1 1263 ? -35.258 33.481 -26.510 1.00 48.88 1263 VAL A C 1
ATOM 9831 O O . VAL A 1 1263 ? -35.889 34.515 -26.268 1.00 48.88 1263 VAL A O 1
ATOM 9834 N N . PHE A 1 1264 ? -33.945 33.400 -26.274 1.00 50.59 1264 PHE A N 1
ATOM 9835 C CA . PHE A 1 1264 ? -33.198 34.446 -25.556 1.00 50.59 1264 PHE A CA 1
ATOM 9836 C C . PHE A 1 1264 ? -32.740 35.627 -26.427 1.00 50.59 1264 PHE A C 1
ATOM 9838 O O . PHE A 1 1264 ? -32.339 36.665 -25.899 1.00 50.59 1264 PHE A O 1
ATOM 9845 N N . SER A 1 1265 ? -32.916 35.549 -27.751 1.00 44.12 1265 SER A N 1
ATOM 9846 C CA . SER A 1 1265 ? -32.572 36.629 -28.694 1.00 44.12 1265 SER A CA 1
ATOM 9847 C C . SER A 1 1265 ? -33.377 37.932 -28.505 1.00 44.12 1265 SER A C 1
ATOM 9849 O O . SER A 1 1265 ? -32.999 38.983 -29.022 1.00 44.12 1265 SER A O 1
ATOM 9851 N N . LEU A 1 1266 ? -34.483 37.905 -27.749 1.00 36.59 1266 LEU A N 1
ATOM 9852 C CA . LEU A 1 1266 ? -35.471 38.992 -27.700 1.00 36.59 1266 LEU A CA 1
ATOM 9853 C C . LEU A 1 1266 ? -35.247 40.057 -26.607 1.00 36.59 1266 LEU A C 1
ATOM 9855 O O . LEU A 1 1266 ? -35.988 41.042 -26.585 1.00 36.59 1266 LEU A O 1
ATOM 9859 N N . ARG A 1 1267 ? -34.254 39.910 -25.710 1.00 41.19 1267 ARG A N 1
ATOM 9860 C CA . ARG A 1 1267 ? -34.051 40.843 -24.572 1.00 41.19 1267 ARG A CA 1
ATOM 9861 C C . ARG A 1 1267 ? -32.706 41.577 -24.520 1.00 41.19 1267 ARG A C 1
ATOM 9863 O O . ARG A 1 1267 ? -32.550 42.461 -23.688 1.00 41.19 1267 ARG A O 1
ATOM 9870 N N . VAL A 1 1268 ? -31.796 41.291 -25.449 1.00 41.50 1268 VAL A N 1
ATOM 9871 C CA . VAL A 1 1268 ? -30.456 41.908 -25.565 1.00 41.50 1268 VAL A CA 1
ATOM 9872 C C . VAL A 1 1268 ? -30.466 43.188 -26.428 1.00 41.50 1268 VAL A C 1
ATOM 9874 O O . VAL A 1 1268 ? -29.450 43.661 -26.923 1.00 41.50 1268 VAL A O 1
ATOM 9877 N N . LEU A 1 1269 ? -31.632 43.805 -26.635 1.00 34.47 1269 LEU A N 1
ATOM 9878 C CA . LEU A 1 1269 ? -31.712 45.098 -27.313 1.00 34.47 1269 LEU A CA 1
ATOM 9879 C C . LEU A 1 1269 ? -32.159 46.193 -26.343 1.00 34.47 1269 LEU A C 1
ATOM 9881 O O . LEU A 1 1269 ? -33.307 46.237 -25.905 1.00 34.47 1269 LEU A O 1
ATOM 9885 N N . SER A 1 1270 ? -31.228 47.128 -26.138 1.00 30.41 1270 SER A N 1
ATOM 9886 C CA . SER A 1 1270 ? -31.314 48.431 -25.468 1.00 30.41 1270 SER A CA 1
ATOM 9887 C C . SER A 1 1270 ? -31.217 48.462 -23.935 1.00 30.41 1270 SER A C 1
ATOM 9889 O O . SER A 1 1270 ? -32.213 48.378 -23.218 1.00 30.41 1270 SER A O 1
ATOM 9891 N N . GLY A 1 1271 ? -29.988 48.721 -23.483 1.00 30.03 1271 GLY A N 1
ATOM 9892 C CA . GLY A 1 1271 ? -29.618 49.405 -22.246 1.00 30.03 1271 GLY A CA 1
ATOM 9893 C C . GLY A 1 1271 ? -28.321 50.152 -22.492 1.00 30.03 1271 GLY A C 1
ATOM 9894 O O . GLY A 1 1271 ? -27.301 49.445 -22.587 1.00 30.03 1271 GLY A O 1
#

Sequence (1271 aa):
MAPGKYHRVLVVCVVLLLIQGAVVQADSEPYVNPLGDLDAYSYLDLIPVSDLWDPWDFGYLDEDDEYWPISVWGDVWHFEVSDSSLKNLRAYLGRLDSTIMTHTEELLVAQVNGPEGLWWVRAESWDEDYYELTVIEEKDAPDRDEDYDNEYYEDDYEDDYDDEGYDDEDYEAYERYDDEESETDLSEVPLPLINPLVDIEAYEYFGYGPTDLFEISYYNALGEASTHFGWGEVWFSHVPFGDGDRPLPALEEHILVLGGTIIESTESMLRASVIDAESNEWQAIAQLVPGENRYSLDVTKELLVQPGRSVTIMPQPGQGTVSVITHSDGRQHRSLVVEISNGEISLDGRMVVSYGEYKRSWDQGFPIVHERTPLHIFDCIPQEQGKTIWVMTLAEETRPEKITISVKESLPLQTLRMGEQLGVLRIVGASVGEVSVEPSFEMGIHHPDFQRDVGDLSPEGDYVFYLPAGYWDVEQFSTGHAPIRARMVPVNAGEITVFHMPSITQTVLEDFPELVEVSGAFDLSRHMVKGEQAEFDFVLASALGEGLVPTIETTEISEGGLMGSIISIEPVIMPPDIVVLLDSSGSMWGQMDQTLIAAREFIGSLEDDTFIQVVDFDTTPKTLKGTTKTEVLDSLSAVRADGATCLYDSILAGLDLLESRNRPVLVVFTDGVDANWDDTGPGSVATLPQVVQAVQERDIPLYTIGFGSGHDKTVLQQLADISSGNYYPASDQDALNQVFKSINESLSNTYHLVYQRPTESDISDIPVVSIMVDTSGSMDLSPEEGDDCGYRMQRVKNILHDFILGLPPQTLMQIQSFSWGPIIEQSMTLDKASALHAVGAFWAGGGTDIIGSLQVAHRTLSATPSKNKTLVYITDAAIAVEQDQETVDQLLEAIADSDIKAIWMGVGMENEEEVFANAAAKSKGRYIVTEDHLKLASALDEVLAEVKTAVADSSTVEVRLVVKETGEENVLTRYIGTLGVPYTKLAKNEQIVGPGVATYYGTGMAADPRELRAYGLSDDSDSDLVTRFIPLDADGANLAMDMKVTGATASNTIAGLRAPDGRQFISINFALRNVLEAQEVEIDAKGNNHPANWMSSVGSSGRKEFRVPQYLIPSLSSHLYLGWNNEGMYPVSQASWIVPDSLLVPGDISLTVNPEEPLEGSLVFLVDEQPISQMSLHFYDVAYGHFKIDLIGTSEHEELQLETLPPAEPARLSDVFELRVTAVHDVTEVGPVTANDSNVFRIVEMDLTSRVQALLDINPQEVFSLRVLSG

Secondary structure (DSSP, 8-state):
--S-----------------------SS--S--SSS-GGGSSEEEEE-TTT-SS-EEEEEE-TTS-EEEEEE-EEEEEEEE--S-THHHHHHHGGGT-EEEEE-SSEEEEEEE-SSSEEEEEEE--SSS-EEEEEEEE-PPP---S-S----PPP------------S--------S--------TTSSPPPSS-SSS-GGGSSEEEEEEEEEEEEEEE-TTS-EEEEEEEEEEEEEEEE--TT--HHHHHHHHHHHTT-EEEEE-SSEEEEEEE-TTSEEEEEEEEEPTTSSEEEEEEEEEEB--TT-EEEE-PPTT--EEEEEEEEESSEEEEEEEEESSSEEEEEEEEEEEETTEEEEEEEEEEEETTT-SEEEE-SS--SEEEEEEEEE--TTT--S-EEEEEEEEEEPPPP--SSS-EEEEEE---SSEEEEEEGGG-EEE-TT----PPEEPTTS-EEEEE-SEEEEEEEE-TTS--EEEEEEEE-TT-EEEEE--HHHHGGGS---EEEEEET-EEEEEEEEETTEEEEEEEE-TTS-TT----TTTEEEEETTEEEEEEEEEE-----EEEEEEE--GGGGGTHHHHHHHHHHHHHHS-TT-EEEEEEESSSEEEPS-SSHHHHHHHGGG----S-B-HHHHHHHHHHHHTT-SSEEEEEEESS-SB-TTSSS-SSSS-HHHHHHHHHHHT--EEEEE-SSSS-HHHHHHHHHTTT--EEETT-TTHHHHHHHHHHHHHH-EEEEEEEPPPBSS-S---EEEEEEE-SGGGTS-TTT-TT----HHHHHHHHHHHHHHS-TT-EEEEEEESSSEEEEEEEES-HHHHHHHHHT----S---HHHHHHHHHHHHHHS--S-EEEEEEESS-S--TTTHHHHHHHHHHHHTTTEEEEEEESS-GGGHHHHHHHHHHTT-EEEE-S-HHHHHHHHHHHHHHHTSPPP--SEEEEEEEEEEE-TTSEEEEEEEEEEEE---PPBPSS--S---EEEE-TTS---HHHHHHTT--S-------EEEEEEEEEEE-SSEEEEEEEEEEESEETTEEPPTTEEEEEEEEEEEE-PPPEEEEE-TT-----SS-SS-TT--PEEEEEPPPEEES-GGGTEEEEETTTEEEEPPGGGGGSTTBSS-TT---EEE-TT--EEEEEEEEEES---S-EEEEE--TTT--EEEEEES---PPP--GGGS--SPPSSGGGSEEEEEEEEEEESEETTEEPPTT--EEEEEEEEEE-SS------HHHHGGGS-S--

pLDDT: mean 78.18, std 18.08, range [24.38, 98.5]

Radius of gyration: 43.02 Å; chains: 1; bounding box: 112×82×133 Å